Protein 1E5E (pdb70)

Sequence (787 aa):
ERMTPATACIHANPQKDQFGAAIPPIYQTSTFVFDNCQQGGNRFAGQESGYIYTRLGNPTVSNLEGKIAFLEKTEACVATSSGMGAIAATVLTILKAGDHLISDECLYGCTHALFEHALTKFGIQVDFINTAIPGEVKKHMKPNTKIVYFETPANPTLKIIDMERVCKDAHSQEGVLVIADNTFCSPMITNPVDFGVDVVVHSATKYINGHTDVVAGLICGKADLLQQIRMVGIKDITGSVISPHDAWLITRGLSTLNIRMKAESENAMKVAEYLKSHPAVEKVYYPGFEDHEGHDIAKKQMRMYGSMITFILKSGFEGAKKLLDNLKLITLAVSLGGCESLIQHPASMTHAVVPKEEREAAGITDGMIRLSVGIEDADELIADFKQGLDALLRERMTPATACIHANPQKDQFGAAIPPIYQTSTFVFDNCQQGGNRFAGQESGYIYTRLGNPTVSNLEGKIAFLEKTEACVATSSGMGAIAATVLTILKAGDHLISDECLYGCTHALFEHALTKFGIQVDFINTAIPGEVKKHMKPNTKIVYFETPANPTLKIIDMERVCKDAHSQEGVLVIADNTFCSPMITNPVDFGVDVVVHSATKYINGHTDVVAGLICGKADLLQQIRMVGIKDITGSVISPHDAWLITRGLSTLNIRMKAESENAMKVAEYLKSHPAVEKVYYPGFEDHEGHDIAKKQMRMYGSMITFILKSGFEGAKKLLDNLKLITLAVSLGGCESLIQHPASMTHAVVPKEEREAAGITDGMIRLSVGIEDADELIADFKQGLDALL

Secondary structure (DSSP, 8-state):
-PPPHHHHHHHSS----TT--SS------SB---SSHHHHHHHHTTSS-S--BTTT--HHHHHHHHHHHHHHT-SEEEEESSHHHHHHHHHHHH--TT-EEEEES---HHHHHIIIIIIHHTT-EEEEE-TTSTTHHHHH--TTEEEEEEESS-TTT-----HHHHHHHHHTSTT-EEEEE-TTT-TTT--GGGGT-SEEEEETTTTTT-SS----EEEEE-HHHHHHIIIIIIIIII-----HHHHHHHHHHHTTHHHHHHHHHHHHHHHHHHHHT-TTEEEEE-TT-SSSTTHHHHHHH-SS--SEEEEEETTHHHHHHHHHHT-SSSEESS---SSS-EEE-GGGTTTTTS-HHHHHHTT--TTEEEEE--SS-HHHHHHHHHHHHHHHH-/----HHHHHHHSS----TT--SSPPP---SB---SSHHHHHHHHTTSS-S--BTTT--HHHHHHHHHHHHHHT-SEEEEESSHHHHHHHHHHHH--TT-EEEEES---HHHHHIIIIIIHHTT-EEEEE-TTSTTHHHHH--TTEEEEEEESS-TTT-----HHHHHHHHTTSTT-EEEEE-TTT-TTT--GGGGT-SEEEEETTTTTT-SS----EEEEE-HHHHHHIIIIIIIIII-----HHHHHHHHHHHTTHHHHHHHHHHHHHHHHHHHHT-TTEEEEE-TTSTTSTTHHHHHHH-SS--SEEEEEETTHHHHHHHHHHH-SSSEE-S---SSS-EEE-TTTTTTTTS-HHHHHHTT--TTEEEEE--SS-HHHHHHHHHHHHHTT-

InterPro domains:
  IPR000277 Cys/Met metabolism, pyridoxal phosphate-dependent enzyme [PF01053] (10-392)
  IPR000277 Cys/Met metabolism, pyridoxal phosphate-dependent enzyme [PIRSF001434] (3-395)
  IPR000277 Cys/Met metabolism, pyridoxal phosphate-dependent enzyme [PTHR11808] (9-394)
  IPR000277 Cys/Met metabolism, pyridoxal phosphate-dependent enzyme [cd00614] (23-393)
  IPR006237 L-methionine gamma-lyase [TIGR01328] (5-395)
  IPR015421 Pyridoxal phosphate-dependent transferase, major domain [G3DSA:3.40.640.10] (6-260)
  IPR015422 Pyridoxal phosphate-dependent transferase, small domain [G3DSA:3.90.1150.10] (261-396)
  IPR015424 Pyridoxal phosphate-dependent transferase [SSF53383] (22-394)

Solvent-accessible surface area: 27465 Å² total; per-residue (Å²): 234,123,80,76,64,44,56,0,2,88,103,4,50,114,70,109,31,155,176,61,41,99,121,36,61,68,81,37,36,0,11,28,91,4,111,50,3,99,22,0,13,33,44,59,67,72,138,70,100,41,70,18,10,8,14,32,19,2,27,10,12,39,9,0,12,24,14,0,9,57,9,0,97,17,115,20,4,2,6,0,4,0,6,4,0,0,9,0,0,0,0,2,14,36,0,102,36,44,4,0,0,0,0,0,39,1,2,47,0,10,0,6,7,0,0,44,113,5,0,62,54,1,29,4,79,27,51,50,11,36,2,26,85,87,24,45,4,110,155,57,26,67,136,38,3,66,0,0,0,0,7,10,9,0,8,0,13,9,48,17,0,28,3,78,72,2,3,134,33,0,78,70,49,169,63,7,48,0,0,2,16,3,13,14,2,0,2,8,0,3,6,2,39,78,32,34,7,40,0,0,1,2,21,0,2,18,1,2,1,0,82,18,38,1,10,0,0,0,0,0,2,126,49,107,25,1,100,84,0,58,71,52,0,10,13,10,1,0,0,0,9,6,8,6,28,4,0,64,34,0,24,169,3,0,42,49,0,19,112,8,0,94,33,0,9,108,16,0,54,115,0,0,97,50,0,94,91,14,88,4,9,103,88,11,79,12,10,9,17,92,102,30,173,18,29,110,55,0,132,87,11,15,130,37,48,4,0,7,0,0,0,14,1,134,69,21,72,119,6,0,38,40,0,4,62,70,22,173,71,8,32,14,0,6,7,7,0,2,33,68,0,4,2,1,3,0,9,29,1,10,1,42,74,7,68,119,76,50,28,98,73,16,35,6,52,70,2,0,0,4,2,3,2,0,78,39,78,10,106,105,1,36,56,8,0,108,61,1,0,33,60,43,87,219,159,126,78,75,67,44,61,0,2,91,100,5,49,112,72,107,36,160,170,62,44,100,121,37,57,67,88,38,35,0,12,29,95,4,115,52,4,100,22,0,16,32,42,55,65,69,136,73,100,41,70,16,11,7,13,26,16,0,26,10,10,37,9,0,9,26,13,0,6,59,10,0,100,20,118,24,4,2,5,0,4,0,7,4,0,0,9,0,0,0,0,1,13,34,0,100,37,46,4,0,0,0,0,0,39,0,2,37,0,10,0,7,9,0,0,46,111,4,0,62,53,0,29,4,72,30,46,56,12,43,4,35,85,96,11,35,2,99,155,59,33,75,130,38,2,63,0,0,0,0,7,11,7,0,6,0,13,0,42,8,0,40,2,61,94,4,2,124,2,0,79,63,53,175,61,7,48,0,1,2,14,4,12,13,1,0,3,10,1,3,4,1,43,78,30,33,6,39,0,0,0,2,14,0,2,17,2,3,1,0,80,16,37,1,10,0,0,0,0,0,2,124,50,104,23,3,100,95,0,53,63,54,0,9,16,9,0,0,0,0,10,6,9,5,30,4,0,64,32,0,24,169,3,0,40,47,0,16,112,7,0,88,35,0,8,105,15,0,57,118,0,0,98,47,0,90,90,15,92,12,9,106,75,6,57,1,2,12,14,89,96,19,157,21,28,101,48,0,131,97,9,13,127,42,44,4,0,6,0,0,0,20,1,132,59,23,62,120,4,0,40,43,0,4,63,72,21,163,68,8,32,13,0,7,7,5,0,3,34,67,1,3,2,1,2,0,7,31,1,10,0,40,73,6,70,113,77,49,25,82,76,13,35,6,55,54,9,5,0,5,1,3,2,0,78,39,78,12,105,106,2,36,55,9,0,103,62,2,0,65,85,46,104

Nearest PDB structures (foldseek):
  1e5e-assembly1_A  TM=1.003E+00  e=1.572E-86  Trichomonas vaginalis G3
  6lxu-assembly1_A  TM=9.732E-01  e=3.288E-61  Fusobacterium nucleatum subsp. nucleatum ATCC 25586
  5dx5-assembly1_A  TM=9.799E-01  e=1.371E-58  Clostridium sporogenes
  7bqw-assembly1_A  TM=9.740E-01  e=4.629E-55  Fusobacterium nucleatum subsp. nucleatum ATCC 25586
  7bqw-assembly1_D  TM=9.804E-01  e=3.096E-50  Fusobacterium nucleatum subsp. nucleatum ATCC 25586

Organism: Trichomonas vaginalis (strain ATCC PRA-98 / G3) (NCBI:txid412133)

B-factor: mean 25.03, std 10.71, range [8.0, 77.19]

CATH classification: 3.40.640.10 (+1 more: 3.90.1150.10)

Radius of gyration: 26.96 Å; Cα contacts (8 Å, |Δi|>4): 1898; chains: 2; bounding box: 75×68×63 Å

Structure (mmCIF, N/CA/C/O backbone):
data_1E5E
#
_entry.id   1E5E
#
_cell.length_a   88.258
_cell.length_b   88.258
_cell.length_c   217.849
_cell.angle_alpha   90.00
_cell.angle_beta   90.00
_cell.angle_gamma   120.00
#
_symmetry.space_group_name_H-M   'P 31 1 2'
#
loop_
_entity.id
_entity.type
_entity.pdbx_description
1 polymer 'METHIONINE GAMMA-LYASE'
2 non-polymer N-(HYDROXY{3-HYDROXY-2-METHYL-5-[(PHOSPHONOOXY)METHYL]PYRIDIN-4-YL}METHYL)NORVALINE
3 non-polymer 'SULFATE ION'
4 non-polymer GLYCEROL
5 water water
#
loop_
_atom_site.group_PDB
_atom_site.id
_atom_site.type_symbol
_atom_site.label_atom_id
_atom_site.label_alt_id
_atom_site.label_comp_id
_atom_site.label_asym_id
_atom_site.label_entity_id
_atom_site.label_seq_id
_atom_site.pdbx_PDB_ins_code
_atom_site.Cartn_x
_atom_site.Cartn_y
_atom_site.Cartn_z
_atom_site.occupancy
_atom_site.B_iso_or_equiv
_atom_site.auth_seq_id
_atom_site.auth_comp_id
_atom_site.auth_asym_id
_atom_site.auth_atom_id
_atom_site.pdbx_PDB_model_num
ATOM 1 N N . GLU A 1 4 ? 21.539 21.560 16.092 1.00 40.75 4 GLU A N 1
ATOM 2 C CA . GLU A 1 4 ? 21.522 23.010 15.767 1.00 41.03 4 GLU A CA 1
ATOM 3 C C . GLU A 1 4 ? 22.589 23.809 16.521 1.00 37.73 4 GLU A C 1
ATOM 4 O O . GLU A 1 4 ? 22.805 23.651 17.716 1.00 37.95 4 GLU A O 1
ATOM 10 N N . ARG A 1 5 ? 23.155 24.776 15.791 1.00 34.00 5 ARG A N 1
ATOM 11 C CA . ARG A 1 5 ? 24.290 25.547 16.284 1.00 29.78 5 ARG A CA 1
ATOM 12 C C . ARG A 1 5 ? 23.915 26.462 17.447 1.00 26.22 5 ARG A C 1
ATOM 13 O O . ARG A 1 5 ? 22.892 27.152 17.402 1.00 24.09 5 ARG A O 1
ATOM 21 N N . MET A 1 6 ? 24.748 26.513 18.476 1.00 23.25 6 MET A N 1
ATOM 22 C CA . MET A 1 6 ? 24.505 27.389 19.626 1.00 21.66 6 MET A CA 1
ATOM 23 C C . MET A 1 6 ? 24.194 28.783 19.095 1.00 20.19 6 MET A C 1
ATOM 24 O O . MET A 1 6 ? 24.945 29.237 18.209 1.00 19.95 6 MET A O 1
ATOM 29 N N . THR A 1 7 ? 23.135 29.455 19.512 1.00 18.69 7 THR A N 1
ATOM 30 C CA . THR A 1 7 ? 22.912 30.791 18.932 1.00 19.21 7 THR A CA 1
ATOM 31 C C . THR A 1 7 ? 24.028 31.760 19.304 1.00 20.00 7 THR A C 1
ATOM 32 O O . THR A 1 7 ? 24.673 31.675 20.369 1.00 19.02 7 THR A O 1
ATOM 36 N N . PRO A 1 8 ? 24.117 32.857 18.544 1.00 20.54 8 PRO A N 1
ATOM 37 C CA . PRO A 1 8 ? 25.094 33.913 18.810 1.00 19.47 8 PRO A CA 1
ATOM 38 C C . PRO A 1 8 ? 24.830 34.544 20.157 1.00 19.18 8 PRO A C 1
ATOM 39 O O . PRO A 1 8 ? 25.756 34.960 20.883 1.00 19.65 8 PRO A O 1
ATOM 43 N N . ALA A 1 9 ? 23.575 34.681 20.569 1.00 18.24 9 ALA A N 1
ATOM 44 C CA . ALA A 1 9 ? 23.196 35.267 21.848 1.00 19.66 9 ALA A CA 1
ATOM 45 C C . ALA A 1 9 ? 23.696 34.425 23.025 1.00 16.56 9 ALA A C 1
ATOM 46 O O . ALA A 1 9 ? 24.144 35.023 23.989 1.00 17.01 9 ALA A O 1
ATOM 48 N N . THR A 1 10 ? 23.827 33.121 22.851 1.00 15.08 10 THR A N 1
ATOM 49 C CA . THR A 1 10 ? 24.360 32.285 23.933 1.00 15.21 10 THR A CA 1
ATOM 50 C C . THR A 1 10 ? 25.864 32.143 23.809 1.00 15.61 10 THR A C 1
ATOM 51 O O . THR A 1 10 ? 26.618 32.185 24.778 1.00 14.84 10 THR A O 1
ATOM 55 N N . ALA A 1 11 ? 26.318 32.027 22.567 1.00 13.23 11 ALA A N 1
ATOM 56 C CA . ALA A 1 11 ? 27.698 31.799 22.279 1.00 14.07 11 ALA A CA 1
ATOM 57 C C . ALA A 1 11 ? 28.591 32.955 22.691 1.00 14.13 11 ALA A C 1
ATOM 58 O O . ALA A 1 11 ? 29.736 32.680 23.078 1.00 15.51 11 ALA A O 1
ATOM 60 N N . CYS A 1 12 ? 28.138 34.185 22.668 1.00 15.40 12 CYS A N 1
ATOM 61 C CA . CYS A 1 12 ? 29.063 35.247 23.092 1.00 19.05 12 CYS A CA 1
ATOM 62 C C . CYS A 1 12 ? 29.377 35.140 24.582 1.00 19.74 12 CYS A C 1
ATOM 63 O O . CYS A 1 12 ? 30.427 35.654 24.993 1.00 18.56 12 CYS A O 1
ATOM 66 N N . ILE A 1 13 ? 28.584 34.392 25.351 1.00 19.52 13 ILE A N 1
ATOM 67 C CA . ILE A 1 13 ? 28.896 34.051 26.722 1.00 19.32 13 ILE A CA 1
ATOM 68 C C . ILE A 1 13 ? 29.482 32.648 26.807 1.00 19.54 13 ILE A C 1
ATOM 69 O O . ILE A 1 13 ? 30.480 32.516 27.531 1.00 19.47 13 ILE A O 1
ATOM 74 N N . HIS A 1 14 ? 28.892 31.643 26.149 1.00 17.14 14 HIS A N 1
ATOM 75 C CA . HIS A 1 14 ? 29.303 30.261 26.353 1.00 16.30 14 HIS A CA 1
ATOM 76 C C . HIS A 1 14 ? 30.067 29.517 25.259 1.00 16.76 14 HIS A C 1
ATOM 77 O O . HIS A 1 14 ? 30.409 28.350 25.489 1.00 16.94 14 HIS A O 1
ATOM 84 N N . ALA A 1 15 ? 30.356 30.073 24.085 1.00 13.27 15 ALA A N 1
ATOM 85 C CA . ALA A 1 15 ? 31.188 29.283 23.157 1.00 14.82 15 ALA A CA 1
ATOM 86 C C . ALA A 1 15 ? 32.592 29.081 23.727 1.00 14.86 15 ALA A C 1
ATOM 87 O O . ALA A 1 15 ? 33.072 29.802 24.600 1.00 15.06 15 ALA A O 1
ATOM 89 N N . ASN A 1 16 ? 33.328 28.070 23.319 1.00 14.29 16 ASN A N 1
ATOM 90 C CA . ASN A 1 16 ? 34.666 27.717 23.708 1.00 15.61 16 ASN A CA 1
ATOM 91 C C . ASN A 1 16 ? 34.848 27.684 25.203 1.00 17.25 16 ASN A C 1
ATOM 92 O O . ASN A 1 16 ? 35.645 28.421 25.815 1.00 17.95 16 ASN A O 1
ATOM 97 N N . PRO A 1 17 ? 34.033 26.876 25.853 1.00 18.38 17 PRO A N 1
ATOM 98 C CA . PRO A 1 17 ? 34.043 26.826 27.323 1.00 18.80 17 PRO A CA 1
ATOM 99 C C . PRO A 1 17 ? 35.415 26.389 27.791 1.00 19.39 17 PRO A C 1
ATOM 100 O O . PRO A 1 17 ? 36.038 25.529 27.135 1.00 19.42 17 PRO A O 1
ATOM 104 N N . GLN A 1 18 ? 35.888 26.984 28.878 1.00 18.91 18 GLN A N 1
ATOM 105 C CA . GLN A 1 18 ? 37.181 26.656 29.442 1.00 20.25 18 GLN A CA 1
ATOM 106 C C . GLN A 1 18 ? 37.062 25.612 30.541 1.00 21.77 18 GLN A C 1
ATOM 107 O O . GLN A 1 18 ? 35.995 25.487 31.147 1.00 23.95 18 GLN A O 1
ATOM 113 N N . LYS A 1 19 ? 38.142 24.938 30.897 1.00 21.46 19 LYS A N 1
ATOM 114 C CA . LYS A 1 19 ? 38.034 23.999 32.027 1.00 24.77 19 LYS A CA 1
ATOM 115 C C . LYS A 1 19 ? 38.961 24.491 33.134 1.00 23.35 19 LYS A C 1
ATOM 116 O O . LYS A 1 19 ? 40.185 24.275 33.001 1.00 25.61 19 LYS A O 1
ATOM 118 N N . ASP A 1 20 ? 38.527 25.206 34.153 1.00 21.98 20 ASP A N 1
ATOM 119 C CA . ASP A 1 20 ? 39.518 25.689 35.134 1.00 20.18 20 ASP A CA 1
ATOM 120 C C . ASP A 1 20 ? 39.649 24.661 36.249 1.00 20.33 20 ASP A C 1
ATOM 121 O O . ASP A 1 20 ? 38.593 24.175 36.670 1.00 19.37 20 ASP A O 1
ATOM 126 N N . GLN A 1 21 ? 40.821 24.423 36.818 1.00 18.81 21 GLN A N 1
ATOM 127 C CA . GLN A 1 21 ? 41.050 23.403 37.829 1.00 20.50 21 GLN A CA 1
ATOM 128 C C . GLN A 1 21 ? 40.247 23.630 39.108 1.00 18.88 21 GLN A C 1
ATOM 129 O O . GLN A 1 21 ? 39.768 22.668 39.763 1.00 18.39 21 GLN A O 1
ATOM 135 N N . PHE A 1 22 ? 39.962 24.877 39.402 1.00 15.87 22 PHE A N 1
ATOM 136 C CA . PHE A 1 22 ? 39.126 25.159 40.586 1.00 17.72 22 PHE A CA 1
ATOM 137 C C . PHE A 1 22 ? 37.655 25.349 40.219 1.00 17.59 22 PHE A C 1
ATOM 138 O O . PHE A 1 22 ? 36.877 25.681 41.134 1.00 18.53 22 PHE A O 1
ATOM 146 N N . GLY A 1 23 ? 37.288 25.237 38.950 1.00 16.24 23 GLY A N 1
ATOM 147 C CA . GLY A 1 23 ? 35.868 25.474 38.585 1.00 16.98 23 GLY A CA 1
ATOM 148 C C . GLY A 1 23 ? 35.552 26.969 38.549 1.00 17.70 23 GLY A C 1
ATOM 149 O O . GLY A 1 23 ? 34.406 27.384 38.779 1.00 16.93 23 GLY A O 1
ATOM 150 N N . ALA A 1 24 ? 36.573 27.832 38.412 1.00 17.53 24 ALA A N 1
ATOM 151 C CA . ALA A 1 24 ? 36.299 29.275 38.395 1.00 16.50 24 ALA A CA 1
ATOM 152 C C . ALA A 1 24 ? 35.187 29.595 37.392 1.00 17.07 24 ALA A C 1
ATOM 153 O O . ALA A 1 24 ? 35.308 29.185 36.237 1.00 16.56 24 ALA A O 1
ATOM 155 N N . ALA A 1 25 ? 34.144 30.323 37.782 1.00 17.40 25 ALA A N 1
ATOM 156 C CA . ALA A 1 25 ? 33.078 30.672 36.857 1.00 16.31 25 ALA A CA 1
ATOM 157 C C . ALA A 1 25 ? 33.601 31.589 35.741 1.00 16.00 25 ALA A C 1
ATOM 158 O O . ALA A 1 25 ? 33.377 31.265 34.569 1.00 15.20 25 ALA A O 1
ATOM 160 N N . ILE A 1 26 ? 34.478 32.495 36.109 1.00 14.83 26 ILE A N 1
ATOM 161 C CA . ILE A 1 26 ? 35.162 33.363 35.138 1.00 15.35 26 ILE A CA 1
ATOM 162 C C . ILE A 1 26 ? 36.621 32.902 35.126 1.00 16.31 26 ILE A C 1
ATOM 163 O O . ILE A 1 26 ? 37.322 33.055 36.119 1.00 17.34 26 ILE A O 1
ATOM 168 N N . PRO A 1 27 ? 37.083 32.308 34.042 1.00 16.96 27 PRO A N 1
ATOM 169 C CA . PRO A 1 27 ? 38.444 31.800 33.889 1.00 16.41 27 PRO A CA 1
ATOM 170 C C . PRO A 1 27 ? 39.506 32.845 34.229 1.00 14.83 27 PRO A C 1
ATOM 171 O O . PRO A 1 27 ? 39.285 33.996 33.868 1.00 13.08 27 PRO A O 1
ATOM 175 N N . PRO A 1 28 ? 40.541 32.485 34.955 1.00 14.37 28 PRO A N 1
ATOM 176 C CA . PRO A 1 28 ? 41.486 33.463 35.463 1.00 14.28 28 PRO A CA 1
ATOM 177 C C . PRO A 1 28 ? 42.324 34.185 34.428 1.00 15.61 28 PRO A C 1
ATOM 178 O O . PRO A 1 28 ? 42.464 33.683 33.303 1.00 14.29 28 PRO A O 1
ATOM 182 N N . ILE A 1 29 ? 42.944 35.293 34.817 1.00 14.24 29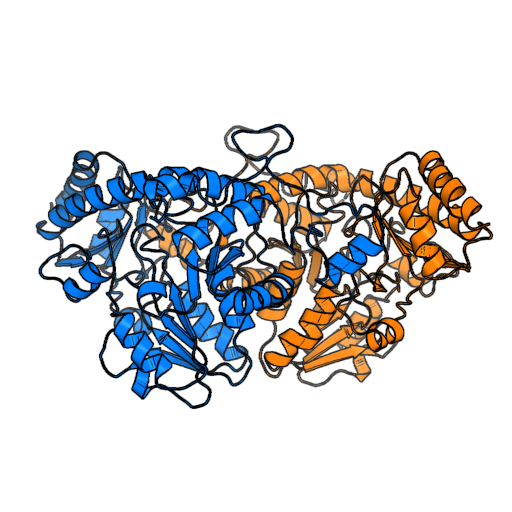 ILE A N 1
ATOM 183 C CA . ILE A 1 29 ? 43.808 36.020 33.902 1.00 14.78 29 ILE A CA 1
ATOM 184 C C . ILE A 1 29 ? 45.223 35.478 33.834 1.00 16.28 29 ILE A C 1
ATOM 185 O O . ILE A 1 29 ? 45.945 35.663 34.827 1.00 17.03 29 ILE A O 1
ATOM 190 N N . TYR A 1 30 ? 45.679 34.888 32.723 1.00 15.68 30 TYR A N 1
ATOM 191 C CA . TYR A 1 30 ? 47.062 34.407 32.670 1.00 13.32 30 TYR A CA 1
ATOM 192 C C . TYR A 1 30 ? 48.021 35.558 32.425 1.00 13.76 30 TYR A C 1
ATOM 193 O O . TYR A 1 30 ? 48.630 35.585 31.355 1.00 12.74 30 TYR A O 1
ATOM 202 N N . GLN A 1 31 ? 48.272 36.438 33.389 1.00 13.25 31 GLN A N 1
ATOM 203 C CA . GLN A 1 31 ? 49.195 37.578 33.270 1.00 15.13 31 GLN A CA 1
ATOM 204 C C . GLN A 1 31 ? 50.567 37.058 33.691 1.00 16.09 31 GLN A C 1
ATOM 205 O O . GLN A 1 31 ? 51.106 37.201 34.778 1.00 17.55 31 GLN A O 1
ATOM 211 N N . THR A 1 32 ? 51.137 36.228 32.816 1.00 15.94 32 THR A N 1
ATOM 212 C CA . THR A 1 32 ? 52.382 35.516 32.933 1.00 14.76 32 THR A CA 1
ATOM 213 C C . THR A 1 32 ? 53.076 35.601 31.584 1.00 14.48 32 THR A C 1
ATOM 214 O O . THR A 1 32 ? 52.407 35.346 30.587 1.00 13.55 32 THR A O 1
ATOM 218 N N . SER A 1 33 ? 54.355 35.899 31.532 1.00 15.93 33 SER A N 1
ATOM 219 C CA . SER A 1 33 ? 55.052 35.929 30.245 1.00 15.25 33 SER A CA 1
ATOM 220 C C . SER A 1 33 ? 55.496 34.546 29.793 1.00 16.36 33 SER A C 1
ATOM 221 O O . SER A 1 33 ? 55.662 34.332 28.585 1.00 15.70 33 SER A O 1
ATOM 224 N N . THR A 1 34 ? 55.715 33.629 30.746 1.00 16.38 34 THR A N 1
ATOM 225 C CA . THR A 1 34 ? 56.307 32.346 30.356 1.00 16.77 34 THR A CA 1
ATOM 226 C C . THR A 1 34 ? 55.697 31.216 31.158 1.00 17.10 34 THR A C 1
ATOM 227 O O . THR A 1 34 ? 54.811 31.360 32.004 1.00 16.17 34 THR A O 1
ATOM 231 N N . PHE A 1 35 ? 55.875 30.000 30.636 1.00 16.10 35 PHE A N 1
ATOM 232 C CA . PHE A 1 35 ? 55.253 28.771 31.105 1.00 16.30 35 PHE A CA 1
ATOM 233 C C . PHE A 1 35 ? 56.311 27.746 31.433 1.00 17.46 35 PHE A C 1
ATOM 234 O O . PHE A 1 35 ? 57.300 27.542 30.714 1.00 18.84 35 PHE A O 1
ATOM 242 N N . VAL A 1 36 ? 56.156 27.042 32.516 1.00 19.35 36 VAL A N 1
ATOM 243 C CA . VAL A 1 36 ? 57.140 26.068 32.992 1.00 20.46 36 VAL A CA 1
ATOM 244 C C . VAL A 1 36 ? 56.981 24.707 32.368 1.00 19.49 36 VAL A C 1
ATOM 245 O O . VAL A 1 36 ? 55.898 24.153 32.468 1.00 19.21 36 VAL A O 1
ATOM 249 N N . PHE A 1 37 ? 58.043 24.142 31.839 1.00 19.34 37 PHE A N 1
ATOM 250 C CA . PHE A 1 37 ? 57.960 22.805 31.264 1.00 19.29 37 PHE A CA 1
ATOM 251 C C . PHE A 1 37 ? 58.156 21.776 32.358 1.00 20.36 37 PHE A C 1
ATOM 252 O O . PHE A 1 37 ? 59.008 21.966 33.219 1.00 18.17 37 PHE A O 1
ATOM 260 N N . ASP A 1 38 ? 57.404 20.685 32.314 1.00 22.73 38 ASP A N 1
ATOM 261 C CA . ASP A 1 38 ? 57.628 19.537 33.203 1.00 23.93 38 ASP A CA 1
ATOM 262 C C . ASP A 1 38 ? 59.010 18.924 32.995 1.00 23.61 38 ASP A C 1
ATOM 263 O O . ASP A 1 38 ? 59.600 18.436 33.965 1.00 23.36 38 ASP A O 1
ATOM 268 N N . ASN A 1 39 ? 59.524 18.940 31.772 1.00 19.94 39 ASN A N 1
ATOM 269 C CA . ASN A 1 39 ? 60.854 18.382 31.511 1.00 21.81 39 ASN A CA 1
ATOM 270 C C . ASN A 1 39 ? 61.358 18.925 30.177 1.00 22.39 39 ASN A C 1
ATOM 271 O O . ASN A 1 39 ? 60.517 19.511 29.457 1.00 20.77 39 ASN A O 1
ATOM 276 N N . CYS A 1 40 ? 62.640 18.799 29.853 1.00 22.92 40 CYS A N 1
ATOM 277 C CA . CYS A 1 40 ? 63.140 19.339 28.599 1.00 24.79 40 CYS A CA 1
ATOM 278 C C . CYS A 1 40 ? 62.500 18.765 27.358 1.00 26.23 40 CYS A C 1
ATOM 279 O O . CYS A 1 40 ? 62.360 19.494 26.361 1.00 27.29 40 CYS A O 1
ATOM 282 N N . GLN A 1 41 ? 62.259 17.464 27.328 1.00 27.40 41 GLN A N 1
ATOM 283 C CA . GLN A 1 41 ? 61.659 16.843 26.147 1.00 28.41 41 GLN A CA 1
ATOM 284 C C . GLN A 1 41 ? 60.350 17.554 25.795 1.00 27.05 41 GLN A C 1
ATOM 285 O O . GLN A 1 41 ? 60.136 17.879 24.628 1.00 25.19 41 GLN A O 1
ATOM 291 N N . GLN A 1 42 ? 59.508 17.775 26.796 1.00 24.97 42 GLN A N 1
ATOM 292 C CA . GLN A 1 42 ? 58.240 18.471 26.601 1.00 24.85 42 GLN A CA 1
ATOM 293 C C . GLN A 1 42 ? 58.464 19.884 26.027 1.00 23.46 42 GLN A C 1
ATOM 294 O O . GLN A 1 42 ? 57.891 20.263 24.995 1.00 20.71 42 GLN A O 1
ATOM 300 N N . GLY A 1 43 ? 59.422 20.625 26.597 1.00 21.21 43 GLY A N 1
ATOM 301 C CA . GLY A 1 43 ? 59.716 21.962 26.066 1.00 22.96 43 GLY A CA 1
ATOM 302 C C . GLY A 1 43 ? 60.153 21.874 24.598 1.00 22.64 43 GLY A C 1
ATOM 303 O O . GLY A 1 43 ? 59.679 22.614 23.753 1.00 20.69 43 GLY A O 1
ATOM 304 N N . GLY A 1 44 ? 61.077 20.971 24.260 1.00 23.14 44 GLY A N 1
ATOM 305 C CA . GLY A 1 44 ? 61.591 20.804 22.896 1.00 22.67 44 GLY A CA 1
ATOM 306 C C . GLY A 1 44 ? 60.450 20.395 21.957 1.00 22.13 44 GLY A C 1
ATOM 307 O O . GLY A 1 44 ? 60.333 20.888 20.840 1.00 22.16 44 GLY A O 1
ATOM 308 N N . ASN A 1 45 ? 59.611 19.497 22.429 1.00 20.10 45 ASN A N 1
ATOM 309 C CA . ASN A 1 45 ? 58.439 19.080 21.697 1.00 23.15 45 ASN A CA 1
ATOM 310 C C . ASN A 1 45 ? 57.452 20.228 21.460 1.00 23.59 45 ASN A C 1
ATOM 311 O O . ASN A 1 45 ? 56.857 20.246 20.384 1.00 24.12 45 ASN A O 1
ATOM 316 N N . ARG A 1 46 ? 57.213 21.095 22.440 1.00 21.72 46 ARG A N 1
ATOM 317 C CA . ARG A 1 46 ? 56.294 22.204 22.191 1.00 22.72 46 ARG A CA 1
ATOM 318 C C . ARG A 1 46 ? 56.934 23.137 21.168 1.00 22.60 46 ARG A C 1
ATOM 319 O O . ARG A 1 46 ? 56.258 23.540 20.216 1.00 20.33 46 ARG A O 1
ATOM 327 N N . PHE A 1 47 ? 58.226 23.471 21.316 1.00 21.32 47 PHE A N 1
ATOM 328 C CA . PHE A 1 47 ? 58.842 24.312 20.294 1.00 22.18 47 PHE A CA 1
ATOM 329 C C . PHE A 1 47 ? 58.836 23.673 18.907 1.00 23.71 47 PHE A C 1
ATOM 330 O O . PHE A 1 47 ? 58.853 24.433 17.927 1.00 23.06 47 PHE A O 1
ATOM 338 N N . ALA A 1 48 ? 58.838 22.350 18.808 1.00 22.42 48 ALA A N 1
ATOM 339 C CA . ALA A 1 48 ? 58.821 21.735 17.483 1.00 25.18 48 ALA A CA 1
ATOM 340 C C . ALA A 1 48 ? 57.415 21.476 16.975 1.00 26.54 48 ALA A C 1
ATOM 341 O O . ALA A 1 48 ? 57.249 20.766 15.983 1.00 27.52 48 ALA A O 1
ATOM 343 N N . GLY A 1 49 ? 56.367 21.975 17.614 1.00 28.49 49 GLY A N 1
ATOM 344 C CA . GLY A 1 49 ? 54.990 21.799 17.164 1.00 28.53 49 GLY A CA 1
ATOM 345 C C . GLY A 1 49 ? 54.548 20.355 17.293 1.00 30.18 49 GLY A C 1
ATOM 346 O O . GLY A 1 49 ? 53.586 19.921 16.691 1.00 30.16 49 GLY A O 1
ATOM 347 N N . GLN A 1 50 ? 55.169 19.590 18.183 1.00 32.36 50 GLN A N 1
ATOM 348 C CA . GLN A 1 50 ? 54.850 18.174 18.293 1.00 35.46 50 GLN A CA 1
ATOM 349 C C . GLN A 1 50 ? 54.040 17.811 19.525 1.00 34.05 50 GLN A C 1
ATOM 350 O O . GLN A 1 50 ? 53.851 16.627 19.799 1.00 34.13 50 GLN A O 1
ATOM 356 N N . GLU A 1 51 ? 53.868 18.816 20.360 1.00 31.93 51 GLU A N 1
ATOM 357 C CA . GLU A 1 51 ? 53.107 18.619 21.596 1.00 31.21 51 GLU A CA 1
ATOM 358 C C . GLU A 1 51 ? 52.354 19.907 21.908 1.00 28.75 51 GLU A C 1
ATOM 359 O O . GLU A 1 51 ? 52.903 20.985 21.719 1.00 27.56 51 GLU A O 1
ATOM 365 N N . SER A 1 52 ? 51.130 19.781 22.365 1.00 27.14 52 SER A N 1
ATOM 366 C CA . SER A 1 52 ? 50.318 20.912 22.750 1.00 26.68 52 SER A CA 1
ATOM 367 C C . SER A 1 52 ? 50.824 21.442 24.099 1.00 25.29 52 SER A C 1
ATOM 368 O O . SER A 1 52 ? 51.755 20.912 24.713 1.00 24.72 52 SER A O 1
ATOM 371 N N . GLY A 1 53 ? 50.245 22.539 24.544 1.00 23.28 53 GLY A N 1
ATOM 372 C CA . GLY A 1 53 ? 50.652 23.209 25.768 1.00 22.86 53 GLY A CA 1
ATOM 373 C C . GLY A 1 53 ? 51.315 24.549 25.416 1.00 21.44 53 GLY A C 1
ATOM 374 O O . GLY A 1 53 ? 51.733 24.749 24.291 1.00 19.31 53 GLY A O 1
ATOM 375 N N . TYR A 1 54 ? 51.574 25.377 26.418 1.00 21.31 54 TYR A N 1
ATOM 376 C CA . TYR A 1 54 ? 52.079 26.730 26.271 1.00 19.22 54 TYR A CA 1
ATOM 377 C C . TYR A 1 54 ? 53.561 26.857 26.564 1.00 18.27 54 TYR A C 1
ATOM 378 O O . TYR A 1 54 ? 54.252 25.978 27.119 1.00 16.26 54 TYR A O 1
ATOM 387 N N . ILE A 1 55 ? 54.104 27.955 26.057 1.00 17.33 55 ILE A N 1
ATOM 388 C CA . ILE A 1 55 ? 55.539 28.244 26.114 1.00 18.45 55 ILE A CA 1
ATOM 389 C C . ILE A 1 55 ? 55.862 29.640 26.585 1.00 17.01 55 ILE A C 1
ATOM 390 O O . ILE A 1 55 ? 56.707 29.861 27.446 1.00 18.62 55 ILE A O 1
ATOM 395 N N . TYR A 1 56 ? 55.270 30.604 25.886 1.00 15.68 56 TYR A N 1
ATOM 396 C CA . TYR A 1 56 ? 55.634 32.015 26.073 1.00 15.58 56 TYR A CA 1
ATOM 397 C C . TYR A 1 56 ? 54.506 32.867 25.498 1.00 16.01 56 TYR A C 1
ATOM 398 O O . TYR A 1 56 ? 54.013 32.539 24.404 1.00 15.57 56 TYR A O 1
ATOM 407 N N . THR A 1 57 ? 54.093 33.912 26.192 1.00 14.42 57 THR A N 1
ATOM 408 C CA . THR A 1 57 ? 52.943 34.721 25.759 1.00 15.24 57 THR A CA 1
ATOM 409 C C . THR A 1 57 ? 52.990 35.391 24.410 1.00 16.13 57 THR A C 1
ATOM 410 O O . THR A 1 57 ? 51.915 35.527 23.785 1.00 15.82 57 THR A O 1
ATOM 414 N N . ARG A 1 58 ? 54.140 35.682 23.822 1.00 16.73 58 ARG A N 1
ATOM 415 C CA . ARG A 1 58 ? 54.226 36.184 22.451 1.00 17.00 58 ARG A CA 1
ATOM 416 C C . ARG A 1 58 ? 53.740 35.049 21.532 1.00 18.67 58 ARG A C 1
ATOM 417 O O . ARG A 1 58 ? 53.176 35.371 20.492 1.00 17.16 58 ARG A O 1
ATOM 425 N N . LEU A 1 59 ? 53.961 33.798 21.889 1.00 18.56 59 LEU A N 1
ATOM 426 C CA . LEU A 1 59 ? 53.557 32.664 21.090 1.00 21.21 59 LEU A CA 1
ATOM 427 C C . LEU A 1 59 ? 52.160 32.141 21.357 1.00 21.11 59 LEU A C 1
ATOM 428 O O . LEU A 1 59 ? 51.594 31.517 20.429 1.00 20.85 59 LEU A O 1
ATOM 433 N N . GLY A 1 60 ? 51.595 32.319 22.536 1.00 19.29 60 GLY A N 1
ATOM 434 C CA . GLY A 1 60 ? 50.228 31.856 22.821 1.00 17.30 60 GLY A CA 1
ATOM 435 C C . GLY A 1 60 ? 50.015 32.000 24.351 1.00 19.37 60 GLY A C 1
ATOM 436 O O . GLY A 1 60 ? 51.039 31.969 25.048 1.00 18.49 60 GLY A O 1
ATOM 437 N N . ASN A 1 61 ? 48.763 32.074 24.775 1.00 16.18 61 ASN A N 1
ATOM 438 C CA . ASN A 1 61 ? 48.474 32.245 26.203 1.00 16.17 61 ASN A CA 1
ATOM 439 C C . ASN A 1 61 ? 47.039 31.780 26.400 1.00 15.54 61 ASN A C 1
ATOM 440 O O . ASN A 1 61 ? 46.173 31.976 25.531 1.00 15.06 61 ASN A O 1
ATOM 445 N N . PRO A 1 62 ? 46.757 31.050 27.472 1.00 15.82 62 PRO A N 1
ATOM 446 C CA . PRO A 1 62 ? 45.431 30.468 27.680 1.00 15.81 62 PRO A CA 1
ATOM 447 C C . PRO A 1 62 ? 44.307 31.478 27.765 1.00 14.17 62 PRO A C 1
ATOM 448 O O . PRO A 1 62 ? 43.212 31.216 27.270 1.00 13.44 62 PRO A O 1
ATOM 452 N N . THR A 1 63 ? 44.512 32.655 28.373 1.00 14.88 63 THR A N 1
ATOM 453 C CA . THR A 1 63 ? 43.420 33.650 28.372 1.00 14.03 63 THR A CA 1
ATOM 454 C C . THR A 1 63 ? 43.189 34.130 26.939 1.00 14.66 63 THR A C 1
ATOM 455 O O . THR A 1 63 ? 42.078 34.424 26.527 1.00 13.65 63 THR A O 1
ATOM 459 N N . VAL A 1 64 ? 44.273 34.295 26.166 1.00 14.73 64 VAL A N 1
ATOM 460 C CA . VAL A 1 64 ? 44.139 34.814 24.797 1.00 15.92 64 VAL A CA 1
ATOM 461 C C . VAL A 1 64 ? 43.449 33.742 23.932 1.00 15.98 64 VAL A C 1
ATOM 462 O O . VAL A 1 64 ? 42.541 34.142 23.219 1.00 14.26 64 VAL A O 1
ATOM 466 N N . SER A 1 65 ? 43.768 32.451 24.097 1.00 14.06 65 SER A N 1
ATOM 467 C CA . SER A 1 65 ? 43.112 31.405 23.391 1.00 17.91 65 SER A CA 1
ATOM 468 C C . SER A 1 65 ? 41.622 31.388 23.738 1.00 17.48 65 SER A C 1
ATOM 469 O O . SER A 1 65 ? 40.857 31.094 22.835 1.00 18.15 65 SER A O 1
ATOM 472 N N . ASN A 1 66 ? 41.271 31.614 24.994 1.00 15.43 66 ASN A N 1
ATOM 473 C CA . ASN A 1 66 ? 39.845 31.632 25.318 1.00 15.01 66 ASN A CA 1
ATOM 474 C C . ASN A 1 66 ? 39.116 32.642 24.434 1.00 14.49 66 ASN A C 1
ATOM 475 O O . ASN A 1 66 ? 38.114 32.337 23.784 1.00 13.40 66 ASN A O 1
ATOM 480 N N . LEU A 1 67 ? 39.522 33.903 24.419 1.00 13.77 67 LEU A N 1
ATOM 481 C CA . LEU A 1 67 ? 38.899 34.900 23.548 1.00 14.58 67 LEU A CA 1
ATOM 482 C C . LEU A 1 67 ? 38.917 34.459 22.071 1.00 14.59 67 LEU A C 1
ATOM 483 O O . LEU A 1 67 ? 37.946 34.604 21.353 1.00 15.94 67 LEU A O 1
ATOM 488 N N . GLU A 1 68 ? 40.044 33.966 21.570 1.00 14.33 68 GLU A N 1
ATOM 489 C CA . GLU A 1 68 ? 40.186 33.528 20.191 1.00 14.67 68 GLU A CA 1
ATOM 490 C C . GLU A 1 68 ? 39.177 32.479 19.751 1.00 14.76 68 GLU A C 1
ATOM 491 O O . GLU A 1 68 ? 38.526 32.622 18.675 1.00 15.39 68 GLU A O 1
ATOM 497 N N . GLY A 1 69 ? 38.929 31.469 20.563 1.00 15.04 69 GLY A N 1
ATOM 498 C CA . GLY A 1 69 ? 37.995 30.371 20.254 1.00 13.65 69 GLY A CA 1
ATOM 499 C C . GLY A 1 69 ? 36.576 30.897 20.278 1.00 14.06 69 GLY A C 1
ATOM 500 O O . GLY A 1 69 ? 35.712 30.546 19.449 1.00 14.68 69 GLY A O 1
ATOM 501 N N . LYS A 1 70 ? 36.323 31.829 21.192 1.00 14.11 70 LYS A N 1
ATOM 502 C CA . LYS A 1 70 ? 34.975 32.433 21.237 1.00 13.73 70 LYS A CA 1
ATOM 503 C C . LYS A 1 70 ? 34.709 33.215 19.958 1.00 14.58 70 LYS A C 1
ATOM 504 O O . LYS A 1 70 ? 33.670 32.982 19.290 1.00 14.98 70 LYS A O 1
ATOM 510 N N . ILE A 1 71 ? 35.662 33.990 19.450 1.00 13.19 71 ILE A N 1
ATOM 511 C CA . ILE A 1 71 ? 35.485 34.803 18.244 1.00 12.57 71 ILE A CA 1
ATOM 512 C C . ILE A 1 71 ? 35.470 33.932 16.985 1.00 14.96 71 ILE A C 1
ATOM 513 O O . ILE A 1 71 ? 34.644 34.179 16.102 1.00 13.37 71 ILE A O 1
ATOM 518 N N . ALA A 1 72 ? 36.344 32.921 16.908 1.00 14.28 72 ALA A N 1
ATOM 519 C CA . ALA A 1 72 ? 36.338 32.010 15.760 1.00 14.42 72 ALA A CA 1
ATOM 520 C C . ALA A 1 72 ? 34.969 31.326 15.670 1.00 16.46 72 ALA A C 1
ATOM 521 O O . ALA A 1 72 ? 34.452 31.150 14.572 1.00 14.35 72 ALA A O 1
ATOM 523 N N . PHE A 1 73 ? 34.379 30.953 16.825 1.00 18.66 73 PHE A N 1
ATOM 524 C CA . PHE A 1 73 ? 33.036 30.364 16.782 1.00 18.00 73 PHE A CA 1
ATOM 525 C C . PHE A 1 73 ? 32.031 31.382 16.238 1.00 18.76 73 PHE A C 1
ATOM 526 O O . PHE A 1 73 ? 31.234 31.033 15.341 1.00 17.50 73 PHE A O 1
ATOM 534 N N . LEU A 1 74 ? 32.051 32.614 16.777 1.00 15.62 74 LEU A N 1
ATOM 535 C CA . LEU A 1 74 ? 31.106 33.630 16.333 1.00 15.33 74 LEU A CA 1
ATOM 536 C C . LEU A 1 74 ? 31.245 34.009 14.858 1.00 15.64 74 LEU A C 1
ATOM 537 O O . LEU A 1 74 ? 30.224 34.333 14.244 1.00 13.32 74 LEU A O 1
ATOM 542 N N . GLU A 1 75 ? 32.438 33.941 14.264 1.00 15.30 75 GLU A N 1
ATOM 543 C CA . GLU A 1 75 ? 32.644 34.249 12.869 1.00 17.19 75 GLU A CA 1
ATOM 544 C C . GLU A 1 75 ? 32.551 33.042 11.938 1.00 18.29 75 GLU A C 1
ATOM 545 O O . GLU A 1 75 ? 32.744 33.106 10.726 1.00 18.17 75 GLU A O 1
ATOM 551 N N . LYS A 1 76 ? 32.381 31.866 12.493 1.00 19.45 76 LYS A N 1
ATOM 552 C CA . LYS A 1 76 ? 32.357 30.576 11.856 1.00 20.76 76 LYS A CA 1
ATOM 553 C C . LYS A 1 76 ? 33.654 30.306 11.113 1.00 20.19 76 LYS A C 1
ATOM 554 O O . LYS A 1 76 ? 33.623 29.820 9.975 1.00 20.24 76 LYS A O 1
ATOM 560 N N . THR A 1 77 ? 34.796 30.617 11.712 1.00 18.12 77 THR A N 1
ATOM 561 C CA . THR A 1 77 ? 36.081 30.392 11.058 1.00 18.07 77 THR A CA 1
ATOM 562 C C . THR A 1 77 ? 36.791 29.251 11.776 1.00 18.79 77 THR A C 1
ATOM 563 O O . THR A 1 77 ? 36.426 29.027 12.941 1.00 18.08 77 THR A O 1
ATOM 567 N N . GLU A 1 78 ? 37.769 28.586 11.187 1.00 17.89 78 GLU A N 1
ATOM 568 C CA . GLU A 1 78 ? 38.426 27.529 11.970 1.00 20.20 78 GLU A CA 1
ATOM 569 C C . GLU A 1 78 ? 39.219 28.119 13.148 1.00 20.56 78 GLU A C 1
ATOM 570 O O . GLU A 1 78 ? 39.446 27.430 14.139 1.00 21.37 78 GLU A O 1
ATOM 576 N N . ALA A 1 79 ? 39.794 29.306 12.995 1.00 17.81 79 ALA A N 1
ATOM 577 C CA . ALA A 1 79 ? 40.733 29.801 13.987 1.00 18.90 79 ALA A CA 1
ATOM 578 C C . ALA A 1 79 ? 40.594 31.316 14.091 1.00 17.90 79 ALA A C 1
ATOM 579 O O . ALA A 1 79 ? 39.956 31.947 13.240 1.00 16.72 79 ALA A O 1
ATOM 581 N N . CYS A 1 80 ? 41.281 31.852 15.072 1.00 15.88 80 CYS A N 1
ATOM 582 C CA . CYS A 1 80 ? 41.338 33.288 15.310 1.00 14.88 80 CYS A CA 1
ATOM 583 C C . CYS A 1 80 ? 42.636 33.578 16.050 1.00 14.77 80 CYS A C 1
ATOM 584 O O . CYS A 1 80 ? 43.120 32.855 16.923 1.00 14.36 80 CYS A O 1
ATOM 587 N N . VAL A 1 81 ? 43.288 34.664 15.714 1.00 15.77 81 VAL A N 1
ATOM 588 C CA . VAL A 1 81 ? 44.517 35.182 16.297 1.00 16.18 81 VAL A CA 1
ATOM 589 C C . VAL A 1 81 ? 44.200 36.586 16.837 1.00 16.17 81 VAL A C 1
ATOM 590 O O . VAL A 1 81 ? 43.659 37.388 16.076 1.00 15.82 81 VAL A O 1
ATOM 594 N N . ALA A 1 82 ? 44.436 36.836 18.109 1.00 13.82 82 ALA A N 1
ATOM 595 C CA . ALA A 1 82 ? 44.200 38.159 18.680 1.00 14.82 82 ALA A CA 1
ATOM 596 C C . ALA A 1 82 ? 45.450 38.997 18.628 1.00 13.58 82 ALA A C 1
ATOM 597 O O . ALA A 1 82 ? 46.523 38.404 18.598 1.00 14.90 82 ALA A O 1
ATOM 599 N N . THR A 1 83 ? 45.355 40.308 18.547 1.00 14.31 83 THR A N 1
ATOM 600 C CA . THR A 1 83 ? 46.517 41.154 18.474 1.00 13.99 83 THR A CA 1
ATOM 601 C C . THR A 1 83 ? 46.279 42.373 19.379 1.00 13.94 83 THR A C 1
ATOM 602 O O . THR A 1 83 ? 45.200 42.524 19.976 1.00 12.87 83 THR A O 1
ATOM 606 N N . SER A 1 84 ? 47.343 43.182 19.486 1.00 13.02 84 SER A N 1
ATOM 607 C CA . SER A 1 84 ? 47.251 44.337 20.356 1.00 14.94 84 SER A CA 1
ATOM 608 C C . SER A 1 84 ? 46.723 45.581 19.653 1.00 14.78 84 SER A C 1
ATOM 609 O O . SER A 1 84 ? 46.735 46.642 20.277 1.00 14.74 84 SER A O 1
ATOM 612 N N . SER A 1 85 ? 46.194 45.506 18.439 1.00 13.79 85 SER A N 1
ATOM 613 C CA . SER A 1 85 ? 45.492 46.603 17.819 1.00 15.49 85 SER A CA 1
ATOM 614 C C . SER A 1 85 ? 44.912 46.102 16.495 1.00 14.83 85 SER A C 1
ATOM 615 O O . SER A 1 85 ? 45.400 45.132 15.914 1.00 15.32 85 SER A O 1
ATOM 618 N N . GLY A 1 86 ? 43.821 46.754 16.142 1.00 14.12 86 GLY A N 1
ATOM 619 C CA . GLY A 1 86 ? 43.194 46.443 14.838 1.00 16.29 86 GLY A CA 1
ATOM 620 C C . GLY A 1 86 ? 44.260 46.633 13.749 1.00 16.73 86 GLY A C 1
ATOM 621 O O . GLY A 1 86 ? 44.372 45.780 12.882 1.00 14.80 86 GLY A O 1
ATOM 622 N N . MET A 1 87 ? 45.097 47.694 13.807 1.00 16.57 87 MET A N 1
ATOM 623 C CA . MET A 1 87 ? 46.143 47.811 12.758 1.00 16.29 87 MET A CA 1
ATOM 624 C C . MET A 1 87 ? 47.082 46.618 12.759 1.00 16.36 87 MET A C 1
ATOM 625 O O . MET A 1 87 ? 47.524 46.087 11.723 1.00 14.69 87 MET A O 1
ATOM 630 N N . GLY A 1 88 ? 47.412 46.133 13.991 1.00 16.58 88 GLY A N 1
ATOM 631 C CA . GLY A 1 88 ? 48.297 44.960 14.079 1.00 16.25 88 GLY A CA 1
ATOM 632 C C . GLY A 1 88 ? 47.680 43.717 13.461 1.00 15.82 88 GLY A C 1
ATOM 633 O O . GLY A 1 88 ? 48.388 42.832 12.982 1.00 16.62 88 GLY A O 1
ATOM 634 N N . ALA A 1 89 ? 46.357 43.562 13.571 1.00 13.09 89 ALA A N 1
ATOM 635 C CA . ALA A 1 89 ? 45.670 42.445 12.981 1.00 14.65 89 ALA A CA 1
ATOM 636 C C . ALA A 1 89 ? 45.767 42.575 11.444 1.00 15.60 89 ALA A C 1
ATOM 637 O O . ALA A 1 89 ? 46.145 41.590 10.802 1.00 15.90 89 ALA A O 1
ATOM 639 N N . ILE A 1 90 ? 45.518 43.781 10.939 1.00 14.66 90 ILE A N 1
ATOM 640 C CA . ILE A 1 90 ? 45.623 43.989 9.504 1.00 16.54 90 ILE A CA 1
ATOM 641 C C . ILE A 1 90 ? 47.059 43.761 8.997 1.00 17.57 90 ILE A C 1
ATOM 642 O O . ILE A 1 90 ? 47.293 43.029 8.020 1.00 18.42 90 ILE A O 1
ATOM 647 N N . ALA A 1 91 ? 48.027 44.345 9.675 1.00 16.27 91 ALA A N 1
ATOM 648 C CA . ALA A 1 91 ? 49.407 44.284 9.275 1.00 17.27 91 ALA A CA 1
ATOM 649 C C . ALA A 1 91 ? 49.938 42.870 9.391 1.00 19.04 91 ALA A C 1
ATOM 650 O O . ALA A 1 91 ? 50.627 42.399 8.477 1.00 19.74 91 ALA A O 1
ATOM 652 N N . ALA A 1 92 ? 49.648 42.154 10.476 1.00 17.22 92 ALA A N 1
ATOM 653 C CA . ALA A 1 92 ? 50.201 40.809 10.646 1.00 17.85 92 ALA A CA 1
ATOM 654 C C . ALA A 1 92 ? 49.673 39.901 9.546 1.00 17.85 92 ALA A C 1
ATOM 655 O O . ALA A 1 92 ? 50.369 39.000 9.085 1.00 16.80 92 ALA A O 1
ATOM 657 N N . THR A 1 93 ? 48.411 40.135 9.166 1.00 16.13 93 THR A N 1
ATOM 658 C CA . THR A 1 93 ? 47.790 39.379 8.096 1.00 16.43 93 THR A CA 1
ATOM 659 C C . THR A 1 93 ? 48.435 39.734 6.760 1.00 17.28 93 THR A C 1
ATOM 660 O O . THR A 1 93 ? 49.008 38.867 6.096 1.00 16.16 93 THR A O 1
ATOM 664 N N . VAL A 1 94 ? 48.389 40.992 6.316 1.00 17.24 94 VAL A N 1
ATOM 665 C CA . VAL A 1 94 ? 48.944 41.275 5.002 1.00 17.82 94 VAL A CA 1
ATOM 666 C C . VAL A 1 94 ? 50.464 41.144 4.988 1.00 19.41 94 VAL A C 1
ATOM 667 O O . VAL A 1 94 ? 50.949 40.794 3.906 1.00 19.00 94 VAL A O 1
ATOM 671 N N . LEU A 1 95 ? 51.238 41.318 6.061 1.00 20.15 95 LEU A N 1
ATOM 672 C CA . LEU A 1 95 ? 52.696 41.164 5.970 1.00 18.63 95 LEU A CA 1
ATOM 673 C C . LEU A 1 95 ? 53.116 39.700 5.970 1.00 21.21 95 LEU A C 1
ATOM 674 O O . LEU A 1 95 ? 54.231 39.374 5.538 1.00 21.42 95 LEU A O 1
ATOM 679 N N . THR A 1 96 ? 52.241 38.787 6.395 1.00 18.89 96 THR A N 1
ATOM 680 C CA . THR A 1 96 ? 52.520 37.373 6.321 1.00 19.22 96 THR A CA 1
ATOM 681 C C . THR A 1 96 ? 52.295 36.873 4.884 1.00 20.60 96 THR A C 1
ATOM 682 O O . THR A 1 96 ? 53.082 36.082 4.364 1.00 18.73 96 THR A O 1
ATOM 686 N N . ILE A 1 97 ? 51.179 37.311 4.309 1.00 19.00 97 ILE A N 1
ATOM 687 C CA . ILE A 1 97 ? 50.817 36.867 2.960 1.00 19.63 97 ILE A CA 1
ATOM 688 C C . ILE A 1 97 ? 51.794 37.403 1.914 1.00 18.95 97 ILE A C 1
ATOM 689 O O . ILE A 1 97 ? 52.324 36.628 1.117 1.00 20.70 97 ILE A O 1
ATOM 694 N N . LEU A 1 98 ? 51.880 38.716 1.808 1.00 20.79 98 LEU A N 1
ATOM 695 C CA . LEU A 1 98 ? 52.680 39.346 0.768 1.00 22.84 98 LEU A CA 1
ATOM 696 C C . LEU A 1 98 ? 54.181 39.366 0.942 1.00 25.19 98 LEU A C 1
ATOM 697 O O . LEU A 1 98 ? 54.803 39.376 2.005 1.00 22.61 98 LEU A O 1
ATOM 702 N N . LYS A 1 99 ? 54.836 39.571 -0.197 1.00 25.78 99 LYS A N 1
ATOM 703 C CA . LYS A 1 99 ? 56.278 39.710 -0.327 1.00 27.86 99 LYS A CA 1
ATOM 704 C C . LYS A 1 99 ? 56.558 40.701 -1.455 1.00 27.92 99 LYS A C 1
ATOM 705 O O . LYS A 1 99 ? 55.656 40.961 -2.256 1.00 27.89 99 LYS A O 1
ATOM 711 N N . ALA A 1 100 ? 57.688 41.370 -1.438 1.00 26.97 100 ALA A N 1
ATOM 712 C CA . ALA A 1 100 ? 58.099 42.300 -2.465 1.00 29.08 100 ALA A CA 1
ATOM 713 C C . ALA A 1 100 ? 57.789 41.713 -3.845 1.00 28.66 100 ALA A C 1
ATOM 714 O O . ALA A 1 100 ? 58.013 40.542 -4.110 1.00 26.40 100 ALA A O 1
ATOM 716 N N . GLY A 1 101 ? 57.067 42.526 -4.637 1.00 30.47 101 GLY A N 1
ATOM 717 C CA . GLY A 1 101 ? 56.667 42.025 -5.947 1.00 32.90 101 GLY A CA 1
ATOM 718 C C . GLY A 1 101 ? 55.217 41.595 -6.028 1.00 33.36 101 GLY A C 1
ATOM 719 O O . GLY A 1 101 ? 54.722 41.486 -7.166 1.00 32.78 101 GLY A O 1
ATOM 720 N N . ASP A 1 102 ? 54.570 41.279 -4.894 1.00 31.20 102 ASP A N 1
ATOM 721 C CA . ASP A 1 102 ? 53.167 40.886 -4.948 1.00 27.85 102 ASP A CA 1
ATOM 722 C C . ASP A 1 102 ? 52.281 42.095 -5.255 1.00 26.39 102 ASP A C 1
ATOM 723 O O . ASP A 1 102 ? 52.717 43.234 -5.267 1.00 25.64 102 ASP A O 1
ATOM 728 N N . HIS A 1 103 ? 51.000 41.834 -5.519 1.00 25.46 103 HIS A N 1
ATOM 729 C CA . HIS A 1 103 ? 50.034 42.884 -5.829 1.00 24.15 103 HIS A CA 1
ATOM 730 C C . HIS A 1 103 ? 48.818 42.756 -4.893 1.00 22.45 103 HIS A C 1
ATOM 731 O O . HIS A 1 103 ? 48.363 41.672 -4.596 1.00 21.71 103 HIS A O 1
ATOM 738 N N . LEU A 1 104 ? 48.365 43.913 -4.474 1.00 22.23 104 LEU A N 1
ATOM 739 C CA . LEU A 1 104 ? 47.229 44.044 -3.625 1.00 22.98 104 LEU A CA 1
ATOM 740 C C . LEU A 1 104 ? 46.154 44.960 -4.201 1.00 21.08 104 LEU A C 1
ATOM 741 O O . LEU A 1 104 ? 46.452 46.110 -4.458 1.00 21.41 104 LEU A O 1
ATOM 746 N N . ILE A 1 105 ? 44.922 44.459 -4.220 1.00 21.20 105 ILE A N 1
ATOM 747 C CA . ILE A 1 105 ? 43.802 45.318 -4.602 1.00 21.17 105 ILE A CA 1
ATOM 748 C C . ILE A 1 105 ? 42.991 45.664 -3.344 1.00 21.18 105 ILE A C 1
ATOM 749 O O . ILE A 1 105 ? 42.555 44.805 -2.574 1.00 20.51 105 ILE A O 1
ATOM 754 N N . SER A 1 106 ? 42.750 46.954 -3.161 1.00 21.11 106 SER A N 1
ATOM 755 C CA . SER A 1 106 ? 41.944 47.421 -2.062 1.00 23.02 106 SER A CA 1
ATOM 756 C C . SER A 1 106 ? 40.850 48.406 -2.460 1.00 23.46 106 SER A C 1
ATOM 757 O O . SER A 1 106 ? 40.983 49.210 -3.386 1.00 22.38 106 SER A O 1
ATOM 760 N N . ASP A 1 107 ? 39.789 48.373 -1.655 1.00 23.50 107 ASP A N 1
ATOM 761 C CA . ASP A 1 107 ? 38.728 49.353 -1.895 1.00 22.94 107 ASP A CA 1
ATOM 762 C C . ASP A 1 107 ? 39.437 50.644 -1.499 1.00 23.84 107 ASP A C 1
ATOM 763 O O . ASP A 1 107 ? 40.275 50.595 -0.582 1.00 23.00 107 ASP A O 1
ATOM 768 N N . GLU A 1 108 ? 39.128 51.713 -2.200 1.00 23.15 108 GLU A N 1
ATOM 769 C CA . GLU A 1 108 ? 39.694 53.009 -1.851 1.00 24.37 108 GLU A CA 1
ATOM 770 C C . GLU A 1 108 ? 39.047 53.613 -0.631 1.00 23.23 108 GLU A C 1
ATOM 771 O O . GLU A 1 108 ? 39.620 54.583 -0.123 1.00 23.96 108 GLU A O 1
ATOM 777 N N . CYS A 1 109 ? 37.838 53.190 -0.229 1.00 22.26 109 CYS A N 1
ATOM 778 C CA . CYS A 1 109 ? 37.302 53.836 0.976 1.00 22.69 109 CYS A CA 1
ATOM 779 C C . CYS A 1 109 ? 37.592 52.958 2.191 1.00 22.19 109 CYS A C 1
ATOM 780 O O . CYS A 1 109 ? 36.791 52.038 2.472 1.00 22.40 109 CYS A O 1
ATOM 783 N N . LEU A 1 110 ? 38.649 53.255 2.905 1.00 21.62 110 LEU A N 1
ATOM 784 C CA . LEU A 1 110 ? 39.067 52.520 4.078 1.00 21.88 110 LEU A CA 1
ATOM 785 C C . LEU A 1 110 ? 39.284 53.501 5.241 1.00 21.10 110 LEU A C 1
ATOM 786 O O . LEU A 1 110 ? 39.436 54.732 5.118 1.00 19.35 110 LEU A O 1
ATOM 791 N N . TYR A 1 111 ? 39.383 52.832 6.379 1.00 20.44 111 TYR A N 1
ATOM 792 C CA . TYR A 1 111 ? 39.874 53.579 7.555 1.00 21.41 111 TYR A CA 1
ATOM 793 C C . TYR A 1 111 ? 41.152 54.311 7.175 1.00 19.65 111 TYR A C 1
ATOM 794 O O . TYR A 1 111 ? 42.049 53.724 6.582 1.00 20.14 111 TYR A O 1
ATOM 803 N N . GLY A 1 112 ? 41.319 55.543 7.617 1.00 20.96 112 GLY A N 1
ATOM 804 C CA . GLY A 1 112 ? 42.525 56.285 7.284 1.00 21.54 112 GLY A CA 1
ATOM 805 C C . GLY A 1 112 ? 43.856 55.574 7.470 1.00 22.48 112 GLY A C 1
ATOM 806 O O . GLY A 1 112 ? 44.667 55.549 6.521 1.00 21.09 112 GLY A O 1
ATOM 807 N N . CYS A 1 113 ? 44.123 54.979 8.636 1.00 21.65 113 CYS A N 1
ATOM 808 C CA . CYS A 1 113 ? 45.408 54.335 8.872 1.00 22.43 113 CYS A CA 1
ATOM 809 C C . CYS A 1 113 ? 45.604 53.120 8.007 1.00 21.11 113 CYS A C 1
ATOM 810 O O . CYS A 1 113 ? 46.744 52.882 7.597 1.00 22.90 113 CYS A O 1
ATOM 814 N N . THR A 1 114 ? 44.590 52.339 7.673 1.00 19.00 114 THR A N 1
ATOM 815 C CA . THR A 1 114 ? 44.812 51.221 6.770 1.00 19.77 114 THR A CA 1
ATOM 816 C C . THR A 1 114 ? 45.245 51.698 5.375 1.00 20.44 114 THR A C 1
ATOM 817 O O . THR A 1 114 ? 46.109 51.149 4.680 1.00 18.68 114 THR A O 1
ATOM 821 N N . HIS A 1 115 ? 44.562 52.771 4.924 1.00 21.04 115 HIS A N 1
ATOM 822 C CA . HIS A 1 115 ? 44.857 53.356 3.610 1.00 22.77 115 HIS A CA 1
ATOM 823 C C . HIS A 1 115 ? 46.320 53.818 3.580 1.00 21.44 115 HIS A C 1
ATOM 824 O O . HIS A 1 115 ? 47.014 53.485 2.627 1.00 22.14 115 HIS A O 1
ATOM 831 N N . ALA A 1 116 ? 46.761 54.434 4.682 1.00 21.36 116 ALA A N 1
ATOM 832 C CA . ALA A 1 116 ? 48.178 54.842 4.749 1.00 22.47 116 ALA A CA 1
ATOM 833 C C . ALA A 1 116 ? 49.132 53.667 4.771 1.00 22.28 116 ALA A C 1
ATOM 834 O O . ALA A 1 116 ? 50.174 53.604 4.095 1.00 22.78 116 ALA A O 1
ATOM 836 N N . LEU A 1 117 ? 48.812 52.632 5.542 1.00 21.64 117 LEU A N 1
ATOM 837 C CA . LEU A 1 117 ? 49.617 51.411 5.610 1.00 21.78 117 LEU A CA 1
ATOM 838 C C . LEU A 1 117 ? 49.849 50.880 4.170 1.00 23.40 117 LEU A C 1
ATOM 839 O O . LEU A 1 117 ? 50.952 50.575 3.710 1.00 23.12 117 LEU A O 1
ATOM 844 N N . PHE A 1 118 ? 48.727 50.760 3.464 1.00 22.34 118 PHE A N 1
ATOM 845 C CA . PHE A 1 118 ? 48.692 50.255 2.095 1.00 23.31 118 PHE A CA 1
ATOM 846 C C . PHE A 1 118 ? 49.420 51.191 1.125 1.00 23.74 118 PHE A C 1
ATOM 847 O O . PHE A 1 118 ? 50.277 50.772 0.332 1.00 22.21 118 PHE A O 1
ATOM 855 N N . GLU A 1 119 ? 49.157 52.495 1.153 1.00 25.65 119 GLU A N 1
ATOM 856 C CA . GLU A 1 119 ? 49.669 53.425 0.169 1.00 28.27 119 GLU A CA 1
ATOM 857 C C . GLU A 1 119 ? 51.152 53.728 0.364 1.00 28.02 119 GLU A C 1
ATOM 858 O O . GLU A 1 119 ? 51.861 53.825 -0.615 1.00 26.05 119 GLU A O 1
ATOM 864 N N . HIS A 1 120 ? 51.587 53.834 1.617 1.00 27.08 120 HIS A N 1
ATOM 865 C CA . HIS A 1 120 ? 52.955 54.176 1.906 1.00 28.44 120 HIS A CA 1
ATOM 866 C C . HIS A 1 120 ? 53.893 53.086 2.379 1.00 28.35 120 HIS A C 1
ATOM 867 O O . HIS A 1 120 ? 54.990 52.949 1.836 1.00 31.19 120 HIS A O 1
ATOM 874 N N . ALA A 1 121 ? 53.513 52.271 3.350 1.00 26.79 121 ALA A N 1
ATOM 875 C CA . ALA A 1 121 ? 54.360 51.206 3.862 1.00 25.07 121 ALA A CA 1
ATOM 876 C C . ALA A 1 121 ? 54.527 50.016 2.947 1.00 23.63 121 ALA A C 1
ATOM 877 O O . ALA A 1 121 ? 55.626 49.556 2.653 1.00 24.07 121 ALA A O 1
ATOM 879 N N . LEU A 1 122 ? 53.402 49.446 2.481 1.00 23.13 122 LEU A N 1
ATOM 880 C CA . LEU A 1 122 ? 53.459 48.280 1.602 1.00 23.00 122 LEU A CA 1
ATOM 881 C C . LEU A 1 122 ? 54.247 48.603 0.320 1.00 23.48 122 LEU A C 1
ATOM 882 O O . LEU A 1 122 ? 55.049 47.768 -0.091 1.00 22.44 122 LEU A O 1
ATOM 887 N N . THR A 1 123 ? 54.049 49.779 -0.251 1.00 23.19 123 THR A N 1
ATOM 888 C CA . THR A 1 123 ? 54.754 50.171 -1.457 1.00 24.85 123 THR A CA 1
ATOM 889 C C . THR A 1 123 ? 56.236 50.428 -1.234 1.00 26.47 123 THR A C 1
ATOM 890 O O . THR A 1 123 ? 56.994 50.099 -2.146 1.00 26.84 123 THR A O 1
ATOM 894 N N . LYS A 1 124 ? 56.753 50.771 -0.058 1.00 26.88 124 LYS A N 1
ATOM 895 C CA . LYS A 1 124 ? 58.215 50.901 0.113 1.00 26.73 124 LYS A CA 1
ATOM 896 C C . LYS A 1 124 ? 58.886 49.541 0.278 1.00 25.65 124 LYS A C 1
ATOM 897 O O . LYS A 1 124 ? 60.123 49.430 0.278 1.00 26.94 124 LYS A O 1
ATOM 903 N N . PHE A 1 125 ? 58.124 48.489 0.421 1.00 25.72 125 PHE A N 1
ATOM 904 C CA . PHE A 1 125 ? 58.550 47.115 0.574 1.00 27.19 125 PHE A CA 1
ATOM 905 C C . PHE A 1 125 ? 58.306 46.317 -0.688 1.00 25.97 125 PHE A C 1
ATOM 906 O O . PHE A 1 125 ? 58.283 45.089 -0.714 1.00 27.32 125 PHE A O 1
ATOM 914 N N . GLY A 1 126 ? 58.058 47.022 -1.795 1.00 27.91 126 GLY A N 1
ATOM 915 C CA . GLY A 1 126 ? 58.012 46.466 -3.130 1.00 27.54 126 GLY A CA 1
ATOM 916 C C . GLY A 1 126 ? 56.659 45.828 -3.454 1.00 28.74 126 GLY A C 1
ATOM 917 O O . GLY A 1 126 ? 56.612 44.916 -4.290 1.00 27.79 126 GLY A O 1
ATOM 918 N N . ILE A 1 127 ? 55.606 46.215 -2.729 1.00 27.89 127 ILE A N 1
ATOM 919 C CA . ILE A 1 127 ? 54.319 45.568 -2.994 1.00 28.44 127 ILE A CA 1
ATOM 920 C C . ILE A 1 127 ? 53.534 46.463 -3.936 1.00 27.77 127 ILE A C 1
ATOM 921 O O . ILE A 1 127 ? 53.592 47.665 -3.687 1.00 26.62 127 ILE A O 1
ATOM 926 N N . GLN A 1 128 ? 52.814 45.887 -4.912 1.00 27.74 128 GLN A N 1
ATOM 927 C CA . GLN A 1 128 ? 51.998 46.817 -5.729 1.00 27.28 128 GLN A CA 1
ATOM 928 C C . GLN A 1 128 ? 50.577 46.919 -5.180 1.00 24.07 128 GLN A C 1
ATOM 929 O O . GLN A 1 128 ? 49.980 45.898 -4.812 1.00 22.16 128 GLN A O 1
ATOM 935 N N . VAL A 1 129 ? 50.055 48.127 -5.136 1.00 23.39 129 VAL A N 1
ATOM 936 C CA . VAL A 1 129 ? 48.724 48.413 -4.591 1.00 25.40 129 VAL A CA 1
ATOM 937 C C . VAL A 1 129 ? 47.869 49.262 -5.528 1.00 26.53 129 VAL A C 1
ATOM 938 O O . VAL A 1 129 ? 48.282 50.372 -5.881 1.00 26.34 129 VAL A O 1
ATOM 942 N N . ASP A 1 130 ? 46.630 48.867 -5.811 1.00 26.92 130 ASP A N 1
ATOM 943 C CA . ASP A 1 130 ? 45.675 49.717 -6.496 1.00 26.57 130 ASP A CA 1
ATOM 944 C C . ASP A 1 130 ? 44.458 49.906 -5.583 1.00 26.89 130 ASP A C 1
ATOM 945 O O . ASP A 1 130 ? 43.943 48.943 -5.020 1.00 26.16 130 ASP A O 1
ATOM 950 N N . PHE A 1 131 ? 43.956 51.123 -5.519 1.00 25.37 131 PHE A N 1
ATOM 951 C CA . PHE A 1 131 ? 42.782 51.468 -4.763 1.00 25.60 131 PHE A CA 1
ATOM 952 C C . PHE A 1 131 ? 41.641 51.626 -5.773 1.00 26.20 131 PHE A C 1
ATOM 953 O O . PHE A 1 131 ? 41.791 52.430 -6.700 1.00 25.38 131 PHE A O 1
ATOM 961 N N . ILE A 1 132 ? 40.636 50.770 -5.710 1.00 24.93 132 ILE A N 1
ATOM 962 C CA . ILE A 1 132 ? 39.513 50.857 -6.642 1.00 25.63 132 ILE A CA 1
ATOM 963 C C . ILE A 1 132 ? 38.189 50.945 -5.910 1.00 24.89 132 ILE A C 1
ATOM 964 O O . ILE A 1 132 ? 38.188 50.901 -4.684 1.00 24.47 132 ILE A O 1
ATOM 969 N N . ASN A 1 133 ? 37.077 51.091 -6.630 1.00 26.06 133 ASN A N 1
ATOM 970 C CA . ASN A 1 133 ? 35.756 51.072 -6.004 1.00 27.19 133 ASN A CA 1
ATOM 971 C C . ASN A 1 133 ? 35.283 49.629 -6.176 1.00 27.73 133 ASN A C 1
ATOM 972 O O . ASN A 1 133 ? 34.764 49.232 -7.243 1.00 27.23 133 ASN A O 1
ATOM 977 N N . THR A 1 134 ? 35.450 48.804 -5.119 1.00 26.61 134 THR A N 1
ATOM 978 C CA . THR A 1 134 ? 35.058 47.395 -5.295 1.00 24.96 134 THR A CA 1
ATOM 979 C C . THR A 1 134 ? 33.541 47.276 -5.296 1.00 26.80 134 THR A C 1
ATOM 980 O O . THR A 1 134 ? 33.031 46.229 -5.663 1.00 27.05 134 THR A O 1
ATOM 984 N N . ALA A 1 135 ? 32.765 48.298 -4.956 1.00 27.40 135 ALA A N 1
ATOM 985 C CA . ALA A 1 135 ? 31.318 48.284 -4.998 1.00 29.47 135 ALA A CA 1
ATOM 986 C C . ALA A 1 135 ? 30.803 48.329 -6.437 1.00 31.10 135 ALA A C 1
ATOM 987 O O . ALA A 1 135 ? 29.662 47.928 -6.688 1.00 32.69 135 ALA A O 1
ATOM 989 N N . ILE A 1 136 ? 31.627 48.715 -7.391 1.00 32.06 136 ILE A N 1
ATOM 990 C CA . ILE A 1 136 ? 31.269 48.772 -8.805 1.00 33.18 136 ILE A CA 1
ATOM 991 C C . ILE A 1 136 ? 31.590 47.526 -9.601 1.00 34.14 136 ILE A C 1
ATOM 992 O O . ILE A 1 136 ? 32.730 47.115 -9.796 1.00 33.70 136 ILE A O 1
ATOM 997 N N . PRO A 1 137 ? 30.552 46.883 -10.141 1.00 35.33 137 PRO A N 1
ATOM 998 C CA . PRO A 1 137 ? 30.698 45.715 -10.990 1.00 34.67 137 PRO A CA 1
ATOM 999 C C . PRO A 1 137 ? 31.838 45.887 -11.974 1.00 35.11 137 PRO A C 1
ATOM 1000 O O . PRO A 1 137 ? 31.991 46.926 -12.620 1.00 32.97 137 PRO A O 1
ATOM 1004 N N . GLY A 1 138 ? 32.688 44.872 -12.090 1.00 36.14 138 GLY A N 1
ATOM 1005 C CA . GLY A 1 138 ? 33.835 44.853 -12.970 1.00 35.31 138 GLY A CA 1
ATOM 1006 C C . GLY A 1 138 ? 35.149 45.404 -12.455 1.00 34.71 138 GLY A C 1
ATOM 1007 O O . GLY A 1 138 ? 36.236 44.942 -12.841 1.00 33.87 138 GLY A O 1
ATOM 1008 N N . GLU A 1 139 ? 35.150 46.378 -11.551 1.00 33.41 139 GLU A N 1
ATOM 1009 C CA . GLU A 1 139 ? 36.434 46.950 -11.140 1.00 32.70 139 GLU A CA 1
ATOM 1010 C C . GLU A 1 139 ? 37.415 45.934 -10.581 1.00 32.12 139 GLU A C 1
ATOM 1011 O O . GLU A 1 139 ? 38.602 46.060 -10.902 1.00 31.61 139 GLU A O 1
ATOM 1017 N N . VAL A 1 140 ? 36.983 44.933 -9.838 1.00 31.00 140 VAL A N 1
ATOM 1018 C CA . VAL A 1 140 ? 37.894 43.964 -9.257 1.00 30.74 140 VAL A CA 1
ATOM 1019 C C . VAL A 1 140 ? 38.575 43.173 -10.354 1.00 30.96 140 VAL A C 1
ATOM 1020 O O . VAL A 1 140 ? 39.799 43.250 -10.502 1.00 29.40 140 VAL A O 1
ATOM 1024 N N . LYS A 1 141 ? 37.775 42.462 -11.137 1.00 31.14 141 LYS A N 1
ATOM 1025 C CA . LYS A 1 141 ? 38.314 41.665 -12.217 1.00 32.81 141 LYS A CA 1
ATOM 1026 C C . LYS A 1 141 ? 39.205 42.471 -13.158 1.00 33.33 141 LYS A C 1
ATOM 1027 O O . LYS A 1 141 ? 40.279 41.992 -13.552 1.00 32.41 141 LYS A O 1
ATOM 1037 N N . LYS A 1 142 ? 38.858 43.723 -13.470 1.00 34.30 142 LYS A N 1
ATOM 1038 C CA . LYS A 1 142 ? 39.699 44.510 -14.370 1.00 36.19 142 LYS A CA 1
ATOM 1039 C C . LYS A 1 142 ? 41.079 44.809 -13.799 1.00 36.03 142 LYS A C 1
ATOM 1040 O O . LYS A 1 142 ? 42.032 45.084 -14.556 1.00 36.10 142 LYS A O 1
ATOM 1046 N N . HIS A 1 143 ? 41.221 44.848 -12.463 1.00 33.72 143 HIS A N 1
ATOM 1047 C CA . HIS A 1 143 ? 42.529 45.194 -11.926 1.00 31.31 143 HIS A CA 1
ATOM 1048 C C . HIS A 1 143 ? 43.366 44.004 -11.538 1.00 30.05 143 HIS A C 1
ATOM 1049 O O . HIS A 1 143 ? 44.482 44.195 -11.059 1.00 31.53 143 HIS A O 1
ATOM 1056 N N . MET A 1 144 ? 42.847 42.825 -11.733 1.00 30.33 144 MET A N 1
ATOM 1057 C CA . MET A 1 144 ? 43.587 41.627 -11.337 1.00 31.33 144 MET A CA 1
ATOM 1058 C C . MET A 1 144 ? 44.797 41.418 -12.205 1.00 32.28 144 MET A C 1
ATOM 1059 O O . MET A 1 144 ? 44.754 41.643 -13.417 1.00 31.23 144 MET A O 1
ATOM 1064 N N . LYS A 1 145 ? 45.921 41.045 -11.594 1.00 31.10 145 LYS A N 1
ATOM 1065 C CA . LYS A 1 145 ? 47.186 40.832 -12.288 1.00 31.26 145 LYS A CA 1
ATOM 1066 C C . LYS A 1 145 ? 47.679 39.466 -11.888 1.00 31.48 145 LYS A C 1
ATOM 1067 O O . LYS A 1 145 ? 47.211 38.846 -10.935 1.00 33.15 145 LYS A O 1
ATOM 1073 N N . PRO A 1 146 ? 48.667 38.942 -12.596 1.00 31.57 146 PRO A N 1
ATOM 1074 C CA . PRO A 1 146 ? 49.163 37.619 -12.325 1.00 31.34 146 PRO A CA 1
ATOM 1075 C C . PRO A 1 146 ? 49.715 37.507 -10.910 1.00 29.90 146 PRO A C 1
ATOM 1076 O O . PRO A 1 146 ? 49.781 36.403 -10.393 1.00 29.30 146 PRO A O 1
ATOM 1080 N N . ASN A 1 147 ? 50.252 38.565 -10.344 1.00 28.97 147 ASN A N 1
ATOM 1081 C CA . ASN A 1 147 ? 50.800 38.562 -9.004 1.00 29.78 147 ASN A CA 1
ATOM 1082 C C . ASN A 1 147 ? 49.803 39.055 -7.937 1.00 29.45 147 ASN A C 1
ATOM 1083 O O . ASN A 1 147 ? 50.226 39.340 -6.807 1.00 29.93 147 ASN A O 1
ATOM 1088 N N . THR A 1 148 ? 48.517 39.192 -8.286 1.00 28.04 148 THR A N 1
ATOM 1089 C CA . THR A 1 148 ? 47.522 39.668 -7.319 1.00 26.10 148 THR A CA 1
ATOM 1090 C C . THR A 1 148 ? 47.355 38.620 -6.226 1.00 23.49 148 THR A C 1
ATOM 1091 O O . THR A 1 148 ? 46.959 37.495 -6.521 1.00 24.87 148 THR A O 1
ATOM 1095 N N . LYS A 1 149 ? 47.638 38.959 -4.986 1.00 23.67 149 LYS A N 1
ATOM 1096 C CA . LYS A 1 149 ? 47.447 38.011 -3.871 1.00 22.93 149 LYS A CA 1
ATOM 1097 C C . LYS A 1 149 ? 46.245 38.266 -2.966 1.00 20.99 149 LYS A C 1
ATOM 1098 O O . LYS A 1 149 ? 45.790 37.397 -2.201 1.00 19.66 149 LYS A O 1
ATOM 1104 N N . ILE A 1 150 ? 45.894 39.532 -2.818 1.00 19.50 150 ILE A N 1
ATOM 1105 C CA . ILE A 1 150 ? 44.859 39.985 -1.925 1.00 19.58 150 ILE A CA 1
ATOM 1106 C C . ILE A 1 150 ? 43.869 40.988 -2.533 1.00 19.13 150 ILE A C 1
ATOM 1107 O O . ILE A 1 150 ? 44.226 41.902 -3.281 1.00 18.99 150 ILE A O 1
ATOM 1112 N N . VAL A 1 151 ? 42.592 40.750 -2.213 1.00 18.02 151 VAL A N 1
ATOM 1113 C CA . VAL A 1 151 ? 41.574 41.757 -2.497 1.00 19.32 151 VAL A CA 1
ATOM 1114 C C . VAL A 1 151 ? 41.024 42.135 -1.099 1.00 20.15 151 VAL A C 1
ATOM 1115 O O . VAL A 1 151 ? 40.547 41.249 -0.386 1.00 19.09 151 VAL A O 1
ATOM 1119 N N . TYR A 1 152 ? 41.016 43.404 -0.742 1.00 19.54 152 TYR A N 1
ATOM 1120 C CA . TYR A 1 152 ? 40.701 43.853 0.606 1.00 20.33 152 TYR A CA 1
ATOM 1121 C C . TYR A 1 152 ? 39.635 44.941 0.588 1.00 21.36 152 TYR A C 1
ATOM 1122 O O . TYR A 1 152 ? 39.724 45.822 -0.275 1.00 21.67 152 TYR A O 1
ATOM 1131 N N . PHE A 1 153 ? 38.662 44.888 1.495 1.00 20.18 153 PHE A N 1
ATOM 1132 C CA . PHE A 1 153 ? 37.630 45.907 1.575 1.00 19.43 153 PHE A CA 1
ATOM 1133 C C . PHE A 1 153 ? 37.023 45.993 2.981 1.00 19.57 153 PHE A C 1
ATOM 1134 O O . PHE A 1 153 ? 37.215 45.090 3.810 1.00 18.53 153 PHE A O 1
ATOM 1142 N N . GLU A 1 154 ? 36.240 47.037 3.204 1.00 17.91 154 GLU A N 1
ATOM 1143 C CA . GLU A 1 154 ? 35.473 47.177 4.442 1.00 17.75 154 GLU A CA 1
ATOM 1144 C C . GLU A 1 154 ? 34.012 47.420 4.047 1.00 18.58 154 GLU A C 1
ATOM 1145 O O . GLU A 1 154 ? 33.804 48.387 3.285 1.00 17.65 154 GLU A O 1
ATOM 1151 N N . THR A 1 155 ? 33.056 46.732 4.637 1.00 17.87 155 THR A N 1
ATOM 1152 C CA . THR A 1 155 ? 31.669 47.111 4.400 1.00 17.74 155 THR A CA 1
ATOM 1153 C C . THR A 1 155 ? 30.857 46.898 5.674 1.00 18.55 155 THR A C 1
ATOM 1154 O O . THR A 1 155 ? 30.886 45.835 6.286 1.00 18.02 155 THR A O 1
ATOM 1158 N N . PRO A 1 156 ? 30.095 47.896 6.111 1.00 18.62 156 PRO A N 1
ATOM 1159 C CA . PRO A 1 156 ? 30.054 49.215 5.475 1.00 18.93 156 PRO A CA 1
ATOM 1160 C C . PRO A 1 156 ? 31.375 49.936 5.642 1.00 21.02 156 PRO A C 1
ATOM 1161 O O . PRO A 1 156 ? 32.064 49.709 6.669 1.00 21.11 156 PRO A O 1
ATOM 1165 N N . ALA A 1 157 ? 31.759 50.785 4.687 1.00 21.11 157 ALA A N 1
ATOM 1166 C CA . ALA A 1 157 ? 33.053 51.442 4.728 1.00 23.48 157 ALA A CA 1
ATOM 1167 C C . ALA A 1 157 ? 33.202 52.596 5.717 1.00 24.26 157 ALA A C 1
ATOM 1168 O O . ALA A 1 157 ? 32.287 53.364 6.018 1.00 25.12 157 ALA A O 1
ATOM 1170 N N . ASN A 1 158 ? 34.422 52.717 6.237 1.00 23.00 158 ASN A N 1
ATOM 1171 C CA . ASN A 1 158 ? 34.743 53.768 7.209 1.00 22.94 158 ASN A CA 1
ATOM 1172 C C . ASN A 1 158 ? 35.322 54.924 6.424 1.00 22.54 158 ASN A C 1
ATOM 1173 O O . ASN A 1 158 ? 36.384 54.714 5.835 1.00 23.32 158 ASN A O 1
ATOM 1178 N N . PRO A 1 159 ? 34.677 56.068 6.372 1.00 23.03 159 PRO A N 1
ATOM 1179 C CA . PRO A 1 159 ? 33.493 56.385 7.132 1.00 23.79 159 PRO A CA 1
ATOM 1180 C C . PRO A 1 159 ? 32.205 56.621 6.361 1.00 24.48 159 PRO A C 1
ATOM 1181 O O . PRO A 1 159 ? 31.192 56.982 6.977 1.00 26.02 159 PRO A O 1
ATOM 1185 N N . THR A 1 160 ? 32.182 56.434 5.055 1.00 22.63 160 THR A N 1
ATOM 1186 C CA . THR A 1 160 ? 30.955 56.713 4.277 1.00 22.85 160 THR A CA 1
ATOM 1187 C C . THR A 1 160 ? 29.815 55.715 4.407 1.00 22.74 160 THR A C 1
ATOM 1188 O O . THR A 1 160 ? 28.649 56.017 4.112 1.00 21.54 160 THR A O 1
ATOM 1192 N N . LEU A 1 161 ? 30.061 54.515 4.935 1.00 20.62 161 LEU A N 1
ATOM 1193 C CA . LEU A 1 161 ? 29.152 53.426 5.110 1.00 20.48 161 LEU A CA 1
ATOM 1194 C C . LEU A 1 161 ? 28.710 52.852 3.759 1.00 22.21 161 LEU A C 1
ATOM 1195 O O . LEU A 1 161 ? 27.691 52.178 3.616 1.00 21.54 161 LEU A O 1
ATOM 1200 N N . LYS A 1 162 ? 29.605 52.963 2.766 1.00 22.83 162 LYS A N 1
ATOM 1201 C CA . LYS A 1 162 ? 29.335 52.414 1.441 1.00 21.82 162 LYS A CA 1
ATOM 1202 C C . LYS A 1 162 ? 29.164 50.896 1.589 1.00 23.30 162 LYS A C 1
ATOM 1203 O O . LYS A 1 162 ? 29.950 50.289 2.321 1.00 26.27 162 LYS A O 1
ATOM 1209 N N . ILE A 1 163 ? 28.161 50.323 0.933 1.00 21.23 163 ILE A N 1
ATOM 1210 C CA . ILE A 1 163 ? 27.985 48.886 1.048 1.00 21.70 163 ILE A CA 1
ATOM 1211 C C . ILE A 1 163 ? 28.677 48.166 -0.088 1.00 22.05 163 ILE A C 1
ATOM 1212 O O . ILE A 1 163 ? 28.605 48.644 -1.206 1.00 23.08 163 ILE A O 1
ATOM 1217 N N . ILE A 1 164 ? 29.326 47.042 0.167 1.00 22.15 164 ILE A N 1
ATOM 1218 C CA . ILE A 1 164 ? 29.993 46.323 -0.909 1.00 21.14 164 ILE A CA 1
ATOM 1219 C C . ILE A 1 164 ? 29.361 44.953 -0.988 1.00 22.21 164 ILE A C 1
ATOM 1220 O O . ILE A 1 164 ? 29.187 44.300 0.038 1.00 22.73 164 ILE A O 1
ATOM 1225 N N . ASP A 1 165 ? 29.001 44.530 -2.187 1.00 23.55 165 ASP A N 1
ATOM 1226 C CA . ASP A 1 165 ? 28.494 43.193 -2.445 1.00 24.08 165 ASP A CA 1
ATOM 1227 C C . ASP A 1 165 ? 29.655 42.202 -2.393 1.00 24.57 165 ASP A C 1
ATOM 1228 O O . ASP A 1 165 ? 30.405 41.994 -3.341 1.00 25.22 165 ASP A O 1
ATOM 1233 N N . MET A 1 166 ? 29.800 41.572 -1.230 1.00 23.15 166 MET A N 1
ATOM 1234 C CA . MET A 1 166 ? 30.883 40.652 -0.922 1.00 22.80 166 MET A CA 1
ATOM 1235 C C . MET A 1 166 ? 30.865 39.385 -1.771 1.00 23.29 166 MET A C 1
ATOM 1236 O O . MET A 1 166 ? 31.936 38.966 -2.225 1.00 22.33 166 MET A O 1
ATOM 1241 N N . GLU A 1 167 ? 29.678 38.817 -1.954 1.00 23.10 167 GLU A N 1
ATOM 1242 C CA . GLU A 1 167 ? 29.643 37.617 -2.793 1.00 26.53 167 GLU A CA 1
ATOM 1243 C C . GLU A 1 167 ? 30.206 37.896 -4.199 1.00 26.42 167 GLU A C 1
ATOM 1244 O O . GLU A 1 167 ? 31.024 37.125 -4.705 1.00 23.17 167 GLU A O 1
ATOM 1250 N N . ARG A 1 168 ? 29.822 39.043 -4.755 1.00 26.72 168 ARG A N 1
ATOM 1251 C CA . ARG A 1 168 ? 30.297 39.450 -6.052 1.00 27.69 168 ARG A CA 1
ATOM 1252 C C . ARG A 1 168 ? 31.803 39.663 -6.099 1.00 26.40 168 ARG A C 1
ATOM 1253 O O . ARG A 1 168 ? 32.437 39.185 -7.046 1.00 24.67 168 ARG A O 1
ATOM 1261 N N . VAL A 1 169 ? 32.321 40.385 -5.101 1.00 23.94 169 VAL A N 1
ATOM 1262 C CA . VAL A 1 169 ? 33.742 40.641 -5.048 1.00 21.25 169 VAL A CA 1
ATOM 1263 C C . VAL A 1 169 ? 34.468 39.299 -4.937 1.00 22.71 169 VAL A C 1
ATOM 1264 O O . VAL A 1 169 ? 35.500 39.110 -5.585 1.00 21.93 169 VAL A O 1
ATOM 1268 N N . CYS A 1 170 ? 33.980 38.390 -4.100 1.00 21.83 170 CYS A N 1
ATOM 1269 C CA . CYS A 1 170 ? 34.665 37.117 -3.948 1.00 22.87 170 CYS A CA 1
ATOM 1270 C C . CYS A 1 170 ? 34.666 36.302 -5.236 1.00 24.09 170 CYS A C 1
ATOM 1271 O O . CYS A 1 170 ? 35.696 35.728 -5.593 1.00 21.61 170 CYS A O 1
ATOM 1274 N N . LYS A 1 171 ? 33.530 36.236 -5.937 1.00 25.51 171 LYS A N 1
ATOM 1275 C CA . LYS A 1 171 ? 33.522 35.459 -7.195 1.00 28.49 171 LYS A CA 1
ATOM 1276 C C . LYS A 1 171 ? 34.489 36.061 -8.203 1.00 27.21 171 LYS A C 1
ATOM 1277 O O . LYS A 1 171 ? 35.295 35.343 -8.769 1.00 25.61 171 LYS A O 1
ATOM 1283 N N . ASP A 1 172 ? 34.551 37.376 -8.333 1.00 26.01 172 ASP A N 1
ATOM 1284 C CA . ASP A 1 172 ? 35.556 37.986 -9.187 1.00 27.56 172 ASP A CA 1
ATOM 1285 C C . ASP A 1 172 ? 37.000 37.732 -8.735 1.00 28.03 172 ASP A C 1
ATOM 1286 O O . ASP A 1 172 ? 37.872 37.414 -9.553 1.00 26.73 172 ASP A O 1
ATOM 1291 N N . ALA A 1 173 ? 37.316 37.895 -7.446 1.00 23.31 173 ALA A N 1
ATOM 1292 C CA . ALA A 1 173 ? 38.668 37.675 -6.974 1.00 23.96 173 ALA A CA 1
ATOM 1293 C C . ALA A 1 173 ? 39.055 36.214 -7.175 1.00 23.62 173 ALA A C 1
ATOM 1294 O O . ALA A 1 173 ? 40.165 35.912 -7.602 1.00 22.09 173 ALA A O 1
ATOM 1296 N N . HIS A 1 174 ? 38.133 35.310 -6.831 1.00 23.29 174 HIS A N 1
ATOM 1297 C CA . HIS A 1 174 ? 38.419 33.893 -6.941 1.00 25.43 174 HIS A CA 1
ATOM 1298 C C . HIS A 1 174 ? 38.220 33.339 -8.368 1.00 28.66 174 HIS A C 1
ATOM 1299 O O . HIS A 1 174 ? 38.557 32.171 -8.593 1.00 27.26 174 HIS A O 1
ATOM 1306 N N . SER A 1 175 ? 38.005 34.221 -9.353 1.00 29.49 175 SER A N 1
ATOM 1307 C CA . SER A 1 175 ? 37.986 33.724 -10.738 1.00 31.09 175 SER A CA 1
ATOM 1308 C C . SER A 1 175 ? 39.424 33.448 -11.153 1.00 31.74 175 SER A C 1
ATOM 1309 O O . SER A 1 175 ? 39.602 32.779 -12.155 1.00 31.80 175 SER A O 1
ATOM 1312 N N . GLN A 1 176 ? 40.414 33.935 -10.405 1.00 31.73 176 GLN A N 1
ATOM 1313 C CA . GLN A 1 176 ? 41.812 33.588 -10.694 1.00 31.76 176 GLN A CA 1
ATOM 1314 C C . GLN A 1 176 ? 42.304 32.772 -9.494 1.00 32.59 176 GLN A C 1
ATOM 1315 O O . GLN A 1 176 ? 41.807 33.045 -8.395 1.00 29.45 176 GLN A O 1
ATOM 1321 N N . GLU A 1 177 ? 43.210 31.804 -9.635 1.00 32.06 177 GLU A N 1
ATOM 1322 C CA . GLU A 1 177 ? 43.671 31.010 -8.498 1.00 32.34 177 GLU A CA 1
ATOM 1323 C C . GLU A 1 177 ? 44.590 31.765 -7.538 1.00 29.45 177 GLU A C 1
ATOM 1324 O O . GLU A 1 177 ? 45.345 32.679 -7.906 1.00 29.74 177 GLU A O 1
ATOM 1330 N N . GLY A 1 178 ? 44.574 31.417 -6.249 1.00 28.16 178 GLY A N 1
ATOM 1331 C CA . GLY A 1 178 ? 45.608 31.998 -5.350 1.00 26.72 178 GLY A CA 1
ATOM 1332 C C . GLY A 1 178 ? 45.356 33.414 -4.876 1.00 24.67 178 GLY A C 1
ATOM 1333 O O . GLY A 1 178 ? 46.322 34.125 -4.589 1.00 24.05 178 GLY A O 1
ATOM 1334 N N . VAL A 1 179 ? 44.110 33.880 -4.835 1.00 24.00 179 VAL A N 1
ATOM 1335 C CA . VAL A 1 179 ? 43.829 35.257 -4.355 1.00 22.11 179 VAL A CA 1
ATOM 1336 C C . VAL A 1 179 ? 43.103 35.101 -3.016 1.00 23.18 179 VAL A C 1
ATOM 1337 O O . VAL A 1 179 ? 42.147 34.321 -2.854 1.00 20.22 179 VAL A O 1
ATOM 1341 N N . LEU A 1 180 ? 43.482 35.967 -2.090 1.00 23.33 180 LEU A N 1
ATOM 1342 C CA . LEU A 1 180 ? 42.788 35.947 -0.781 1.00 22.69 180 LEU A CA 1
ATOM 1343 C C . LEU A 1 180 ? 41.888 37.167 -0.641 1.00 20.66 180 LEU A C 1
ATOM 1344 O O . LEU A 1 180 ? 42.337 38.291 -0.907 1.00 20.44 180 LEU A O 1
ATOM 1349 N N . VAL A 1 181 ? 40.637 36.927 -0.271 1.00 18.16 181 VAL A N 1
ATOM 1350 C CA . VAL A 1 181 ? 39.746 38.063 -0.039 1.00 18.55 181 VAL A CA 1
ATOM 1351 C C . VAL A 1 181 ? 39.723 38.295 1.467 1.00 18.35 181 VAL A C 1
ATOM 1352 O O . VAL A 1 181 ? 39.366 37.392 2.232 1.00 17.90 181 VAL A O 1
ATOM 1356 N N . ILE A 1 182 ? 39.964 39.514 1.886 1.00 18.22 182 ILE A N 1
ATOM 1357 C CA . ILE A 1 182 ? 40.057 39.874 3.296 1.00 19.61 182 ILE A CA 1
ATOM 1358 C C . ILE A 1 182 ? 38.993 40.922 3.586 1.00 19.41 182 ILE A C 1
ATOM 1359 O O . ILE A 1 182 ? 39.005 41.949 2.888 1.00 19.96 182 ILE A O 1
ATOM 1364 N N . ALA A 1 183 ? 38.104 40.690 4.532 1.00 19.17 183 ALA A N 1
ATOM 1365 C CA . ALA A 1 183 ? 37.087 41.728 4.827 1.00 17.29 183 ALA A CA 1
ATOM 1366 C C . ALA A 1 183 ? 37.312 42.306 6.219 1.00 17.60 183 ALA A C 1
ATOM 1367 O O . ALA A 1 183 ? 37.582 41.478 7.101 1.00 16.86 183 ALA A O 1
ATOM 1369 N N . ASP A 1 184 ? 37.299 43.623 6.396 1.00 15.84 184 ASP A N 1
ATOM 1370 C CA . ASP A 1 184 ? 37.414 44.196 7.756 1.00 15.05 184 ASP A CA 1
ATOM 1371 C C . ASP A 1 184 ? 35.985 44.379 8.255 1.00 15.85 184 ASP A C 1
ATOM 1372 O O . ASP A 1 184 ? 35.212 45.217 7.778 1.00 16.20 184 ASP A O 1
ATOM 1377 N N . ASN A 1 185 ? 35.576 43.523 9.186 1.00 15.67 185 ASN A N 1
ATOM 1378 C CA . ASN A 1 185 ? 34.222 43.387 9.696 1.00 14.85 185 ASN A CA 1
ATOM 1379 C C . ASN A 1 185 ? 33.974 44.120 10.992 1.00 14.64 185 ASN A C 1
ATOM 1380 O O . ASN A 1 185 ? 32.993 43.822 11.680 1.00 15.18 185 ASN A O 1
ATOM 1385 N N . THR A 1 186 ? 34.815 45.099 11.301 1.00 15.18 186 THR A N 1
ATOM 1386 C CA . THR A 1 186 ? 34.726 45.882 12.519 1.00 15.73 186 THR A CA 1
ATOM 1387 C C . THR A 1 186 ? 33.387 46.583 12.707 1.00 16.68 186 THR A C 1
ATOM 1388 O O . THR A 1 186 ? 32.810 46.475 13.764 1.00 14.63 186 THR A O 1
ATOM 1392 N N . PHE A 1 187 ? 32.926 47.314 11.704 1.00 17.49 187 PHE A N 1
ATOM 1393 C CA . PHE A 1 187 ? 31.659 48.054 11.788 1.00 18.17 187 PHE A CA 1
ATOM 1394 C C . PHE A 1 187 ? 30.495 47.131 11.995 1.00 18.86 187 PHE A C 1
ATOM 1395 O O . PHE A 1 187 ? 29.575 47.553 12.698 1.00 21.68 187 PHE A O 1
ATOM 1403 N N . CYS A 1 188 ? 30.540 45.889 11.511 1.00 17.98 188 CYS A N 1
ATOM 1404 C CA . CYS A 1 188 ? 29.391 45.027 11.769 1.00 16.10 188 CYS A CA 1
ATOM 1405 C C . CYS A 1 188 ? 29.457 44.219 13.054 1.00 16.29 188 CYS A C 1
ATOM 1406 O O . CYS A 1 188 ? 28.433 44.066 13.762 1.00 17.18 188 CYS A O 1
ATOM 1409 N N . SER A 1 189 ? 30.597 43.607 13.318 1.00 14.73 189 SER A N 1
ATOM 1410 C CA . SER A 1 189 ? 30.844 42.694 14.433 1.00 14.82 189 SER A CA 1
ATOM 1411 C C . SER A 1 189 ? 30.293 41.354 13.946 1.00 15.66 189 SER A C 1
ATOM 1412 O O . SER A 1 189 ? 29.429 41.349 13.082 1.00 12.61 189 SER A O 1
ATOM 1415 N N . PRO A 1 190 ? 30.647 40.247 14.592 1.00 16.62 190 PRO A N 1
ATOM 1416 C CA . PRO A 1 190 ? 30.191 38.930 14.245 1.00 16.83 190 PRO A CA 1
ATOM 1417 C C . PRO A 1 190 ? 28.706 38.774 14.527 1.00 18.06 190 PRO A C 1
ATOM 1418 O O . PRO A 1 190 ? 28.102 37.805 14.044 1.00 16.92 190 PRO A O 1
ATOM 1422 N N . MET A 1 191 ? 28.076 39.728 15.224 1.00 18.21 191 MET A N 1
ATOM 1423 C CA . MET A 1 191 ? 26.661 39.595 15.489 1.00 17.83 191 MET A CA 1
ATOM 1424 C C . MET A 1 191 ? 25.883 40.026 14.254 1.00 18.17 191 MET A C 1
ATOM 1425 O O . MET A 1 191 ? 24.723 39.666 14.200 1.00 19.20 191 MET A O 1
ATOM 1430 N N . ILE A 1 192 ? 26.478 40.813 13.373 1.00 16.27 192 ILE A N 1
ATOM 1431 C CA . ILE A 1 192 ? 25.665 41.372 12.289 1.00 18.37 192 ILE A CA 1
ATOM 1432 C C . ILE A 1 192 ? 26.021 40.633 11.000 1.00 18.44 192 ILE A C 1
ATOM 1433 O O . ILE A 1 192 ? 25.160 40.327 10.195 1.00 17.99 192 ILE A O 1
ATOM 1438 N N . THR A 1 193 ? 27.302 40.392 10.818 1.00 18.76 193 THR A N 1
ATOM 1439 C CA . THR A 1 193 ? 27.769 39.717 9.620 1.00 18.73 193 THR A CA 1
ATOM 1440 C C . THR A 1 193 ? 28.847 38.687 9.872 1.00 17.72 193 THR A C 1
ATOM 1441 O O . THR A 1 193 ? 29.776 38.928 10.637 1.00 15.72 193 THR A O 1
ATOM 1445 N N . ASN A 1 194 ? 28.796 37.593 9.156 1.00 16.40 194 ASN A N 1
ATOM 1446 C CA . ASN A 1 194 ? 29.873 36.595 9.117 1.00 17.22 194 ASN A CA 1
ATOM 1447 C C . ASN A 1 194 ? 30.333 36.581 7.661 1.00 18.71 194 ASN A C 1
ATOM 1448 O O . ASN A 1 194 ? 29.817 35.851 6.799 1.00 19.08 194 ASN A O 1
ATOM 1453 N N . PRO A 1 195 ? 31.311 37.398 7.287 1.00 18.94 195 PRO A N 1
ATOM 1454 C CA . PRO A 1 195 ? 31.728 37.522 5.910 1.00 17.84 195 PRO A CA 1
ATOM 1455 C C . PRO A 1 195 ? 32.128 36.223 5.242 1.00 20.26 195 PRO A C 1
ATOM 1456 O O . PRO A 1 195 ? 31.884 36.142 4.013 1.00 17.90 195 PRO A O 1
ATOM 1460 N N . VAL A 1 196 ? 32.595 35.186 5.920 1.00 19.16 196 VAL A N 1
ATOM 1461 C CA . VAL A 1 196 ? 32.931 33.917 5.306 1.00 20.63 196 VAL A CA 1
ATOM 1462 C C . VAL A 1 196 ? 31.703 33.284 4.647 1.00 21.97 196 VAL A C 1
ATOM 1463 O O . VAL A 1 196 ? 31.910 32.503 3.729 1.00 20.05 196 VAL A O 1
ATOM 1467 N N . ASP A 1 197 ? 30.473 33.601 5.067 1.00 21.56 197 ASP A N 1
ATOM 1468 C CA . ASP A 1 197 ? 29.268 33.112 4.466 1.00 22.83 197 ASP A CA 1
ATOM 1469 C C . ASP A 1 197 ? 29.224 33.476 2.967 1.00 22.74 197 ASP A C 1
ATOM 1470 O O . ASP A 1 197 ? 28.481 32.871 2.195 1.00 20.37 197 ASP A O 1
ATOM 1475 N N . PHE A 1 198 ? 29.856 34.578 2.578 1.00 21.12 198 PHE A N 1
ATOM 1476 C CA . PHE A 1 198 ? 29.879 35.112 1.238 1.00 22.85 198 PHE A CA 1
ATOM 1477 C C . PHE A 1 198 ? 31.100 34.735 0.413 1.00 23.23 198 PHE A C 1
ATOM 1478 O O . PHE A 1 198 ? 31.185 35.176 -0.755 1.00 24.20 198 PHE A O 1
ATOM 1486 N N . GLY A 1 199 ? 32.010 33.936 0.962 1.00 21.85 199 GLY A N 1
ATOM 1487 C CA . GLY A 1 199 ? 33.189 33.454 0.276 1.00 19.65 199 GLY A CA 1
ATOM 1488 C C . GLY A 1 199 ? 34.465 34.147 0.765 1.00 21.30 199 GLY A C 1
ATOM 1489 O O . GLY A 1 199 ? 35.547 33.926 0.209 1.00 19.41 199 GLY A O 1
ATOM 1490 N N . VAL A 1 200 ? 34.376 35.071 1.723 1.00 20.44 200 VAL A N 1
ATOM 1491 C CA . VAL A 1 200 ? 35.569 35.803 2.198 1.00 18.78 200 VAL A CA 1
ATOM 1492 C C . VAL A 1 200 ? 36.570 34.842 2.812 1.00 18.14 200 VAL A C 1
ATOM 1493 O O . VAL A 1 200 ? 36.125 33.890 3.450 1.00 18.04 200 VAL A O 1
ATOM 1497 N N . ASP A 1 201 ? 37.893 35.019 2.682 1.00 16.55 201 ASP A N 1
ATOM 1498 C CA . ASP A 1 201 ? 38.800 34.008 3.248 1.00 17.03 201 ASP A CA 1
ATOM 1499 C C . ASP A 1 201 ? 39.231 34.362 4.679 1.00 18.03 201 ASP A C 1
ATOM 1500 O O . ASP A 1 201 ? 39.484 33.476 5.490 1.00 17.15 201 ASP A O 1
ATOM 1505 N N . VAL A 1 202 ? 39.538 35.637 4.901 1.00 16.50 202 VAL A N 1
ATOM 1506 C CA . VAL A 1 202 ? 40.063 36.161 6.139 1.00 17.90 202 VAL A CA 1
ATOM 1507 C C . VAL A 1 202 ? 39.208 37.351 6.590 1.00 18.43 202 VAL A C 1
ATOM 1508 O O . VAL A 1 202 ? 38.837 38.210 5.791 1.00 18.39 202 VAL A O 1
ATOM 1512 N N . VAL A 1 203 ? 38.867 37.385 7.875 1.00 18.59 203 VAL A N 1
ATOM 1513 C CA . VAL A 1 203 ? 38.067 38.459 8.452 1.00 17.34 203 VAL A CA 1
ATOM 1514 C C . VAL A 1 203 ? 38.884 39.107 9.555 1.00 16.61 203 VAL A C 1
ATOM 1515 O O . VAL A 1 203 ? 39.432 38.415 10.433 1.00 15.00 203 VAL A O 1
ATOM 1519 N N . VAL A 1 204 ? 39.062 40.432 9.498 1.00 16.78 204 VAL A N 1
ATOM 1520 C CA . VAL A 1 204 ? 39.804 41.105 10.570 1.00 15.04 204 VAL A CA 1
ATOM 1521 C C . VAL A 1 204 ? 38.858 42.052 11.308 1.00 17.20 204 VAL A C 1
ATOM 1522 O O . VAL A 1 204 ? 37.791 42.414 10.776 1.00 15.78 204 VAL A O 1
ATOM 1526 N N . HIS A 1 205 ? 39.237 42.435 12.532 1.00 14.12 205 HIS A N 1
ATOM 1527 C CA . HIS A 1 205 ? 38.528 43.374 13.350 1.00 14.57 205 HIS A CA 1
ATOM 1528 C C . HIS A 1 205 ? 39.487 44.219 14.214 1.00 14.90 205 HIS A C 1
ATOM 1529 O O . HIS A 1 205 ? 40.478 43.720 14.731 1.00 14.22 205 HIS A O 1
ATOM 1536 N N . SER A 1 206 ? 39.043 45.433 14.449 1.00 14.93 206 SER A N 1
ATOM 1537 C CA . SER A 1 206 ? 39.581 46.285 15.481 1.00 13.75 206 SER A CA 1
ATOM 1538 C C . SER A 1 206 ? 38.629 45.899 16.636 1.00 15.29 206 SER A C 1
ATOM 1539 O O . SER A 1 206 ? 37.480 46.341 16.705 1.00 14.96 206 SER A O 1
ATOM 1542 N N . ALA A 1 207 ? 39.118 45.049 17.551 1.00 15.34 207 ALA A N 1
ATOM 1543 C CA . ALA A 1 207 ? 38.307 44.611 18.685 1.00 14.19 207 ALA A CA 1
ATOM 1544 C C . ALA A 1 207 ? 38.174 45.761 19.685 1.00 15.81 207 ALA A C 1
ATOM 1545 O O . ALA A 1 207 ? 37.227 45.834 20.484 1.00 13.60 207 ALA A O 1
ATOM 1547 N N . THR A 1 208 ? 38.902 46.861 19.451 1.00 14.54 208 THR A N 1
ATOM 1548 C CA . THR A 1 208 ? 38.797 48.098 20.161 1.00 14.58 208 THR A CA 1
ATOM 1549 C C . THR A 1 208 ? 37.389 48.694 20.079 1.00 16.93 208 THR A C 1
ATOM 1550 O O . THR A 1 208 ? 37.003 49.540 20.913 1.00 17.11 208 THR A O 1
ATOM 1554 N N . LYS A 1 209 ? 36.632 48.318 19.057 1.00 15.65 209 LYS A N 1
ATOM 1555 C CA . LYS A 1 209 ? 35.315 48.891 18.850 1.00 16.69 209 LYS A CA 1
ATOM 1556 C C . LYS A 1 209 ? 34.230 48.055 19.475 1.00 17.50 209 LYS A C 1
ATOM 1557 O O . LYS A 1 209 ? 34.277 47.917 20.709 1.00 17.58 209 LYS A O 1
ATOM 1567 N N . TYR A 1 210 ? 33.230 47.588 18.726 1.00 15.86 210 TYR A N 1
ATOM 1568 C CA . TYR A 1 210 ? 32.076 46.922 19.291 1.00 16.76 210 TYR A CA 1
ATOM 1569 C C . TYR A 1 210 ? 32.354 45.672 20.124 1.00 15.54 210 TYR A C 1
ATOM 1570 O O . TYR A 1 210 ? 31.708 45.457 21.134 1.00 15.06 210 TYR A O 1
ATOM 1579 N N . ILE A 1 211 ? 33.246 44.791 19.695 1.00 15.23 211 ILE A N 1
ATOM 1580 C CA . ILE A 1 211 ? 33.508 43.517 20.338 1.00 13.55 211 ILE A CA 1
ATOM 1581 C C . ILE A 1 211 ? 33.866 43.726 21.829 1.00 15.53 211 ILE A C 1
ATOM 1582 O O . ILE A 1 211 ? 33.131 43.231 22.691 1.00 15.22 211 ILE A O 1
ATOM 1587 N N . ASN A 1 212 ? 34.849 44.528 22.155 1.00 12.73 212 ASN A N 1
ATOM 1588 C CA . ASN A 1 212 ? 35.147 44.902 23.525 1.00 14.93 212 ASN A CA 1
ATOM 1589 C C . ASN A 1 212 ? 33.999 45.779 24.010 1.00 16.04 212 ASN A C 1
ATOM 1590 O O . ASN A 1 212 ? 33.473 45.508 25.083 1.00 16.10 212 ASN A O 1
ATOM 1595 N N . GLY A 1 213 ? 33.624 46.766 23.211 1.00 15.76 213 GLY A N 1
ATOM 1596 C CA . GLY A 1 213 ? 32.500 47.637 23.434 1.00 16.24 213 GLY A CA 1
ATOM 1597 C C . GLY A 1 213 ? 32.491 48.613 24.586 1.00 17.34 213 GLY A C 1
ATOM 1598 O O . GLY A 1 213 ? 31.458 49.236 24.867 1.00 15.05 213 GLY A O 1
ATOM 1599 N N . HIS A 1 214 ? 33.613 48.749 25.307 1.00 15.58 214 HIS A N 1
ATOM 1600 C CA . HIS A 1 214 ? 33.627 49.609 26.487 1.00 16.79 214 HIS A CA 1
ATOM 1601 C C . HIS A 1 214 ? 34.717 50.650 26.432 1.00 16.83 214 HIS A C 1
ATOM 1602 O O . HIS A 1 214 ? 35.038 51.227 27.471 1.00 16.33 214 HIS A O 1
ATOM 1609 N N . THR A 1 215 ? 35.313 50.899 25.274 1.00 15.98 215 THR A N 1
ATOM 1610 C CA . THR A 1 215 ? 36.193 52.039 25.054 1.00 15.89 215 THR A CA 1
ATOM 1611 C C . THR A 1 215 ? 37.417 52.065 25.919 1.00 15.31 215 THR A C 1
ATOM 1612 O O . THR A 1 215 ? 37.975 53.122 26.240 1.00 14.13 215 THR A O 1
ATOM 1616 N N . ASP A 1 216 ? 37.884 50.904 26.365 1.00 15.96 216 ASP A N 1
ATOM 1617 C CA . ASP A 1 216 ? 39.007 50.897 27.295 1.00 16.97 216 ASP A CA 1
ATOM 1618 C C . ASP A 1 216 ? 40.100 49.942 26.882 1.00 18.27 216 ASP A C 1
ATOM 1619 O O . ASP A 1 216 ? 41.083 49.762 27.649 1.00 20.01 216 ASP A O 1
ATOM 1624 N N . VAL A 1 217 ? 39.968 49.298 25.722 1.00 16.55 217 VAL A N 1
ATOM 1625 C CA . VAL A 1 217 ? 40.975 48.359 25.267 1.00 13.56 217 VAL A CA 1
ATOM 1626 C C . VAL A 1 217 ? 41.316 48.598 23.801 1.00 14.55 217 VAL A C 1
ATOM 1627 O O . VAL A 1 217 ? 40.389 48.734 23.004 1.00 14.33 217 VAL A O 1
ATOM 1631 N N . VAL A 1 218 ? 42.588 48.531 23.446 1.00 13.93 218 VAL A N 1
ATOM 1632 C CA . VAL A 1 218 ? 42.981 48.602 22.036 1.00 15.32 218 VAL A CA 1
ATOM 1633 C C . VAL A 1 218 ? 43.420 47.183 21.676 1.00 15.43 218 VAL A C 1
ATOM 1634 O O . VAL A 1 218 ? 44.290 46.677 22.368 1.00 14.71 218 VAL A O 1
ATOM 1638 N N . ALA A 1 219 ? 42.804 46.573 20.675 1.00 14.37 219 ALA A N 1
ATOM 1639 C CA . ALA A 1 219 ? 43.117 45.215 20.314 1.00 15.35 219 ALA A CA 1
ATOM 1640 C C . ALA A 1 219 ? 42.523 44.891 18.952 1.00 16.11 219 ALA A C 1
ATOM 1641 O O . ALA A 1 219 ? 41.660 45.608 18.439 1.00 16.37 219 ALA A O 1
ATOM 1643 N N . GLY A 1 220 ? 43.077 43.851 18.344 1.00 15.94 220 GLY A N 1
ATOM 1644 C CA . GLY A 1 220 ? 42.648 43.401 17.016 1.00 14.88 220 GLY A CA 1
ATOM 1645 C C . GLY A 1 220 ? 42.391 41.887 17.009 1.00 15.98 220 GLY A C 1
ATOM 1646 O O . GLY A 1 220 ? 42.808 41.140 17.900 1.00 13.38 220 GLY A O 1
ATOM 1647 N N . LEU A 1 221 ? 41.647 41.430 15.997 1.00 15.91 221 LEU A N 1
ATOM 1648 C CA . LEU A 1 221 ? 41.410 40.016 15.748 1.00 15.39 221 LEU A CA 1
ATOM 1649 C C . LEU A 1 221 ? 41.501 39.650 14.283 1.00 15.77 221 LEU A C 1
ATOM 1650 O O . LEU A 1 221 ? 41.168 40.403 13.380 1.00 14.15 221 LEU A O 1
ATOM 1655 N N . ILE A 1 222 ? 41.979 38.434 14.015 1.00 15.78 222 ILE A N 1
ATOM 1656 C CA . ILE A 1 222 ? 42.151 37.878 12.718 1.00 14.53 222 ILE A CA 1
ATOM 1657 C C . ILE A 1 222 ? 41.431 36.543 12.685 1.00 17.41 222 ILE A C 1
ATOM 1658 O O . ILE A 1 222 ? 41.643 35.830 13.681 1.00 17.90 222 ILE A O 1
ATOM 1663 N N . CYS A 1 223 ? 40.503 36.327 11.745 1.00 14.79 223 CYS A N 1
ATOM 1664 C CA . CYS A 1 223 ? 39.733 35.080 11.803 1.00 15.63 223 CYS A CA 1
ATOM 1665 C C . CYS A 1 223 ? 39.804 34.371 10.435 1.00 16.58 223 CYS A C 1
ATOM 1666 O O . CYS A 1 223 ? 39.644 35.078 9.415 1.00 13.41 223 CYS A O 1
ATOM 1669 N N . GLY A 1 224 ? 40.007 33.073 10.429 1.00 15.33 224 GLY A N 1
ATOM 1670 C CA . GLY A 1 224 ? 40.118 32.404 9.120 1.00 18.11 224 GLY A CA 1
ATOM 1671 C C . GLY A 1 224 ? 40.546 30.948 9.339 1.00 17.84 224 GLY A C 1
ATOM 1672 O O . GLY A 1 224 ? 40.342 30.375 10.402 1.00 18.14 224 GLY A O 1
ATOM 1673 N N . LYS A 1 225 ? 41.084 30.355 8.295 1.00 18.94 225 LYS A N 1
ATOM 1674 C CA . LYS A 1 225 ? 41.521 28.971 8.288 1.00 19.68 225 LYS A CA 1
ATOM 1675 C C . LYS A 1 225 ? 42.699 28.777 9.235 1.00 17.27 225 LYS A C 1
ATOM 1676 O O . LYS A 1 225 ? 43.602 29.593 9.248 1.00 17.67 225 LYS A O 1
ATOM 1682 N N . ALA A 1 226 ? 42.823 27.572 9.746 1.00 18.18 226 ALA A N 1
ATOM 1683 C CA . ALA A 1 226 ? 43.907 27.225 10.667 1.00 20.30 226 ALA A CA 1
ATOM 1684 C C . ALA A 1 226 ? 45.263 27.298 9.994 1.00 21.77 226 ALA A C 1
ATOM 1685 O O . ALA A 1 226 ? 46.231 27.758 10.598 1.00 21.12 226 ALA A O 1
ATOM 1687 N N . ASP A 1 227 ? 45.379 26.846 8.743 1.00 22.08 227 ASP A N 1
ATOM 1688 C CA . ASP A 1 227 ? 46.667 26.841 8.057 1.00 25.27 227 ASP A CA 1
ATOM 1689 C C . ASP A 1 227 ? 47.227 28.252 7.935 1.00 23.17 227 ASP A C 1
ATOM 1690 O O . ASP A 1 227 ? 48.354 28.529 8.366 1.00 22.37 227 ASP A O 1
ATOM 1695 N N . LEU A 1 228 ? 46.445 29.137 7.302 1.00 19.60 228 LEU A N 1
ATOM 1696 C CA . LEU A 1 228 ? 46.899 30.508 7.141 1.00 18.45 228 LEU A CA 1
ATOM 1697 C C . LEU A 1 228 ? 47.116 31.197 8.484 1.00 16.68 228 LEU A C 1
ATOM 1698 O O . LEU A 1 228 ? 48.117 31.876 8.644 1.00 16.77 228 LEU A O 1
ATOM 1703 N N . LEU A 1 229 ? 46.225 31.036 9.458 1.00 15.91 229 LEU A N 1
ATOM 1704 C CA . LEU A 1 229 ? 46.409 31.724 10.731 1.00 18.02 229 LEU A CA 1
ATOM 1705 C C . LEU A 1 229 ? 47.577 31.192 11.523 1.00 20.18 229 LEU A C 1
ATOM 1706 O O . LEU A 1 229 ? 48.234 31.963 12.249 1.00 18.97 229 LEU A O 1
ATOM 1711 N N . GLN A 1 230 ? 47.916 29.913 11.290 1.00 20.58 230 GLN A N 1
ATOM 1712 C CA . GLN A 1 230 ? 49.125 29.394 11.941 1.00 22.31 230 GLN A CA 1
ATOM 1713 C C . GLN A 1 230 ? 50.329 30.087 11.327 1.00 21.25 230 GLN A C 1
ATOM 1714 O O . GLN A 1 230 ? 51.277 30.487 12.018 1.00 19.54 230 GLN A O 1
ATOM 1720 N N . GLN A 1 231 ? 50.306 30.383 10.024 1.00 20.57 231 GLN A N 1
ATOM 1721 C CA . GLN A 1 231 ? 51.424 31.119 9.441 1.00 22.65 231 GLN A CA 1
ATOM 1722 C C . GLN A 1 231 ? 51.463 32.549 9.982 1.00 21.69 231 GLN A C 1
ATOM 1723 O O . GLN A 1 231 ? 52.533 33.121 10.261 1.00 19.66 231 GLN A O 1
ATOM 1733 N N . ILE A 1 232 ? 50.299 33.197 10.081 1.00 18.58 232 ILE A N 1
ATOM 1734 C CA . ILE A 1 232 ? 50.235 34.569 10.601 1.00 19.80 232 ILE A CA 1
ATOM 1735 C C . ILE A 1 232 ? 50.750 34.653 12.039 1.00 19.82 232 ILE A C 1
ATOM 1736 O O . ILE A 1 232 ? 51.484 35.570 12.405 1.00 17.99 232 ILE A O 1
ATOM 1741 N N . ARG A 1 233 ? 50.460 33.645 12.841 1.00 19.65 233 ARG A N 1
ATOM 1742 C CA . ARG A 1 233 ? 50.899 33.622 14.241 1.00 24.80 233 ARG A CA 1
ATOM 1743 C C . ARG A 1 233 ? 52.407 33.428 14.319 1.00 25.96 233 ARG A C 1
ATOM 1744 O O . ARG A 1 233 ? 53.104 34.207 14.965 1.00 22.95 233 ARG A O 1
ATOM 1752 N N . MET A 1 234 ? 52.973 32.540 13.494 1.00 26.62 234 MET A N 1
ATOM 1753 C CA . MET A 1 234 ? 54.387 32.247 13.559 1.00 28.58 234 MET A CA 1
ATOM 1754 C C . MET A 1 234 ? 55.242 33.274 12.851 1.00 26.38 234 MET A C 1
ATOM 1755 O O . MET A 1 234 ? 56.402 33.366 13.191 1.00 25.72 234 MET A O 1
ATOM 1763 N N . VAL A 1 235 ? 54.757 33.994 11.861 1.00 26.24 235 VAL A N 1
ATOM 1764 C CA . VAL A 1 235 ? 55.475 35.042 11.164 1.00 24.54 235 VAL A CA 1
ATOM 1765 C C . VAL A 1 235 ? 54.947 36.433 11.486 1.00 21.20 235 VAL A C 1
ATOM 1766 O O . VAL A 1 235 ? 55.699 37.271 11.970 1.00 20.70 235 VAL A O 1
ATOM 1770 N N . GLY A 1 236 ? 53.679 36.714 11.161 1.00 18.13 236 GLY A N 1
ATOM 1771 C CA . GLY A 1 236 ? 53.124 38.044 11.403 1.00 17.47 236 GLY A CA 1
ATOM 1772 C C . GLY A 1 236 ? 53.219 38.508 12.855 1.00 16.93 236 GLY A C 1
ATOM 1773 O O . GLY A 1 236 ? 53.455 39.700 13.106 1.00 17.16 236 GLY A O 1
ATOM 1774 N N . ILE A 1 237 ? 52.819 37.654 13.792 1.00 17.63 237 ILE A N 1
ATOM 1775 C CA . ILE A 1 237 ? 52.804 38.048 15.196 1.00 20.64 237 ILE A CA 1
ATOM 1776 C C . ILE A 1 237 ? 54.180 37.913 15.841 1.00 20.56 237 ILE A C 1
ATOM 1777 O O . ILE A 1 237 ? 54.710 38.844 16.422 1.00 20.68 237 ILE A O 1
ATOM 1782 N N . LYS A 1 238 ? 54.715 36.721 15.758 1.00 21.81 238 LYS A N 1
ATOM 1783 C CA . LYS A 1 238 ? 55.954 36.333 16.394 1.00 24.91 238 LYS A CA 1
ATOM 1784 C C . LYS A 1 238 ? 57.155 37.139 15.926 1.00 24.15 238 LYS A C 1
ATOM 1785 O O . LYS A 1 238 ? 57.975 37.427 16.794 1.00 23.64 238 LYS A O 1
ATOM 1791 N N . ASP A 1 239 ? 57.326 37.469 14.668 1.00 24.96 239 ASP A N 1
ATOM 1792 C CA . ASP A 1 239 ? 58.507 38.171 14.204 1.00 26.82 239 ASP A CA 1
ATOM 1793 C C . ASP A 1 239 ? 58.197 39.577 13.682 1.00 25.60 239 ASP A C 1
ATOM 1794 O O . ASP A 1 239 ? 58.962 40.469 14.014 1.00 25.55 239 ASP A O 1
ATOM 1799 N N . ILE A 1 240 ? 57.222 39.662 12.782 1.00 22.82 240 ILE A N 1
ATOM 1800 C CA . ILE A 1 240 ? 57.071 40.917 12.051 1.00 21.81 240 ILE A CA 1
ATOM 1801 C C . ILE A 1 240 ? 56.377 42.010 12.839 1.00 19.80 240 ILE A C 1
ATOM 1802 O O . ILE A 1 240 ? 56.847 43.137 12.698 1.00 20.80 240 ILE A O 1
ATOM 1807 N N . THR A 1 241 ? 55.220 41.770 13.443 1.00 16.39 241 THR A N 1
ATOM 1808 C CA . THR A 1 241 ? 54.619 42.925 14.124 1.00 16.12 241 THR A CA 1
ATOM 1809 C C . THR A 1 241 ? 55.015 42.943 15.594 1.00 14.69 241 THR A C 1
ATOM 1810 O O . THR A 1 241 ? 54.870 43.964 16.252 1.00 15.29 241 THR A O 1
ATOM 1814 N N . GLY A 1 242 ? 55.027 41.755 16.209 1.00 15.22 242 GLY A N 1
ATOM 1815 C CA . GLY A 1 242 ? 55.215 41.706 17.673 1.00 14.59 242 GLY A CA 1
ATOM 1816 C C . GLY A 1 242 ? 54.013 42.376 18.316 1.00 16.53 242 GLY A C 1
ATOM 1817 O O . GLY A 1 242 ? 54.109 42.877 19.453 1.00 16.73 242 GLY A O 1
ATOM 1818 N N . SER A 1 243 ? 52.853 42.281 17.639 1.00 15.93 243 SER A N 1
ATOM 1819 C CA . SER A 1 243 ? 51.617 42.860 18.156 1.00 16.27 243 SER A CA 1
ATOM 1820 C C . SER A 1 243 ? 50.976 41.845 19.107 1.00 16.45 243 SER A C 1
ATOM 1821 O O . SER A 1 243 ? 50.026 41.128 18.797 1.00 15.63 243 SER A O 1
ATOM 1824 N N . VAL A 1 244 ? 51.559 41.790 20.304 1.00 15.29 244 VAL A N 1
ATOM 1825 C CA . VAL A 1 244 ? 51.195 40.792 21.281 1.00 16.24 244 VAL A CA 1
ATOM 1826 C C . VAL A 1 244 ? 50.159 41.345 22.257 1.00 16.49 244 VAL A C 1
ATOM 1827 O O . VAL A 1 244 ? 50.529 42.187 23.090 1.00 16.72 244 VAL A O 1
ATOM 1831 N N . ILE A 1 245 ? 48.971 40.755 22.221 1.00 14.43 245 ILE A N 1
ATOM 1832 C CA . ILE A 1 245 ? 47.944 41.283 23.124 1.00 14.83 245 ILE A CA 1
ATOM 1833 C C . ILE A 1 245 ? 48.274 40.948 24.576 1.00 14.40 245 ILE A C 1
ATOM 1834 O O . ILE A 1 245 ? 48.691 39.833 24.902 1.00 15.64 245 ILE A O 1
ATOM 1839 N N . SER A 1 246 ? 47.961 41.854 25.471 1.00 14.79 246 SER A N 1
ATOM 1840 C CA . SER A 1 246 ? 48.063 41.652 26.913 1.00 16.24 246 SER A CA 1
ATOM 1841 C C . SER A 1 246 ? 46.951 40.692 27.339 1.00 16.70 246 SER A C 1
ATOM 1842 O O . SER A 1 246 ? 45.770 40.991 27.093 1.00 18.32 246 SER A O 1
ATOM 1845 N N . PRO A 1 247 ? 47.270 39.689 28.137 1.00 15.45 247 PRO A N 1
ATOM 1846 C CA . PRO A 1 247 ? 46.293 38.768 28.671 1.00 14.12 247 PRO A CA 1
ATOM 1847 C C . PRO A 1 247 ? 45.233 39.475 29.497 1.00 14.65 247 PRO A C 1
ATOM 1848 O O . PRO A 1 247 ? 44.049 39.125 29.464 1.00 13.20 247 PRO A O 1
ATOM 1852 N N . HIS A 1 248 ? 45.599 40.551 30.180 1.00 15.64 248 HIS A N 1
ATOM 1853 C CA . HIS A 1 248 ? 44.649 41.335 30.957 1.00 16.63 248 HIS A CA 1
ATOM 1854 C C . HIS A 1 248 ? 43.652 41.990 30.009 1.00 15.62 248 HIS A C 1
ATOM 1855 O O . HIS A 1 248 ? 42.471 41.968 30.273 1.00 15.51 248 HIS A O 1
ATOM 1862 N N . ASP A 1 249 ? 44.055 42.494 28.870 1.00 14.43 249 ASP A N 1
ATOM 1863 C CA . ASP A 1 249 ? 43.185 43.124 27.892 1.00 14.37 249 ASP A CA 1
ATOM 1864 C C . ASP A 1 249 ? 42.343 42.072 27.188 1.00 13.60 249 ASP A C 1
ATOM 1865 O O . ASP A 1 249 ? 41.140 42.280 27.012 1.00 13.59 249 ASP A O 1
ATOM 1870 N N . ALA A 1 250 ? 42.937 40.918 26.863 1.00 12.96 250 ALA A N 1
ATOM 1871 C CA . ALA A 1 250 ? 42.123 39.865 26.262 1.00 12.69 250 ALA A CA 1
ATOM 1872 C C . ALA A 1 250 ? 40.987 39.487 27.213 1.00 14.10 250 ALA A C 1
ATOM 1873 O O . ALA A 1 250 ? 39.848 39.255 26.774 1.00 13.29 250 ALA A O 1
ATOM 1875 N N . TRP A 1 251 ? 41.324 39.337 28.511 1.00 13.30 251 TRP A N 1
ATOM 1876 C CA . TRP A 1 251 ? 40.278 39.008 29.482 1.00 12.74 251 TRP A CA 1
ATOM 1877 C C . TRP A 1 251 ? 39.188 40.068 29.523 1.00 11.26 251 TRP A C 1
ATOM 1878 O O . TRP A 1 251 ? 38.013 39.705 29.643 1.00 10.89 251 TRP A O 1
ATOM 1889 N N . LEU A 1 252 ? 39.527 41.359 29.437 1.00 10.03 252 LEU A N 1
ATOM 1890 C CA . LEU A 1 252 ? 38.565 42.442 29.400 1.00 12.60 252 LEU A CA 1
ATOM 1891 C C . LEU A 1 252 ? 37.683 42.394 28.150 1.00 12.53 252 LEU A C 1
ATOM 1892 O O . LEU A 1 252 ? 36.466 42.693 28.184 1.00 14.71 252 LEU A O 1
ATOM 1897 N N . ILE A 1 253 ? 38.215 41.963 27.032 1.00 14.24 253 ILE A N 1
ATOM 1898 C CA . ILE A 1 253 ? 37.513 41.831 25.750 1.00 13.31 253 ILE A CA 1
ATOM 1899 C C . ILE A 1 253 ? 36.506 40.692 25.898 1.00 14.23 253 ILE A C 1
ATOM 1900 O O . ILE A 1 253 ? 35.335 40.887 25.588 1.00 13.12 253 ILE A O 1
ATOM 1905 N N . THR A 1 254 ? 36.961 39.578 26.481 1.00 14.48 254 THR A N 1
ATOM 1906 C CA . THR A 1 254 ? 36.042 38.476 26.749 1.00 13.76 254 THR A CA 1
ATOM 1907 C C . THR A 1 254 ? 34.880 38.942 27.616 1.00 12.77 254 THR A C 1
ATOM 1908 O O . THR A 1 254 ? 33.711 38.576 27.378 1.00 13.53 254 THR A O 1
ATOM 1912 N N . ARG A 1 255 ? 35.165 39.728 28.650 1.00 13.24 255 ARG A N 1
ATOM 1913 C CA . ARG A 1 255 ? 34.118 40.285 29.504 1.00 13.77 255 ARG A CA 1
ATOM 1914 C C . ARG A 1 255 ? 33.129 41.120 28.683 1.00 13.84 255 ARG A C 1
ATOM 1915 O O . ARG A 1 255 ? 31.904 40.987 28.840 1.00 12.48 255 ARG A O 1
ATOM 1923 N N . GLY A 1 256 ? 33.686 42.034 27.893 1.00 13.43 256 GLY A N 1
ATOM 1924 C CA . GLY A 1 256 ? 32.937 42.930 27.028 1.00 13.83 256 GLY A CA 1
ATOM 1925 C C . GLY A 1 256 ? 32.106 42.147 25.991 1.00 16.49 256 GLY A C 1
ATOM 1926 O O . GLY A 1 256 ? 30.947 42.486 25.718 1.00 16.57 256 GLY A O 1
ATOM 1927 N N . LEU A 1 257 ? 32.653 41.065 25.450 1.00 15.22 257 LEU A N 1
ATOM 1928 C CA . LEU A 1 257 ? 32.011 40.208 24.486 1.00 15.47 257 LEU A CA 1
ATOM 1929 C C . LEU A 1 257 ? 30.739 39.566 25.000 1.00 15.87 257 LEU A C 1
ATOM 1930 O O . LEU A 1 257 ? 29.788 39.255 24.255 1.00 13.98 257 LEU A O 1
ATOM 1935 N N . SER A 1 258 ? 30.674 39.300 26.318 1.00 14.22 258 SER A N 1
ATOM 1936 C CA . SER A 1 258 ? 29.502 38.659 26.864 1.00 13.23 258 SER A CA 1
ATOM 1937 C C . SER A 1 258 ? 28.267 39.528 26.701 1.00 14.39 258 SER A C 1
ATOM 1938 O O . SER A 1 258 ? 27.164 38.944 26.619 1.00 13.26 258 SER A O 1
ATOM 1941 N N . THR A 1 259 ? 28.368 40.859 26.547 1.00 13.74 259 THR A N 1
ATOM 1942 C CA . THR A 1 259 ? 27.146 41.638 26.296 1.00 14.00 259 THR A CA 1
ATOM 1943 C C . THR A 1 259 ? 27.053 42.081 24.831 1.00 14.37 259 THR A C 1
ATOM 1944 O O . THR A 1 259 ? 26.240 42.960 24.512 1.00 14.74 259 THR A O 1
ATOM 1948 N N . LEU A 1 260 ? 27.901 41.555 23.953 1.00 12.51 260 LEU A N 1
ATOM 1949 C CA . LEU A 1 260 ? 27.925 41.988 22.558 1.00 14.01 260 LEU A CA 1
ATOM 1950 C C . LEU A 1 260 ? 26.542 41.889 21.898 1.00 15.58 260 LEU A C 1
ATOM 1951 O O . LEU A 1 260 ? 26.080 42.749 21.151 1.00 12.82 260 LEU A O 1
ATOM 1956 N N . ASN A 1 261 ? 25.870 40.743 22.109 1.00 16.53 261 ASN A N 1
ATOM 1957 C CA . ASN A 1 261 ? 24.563 40.605 21.470 1.00 18.69 261 ASN A CA 1
ATOM 1958 C C . ASN A 1 261 ? 23.552 41.654 21.927 1.00 17.97 261 ASN A C 1
ATOM 1959 O O . ASN A 1 261 ? 22.869 42.222 21.070 1.00 15.20 261 ASN A O 1
ATOM 1964 N N . ILE A 1 262 ? 23.439 41.891 23.254 1.00 16.13 262 ILE A N 1
ATOM 1965 C CA . ILE A 1 262 ? 22.441 42.860 23.711 1.00 16.11 262 ILE A CA 1
ATOM 1966 C C . ILE A 1 262 ? 22.846 44.292 23.425 1.00 14.45 262 ILE A C 1
ATOM 1967 O O . ILE A 1 262 ? 21.953 45.117 23.286 1.00 16.38 262 ILE A O 1
ATOM 1972 N N . ARG A 1 263 ? 24.105 44.600 23.330 1.00 13.92 263 ARG A N 1
ATOM 1973 C CA . ARG A 1 263 ? 24.602 45.926 22.980 1.00 15.21 263 ARG A CA 1
ATOM 1974 C C . ARG A 1 263 ? 24.375 46.226 21.487 1.00 14.94 263 ARG A C 1
ATOM 1975 O O . ARG A 1 263 ? 23.812 47.271 21.107 1.00 15.04 263 ARG A O 1
ATOM 1983 N N . MET A 1 264 ? 24.698 45.281 20.622 1.00 14.71 264 MET A N 1
ATOM 1984 C CA . MET A 1 264 ? 24.500 45.490 19.182 1.00 17.34 264 MET A CA 1
ATOM 1985 C C . MET A 1 264 ? 23.008 45.725 18.868 1.00 17.37 264 MET A C 1
ATOM 1986 O O . MET A 1 264 ? 22.698 46.574 18.035 1.00 15.62 264 MET A O 1
ATOM 1991 N N . LYS A 1 265 ? 22.131 44.962 19.482 1.00 17.18 265 LYS A N 1
ATOM 1992 C CA . LYS A 1 265 ? 20.708 45.116 19.289 1.00 19.96 265 LYS A CA 1
ATOM 1993 C C . LYS A 1 265 ? 20.259 46.485 19.778 1.00 18.78 265 LYS A C 1
ATOM 1994 O O . LYS A 1 265 ? 19.601 47.183 19.032 1.00 18.45 265 LYS A O 1
ATOM 2000 N N . ALA A 1 266 ? 20.606 46.791 21.024 1.00 17.59 266 ALA A N 1
ATOM 2001 C CA . ALA A 1 266 ? 20.227 48.094 21.573 1.00 15.42 266 ALA A CA 1
ATOM 2002 C C . ALA A 1 266 ? 20.836 49.227 20.760 1.00 15.45 266 ALA A C 1
ATOM 2003 O O . ALA A 1 266 ? 20.111 50.201 20.511 1.00 13.95 266 ALA A O 1
ATOM 2005 N N . GLU A 1 267 ? 22.100 49.097 20.320 1.00 13.62 267 GLU A N 1
ATOM 2006 C CA . GLU A 1 267 ? 22.682 50.186 19.536 1.00 15.47 267 GLU A CA 1
ATOM 2007 C C . GLU A 1 267 ? 22.075 50.345 18.151 1.00 15.89 267 GLU A C 1
ATOM 2008 O O . GLU A 1 267 ? 21.973 51.489 17.655 1.00 16.64 267 GLU A O 1
ATOM 2014 N N . SER A 1 268 ? 21.732 49.282 17.456 1.00 16.41 268 SER A N 1
ATOM 2015 C CA . SER A 1 268 ? 21.101 49.280 16.140 1.00 16.58 268 SER A CA 1
ATOM 2016 C C . SER A 1 268 ? 19.708 49.924 16.195 1.00 17.22 268 SER A C 1
ATOM 2017 O O . SER A 1 268 ? 19.327 50.780 15.380 1.00 15.13 268 SER A O 1
ATOM 2020 N N . GLU A 1 269 ? 18.933 49.561 17.221 1.00 17.52 269 GLU A N 1
ATOM 2021 C CA . GLU A 1 269 ? 17.607 50.078 17.443 1.00 19.82 269 GLU A CA 1
ATOM 2022 C C . GLU A 1 269 ? 17.673 51.591 17.693 1.00 19.80 269 GLU A C 1
ATOM 2023 O O . GLU A 1 269 ? 16.935 52.315 17.020 1.00 18.32 269 GLU A O 1
ATOM 2029 N N . ASN A 1 270 ? 18.634 52.016 18.512 1.00 18.31 270 ASN A N 1
ATOM 2030 C CA . ASN A 1 270 ? 18.812 53.429 18.740 1.00 18.87 270 ASN A CA 1
ATOM 2031 C C . ASN A 1 270 ? 19.204 54.160 17.454 1.00 17.57 270 ASN A C 1
ATOM 2032 O O . ASN A 1 270 ? 18.735 55.268 17.180 1.00 16.86 270 ASN A O 1
ATOM 2037 N N . ALA A 1 271 ? 20.123 53.562 16.717 1.00 16.42 271 ALA A N 1
ATOM 2038 C CA . ALA A 1 271 ? 20.648 54.153 15.506 1.00 17.93 271 ALA A CA 1
ATOM 2039 C C . ALA A 1 271 ? 19.537 54.348 14.459 1.00 18.61 271 ALA A C 1
ATOM 2040 O O . ALA A 1 271 ? 19.448 55.419 13.878 1.00 17.67 271 ALA A O 1
ATOM 2042 N N . MET A 1 272 ? 18.652 53.360 14.319 1.00 20.59 272 MET A N 1
ATOM 2043 C CA . MET A 1 272 ? 17.543 53.566 13.373 1.00 21.98 272 MET A CA 1
ATOM 2044 C C . MET A 1 272 ? 16.774 54.817 13.807 1.00 22.80 272 MET A C 1
ATOM 2045 O O . MET A 1 272 ? 16.475 55.649 12.932 1.00 21.96 272 MET A O 1
ATOM 2050 N N . LYS A 1 273 ? 16.469 55.008 15.101 1.00 20.45 273 LYS A N 1
ATOM 2051 C CA . LYS A 1 273 ? 15.699 56.184 15.488 1.00 20.09 273 LYS A CA 1
ATOM 2052 C C . LYS A 1 273 ? 16.472 57.478 15.244 1.00 19.74 273 LYS A C 1
ATOM 2053 O O . LYS A 1 273 ? 15.903 58.442 14.718 1.00 18.57 273 LYS A O 1
ATOM 2059 N N . VAL A 1 274 ? 17.758 57.455 15.580 1.00 18.26 274 VAL A N 1
ATOM 2060 C CA . VAL A 1 274 ? 18.567 58.645 15.416 1.00 18.32 274 VAL A CA 1
ATOM 2061 C C . VAL A 1 274 ? 18.766 58.981 13.940 1.00 19.27 274 VAL A C 1
ATOM 2062 O O . VAL A 1 274 ? 18.676 60.174 13.581 1.00 20.72 274 VAL A O 1
ATOM 2066 N N . ALA A 1 275 ? 18.954 57.960 13.123 1.00 17.67 275 ALA A N 1
ATOM 2067 C CA . ALA A 1 275 ? 19.186 58.242 11.706 1.00 20.21 275 ALA A CA 1
ATOM 2068 C C . ALA A 1 275 ? 17.926 58.856 11.102 1.00 21.41 275 ALA A C 1
ATOM 2069 O O . ALA A 1 275 ? 18.062 59.802 10.344 1.00 21.40 275 ALA A O 1
ATOM 2071 N N . GLU A 1 276 ? 16.761 58.319 11.400 1.00 22.61 276 GLU A N 1
ATOM 2072 C CA . GLU A 1 276 ? 15.497 58.833 10.914 1.00 24.77 276 GLU A CA 1
ATOM 2073 C C . GLU A 1 276 ? 15.295 60.289 11.327 1.00 24.04 276 GLU A C 1
ATOM 2074 O O . GLU A 1 276 ? 14.898 61.095 10.496 1.00 21.38 276 GLU A O 1
ATOM 2084 N N . TYR A 1 277 ? 15.674 60.646 12.564 1.00 22.35 277 TYR A N 1
ATOM 2085 C CA . TYR A 1 277 ? 15.545 62.026 12.992 1.00 22.34 277 TYR A CA 1
ATOM 2086 C C . TYR A 1 277 ? 16.475 62.930 12.202 1.00 22.44 277 TYR A C 1
ATOM 2087 O O . TYR A 1 277 ? 16.090 64.025 11.800 1.00 24.08 277 TYR A O 1
ATOM 2096 N N . LEU A 1 278 ? 17.722 62.524 11.954 1.00 21.69 278 LEU A N 1
ATOM 2097 C CA . LEU A 1 278 ? 18.682 63.355 11.260 1.00 23.76 278 LEU A CA 1
ATOM 2098 C C . LEU A 1 278 ? 18.261 63.611 9.810 1.00 24.55 278 LEU A C 1
ATOM 2099 O O . LEU A 1 278 ? 18.327 64.720 9.308 1.00 22.27 278 LEU A O 1
ATOM 2104 N N . LYS A 1 279 ? 17.692 62.562 9.218 1.00 25.89 279 LYS A N 1
ATOM 2105 C CA . LYS A 1 279 ? 17.301 62.634 7.828 1.00 30.31 279 LYS A CA 1
ATOM 2106 C C . LYS A 1 279 ? 16.214 63.692 7.606 1.00 31.32 279 LYS A C 1
ATOM 2107 O O . LYS A 1 279 ? 16.150 64.327 6.549 1.00 31.61 279 LYS A O 1
ATOM 2113 N N . SER A 1 280 ? 15.354 63.910 8.587 1.00 30.88 280 SER A N 1
ATOM 2114 C CA . SER A 1 280 ? 14.303 64.888 8.296 1.00 32.30 280 SER A CA 1
ATOM 2115 C C . SER A 1 280 ? 14.575 66.262 8.872 1.00 30.36 280 SER A C 1
ATOM 2116 O O . SER A 1 280 ? 13.680 67.093 8.862 1.00 31.17 280 SER A O 1
ATOM 2119 N N . HIS A 1 281 ? 15.777 66.500 9.360 1.00 28.11 281 HIS A N 1
ATOM 2120 C CA . HIS A 1 281 ? 16.157 67.780 9.904 1.00 28.07 281 HIS A CA 1
ATOM 2121 C C . HIS A 1 281 ? 16.596 68.709 8.767 1.00 26.96 281 HIS A C 1
ATOM 2122 O O . HIS A 1 281 ? 17.443 68.360 7.963 1.00 25.34 281 HIS A O 1
ATOM 2129 N N . PRO A 1 282 ? 16.066 69.917 8.734 1.00 27.61 282 PRO A N 1
ATOM 2130 C CA . PRO A 1 282 ? 16.385 70.863 7.669 1.00 27.53 282 PRO A CA 1
ATOM 2131 C C . PRO A 1 282 ? 17.848 71.261 7.580 1.00 27.20 282 PRO A C 1
ATOM 2132 O O . PRO A 1 282 ? 18.278 71.601 6.467 1.00 26.34 282 PRO A O 1
ATOM 2136 N N . ALA A 1 283 ? 18.685 71.152 8.621 1.00 24.68 283 ALA A N 1
ATOM 2137 C CA . ALA A 1 283 ? 20.105 71.474 8.460 1.00 24.10 283 ALA A CA 1
ATOM 2138 C C . ALA A 1 283 ? 20.919 70.372 7.795 1.00 23.48 283 ALA A C 1
ATOM 2139 O O . ALA A 1 283 ? 22.096 70.577 7.477 1.00 22.20 283 ALA A O 1
ATOM 2141 N N . VAL A 1 284 ? 20.315 69.211 7.571 1.00 21.66 284 VAL A N 1
ATOM 2142 C CA . VAL A 1 284 ? 21.047 68.038 7.114 1.00 20.58 284 VAL A CA 1
ATOM 2143 C C . VAL A 1 284 ? 20.829 67.821 5.629 1.00 21.52 284 VAL A C 1
ATOM 2144 O O . VAL A 1 284 ? 19.713 67.725 5.156 1.00 21.41 284 VAL A O 1
ATOM 2148 N N . GLU A 1 285 ? 21.935 67.698 4.935 1.00 22.58 285 GLU A N 1
ATOM 2149 C CA . GLU A 1 285 ? 21.890 67.456 3.503 1.00 26.45 285 GLU A CA 1
ATOM 2150 C C . GLU A 1 285 ? 21.572 66.006 3.194 1.00 25.52 285 GLU A C 1
ATOM 2151 O O . GLU A 1 285 ? 20.764 65.705 2.318 1.00 26.62 285 GLU A O 1
ATOM 2157 N N . LYS A 1 286 ? 22.294 65.125 3.871 1.00 24.08 286 LYS A N 1
ATOM 2158 C CA . LYS A 1 286 ? 22.263 63.718 3.519 1.00 23.35 286 LYS A CA 1
ATOM 2159 C C . LYS A 1 286 ? 22.531 62.827 4.732 1.00 22.83 286 LYS A C 1
ATOM 2160 O O . LYS A 1 286 ? 23.419 63.185 5.515 1.00 19.89 286 LYS A O 1
ATOM 2166 N N . VAL A 1 287 ? 21.861 61.688 4.830 1.00 21.57 287 VAL A N 1
ATOM 2167 C CA . VAL A 1 287 ? 22.158 60.760 5.922 1.00 21.53 287 VAL A CA 1
ATOM 2168 C C . VAL A 1 287 ? 22.431 59.388 5.289 1.00 22.61 287 VAL A C 1
ATOM 2169 O O . VAL A 1 287 ? 21.654 58.844 4.516 1.00 20.91 287 VAL A O 1
ATOM 2173 N N . TYR A 1 288 ? 23.586 58.837 5.588 1.00 22.72 288 TYR A N 1
ATOM 2174 C CA . TYR A 1 288 ? 23.996 57.490 5.182 1.00 22.64 288 TYR A CA 1
ATOM 2175 C C . TYR A 1 288 ? 23.764 56.561 6.371 1.00 22.35 288 TYR A C 1
ATOM 2176 O O . TYR A 1 288 ? 24.270 56.856 7.477 1.00 22.25 288 TYR A O 1
ATOM 2185 N N . TYR A 1 289 ? 22.909 55.580 6.255 1.00 23.22 289 TYR A N 1
ATOM 2186 C CA . TYR A 1 289 ? 22.579 54.579 7.263 1.00 23.63 289 TYR A CA 1
ATOM 2187 C C . TYR A 1 289 ? 22.215 53.339 6.467 1.00 22.53 289 TYR A C 1
ATOM 2188 O O . TYR A 1 289 ? 21.298 53.459 5.672 1.00 22.29 289 TYR A O 1
ATOM 2197 N N . PRO A 1 290 ? 22.728 52.158 6.786 1.00 24.41 290 PRO A N 1
ATOM 2198 C CA . PRO A 1 290 ? 22.414 50.974 5.975 1.00 23.10 290 PRO A CA 1
ATOM 2199 C C . PRO A 1 290 ? 20.962 50.593 6.029 1.00 24.67 290 PRO A C 1
ATOM 2200 O O . PRO A 1 290 ? 20.426 49.964 5.094 1.00 24.28 290 PRO A O 1
ATOM 2204 N N . GLY A 1 291 ? 20.247 50.933 7.103 1.00 25.71 291 GLY A N 1
ATOM 2205 C CA . GLY A 1 291 ? 18.844 50.560 7.231 1.00 27.78 291 GLY A CA 1
ATOM 2206 C C . GLY A 1 291 ? 17.902 51.332 6.313 1.00 30.71 291 GLY A C 1
ATOM 2207 O O . GLY A 1 291 ? 16.774 50.845 6.077 1.00 31.25 291 GLY A O 1
ATOM 2208 N N . PHE A 1 292 ? 18.312 52.467 5.780 1.00 30.75 292 PHE A N 1
ATOM 2209 C CA . PHE A 1 292 ? 17.411 53.218 4.912 1.00 32.81 292 PHE A CA 1
ATOM 2210 C C . PHE A 1 292 ? 17.018 52.442 3.670 1.00 36.19 292 PHE A C 1
ATOM 2211 O O . PHE A 1 292 ? 17.858 51.993 2.879 1.00 37.08 292 PHE A O 1
ATOM 2219 N N . GLU A 1 293 ? 15.707 52.372 3.436 1.00 39.52 293 GLU A N 1
ATOM 2220 C CA . GLU A 1 293 ? 15.080 51.705 2.302 1.00 42.04 293 GLU A CA 1
ATOM 2221 C C . GLU A 1 293 ? 15.466 52.267 0.938 1.00 44.33 293 GLU A C 1
ATOM 2222 O O . GLU A 1 293 ? 15.654 51.508 -0.024 1.00 46.04 293 GLU A O 1
ATOM 2224 N N . ASP A 1 294 ? 15.613 53.588 0.825 1.00 46.89 294 ASP A N 1
ATOM 2225 C CA . ASP A 1 294 ? 16.076 54.242 -0.390 1.00 50.00 294 ASP A CA 1
ATOM 2226 C C . ASP A 1 294 ? 17.549 53.977 -0.707 1.00 50.88 294 ASP A C 1
ATOM 2227 O O . ASP A 1 294 ? 17.879 53.571 -1.843 1.00 52.80 294 ASP A O 1
ATOM 2232 N N . HIS A 1 295 ? 18.465 54.276 0.214 1.00 50.77 295 HIS A N 1
ATOM 2233 C CA . HIS A 1 295 ? 19.890 54.125 0.036 1.00 49.10 295 HIS A CA 1
ATOM 2234 C C . HIS A 1 295 ? 20.351 52.970 -0.847 1.00 48.56 295 HIS A C 1
ATOM 2235 O O . HIS A 1 295 ? 19.791 51.871 -0.910 1.00 48.30 295 HIS A O 1
ATOM 2236 N N . GLU A 1 296 ? 21.485 53.229 -1.502 1.00 47.48 296 GLU A N 1
ATOM 2237 C CA . GLU A 1 296 ? 22.169 52.314 -2.396 1.00 47.20 296 GLU A CA 1
ATOM 2238 C C . GLU A 1 296 ? 22.822 51.164 -1.628 1.00 44.32 296 GLU A C 1
ATOM 2239 O O . GLU A 1 296 ? 23.560 51.387 -0.654 1.00 44.20 296 GLU A O 1
ATOM 2245 N N . GLY A 1 297 ? 22.559 49.941 -2.099 1.00 40.79 297 GLY A N 1
ATOM 2246 C CA . GLY A 1 297 ? 23.157 48.779 -1.450 1.00 38.34 297 GLY A CA 1
ATOM 2247 C C . GLY A 1 297 ? 22.315 48.273 -0.287 1.00 35.83 297 GLY A C 1
ATOM 2248 O O . GLY A 1 297 ? 22.730 47.404 0.477 1.00 35.95 297 GLY A O 1
ATOM 2249 N N . HIS A 1 298 ? 21.093 48.793 -0.184 1.00 33.19 298 HIS A N 1
ATOM 2250 C CA . HIS A 1 298 ? 20.184 48.394 0.876 1.00 32.23 298 HIS A CA 1
ATOM 2251 C C . HIS A 1 298 ? 19.778 46.921 0.833 1.00 29.86 298 HIS A C 1
ATOM 2252 O O . HIS A 1 298 ? 19.801 46.252 1.872 1.00 27.75 298 HIS A O 1
ATOM 2259 N N . ASP A 1 299 ? 19.423 46.387 -0.319 1.00 30.17 299 ASP A N 1
ATOM 2260 C CA . ASP A 1 299 ? 19.113 44.982 -0.512 1.00 29.69 299 ASP A CA 1
ATOM 2261 C C . ASP A 1 299 ? 20.363 44.130 -0.292 1.00 27.40 299 ASP A C 1
ATOM 2262 O O . ASP A 1 299 ? 20.239 43.021 0.235 1.00 27.43 299 ASP A O 1
ATOM 2267 N N . ILE A 1 300 ? 21.529 44.629 -0.671 1.00 25.00 300 ILE A N 1
ATOM 2268 C CA . ILE A 1 300 ? 22.806 43.985 -0.420 1.00 26.18 300 ILE A CA 1
ATOM 2269 C C . ILE A 1 300 ? 23.124 44.029 1.085 1.00 24.52 300 ILE A C 1
ATOM 2270 O O . ILE A 1 300 ? 23.428 43.000 1.683 1.00 22.26 300 ILE A O 1
ATOM 2275 N N . ALA A 1 301 ? 22.866 45.166 1.714 1.00 24.24 301 ALA A N 1
ATOM 2276 C CA . ALA A 1 301 ? 23.121 45.360 3.141 1.00 24.90 301 ALA A CA 1
ATOM 2277 C C . ALA A 1 301 ? 22.196 44.434 3.923 1.00 24.89 301 ALA A C 1
ATOM 2278 O O . ALA A 1 301 ? 22.594 43.750 4.851 1.00 24.14 301 ALA A O 1
ATOM 2280 N N . LYS A 1 302 ? 20.953 44.361 3.439 1.00 24.24 302 LYS A N 1
ATOM 2281 C CA . LYS A 1 302 ? 19.956 43.496 4.039 1.00 26.40 302 LYS A CA 1
ATOM 2282 C C . LYS A 1 302 ? 20.345 42.024 3.935 1.00 25.47 302 LYS A C 1
ATOM 2283 O O . LYS A 1 302 ? 20.155 41.283 4.884 1.00 24.47 302 LYS A O 1
ATOM 2289 N N . LYS A 1 303 ? 20.876 41.579 2.807 1.00 24.65 303 LYS A N 1
ATOM 2290 C CA . LYS A 1 303 ? 21.333 40.202 2.673 1.00 25.35 303 LYS A CA 1
ATOM 2291 C C . LYS A 1 303 ? 22.579 39.938 3.525 1.00 24.61 303 LYS A C 1
ATOM 2292 O O . LYS A 1 303 ? 22.667 38.842 4.114 1.00 24.03 303 LYS A O 1
ATOM 2295 N N . GLN A 1 304 ? 23.447 40.915 3.713 1.00 20.53 304 GLN A N 1
ATOM 2296 C CA . GLN A 1 304 ? 24.669 40.701 4.467 1.00 21.82 304 GLN A CA 1
ATOM 2297 C C . GLN A 1 304 ? 24.641 41.019 5.966 1.00 20.90 304 GLN A C 1
ATOM 2298 O O . GLN A 1 304 ? 25.470 40.539 6.724 1.00 20.89 304 GLN A O 1
ATOM 2304 N N . MET A 1 305 ? 23.699 41.854 6.409 1.00 20.29 305 MET A N 1
ATOM 2305 C CA . MET A 1 305 ? 23.618 42.308 7.788 1.00 20.28 305 MET A CA 1
ATOM 2306 C C . MET A 1 305 ? 22.366 41.876 8.517 1.00 20.71 305 MET A C 1
ATOM 2307 O O . MET A 1 305 ? 21.258 42.192 8.070 1.00 20.68 305 MET A O 1
ATOM 2312 N N . ARG A 1 306 ? 22.475 41.204 9.652 1.00 21.91 306 ARG A N 1
ATOM 2313 C CA . ARG A 1 306 ? 21.297 40.804 10.400 1.00 23.47 306 ARG A CA 1
ATOM 2314 C C . ARG A 1 306 ? 20.651 42.027 11.049 1.00 24.11 306 ARG A C 1
ATOM 2315 O O . ARG A 1 306 ? 19.495 41.916 11.487 1.00 22.85 306 ARG A O 1
ATOM 2323 N N . MET A 1 307 ? 21.462 43.055 11.371 1.00 21.25 307 MET A N 1
ATOM 2324 C CA . MET A 1 307 ? 20.963 44.292 11.948 1.00 20.98 307 MET A CA 1
ATOM 2325 C C . MET A 1 307 ? 21.635 45.400 11.136 1.00 20.54 307 MET A C 1
ATOM 2326 O O . MET A 1 307 ? 22.664 45.073 10.536 1.00 18.32 307 MET A O 1
ATOM 2334 N N . TYR A 1 308 ? 21.147 46.626 11.188 1.00 19.06 308 TYR A N 1
ATOM 2335 C CA . TYR A 1 308 ? 21.777 47.640 10.361 1.00 20.28 308 TYR A CA 1
ATOM 2336 C C . TYR A 1 308 ? 22.881 48.409 11.058 1.00 19.25 308 TYR A C 1
ATOM 2337 O O . TYR A 1 308 ? 23.422 49.341 10.449 1.00 18.75 308 TYR A O 1
ATOM 2346 N N . GLY A 1 309 ? 23.255 48.015 12.279 1.00 17.49 309 GLY A N 1
ATOM 2347 C CA . GLY A 1 309 ? 24.450 48.621 12.876 1.00 17.59 309 GLY A CA 1
ATOM 2348 C C . GLY A 1 309 ? 24.158 49.940 13.587 1.00 16.92 309 GLY A C 1
ATOM 2349 O O . GLY A 1 309 ? 23.029 50.418 13.562 1.00 15.48 309 GLY A O 1
ATOM 2350 N N . SER A 1 310 ? 25.184 50.511 14.214 1.00 16.20 310 SER A N 1
ATOM 2351 C CA . SER A 1 310 ? 24.924 51.736 14.969 1.00 17.57 310 SER A CA 1
ATOM 2352 C C . SER A 1 310 ? 25.764 52.878 14.435 1.00 17.81 310 SER A C 1
ATOM 2353 O O . SER A 1 310 ? 25.691 53.923 15.070 1.00 17.58 310 SER A O 1
ATOM 2356 N N . MET A 1 311 ? 26.382 52.680 13.276 1.00 18.43 311 MET A N 1
ATOM 2357 C CA . MET A 1 311 ? 27.132 53.739 12.609 1.00 18.78 311 MET A CA 1
ATOM 2358 C C . MET A 1 311 ? 26.124 54.524 11.735 1.00 18.97 311 MET A C 1
ATOM 2359 O O . MET A 1 311 ? 25.284 53.956 11.037 1.00 17.68 311 MET A O 1
ATOM 2364 N N . ILE A 1 312 ? 26.263 55.845 11.745 1.00 17.31 312 ILE A N 1
ATOM 2365 C CA . ILE A 1 312 ? 25.437 56.732 10.960 1.00 18.25 312 ILE A CA 1
ATOM 2366 C C . ILE A 1 312 ? 26.374 57.795 10.412 1.00 19.43 312 ILE A C 1
ATOM 2367 O O . ILE A 1 312 ? 27.023 58.394 11.263 1.00 20.45 312 ILE A O 1
ATOM 2372 N N . THR A 1 313 ? 26.418 58.068 9.112 1.00 18.53 313 THR A N 1
ATOM 2373 C CA . THR A 1 313 ? 27.294 59.175 8.681 1.00 19.11 313 THR A CA 1
ATOM 2374 C C . THR A 1 313 ? 26.445 60.257 8.019 1.00 19.13 313 THR A C 1
ATOM 2375 O O . THR A 1 313 ? 25.486 59.873 7.331 1.00 20.48 313 THR A O 1
ATOM 2379 N N . PHE A 1 314 ? 26.665 61.533 8.278 1.00 18.23 314 PHE A N 1
ATOM 2380 C CA . PHE A 1 314 ? 25.765 62.530 7.724 1.00 19.58 314 PHE A CA 1
ATOM 2381 C C . PHE A 1 314 ? 26.572 63.774 7.374 1.00 20.95 314 PHE A C 1
ATOM 2382 O O . PHE A 1 314 ? 27.713 64.028 7.763 1.00 19.94 314 PHE A O 1
ATOM 2390 N N . ILE A 1 315 ? 25.941 64.498 6.435 1.00 21.80 315 ILE A N 1
ATOM 2391 C CA . ILE A 1 315 ? 26.537 65.732 5.918 1.00 21.88 315 ILE A CA 1
ATOM 2392 C C . ILE A 1 315 ? 25.563 66.879 6.140 1.00 21.58 315 ILE A C 1
ATOM 2393 O O . ILE A 1 315 ? 24.344 66.790 5.918 1.00 18.96 315 ILE A O 1
ATOM 2398 N N . LEU A 1 316 ? 26.109 67.952 6.732 1.00 21.39 316 LEU A N 1
ATOM 2399 C CA . LEU A 1 316 ? 25.308 69.134 6.974 1.00 22.84 316 LEU A CA 1
ATOM 2400 C C . LEU A 1 316 ? 25.365 70.046 5.729 1.00 23.82 316 LEU A C 1
ATOM 2401 O O . LEU A 1 316 ? 26.407 70.204 5.098 1.00 22.69 316 LEU A O 1
ATOM 2406 N N . LYS A 1 317 ? 24.244 70.712 5.450 1.00 25.20 317 LYS A N 1
ATOM 2407 C CA . LYS A 1 317 ? 24.175 71.628 4.300 1.00 26.35 317 LYS A CA 1
ATOM 2408 C C . LYS A 1 317 ? 25.096 72.827 4.513 1.00 25.74 317 LYS A C 1
ATOM 2409 O O . LYS A 1 317 ? 25.697 73.268 3.551 1.00 23.14 317 LYS A O 1
ATOM 2415 N N . SER A 1 318 ? 25.472 73.157 5.757 1.00 25.02 318 SER A N 1
ATOM 2416 C CA . SER A 1 318 ? 26.364 74.284 5.967 1.00 25.73 318 SER A CA 1
ATOM 2417 C C . SER A 1 318 ? 27.816 73.844 5.956 1.00 25.68 318 SER A C 1
ATOM 2418 O O . SER A 1 318 ? 28.647 74.653 6.389 1.00 26.15 318 SER A O 1
ATOM 2421 N N . GLY A 1 319 ? 28.134 72.626 5.517 1.00 23.79 319 GLY A N 1
ATOM 2422 C CA . GLY A 1 319 ? 29.515 72.243 5.363 1.00 25.31 319 GLY A CA 1
ATOM 2423 C C . GLY A 1 319 ? 30.376 72.163 6.616 1.00 27.40 319 GLY A C 1
ATOM 2424 O O . GLY A 1 319 ? 29.948 71.793 7.706 1.00 24.24 319 GLY A O 1
ATOM 2425 N N . PHE A 1 320 ? 31.655 72.457 6.421 1.00 28.17 320 PHE A N 1
ATOM 2426 C CA . PHE A 1 320 ? 32.700 72.328 7.412 1.00 29.56 320 PHE A CA 1
ATOM 2427 C C . PHE A 1 320 ? 32.462 73.141 8.671 1.00 28.94 320 PHE A C 1
ATOM 2428 O O . PHE A 1 320 ? 32.453 72.623 9.791 1.00 26.43 320 PHE A O 1
ATOM 2436 N N . GLU A 1 321 ? 32.129 74.421 8.467 1.00 28.47 321 GLU A N 1
ATOM 2437 C CA . GLU A 1 321 ? 31.901 75.337 9.577 1.00 28.69 321 GLU A CA 1
ATOM 2438 C C . GLU A 1 321 ? 30.666 74.892 10.344 1.00 28.17 321 GLU A C 1
ATOM 2439 O O . GLU A 1 321 ? 30.636 74.996 11.569 1.00 26.80 321 GLU A O 1
ATOM 2445 N N . GLY A 1 322 ? 29.633 74.444 9.621 1.00 26.48 322 GLY A N 1
ATOM 2446 C CA . GLY A 1 322 ? 28.452 73.931 10.309 1.00 24.91 322 GLY A CA 1
ATOM 2447 C C . GLY A 1 322 ? 28.817 72.674 11.111 1.00 26.38 322 GLY A C 1
ATOM 2448 O O . GLY A 1 322 ? 28.275 72.500 12.211 1.00 25.88 322 GLY A O 1
ATOM 2449 N N . ALA A 1 323 ? 29.633 71.761 10.589 1.00 24.25 323 ALA A N 1
ATOM 2450 C CA . ALA A 1 323 ? 29.994 70.563 11.332 1.00 25.85 323 ALA A CA 1
ATOM 2451 C C . ALA A 1 323 ? 30.679 70.922 12.657 1.00 26.65 323 ALA A C 1
ATOM 2452 O O . ALA A 1 323 ? 30.421 70.306 13.708 1.00 26.77 323 ALA A O 1
ATOM 2454 N N . LYS A 1 324 ? 31.625 71.852 12.644 1.00 26.19 324 LYS A N 1
ATOM 2455 C CA . LYS A 1 324 ? 32.311 72.253 13.863 1.00 27.56 324 LYS A CA 1
ATOM 2456 C C . LYS A 1 324 ? 31.361 72.838 14.896 1.00 27.18 324 LYS A C 1
ATOM 2457 O O . LYS A 1 324 ? 31.421 72.481 16.081 1.00 27.26 324 LYS A O 1
ATOM 2463 N N . LYS A 1 325 ? 30.457 73.707 14.458 1.00 25.04 325 LYS A N 1
ATOM 2464 C CA . LYS A 1 325 ? 29.521 74.295 15.406 1.00 24.69 325 LYS A CA 1
ATOM 2465 C C . LYS A 1 325 ? 28.657 73.212 16.047 1.00 24.24 325 LYS A C 1
ATOM 2466 O O . LYS A 1 325 ? 28.267 73.350 17.206 1.00 23.35 325 LYS A O 1
ATOM 2468 N N . LEU A 1 326 ? 28.159 72.279 15.241 1.00 23.36 326 LEU A N 1
ATOM 2469 C CA . LEU A 1 326 ? 27.303 71.244 15.826 1.00 23.78 326 LEU A CA 1
ATOM 2470 C C . LEU A 1 326 ? 28.098 70.379 16.805 1.00 24.29 326 LEU A C 1
ATOM 2471 O O . LEU A 1 326 ? 27.628 70.144 17.896 1.00 24.75 326 LEU A O 1
ATOM 2476 N N . LEU A 1 327 ? 29.300 69.931 16.414 1.00 24.74 327 LEU A N 1
ATOM 2477 C CA . LEU A 1 327 ? 30.105 69.047 17.239 1.00 24.29 327 LEU A CA 1
ATOM 2478 C C . LEU A 1 327 ? 30.594 69.737 18.512 1.00 25.07 327 LEU A C 1
ATOM 2479 O O . LEU A 1 327 ? 30.418 69.097 19.542 1.00 22.25 327 LEU A O 1
ATOM 2484 N N . ASP A 1 328 ? 30.826 71.052 18.416 1.00 25.07 328 ASP A N 1
ATOM 2485 C CA . ASP A 1 328 ? 31.197 71.758 19.626 1.00 26.00 328 ASP A CA 1
ATOM 2486 C C . ASP A 1 328 ? 30.002 72.011 20.521 1.00 26.33 328 ASP A C 1
ATOM 2487 O O . ASP A 1 328 ? 30.300 72.378 21.652 1.00 27.30 328 ASP A O 1
ATOM 2492 N N . ASN A 1 329 ? 28.746 71.880 20.130 1.00 27.61 329 ASN A N 1
ATOM 2493 C CA . ASN A 1 329 ? 27.664 72.220 21.064 1.00 28.76 329 ASN A CA 1
ATOM 2494 C C . ASN A 1 329 ? 26.851 71.034 21.570 1.00 26.94 329 ASN A C 1
ATOM 2495 O O . ASN A 1 329 ? 25.764 71.124 22.153 1.00 24.99 329 ASN A O 1
ATOM 2500 N N . LEU A 1 330 ? 27.318 69.843 21.204 1.00 25.32 330 LEU A N 1
ATOM 2501 C CA . LEU A 1 330 ? 26.675 68.607 21.644 1.00 25.06 330 LEU A CA 1
ATOM 2502 C C . LEU A 1 330 ? 27.003 68.403 23.130 1.00 24.47 330 LEU A C 1
ATOM 2503 O O . LEU A 1 330 ? 28.144 68.637 23.516 1.00 23.67 330 LEU A O 1
ATOM 2508 N N . LYS A 1 331 ? 25.992 68.057 23.909 1.00 23.46 331 LYS A N 1
ATOM 2509 C CA . LYS A 1 331 ? 26.198 67.855 25.328 1.00 25.57 331 LYS A CA 1
ATOM 2510 C C . LYS A 1 331 ? 26.175 66.394 25.777 1.00 23.27 331 LYS A C 1
ATOM 2511 O O . LYS A 1 331 ? 26.631 66.103 26.879 1.00 23.53 331 LYS A O 1
ATOM 2517 N N . LEU A 1 332 ? 25.591 65.468 25.048 1.00 21.57 332 LEU A N 1
ATOM 2518 C CA . LEU A 1 332 ? 25.481 64.093 25.526 1.00 20.25 332 LEU A CA 1
ATOM 2519 C C . LEU A 1 332 ? 26.402 63.210 24.699 1.00 20.36 332 LEU A C 1
ATOM 2520 O O . LEU A 1 332 ? 27.163 62.390 25.233 1.00 19.28 332 LEU A O 1
ATOM 2525 N N . ILE A 1 333 ? 26.369 63.421 23.386 1.00 17.65 333 ILE A N 1
ATOM 2526 C CA . ILE A 1 333 ? 27.226 62.693 22.453 1.00 18.45 333 ILE A CA 1
ATOM 2527 C C . ILE A 1 333 ? 28.665 63.184 22.671 1.00 19.43 333 ILE A C 1
ATOM 2528 O O . ILE A 1 333 ? 28.838 64.378 22.953 1.00 19.88 333 ILE A O 1
ATOM 2533 N N . THR A 1 334 ? 29.622 62.279 22.674 1.00 17.36 334 THR A N 1
ATOM 2534 C CA . THR A 1 334 ? 30.995 62.591 23.010 1.00 17.92 334 THR A CA 1
ATOM 2535 C C . THR A 1 334 ? 31.874 62.778 21.786 1.00 19.24 334 THR A C 1
ATOM 2536 O O . THR A 1 334 ? 31.800 61.983 20.848 1.00 18.29 334 THR A O 1
ATOM 2540 N N . LEU A 1 335 ? 32.612 63.879 21.767 1.00 18.74 335 LEU A N 1
ATOM 2541 C CA . LEU A 1 335 ? 33.497 64.229 20.659 1.00 18.81 335 LEU A CA 1
ATOM 2542 C C . LEU A 1 335 ? 34.861 63.583 20.863 1.00 17.75 335 LEU A C 1
ATOM 2543 O O . LEU A 1 335 ? 35.659 64.035 21.669 1.00 18.21 335 LEU A O 1
ATOM 2548 N N . ALA A 1 336 ? 35.160 62.557 20.121 1.00 17.57 336 ALA A N 1
ATOM 2549 C CA . ALA A 1 336 ? 36.401 61.821 20.213 1.00 17.72 336 ALA A CA 1
ATOM 2550 C C . ALA A 1 336 ? 36.423 60.836 19.064 1.00 18.16 336 ALA A C 1
ATOM 2551 O O . ALA A 1 336 ? 35.321 60.535 18.569 1.00 19.89 336 ALA A O 1
ATOM 2553 N N . VAL A 1 337 ? 37.555 60.286 18.667 1.00 16.92 337 VAL A N 1
ATOM 2554 C CA . VAL A 1 337 ? 37.538 59.283 17.604 1.00 17.20 337 VAL A CA 1
ATOM 2555 C C . VAL A 1 337 ? 37.256 57.928 18.273 1.00 19.04 337 VAL A C 1
ATOM 2556 O O . VAL A 1 337 ? 37.018 57.873 19.479 1.00 19.01 337 VAL A O 1
ATOM 2560 N N . SER A 1 338 ? 37.304 56.844 17.514 1.00 18.26 338 SER A N 1
ATOM 2561 C CA . SER A 1 338 ? 36.908 55.537 17.952 1.00 18.73 338 SER A CA 1
ATOM 2562 C C . SER A 1 338 ? 35.393 55.382 17.769 1.00 17.68 338 SER A C 1
ATOM 2563 O O . SER A 1 338 ? 34.726 56.334 17.358 1.00 18.19 338 SER A O 1
ATOM 2566 N N . LEU A 1 339 ? 34.849 54.234 18.169 1.00 16.43 339 LEU A N 1
ATOM 2567 C CA . LEU A 1 339 ? 33.434 53.957 17.951 1.00 16.75 339 LEU A CA 1
ATOM 2568 C C . LEU A 1 339 ? 33.097 52.646 18.624 1.00 17.14 339 LEU A C 1
ATOM 2569 O O . LEU A 1 339 ? 34.003 51.969 19.124 1.00 18.11 339 LEU A O 1
ATOM 2574 N N . GLY A 1 340 ? 31.834 52.220 18.568 1.00 17.32 340 GLY A N 1
ATOM 2575 C CA . GLY A 1 340 ? 31.445 50.930 19.095 1.00 16.73 340 GLY A CA 1
ATOM 2576 C C . GLY A 1 340 ? 31.339 50.893 20.620 1.00 18.89 340 GLY A C 1
ATOM 2577 O O . GLY A 1 340 ? 31.195 49.757 21.104 1.00 18.81 340 GLY A O 1
ATOM 2578 N N . GLY A 1 341 ? 31.407 52.034 21.331 1.00 15.19 341 GLY A N 1
ATOM 2579 C CA . GLY A 1 341 ? 31.286 51.897 22.777 1.00 17.19 341 GLY A CA 1
ATOM 2580 C C . GLY A 1 341 ? 29.836 52.026 23.226 1.00 18.32 341 GLY A C 1
ATOM 2581 O O . GLY A 1 341 ? 28.923 52.235 22.417 1.00 19.01 341 GLY A O 1
ATOM 2582 N N . CYS A 1 342 ? 29.619 51.857 24.530 1.00 16.59 342 CYS A N 1
ATOM 2583 C CA . CYS A 1 342 ? 28.310 52.012 25.136 1.00 15.63 342 CYS A CA 1
ATOM 2584 C C . CYS A 1 342 ? 27.867 53.473 25.061 1.00 16.01 342 CYS A C 1
ATOM 2585 O O . CYS A 1 342 ? 26.668 53.796 25.034 1.00 16.42 342 CYS A O 1
ATOM 2588 N N . GLU A 1 343 ? 28.835 54.380 25.115 1.00 14.52 343 GLU A N 1
ATOM 2589 C CA . GLU A 1 343 ? 28.503 55.790 24.973 1.00 17.56 343 GLU A CA 1
ATOM 2590 C C . GLU A 1 343 ? 28.619 56.183 23.487 1.00 18.55 343 GLU A C 1
ATOM 2591 O O . GLU A 1 343 ? 29.470 55.675 22.758 1.00 15.57 343 GLU A O 1
ATOM 2597 N N . SER A 1 344 ? 27.761 57.100 23.066 1.00 18.75 344 SER A N 1
ATOM 2598 C CA . SER A 1 344 ? 27.735 57.542 21.682 1.00 18.64 344 SER A CA 1
ATOM 2599 C C . SER A 1 344 ? 28.915 58.477 21.388 1.00 18.67 344 SER A C 1
ATOM 2600 O O . SER A 1 344 ? 29.213 59.352 22.194 1.00 16.36 344 SER A O 1
ATOM 2603 N N . LEU A 1 345 ? 29.580 58.226 20.269 1.00 16.84 345 LEU A N 1
ATOM 2604 C CA . LEU A 1 345 ? 30.792 58.980 19.931 1.00 17.71 345 LEU A CA 1
ATOM 2605 C C . LEU A 1 345 ? 30.588 59.673 18.581 1.00 17.90 345 LEU A C 1
ATOM 2606 O O . LEU A 1 345 ? 29.997 59.048 17.690 1.00 17.38 345 LEU A O 1
ATOM 2611 N N . ILE A 1 346 ? 31.225 60.809 18.336 1.00 16.74 346 ILE A N 1
ATOM 2612 C CA . ILE A 1 346 ? 31.065 61.502 17.074 1.00 18.66 346 ILE A CA 1
ATOM 2613 C C . ILE A 1 346 ? 32.353 62.185 16.652 1.00 20.09 346 ILE A C 1
ATOM 2614 O O . ILE A 1 346 ? 33.002 62.730 17.545 1.00 21.22 346 ILE A O 1
ATOM 2619 N N . GLN A 1 347 ? 32.633 62.352 15.365 1.00 20.54 347 GLN A N 1
ATOM 2620 C CA . GLN A 1 347 ? 33.874 62.994 14.930 1.00 21.02 347 GLN A CA 1
ATOM 2621 C C . GLN A 1 347 ? 33.760 63.462 13.475 1.00 23.59 347 GLN A C 1
ATOM 2622 O O . GLN A 1 347 ? 32.778 63.154 12.788 1.00 22.71 347 GLN A O 1
ATOM 2628 N N . HIS A 1 348 ? 34.819 64.136 13.031 1.00 24.06 348 HIS A N 1
ATOM 2629 C CA . HIS A 1 348 ? 34.800 64.767 11.709 1.00 24.85 348 HIS A CA 1
ATOM 2630 C C . HIS A 1 348 ? 35.917 64.150 10.892 1.00 23.87 348 HIS A C 1
ATOM 2631 O O . HIS A 1 348 ? 37.079 64.513 11.099 1.00 25.04 348 HIS A O 1
ATOM 2638 N N . PRO A 1 349 ? 35.637 63.178 10.049 1.00 23.14 349 PRO A N 1
ATOM 2639 C CA . PRO A 1 349 ? 36.673 62.413 9.385 1.00 24.09 349 PRO A CA 1
ATOM 2640 C C . PRO A 1 349 ? 37.728 63.173 8.612 1.00 26.00 349 PRO A C 1
ATOM 2641 O O . PRO A 1 349 ? 38.930 62.863 8.756 1.00 26.69 349 PRO A O 1
ATOM 2645 N N . ALA A 1 350 ? 37.376 64.178 7.806 1.00 25.45 350 ALA A N 1
ATOM 2646 C CA . ALA A 1 350 ? 38.366 64.897 7.007 1.00 26.06 350 ALA A CA 1
ATOM 2647 C C . ALA A 1 350 ? 39.411 65.581 7.874 1.00 25.70 350 ALA A C 1
ATOM 2648 O O . ALA A 1 350 ? 40.546 65.579 7.384 1.00 24.73 350 ALA A O 1
ATOM 2650 N N . SER A 1 351 ? 39.074 66.054 9.081 1.00 24.58 351 SER A N 1
ATOM 2651 C CA . SER A 1 351 ? 40.132 66.654 9.894 1.00 25.38 351 SER A CA 1
ATOM 2652 C C . SER A 1 351 ? 40.662 65.741 10.999 1.00 26.78 351 SER A C 1
ATOM 2653 O O . SER A 1 351 ? 41.532 66.194 11.793 1.00 25.99 351 SER A O 1
ATOM 2656 N N . MET A 1 352 ? 40.055 64.565 11.174 1.00 25.40 352 MET A N 1
ATOM 2657 C CA . MET A 1 352 ? 40.404 63.681 12.284 1.00 24.42 352 MET A CA 1
ATOM 2658 C C . MET A 1 352 ? 40.817 62.300 11.834 1.00 24.33 352 MET A C 1
ATOM 2659 O O . MET A 1 352 ? 41.970 62.132 11.377 1.00 24.25 352 MET A O 1
ATOM 2664 N N . THR A 1 353 ? 39.941 61.285 11.779 1.00 23.79 353 THR A N 1
ATOM 2665 C CA . THR A 1 353 ? 40.364 59.946 11.396 1.00 23.79 353 THR A CA 1
ATOM 2666 C C . THR A 1 353 ? 40.950 59.833 9.995 1.00 24.93 353 THR A C 1
ATOM 2667 O O . THR A 1 353 ? 41.729 58.930 9.691 1.00 23.35 353 THR A O 1
ATOM 2671 N N . HIS A 1 354 ? 40.549 60.709 9.068 1.00 25.13 354 HIS A N 1
ATOM 2672 C CA . HIS A 1 354 ? 41.027 60.567 7.687 1.00 25.56 354 HIS A CA 1
ATOM 2673 C C . HIS A 1 354 ? 41.852 61.737 7.230 1.00 26.72 354 HIS A C 1
ATOM 2674 O O . HIS A 1 354 ? 42.182 61.836 6.038 1.00 26.29 354 HIS A O 1
ATOM 2681 N N . ALA A 1 355 ? 42.302 62.559 8.186 1.00 26.59 355 ALA A N 1
ATOM 2682 C CA . ALA A 1 355 ? 43.162 63.687 7.861 1.00 27.76 355 ALA A CA 1
ATOM 2683 C C . ALA A 1 355 ? 44.492 63.204 7.281 1.00 29.23 355 ALA A C 1
ATOM 2684 O O . ALA A 1 355 ? 45.093 63.948 6.492 1.00 29.86 355 ALA A O 1
ATOM 2686 N N . VAL A 1 356 ? 44.898 61.976 7.605 1.00 28.62 356 VAL A N 1
ATOM 2687 C CA . VAL A 1 356 ? 46.152 61.435 7.092 1.00 30.37 356 VAL A CA 1
ATOM 2688 C C . VAL A 1 356 ? 46.060 61.098 5.613 1.00 29.95 356 VAL A C 1
ATOM 2689 O O . VAL A 1 356 ? 47.093 60.989 4.935 1.00 31.07 356 VAL A O 1
ATOM 2693 N N . VAL A 1 357 ? 44.857 60.958 5.056 1.00 28.58 357 VAL A N 1
ATOM 2694 C CA . VAL A 1 357 ? 44.702 60.633 3.637 1.00 26.90 357 VAL A CA 1
ATOM 2695 C C . VAL A 1 357 ? 44.672 61.913 2.812 1.00 27.02 357 VAL A C 1
ATOM 2696 O O . VAL A 1 357 ? 43.928 62.827 3.157 1.00 25.31 357 VAL A O 1
ATOM 2700 N N . PRO A 1 358 ? 45.496 62.026 1.776 1.00 27.78 358 PRO A N 1
ATOM 2701 C CA . PRO A 1 358 ? 45.484 63.188 0.895 1.00 29.16 358 PRO A CA 1
ATOM 2702 C C . PRO A 1 358 ? 44.026 63.479 0.550 1.00 30.56 358 PRO A C 1
ATOM 2703 O O . PRO A 1 358 ? 43.140 62.627 0.309 1.00 29.13 358 PRO A O 1
ATOM 2707 N N . LYS A 1 359 ? 43.705 64.766 0.587 1.00 32.33 359 LYS A N 1
ATOM 2708 C CA . LYS A 1 359 ? 42.400 65.337 0.314 1.00 34.87 359 LYS A CA 1
ATOM 2709 C C . LYS A 1 359 ? 41.750 64.792 -0.947 1.00 34.25 359 LYS A C 1
ATOM 2710 O O . LYS A 1 359 ? 40.596 64.344 -0.912 1.00 33.98 359 LYS A O 1
ATOM 2716 N N . GLU A 1 360 ? 42.485 64.728 -2.058 1.00 32.38 360 GLU A N 1
ATOM 2717 C CA . GLU A 1 360 ? 41.937 64.200 -3.305 1.00 32.63 360 GLU A CA 1
ATOM 2718 C C . GLU A 1 360 ? 41.536 62.730 -3.184 1.00 31.54 360 GLU A C 1
ATOM 2719 O O . GLU A 1 360 ? 40.590 62.305 -3.851 1.00 30.31 360 GLU A O 1
ATOM 2721 N N . GLU A 1 361 ? 42.276 61.944 -2.402 1.00 29.99 361 GLU A N 1
ATOM 2722 C CA . GLU A 1 361 ? 41.853 60.559 -2.186 1.00 31.29 361 GLU A CA 1
ATOM 2723 C C . GLU A 1 361 ? 40.620 60.543 -1.290 1.00 30.72 361 GLU A C 1
ATOM 2724 O O . GLU A 1 361 ? 39.685 59.811 -1.611 1.00 31.96 361 GLU A O 1
ATOM 2730 N N . ARG A 1 362 ? 40.540 61.457 -0.324 1.00 28.97 362 ARG A N 1
ATOM 2731 C CA . ARG A 1 362 ? 39.368 61.518 0.523 1.00 30.23 362 ARG A CA 1
ATOM 2732 C C . ARG A 1 362 ? 38.113 61.826 -0.314 1.00 31.40 362 ARG A C 1
ATOM 2733 O O . ARG A 1 362 ? 37.039 61.194 -0.242 1.00 28.66 362 ARG A O 1
ATOM 2741 N N . GLU A 1 363 ? 38.293 62.890 -1.126 1.00 32.70 363 GLU A N 1
ATOM 2742 C CA . GLU A 1 363 ? 37.187 63.365 -1.963 1.00 32.67 363 GLU A CA 1
ATOM 2743 C C . GLU A 1 363 ? 36.758 62.344 -2.992 1.00 29.63 363 GLU A C 1
ATOM 2744 O O . GLU A 1 363 ? 35.553 62.102 -3.106 1.00 27.96 363 GLU A O 1
ATOM 2750 N N . ALA A 1 364 ? 37.697 61.639 -3.597 1.00 28.59 364 ALA A N 1
ATOM 2751 C CA . ALA A 1 364 ? 37.337 60.581 -4.546 1.00 29.25 364 ALA A CA 1
ATOM 2752 C C . ALA A 1 364 ? 36.532 59.458 -3.907 1.00 29.75 364 ALA A C 1
ATOM 2753 O O . ALA A 1 364 ? 35.639 58.874 -4.523 1.00 29.71 364 ALA A O 1
ATOM 2755 N N . ALA A 1 365 ? 36.741 59.198 -2.618 1.00 29.23 365 ALA A N 1
ATOM 2756 C CA . ALA A 1 365 ? 36.085 58.126 -1.901 1.00 30.53 365 ALA A CA 1
ATOM 2757 C C . ALA A 1 365 ? 34.811 58.620 -1.236 1.00 31.42 365 ALA A C 1
ATOM 2758 O O . ALA A 1 365 ? 34.162 57.889 -0.493 1.00 32.15 365 ALA A O 1
ATOM 2760 N N . GLY A 1 366 ? 34.449 59.877 -1.507 1.00 31.62 366 GLY A N 1
ATOM 2761 C CA . GLY A 1 366 ? 33.228 60.461 -1.026 1.00 29.31 366 GLY A CA 1
ATOM 2762 C C . GLY A 1 366 ? 33.361 61.047 0.365 1.00 29.43 366 GLY A C 1
ATOM 2763 O O . GLY A 1 366 ? 32.327 61.353 0.969 1.00 28.49 366 GLY A O 1
ATOM 2764 N N . ILE A 1 367 ? 34.576 61.138 0.877 1.00 28.59 367 ILE A N 1
ATOM 2765 C CA . ILE A 1 367 ? 34.730 61.751 2.209 1.00 28.86 367 ILE A CA 1
ATOM 2766 C C . ILE A 1 367 ? 34.773 63.249 1.977 1.00 28.86 367 ILE A C 1
ATOM 2767 O O . ILE A 1 367 ? 35.779 63.724 1.441 1.00 29.54 367 ILE A O 1
ATOM 2772 N N . THR A 1 368 ? 33.727 63.995 2.267 1.00 28.63 368 THR A N 1
ATOM 2773 C CA . THR A 1 368 ? 33.701 65.441 2.051 1.00 26.96 368 THR A CA 1
ATOM 2774 C C . THR A 1 368 ? 34.105 66.097 3.362 1.00 28.93 368 THR A C 1
ATOM 2775 O O . THR A 1 368 ? 33.903 65.459 4.400 1.00 27.90 368 THR A O 1
ATOM 2779 N N . ASP A 1 369 ? 34.218 67.426 3.387 1.00 29.78 369 ASP A N 1
ATOM 2780 C CA . ASP A 1 369 ? 34.547 68.120 4.629 1.00 31.08 369 ASP A CA 1
ATOM 2781 C C . ASP A 1 369 ? 33.302 68.558 5.376 1.00 29.46 369 ASP A C 1
ATOM 2782 O O . ASP A 1 369 ? 33.404 69.132 6.462 1.00 28.21 369 ASP A O 1
ATOM 2787 N N . GLY A 1 370 ? 32.117 68.235 4.855 1.00 27.54 370 GLY A N 1
ATOM 2788 C CA . GLY A 1 370 ? 30.883 68.499 5.610 1.00 26.02 370 GLY A CA 1
ATOM 2789 C C . GLY A 1 370 ? 30.409 67.198 6.317 1.00 25.19 370 GLY A C 1
ATOM 2790 O O . GLY A 1 370 ? 29.392 67.135 7.019 1.00 24.35 370 GLY A O 1
ATOM 2791 N N . MET A 1 371 ? 31.173 66.130 6.126 1.00 22.72 371 MET A N 1
ATOM 2792 C CA . MET A 1 371 ? 30.806 64.825 6.638 1.00 21.86 371 MET A CA 1
ATOM 2793 C C . MET A 1 371 ? 31.121 64.650 8.131 1.00 21.29 371 MET A C 1
ATOM 2794 O O . MET A 1 371 ? 32.158 65.071 8.616 1.00 19.82 371 MET A O 1
ATOM 2799 N N . ILE A 1 372 ? 30.146 64.119 8.848 1.00 18.95 372 ILE A N 1
ATOM 2800 C CA . ILE A 1 372 ? 30.244 63.797 10.262 1.00 20.30 372 ILE A CA 1
ATOM 2801 C C . ILE A 1 372 ? 30.011 62.297 10.465 1.00 21.28 372 ILE A C 1
ATOM 2802 O O . ILE A 1 372 ? 29.069 61.767 9.846 1.00 21.55 372 ILE A O 1
ATOM 2807 N N . ARG A 1 373 ? 30.804 61.619 11.291 1.00 20.15 373 ARG A N 1
ATOM 2808 C CA . ARG A 1 373 ? 30.565 60.187 11.546 1.00 19.21 373 ARG A CA 1
ATOM 2809 C C . ARG A 1 373 ? 30.106 59.981 12.992 1.00 18.16 373 ARG A C 1
ATOM 2810 O O . ARG A 1 373 ? 30.721 60.445 13.950 1.00 18.05 373 ARG A O 1
ATOM 2818 N N . LEU A 1 374 ? 29.083 59.164 13.217 1.00 16.48 374 LEU A N 1
ATOM 2819 C CA . LEU A 1 374 ? 28.483 58.980 14.523 1.00 16.95 374 LEU A CA 1
ATOM 2820 C C . LEU A 1 374 ? 28.446 57.484 14.824 1.00 17.20 374 LEU A C 1
ATOM 2821 O O . LEU A 1 374 ? 28.035 56.779 13.906 1.00 14.90 374 LEU A O 1
ATOM 2826 N N . SER A 1 375 ? 28.720 57.113 16.070 1.00 13.83 375 SER A N 1
ATOM 2827 C CA . SER A 1 375 ? 28.648 55.744 16.494 1.00 16.13 375 SER A CA 1
ATOM 2828 C C . SER A 1 375 ? 27.678 55.776 17.679 1.00 16.41 375 SER A C 1
ATOM 2829 O O . SER A 1 375 ? 27.973 56.539 18.581 1.00 15.47 375 SER A O 1
ATOM 2832 N N . VAL A 1 376 ? 26.503 55.213 17.527 1.00 16.56 376 VAL A N 1
ATOM 2833 C CA . VAL A 1 376 ? 25.467 55.405 18.542 1.00 15.71 376 VAL A CA 1
ATOM 2834 C C . VAL A 1 376 ? 25.662 54.349 19.635 1.00 15.85 376 VAL A C 1
ATOM 2835 O O . VAL A 1 376 ? 25.821 53.175 19.282 1.00 15.40 376 VAL A O 1
ATOM 2839 N N . GLY A 1 377 ? 25.505 54.731 20.878 1.00 16.20 377 GLY A N 1
ATOM 2840 C CA . GLY A 1 377 ? 25.611 53.838 22.021 1.00 14.91 377 GLY A CA 1
ATOM 2841 C C . GLY A 1 377 ? 24.230 53.458 22.586 1.00 16.38 377 GLY A C 1
ATOM 2842 O O . GLY A 1 377 ? 23.247 53.483 21.850 1.00 14.85 377 GLY A O 1
ATOM 2843 N N . ILE A 1 378 ? 24.163 53.130 23.882 1.00 14.54 378 ILE A N 1
ATOM 2844 C CA . ILE A 1 378 ? 22.955 52.626 24.491 1.00 15.31 378 ILE A CA 1
ATOM 2845 C C . ILE A 1 378 ? 22.254 53.588 25.448 1.00 15.84 378 ILE A C 1
ATOM 2846 O O . ILE A 1 378 ? 21.393 53.180 26.237 1.00 16.98 378 ILE A O 1
ATOM 2851 N N . GLU A 1 379 ? 22.489 54.866 25.289 1.00 14.51 379 GLU A N 1
ATOM 2852 C CA . GLU A 1 379 ? 21.733 55.883 26.006 1.00 16.74 379 GLU A CA 1
ATOM 2853 C C . GLU A 1 379 ? 20.263 55.869 25.549 1.00 17.26 379 GLU A C 1
ATOM 2854 O O . GLU A 1 379 ? 19.909 55.244 24.552 1.00 16.84 379 GLU A O 1
ATOM 2860 N N . ASP A 1 380 ? 19.435 56.638 26.246 1.00 18.64 380 ASP A N 1
ATOM 2861 C CA . ASP A 1 380 ? 18.020 56.752 25.851 1.00 19.34 380 ASP A CA 1
ATOM 2862 C C . ASP A 1 380 ? 17.912 57.454 24.496 1.00 18.43 380 ASP A C 1
ATOM 2863 O O . ASP A 1 380 ? 18.589 58.447 24.230 1.00 18.25 380 ASP A O 1
ATOM 2868 N N . ALA A 1 381 ? 17.235 56.862 23.510 1.00 19.35 381 ALA A N 1
ATOM 2869 C CA . ALA A 1 381 ? 17.128 57.392 22.160 1.00 20.37 381 ALA A CA 1
ATOM 2870 C C . ALA A 1 381 ? 16.546 58.798 22.128 1.00 20.78 381 ALA A C 1
ATOM 2871 O O . ALA A 1 381 ? 17.088 59.625 21.388 1.00 20.87 381 ALA A O 1
ATOM 2873 N N . ASP A 1 382 ? 15.534 59.106 22.941 1.00 20.53 382 ASP A N 1
ATOM 2874 C CA . ASP A 1 382 ? 14.974 60.454 23.015 1.00 21.26 382 ASP A CA 1
ATOM 2875 C C . ASP A 1 382 ? 15.978 61.475 23.542 1.00 22.04 382 ASP A C 1
ATOM 2876 O O . ASP A 1 382 ? 16.104 62.558 22.976 1.00 21.28 382 ASP A O 1
ATOM 2881 N N . GLU A 1 383 ? 16.761 61.104 24.582 1.00 21.67 383 GLU A N 1
ATOM 2882 C CA . GLU A 1 383 ? 17.830 62.025 24.979 1.00 20.73 383 GLU A CA 1
ATOM 2883 C C . GLU A 1 383 ? 18.846 62.217 23.860 1.00 20.08 383 GLU A C 1
ATOM 2884 O O . GLU A 1 383 ? 19.307 63.360 23.694 1.00 21.94 383 GLU A O 1
ATOM 2890 N N . LEU A 1 384 ? 19.226 61.196 23.105 1.00 18.66 384 LEU A N 1
ATOM 2891 C CA . LEU A 1 384 ? 20.163 61.396 22.008 1.00 18.27 384 LEU A CA 1
ATOM 2892 C C . LEU A 1 384 ? 19.566 62.364 20.967 1.00 18.51 384 LEU A C 1
ATOM 2893 O O . LEU A 1 384 ? 20.214 63.255 20.449 1.00 18.59 384 LEU A O 1
ATOM 2898 N N . ILE A 1 385 ? 18.337 62.136 20.541 1.00 18.69 385 ILE A N 1
ATOM 2899 C CA . ILE A 1 385 ? 17.692 62.979 19.533 1.00 20.25 385 ILE A CA 1
ATOM 2900 C C . ILE A 1 385 ? 17.567 64.394 20.081 1.00 20.24 385 ILE A C 1
ATOM 2901 O O . ILE A 1 385 ? 17.929 65.300 19.331 1.00 19.97 385 ILE A O 1
ATOM 2906 N N . ALA A 1 386 ? 17.206 64.554 21.359 1.00 19.08 386 ALA A N 1
ATOM 2907 C CA . ALA A 1 386 ? 17.187 65.911 21.921 1.00 21.73 386 ALA A CA 1
ATOM 2908 C C . ALA A 1 386 ? 18.554 66.576 21.911 1.00 22.79 386 ALA A C 1
ATOM 2909 O O . ALA A 1 386 ? 18.604 67.813 21.793 1.00 21.88 386 ALA A O 1
ATOM 2911 N N . ASP A 1 387 ? 19.672 65.827 22.026 1.00 22.41 387 ASP A N 1
ATOM 2912 C CA . ASP A 1 387 ? 20.971 66.501 21.972 1.00 21.69 387 ASP A CA 1
ATOM 2913 C C . ASP A 1 387 ? 21.199 67.001 20.545 1.00 22.91 387 ASP A C 1
ATOM 2914 O O . ASP A 1 387 ? 21.789 68.079 20.317 1.00 21.85 387 ASP A O 1
ATOM 2919 N N . PHE A 1 388 ? 20.810 66.170 19.550 1.00 21.91 388 PHE A N 1
ATOM 2920 C CA . PHE A 1 388 ? 20.975 66.691 18.179 1.00 24.43 388 PHE A CA 1
ATOM 2921 C C . PHE A 1 388 ? 20.015 67.851 17.904 1.00 24.75 388 PHE A C 1
ATOM 2922 O O . PHE A 1 388 ? 20.413 68.828 17.256 1.00 25.58 388 PHE A O 1
ATOM 2930 N N . LYS A 1 389 ? 18.785 67.776 18.391 1.00 25.59 389 LYS A N 1
ATOM 2931 C CA . LYS A 1 389 ? 17.847 68.879 18.182 1.00 27.76 389 LYS A CA 1
ATOM 2932 C C . LYS A 1 389 ? 18.403 70.218 18.686 1.00 27.60 389 LYS A C 1
ATOM 2933 O O . LYS A 1 389 ? 18.328 71.187 17.926 1.00 24.65 389 LYS A O 1
ATOM 2939 N N . GLN A 1 390 ? 18.902 70.294 19.909 1.00 26.54 390 GLN A N 1
ATOM 2940 C CA . GLN A 1 390 ? 19.383 71.567 20.403 1.00 29.43 390 GLN A CA 1
ATOM 2941 C C . GLN A 1 390 ? 20.600 71.983 19.575 1.00 30.87 390 GLN A C 1
ATOM 2942 O O . GLN A 1 390 ? 20.718 73.161 19.227 1.00 31.61 390 GLN A O 1
ATOM 2948 N N . GLY A 1 391 ? 21.500 71.060 19.302 1.00 30.71 391 GLY A N 1
ATOM 2949 C CA . GLY A 1 391 ? 22.717 71.371 18.559 1.00 31.26 391 GLY A CA 1
ATOM 2950 C C . GLY A 1 391 ? 22.345 71.889 17.158 1.00 32.93 391 GLY A C 1
ATOM 2951 O O . GLY A 1 391 ? 22.942 72.862 16.698 1.00 31.36 391 GLY A O 1
ATOM 2952 N N . LEU A 1 392 ? 21.514 71.143 16.444 1.00 33.25 392 LEU A N 1
ATOM 2953 C CA . LEU A 1 392 ? 21.099 71.496 15.092 1.00 35.36 392 LEU A CA 1
ATOM 2954 C C . LEU A 1 392 ? 20.255 72.768 15.020 1.00 38.92 392 LEU A C 1
ATOM 2955 O O . LEU A 1 392 ? 20.511 73.656 14.186 1.00 40.06 392 LEU A O 1
ATOM 2960 N N . ASP A 1 393 ? 19.265 72.931 15.895 1.00 40.51 393 ASP A N 1
ATOM 2961 C CA . ASP A 1 393 ? 18.439 74.131 15.895 1.00 42.13 393 ASP A CA 1
ATOM 2962 C C . ASP A 1 393 ? 19.320 75.363 16.033 1.00 44.25 393 ASP A C 1
ATOM 2963 O O . ASP A 1 393 ? 19.105 76.293 15.258 1.00 44.90 393 ASP A O 1
ATOM 2968 N N . ALA A 1 394 ? 20.284 75.374 16.934 1.00 45.11 394 ALA A N 1
ATOM 2969 C CA . ALA A 1 394 ? 21.207 76.468 17.134 1.00 46.69 394 ALA A CA 1
ATOM 2970 C C . ALA A 1 394 ? 22.016 76.826 15.895 1.00 49.83 394 ALA A C 1
ATOM 2971 O O . ALA A 1 394 ? 22.310 77.967 15.549 1.00 50.44 394 ALA A O 1
ATOM 2973 N N . LEU A 1 395 ? 22.457 75.795 15.177 1.00 51.80 395 LEU A N 1
ATOM 2974 C CA . LEU A 1 395 ? 23.115 75.950 13.897 1.00 53.01 395 LEU A CA 1
ATOM 2975 C C . LEU A 1 395 ? 22.243 76.825 13.003 1.00 54.45 395 LEU A C 1
ATOM 2976 O O . LEU A 1 395 ? 22.724 77.769 12.401 1.00 56.24 395 LEU A O 1
ATOM 2981 N N . LEU A 1 396 ? 20.965 76.468 12.895 1.00 55.21 396 LEU A N 1
ATOM 2982 C CA . LEU A 1 396 ? 20.015 77.159 12.061 1.00 56.00 396 LEU A CA 1
ATOM 2983 C C . LEU A 1 396 ? 19.516 78.480 12.621 1.00 57.72 396 LEU A C 1
ATOM 2984 O O . LEU A 1 396 ? 19.098 79.331 11.836 1.00 58.05 396 LEU A O 1
ATOM 2989 N N . ARG A 1 397 ? 19.385 78.572 13.935 1.00 59.87 397 ARG A N 1
ATOM 2990 C CA . ARG A 1 397 ? 18.840 79.744 14.602 1.00 62.51 397 ARG A CA 1
ATOM 2991 C C . ARG A 1 397 ? 19.878 80.429 15.497 1.00 63.21 397 ARG A C 1
ATOM 2992 O O . ARG A 1 397 ? 20.924 80.868 14.957 1.00 64.47 397 ARG A O 1
ATOM 3000 N N . GLU B 1 4 ? 74.467 67.801 39.383 1.00 39.93 4 GLU B N 1
ATOM 3001 C CA . GLU B 1 4 ? 74.701 66.326 39.235 1.00 39.73 4 GLU B CA 1
ATOM 3002 C C . GLU B 1 4 ? 73.381 65.621 38.898 1.00 37.27 4 GLU B C 1
ATOM 3003 O O . GLU B 1 4 ? 72.329 65.981 39.420 1.00 37.57 4 GLU B O 1
ATOM 3005 N N . ARG B 1 5 ? 73.437 64.756 37.896 1.00 34.22 5 ARG B N 1
ATOM 3006 C CA . ARG B 1 5 ? 72.263 64.027 37.401 1.00 30.46 5 ARG B CA 1
ATOM 3007 C C . ARG B 1 5 ? 71.713 63.085 38.479 1.00 26.94 5 ARG B C 1
ATOM 3008 O O . ARG B 1 5 ? 72.451 62.421 39.218 1.00 24.88 5 ARG B O 1
ATOM 3016 N N . MET B 1 6 ? 70.398 63.101 38.586 1.00 23.74 6 MET B N 1
ATOM 3017 C CA . MET B 1 6 ? 69.692 62.203 39.493 1.00 20.85 6 MET B CA 1
ATOM 3018 C C . MET B 1 6 ? 70.292 60.820 39.335 1.00 20.41 6 MET B C 1
ATOM 3019 O O . MET B 1 6 ? 70.487 60.396 38.196 1.00 18.99 6 MET B O 1
ATOM 3024 N N . THR B 1 7 ? 70.680 60.110 40.397 1.00 19.19 7 THR B N 1
ATOM 3025 C CA . THR B 1 7 ? 71.254 58.786 40.236 1.00 20.31 7 THR B CA 1
ATOM 3026 C C . THR B 1 7 ? 70.245 57.771 39.698 1.00 20.46 7 THR B C 1
ATOM 3027 O O . THR B 1 7 ? 69.035 57.852 39.856 1.00 19.69 7 THR B O 1
ATOM 3031 N N . PRO B 1 8 ? 70.759 56.725 39.088 1.00 20.92 8 PRO B N 1
ATOM 3032 C CA . PRO B 1 8 ? 69.949 55.647 38.510 1.00 20.36 8 PRO B CA 1
ATOM 3033 C C . PRO B 1 8 ? 69.087 54.994 39.568 1.00 20.14 8 PRO B C 1
ATOM 3034 O O . PRO B 1 8 ? 67.908 54.647 39.418 1.00 17.89 8 PRO B O 1
ATOM 3038 N N . ALA B 1 9 ? 69.632 54.877 40.785 1.00 19.63 9 ALA B N 1
ATOM 3039 C CA . ALA B 1 9 ? 68.920 54.309 41.927 1.00 18.42 9 ALA B CA 1
ATOM 3040 C C . ALA B 1 9 ? 67.661 55.114 42.248 1.00 19.97 9 ALA B C 1
ATOM 3041 O O . ALA B 1 9 ? 66.587 54.563 42.505 1.00 18.03 9 ALA B O 1
ATOM 3043 N N . THR B 1 10 ? 67.839 56.442 42.324 1.00 17.11 10 THR B N 1
ATOM 3044 C CA . THR B 1 10 ? 66.704 57.300 42.622 1.00 17.47 10 THR B CA 1
ATOM 3045 C C . THR B 1 10 ? 65.762 57.445 41.432 1.00 17.65 10 THR B C 1
ATOM 3046 O O . THR B 1 10 ? 64.511 57.534 41.539 1.00 17.87 10 THR B O 1
ATOM 3050 N N . ALA B 1 11 ? 66.361 57.452 40.240 1.00 15.61 11 ALA B N 1
ATOM 3051 C CA . ALA B 1 11 ? 65.582 57.731 39.042 1.00 16.27 11 ALA B CA 1
ATOM 3052 C C . ALA B 1 11 ? 64.651 56.594 38.615 1.00 17.13 11 ALA B C 1
ATOM 3053 O O . ALA B 1 11 ? 63.575 56.890 38.049 1.00 16.50 11 ALA B O 1
ATOM 3055 N N . CYS B 1 12 ? 64.931 55.340 38.980 1.00 15.31 12 CYS B N 1
ATOM 3056 C CA . CYS B 1 12 ? 63.954 54.349 38.546 1.00 16.25 12 CYS B CA 1
ATOM 3057 C C . CYS B 1 12 ? 62.636 54.596 39.304 1.00 17.72 12 CYS B C 1
ATOM 3058 O O . CYS B 1 12 ? 61.669 53.942 38.918 1.00 18.73 12 CYS B O 1
ATOM 3062 N N . ILE B 1 13 ? 62.615 55.341 40.383 1.00 16.83 13 ILE B N 1
ATOM 3063 C CA . ILE B 1 13 ? 61.391 55.679 41.050 1.00 17.65 13 ILE B CA 1
ATOM 3064 C C . ILE B 1 13 ? 60.915 57.080 40.673 1.00 17.45 13 ILE B C 1
ATOM 3065 O O . ILE B 1 13 ? 59.723 57.298 40.495 1.00 17.17 13 ILE B O 1
ATOM 3070 N N . HIS B 1 14 ? 61.840 58.029 40.639 1.00 16.05 14 HIS B N 1
ATOM 3071 C CA . HIS B 1 14 ? 61.463 59.426 40.537 1.00 15.68 14 HIS B CA 1
ATOM 3072 C C . HIS B 1 14 ? 61.790 60.121 39.226 1.00 15.94 14 HIS B C 1
ATOM 3073 O O . HIS B 1 14 ? 61.367 61.294 39.171 1.00 18.34 14 HIS B O 1
ATOM 3080 N N . ALA B 1 15 ? 62.366 59.509 38.205 1.00 12.72 15 ALA B N 1
ATOM 3081 C CA . ALA B 1 15 ? 62.517 60.352 36.978 1.00 16.20 15 ALA B CA 1
ATOM 3082 C C . ALA B 1 15 ? 61.141 60.615 36.378 1.00 17.26 15 ALA B C 1
ATOM 3083 O O . ALA B 1 15 ? 60.180 59.826 36.602 1.00 16.16 15 ALA B O 1
ATOM 3085 N N . ASN B 1 16 ? 61.017 61.542 35.464 1.00 17.15 16 ASN B N 1
ATOM 3086 C CA . ASN B 1 16 ? 59.747 61.838 34.813 1.00 17.90 16 ASN B CA 1
ATOM 3087 C C . ASN B 1 16 ? 58.570 61.859 35.772 1.00 19.20 16 ASN B C 1
ATOM 3088 O O . ASN B 1 16 ? 57.580 61.143 35.598 1.00 18.38 16 ASN B O 1
ATOM 3093 N N . PRO B 1 17 ? 58.618 62.674 36.822 1.00 19.57 17 PRO B N 1
ATOM 3094 C CA . PRO B 1 17 ? 57.549 62.801 37.785 1.00 19.12 17 PRO B CA 1
ATOM 3095 C C . PRO B 1 17 ? 56.288 63.288 37.064 1.00 20.08 17 PRO B C 1
ATOM 3096 O O . PRO B 1 17 ? 56.336 64.037 36.104 1.00 17.91 17 PRO B O 1
ATOM 3100 N N . GLN B 1 18 ? 55.150 62.743 37.442 1.00 19.87 18 GLN B N 1
ATOM 3101 C CA . GLN B 1 18 ? 53.853 63.001 36.865 1.00 21.99 18 GLN B CA 1
ATOM 3102 C C . GLN B 1 18 ? 53.082 64.007 37.724 1.00 24.43 18 GLN B C 1
ATOM 3103 O O . GLN B 1 18 ? 53.332 64.105 38.935 1.00 28.26 18 GLN B O 1
ATOM 3109 N N . LYS B 1 19 ? 52.113 64.732 37.207 1.00 24.12 19 LYS B N 1
ATOM 3110 C CA . LYS B 1 19 ? 51.381 65.643 38.086 1.00 25.62 19 LYS B CA 1
ATOM 3111 C C . LYS B 1 19 ? 49.936 65.210 38.054 1.00 24.29 19 LYS B C 1
ATOM 3112 O O . LYS B 1 19 ? 49.243 65.646 37.135 1.00 27.72 19 LYS B O 1
ATOM 3114 N N . ASP B 1 20 ? 49.453 64.397 38.938 1.00 22.85 20 ASP B N 1
ATOM 3115 C CA . ASP B 1 20 ? 48.048 63.982 38.801 1.00 21.41 20 ASP B CA 1
ATOM 3116 C C . ASP B 1 20 ? 47.177 65.030 39.452 1.00 22.35 20 ASP B C 1
ATOM 3117 O O . ASP B 1 20 ? 47.588 65.588 40.491 1.00 20.59 20 ASP B O 1
ATOM 3122 N N . GLN B 1 21 ? 45.988 65.299 38.947 1.00 21.96 21 GLN B N 1
ATOM 3123 C CA . GLN B 1 21 ? 45.117 66.300 39.579 1.00 23.08 21 GLN B CA 1
ATOM 3124 C C . GLN B 1 21 ? 44.773 66.012 41.032 1.00 21.64 21 GLN B C 1
ATOM 3125 O O . GLN B 1 21 ? 44.419 66.961 41.770 1.00 20.03 21 GLN B O 1
ATOM 3131 N N . PHE B 1 22 ? 44.727 64.748 41.499 1.00 18.73 22 PHE B N 1
ATOM 3132 C CA . PHE B 1 22 ? 44.382 64.480 42.881 1.00 17.89 22 PHE B CA 1
ATOM 3133 C C . PHE B 1 22 ? 45.615 64.296 43.758 1.00 18.06 22 PHE B C 1
ATOM 3134 O O . PHE B 1 22 ? 45.475 64.016 44.940 1.00 19.29 22 PHE B O 1
ATOM 3142 N N . GLY B 1 23 ? 46.820 64.377 43.215 1.00 18.81 23 GLY B N 1
ATOM 3143 C CA . GLY B 1 23 ? 48.050 64.138 43.958 1.00 18.93 23 GLY B CA 1
ATOM 3144 C C . GLY B 1 23 ? 48.274 62.633 44.208 1.00 19.20 23 GLY B C 1
ATOM 3145 O O . GLY B 1 23 ? 48.873 62.259 45.193 1.00 17.85 23 GLY B O 1
ATOM 3146 N N . ALA B 1 24 ? 47.752 61.768 43.338 1.00 17.80 24 ALA B N 1
ATOM 3147 C CA . ALA B 1 24 ? 47.927 60.325 43.527 1.00 17.23 24 ALA B CA 1
ATOM 3148 C C . ALA B 1 24 ? 49.398 59.989 43.731 1.00 16.65 24 ALA B C 1
ATOM 3149 O O . ALA B 1 24 ? 50.216 60.383 42.889 1.00 14.94 24 ALA B O 1
ATOM 3151 N N . ALA B 1 25 ? 49.790 59.276 44.774 1.00 16.12 25 ALA B N 1
ATOM 3152 C CA . ALA B 1 25 ? 51.238 58.953 44.886 1.00 16.58 25 ALA B CA 1
ATOM 3153 C C . ALA B 1 25 ? 51.652 58.102 43.691 1.00 16.74 25 ALA B C 1
ATOM 3154 O O . ALA B 1 25 ? 52.740 58.271 43.145 1.00 15.96 25 ALA B O 1
ATOM 3156 N N . ILE B 1 26 ? 50.869 57.126 43.251 1.00 15.95 26 ILE B N 1
ATOM 3157 C CA . ILE B 1 26 ? 51.158 56.277 42.100 1.00 15.67 26 ILE B CA 1
ATOM 3158 C C . ILE B 1 26 ? 50.197 56.719 40.985 1.00 17.99 26 ILE B C 1
ATOM 3159 O O . ILE B 1 26 ? 48.982 56.656 41.160 1.00 18.41 26 ILE B O 1
ATOM 3164 N N . PRO B 1 27 ? 50.691 57.310 39.912 1.00 16.99 27 PRO B N 1
ATOM 3165 C CA . PRO B 1 27 ? 49.841 57.829 38.824 1.00 14.82 27 PRO B CA 1
ATOM 3166 C C . PRO B 1 27 ? 48.883 56.754 38.356 1.00 15.30 27 PRO B C 1
ATOM 3167 O O . PRO B 1 27 ? 49.238 55.595 38.247 1.00 15.93 27 PRO B O 1
ATOM 3171 N N . PRO B 1 28 ? 47.639 57.091 38.050 1.00 15.82 28 PRO B N 1
ATOM 3172 C CA . PRO B 1 28 ? 46.578 56.153 37.740 1.00 14.52 28 PRO B CA 1
ATOM 3173 C C . PRO B 1 28 ? 46.712 55.440 36.404 1.00 15.00 28 PRO B C 1
ATOM 3174 O O . PRO B 1 28 ? 47.394 55.922 35.496 1.00 15.09 28 PRO B O 1
ATOM 3178 N N . ILE B 1 29 ? 45.897 54.395 36.257 1.00 15.23 29 ILE B N 1
ATOM 3179 C CA . ILE B 1 29 ? 46.046 53.640 35.012 1.00 14.61 29 ILE B CA 1
ATOM 3180 C C . ILE B 1 29 ? 45.139 54.170 33.918 1.00 14.81 29 ILE B C 1
ATOM 3181 O O . ILE B 1 29 ? 43.922 54.012 34.063 1.00 16.44 29 ILE B O 1
ATOM 3186 N N . TYR B 1 30 ? 45.718 54.655 32.815 1.00 14.76 30 TYR B N 1
ATOM 3187 C CA . TYR B 1 30 ? 44.816 55.176 31.751 1.00 15.72 30 TYR B CA 1
ATOM 3188 C C . TYR B 1 30 ? 44.310 54.103 30.820 1.00 15.52 30 TYR B C 1
ATOM 3189 O O . TYR B 1 30 ? 44.662 54.092 29.621 1.00 17.08 30 TYR B O 1
ATOM 3198 N N . GLN B 1 31 ? 43.468 53.219 31.308 1.00 14.97 31 GLN B N 1
ATOM 3199 C CA . GLN B 1 31 ? 42.915 52.108 30.515 1.00 16.42 31 GLN B CA 1
ATOM 3200 C C . GLN B 1 31 ? 41.726 52.660 29.734 1.00 16.74 31 GLN B C 1
ATOM 3201 O O . GLN B 1 31 ? 40.583 52.529 30.137 1.00 14.41 31 GLN B O 1
ATOM 3207 N N . THR B 1 32 ? 42.012 53.437 28.691 1.00 17.23 32 THR B N 1
ATOM 3208 C CA . THR B 1 32 ? 40.937 54.075 27.892 1.00 15.77 32 THR B CA 1
ATOM 3209 C C . THR B 1 32 ? 41.467 54.012 26.460 1.00 15.77 32 THR B C 1
ATOM 3210 O O . THR B 1 32 ? 42.695 54.167 26.248 1.00 16.78 32 THR B O 1
ATOM 3214 N N . SER B 1 33 ? 40.648 53.675 25.495 1.00 14.82 33 SER B N 1
ATOM 3215 C CA . SER B 1 33 ? 41.142 53.619 24.137 1.00 15.98 33 SER B CA 1
ATOM 3216 C C . SER B 1 33 ? 41.220 55.034 23.539 1.00 16.08 33 SER B C 1
ATOM 3217 O O . SER B 1 33 ? 42.035 55.223 22.657 1.00 18.57 33 SER B O 1
ATOM 3220 N N . THR B 1 34 ? 40.378 55.935 24.020 1.00 16.49 34 THR B N 1
ATOM 3221 C CA . THR B 1 34 ? 40.226 57.247 23.417 1.00 17.05 34 THR B CA 1
ATOM 3222 C C . THR B 1 34 ? 40.033 58.398 24.381 1.00 17.56 34 THR B C 1
ATOM 3223 O O . THR B 1 34 ? 40.064 58.237 25.611 1.00 16.51 34 THR B O 1
ATOM 3227 N N . PHE B 1 35 ? 40.293 59.600 23.848 1.00 16.06 35 PHE B N 1
ATOM 3228 C CA . PHE B 1 35 ? 40.372 60.840 24.604 1.00 15.82 35 PHE B CA 1
ATOM 3229 C C . PHE B 1 35 ? 39.389 61.872 24.069 1.00 16.73 35 PHE B C 1
ATOM 3230 O O . PHE B 1 35 ? 39.243 61.971 22.836 1.00 17.01 35 PHE B O 1
ATOM 3238 N N . VAL B 1 36 ? 38.707 62.606 24.923 1.00 16.14 36 VAL B N 1
ATOM 3239 C CA . VAL B 1 36 ? 37.706 63.569 24.447 1.00 18.62 36 VAL B CA 1
ATOM 3240 C C . VAL B 1 36 ? 38.302 64.891 24.021 1.00 19.15 36 VAL B C 1
ATOM 3241 O O . VAL B 1 36 ? 39.044 65.508 24.795 1.00 18.46 36 VAL B O 1
ATOM 3245 N N . PHE B 1 37 ? 37.931 65.416 22.852 1.00 20.57 37 PHE B N 1
ATOM 3246 C CA . PHE B 1 37 ? 38.462 66.745 22.493 1.00 21.22 37 PHE B CA 1
ATOM 3247 C C . PHE B 1 37 ? 37.567 67.814 23.107 1.00 22.14 37 PHE B C 1
ATOM 3248 O O . PHE B 1 37 ? 36.356 67.591 23.120 1.00 20.89 37 PHE B O 1
ATOM 3256 N N . ASP B 1 38 ? 38.129 68.961 23.493 1.00 23.99 38 ASP B N 1
ATOM 3257 C CA . ASP B 1 38 ? 37.261 70.030 24.007 1.00 26.04 38 ASP B CA 1
ATOM 3258 C C . ASP B 1 38 ? 36.446 70.646 22.862 1.00 25.17 38 ASP B C 1
ATOM 3259 O O . ASP B 1 38 ? 35.355 71.125 23.129 1.00 23.69 38 ASP B O 1
ATOM 3264 N N . ASN B 1 39 ? 37.006 70.642 21.659 1.00 23.74 39 ASN B N 1
ATOM 3265 C CA . ASN B 1 39 ? 36.316 71.202 20.508 1.00 23.78 39 ASN B CA 1
ATOM 3266 C C . ASN B 1 39 ? 36.928 70.629 19.252 1.00 23.45 39 ASN B C 1
ATOM 3267 O O . ASN B 1 39 ? 38.000 69.996 19.357 1.00 22.30 39 ASN B O 1
ATOM 3272 N N . CYS B 1 40 ? 36.276 70.823 18.108 1.00 24.76 40 CYS B N 1
ATOM 3273 C CA . CYS B 1 40 ? 36.819 70.258 16.863 1.00 26.69 40 CYS B CA 1
ATOM 3274 C C . CYS B 1 40 ? 38.171 70.792 16.457 1.00 26.35 40 CYS B C 1
ATOM 3275 O O . CYS B 1 40 ? 38.984 70.059 15.888 1.00 26.91 40 CYS B O 1
ATOM 3278 N N . GLN B 1 41 ? 38.354 72.079 16.699 1.00 28.31 41 GLN B N 1
ATOM 3279 C CA . GLN B 1 41 ? 39.635 72.697 16.325 1.00 31.36 41 GLN B CA 1
ATOM 3280 C C . GLN B 1 41 ? 40.792 72.023 17.064 1.00 29.79 41 GLN B C 1
ATOM 3281 O O . GLN B 1 41 ? 41.846 71.732 16.495 1.00 30.10 41 GLN B O 1
ATOM 3291 N N . GLN B 1 42 ? 40.618 71.780 18.352 1.00 27.98 42 GLN B N 1
ATOM 3292 C CA . GLN B 1 42 ? 41.650 71.105 19.163 1.00 26.97 42 GLN B CA 1
ATOM 3293 C C . GLN B 1 42 ? 41.939 69.723 18.606 1.00 24.95 42 GLN B C 1
ATOM 3294 O O . GLN B 1 42 ? 43.080 69.292 18.404 1.00 24.27 42 GLN B O 1
ATOM 3300 N N . GLY B 1 43 ? 40.896 68.968 18.283 1.00 25.20 43 GLY B N 1
ATOM 3301 C CA . GLY B 1 43 ? 41.030 67.633 17.689 1.00 25.08 43 GLY B CA 1
ATOM 3302 C 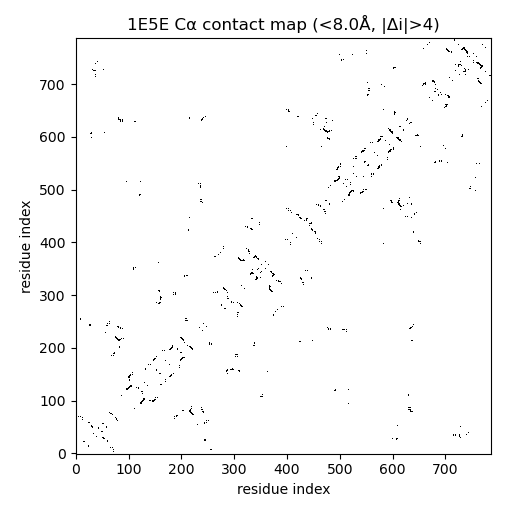C . GLY B 1 43 ? 41.826 67.687 16.391 1.00 25.67 43 GLY B C 1
ATOM 3303 O O . GLY B 1 43 ? 42.784 66.940 16.172 1.00 24.00 43 GLY B O 1
ATOM 3304 N N . GLY B 1 44 ? 41.443 68.595 15.465 1.00 25.06 44 GLY B N 1
ATOM 3305 C CA . GLY B 1 44 ? 42.178 68.719 14.206 1.00 22.97 44 GLY B CA 1
ATOM 3306 C C . GLY B 1 44 ? 43.616 69.194 14.452 1.00 24.97 44 GLY B C 1
ATOM 3307 O O . GLY B 1 44 ? 44.519 68.679 13.763 1.00 24.44 44 GLY B O 1
ATOM 3308 N N . ASN B 1 45 ? 43.857 70.040 15.457 1.00 24.73 45 ASN B N 1
ATOM 3309 C CA . ASN B 1 45 ? 45.230 70.478 15.719 1.00 26.24 45 ASN B CA 1
ATOM 3310 C C . ASN B 1 45 ? 46.103 69.323 16.212 1.00 27.04 45 ASN B C 1
ATOM 3311 O O . ASN B 1 45 ? 47.231 69.172 15.765 1.00 26.38 45 ASN B O 1
ATOM 3316 N N . ARG B 1 46 ? 45.526 68.466 17.070 1.00 26.49 46 ARG B N 1
ATOM 3317 C CA . ARG B 1 46 ? 46.333 67.339 17.553 1.00 25.76 46 ARG B CA 1
ATOM 3318 C C . ARG B 1 46 ? 46.605 66.419 16.376 1.00 25.39 46 ARG B C 1
ATOM 3319 O O . ARG B 1 46 ? 47.730 65.941 16.168 1.00 24.99 46 ARG B O 1
ATOM 3327 N N . PHE B 1 47 ? 45.579 66.119 15.574 1.00 25.24 47 PHE B N 1
ATOM 3328 C CA . PHE B 1 47 ? 45.819 65.207 14.458 1.00 26.16 47 PHE B CA 1
ATOM 3329 C C . PHE B 1 47 ? 46.875 65.756 13.523 1.00 26.89 47 PHE B C 1
ATOM 3330 O O . PHE B 1 47 ? 47.560 64.950 12.890 1.00 29.49 47 PHE B O 1
ATOM 3338 N N . ALA B 1 48 ? 47.026 67.052 13.385 1.00 27.18 48 ALA B N 1
ATOM 3339 C CA . ALA B 1 48 ? 48.007 67.624 12.468 1.00 28.93 48 ALA B CA 1
ATOM 3340 C C . ALA B 1 48 ? 49.384 67.749 13.108 1.00 29.79 48 ALA B C 1
ATOM 3341 O O . ALA B 1 48 ? 50.310 68.279 12.482 1.00 30.07 48 ALA B O 1
ATOM 3343 N N . GLY B 1 49 ? 49.526 67.437 14.384 1.00 30.92 49 GLY B N 1
ATOM 3344 C CA . GLY B 1 49 ? 50.788 67.584 15.093 1.00 33.07 49 GLY B CA 1
ATOM 3345 C C . GLY B 1 49 ? 51.040 69.049 15.461 1.00 35.71 49 GLY B C 1
ATOM 3346 O O . GLY B 1 49 ? 52.190 69.447 15.683 1.00 36.36 49 GLY B O 1
ATOM 3347 N N . GLN B 1 50 ? 49.999 69.866 15.540 1.00 35.77 50 GLN B N 1
ATOM 3348 C CA . GLN B 1 50 ? 50.134 71.262 15.866 1.00 36.65 50 GLN B CA 1
ATOM 3349 C C . GLN B 1 50 ? 49.772 71.559 17.314 1.00 35.44 50 GLN B C 1
ATOM 3350 O O . GLN B 1 50 ? 49.814 72.716 17.743 1.00 35.69 50 GLN B O 1
ATOM 3359 N N . GLU B 1 51 ? 49.271 70.575 18.048 1.00 33.89 51 GLU B N 1
ATOM 3360 C CA . GLU B 1 51 ? 48.901 70.855 19.440 1.00 32.25 51 GLU B CA 1
ATOM 3361 C C . GLU B 1 51 ? 49.153 69.612 20.279 1.00 31.57 51 GLU B C 1
ATOM 3362 O O . GLU B 1 51 ? 49.082 68.501 19.756 1.00 31.92 51 GLU B O 1
ATOM 3368 N N . SER B 1 52 ? 49.621 69.836 21.490 1.00 30.19 52 SER B N 1
ATOM 3369 C CA . SER B 1 52 ? 49.892 68.710 22.386 1.00 30.76 52 SER B CA 1
ATOM 3370 C C . SER B 1 52 ? 48.553 68.159 22.900 1.00 27.98 52 SER B C 1
ATOM 3371 O O . SER B 1 52 ? 47.466 68.686 22.645 1.00 26.22 52 SER B O 1
ATOM 3374 N N . GLY B 1 53 ? 48.651 67.053 23.622 1.00 26.76 53 GLY B N 1
ATOM 3375 C CA . GLY B 1 53 ? 47.491 66.375 24.195 1.00 25.19 53 GLY B CA 1
ATOM 3376 C C . GLY B 1 53 ? 47.249 65.041 23.517 1.00 23.52 53 GLY B C 1
ATOM 3377 O O . GLY B 1 53 ? 47.878 64.699 22.517 1.00 25.54 53 GLY B O 1
ATOM 3378 N N . TYR B 1 54 ? 46.293 64.265 24.018 1.00 22.84 54 TYR B N 1
ATOM 3379 C CA . TYR B 1 54 ? 46.095 62.883 23.585 1.00 20.93 54 TYR B CA 1
ATOM 3380 C C . TYR B 1 54 ? 44.920 62.800 22.635 1.00 21.47 54 TYR B C 1
ATOM 3381 O O . TYR B 1 54 ? 44.034 63.666 22.539 1.00 20.14 54 TYR B O 1
ATOM 3390 N N . ILE B 1 55 ? 44.938 61.713 21.864 1.00 21.49 55 ILE B N 1
ATOM 3391 C CA . ILE B 1 55 ? 43.960 61.405 20.857 1.00 19.24 55 ILE B CA 1
ATOM 3392 C C . ILE B 1 55 ? 43.379 60.015 21.019 1.00 18.76 55 ILE B C 1
ATOM 3393 O O . ILE B 1 55 ? 42.175 59.859 21.201 1.00 18.28 55 ILE B O 1
ATOM 3398 N N . TYR B 1 56 ? 44.277 59.031 20.983 1.00 17.60 56 TYR B N 1
ATOM 3399 C CA . TYR B 1 56 ? 43.857 57.625 20.923 1.00 17.79 56 TYR B CA 1
ATOM 3400 C C . TYR B 1 56 ? 45.030 56.741 21.339 1.00 18.03 56 TYR B C 1
ATOM 3401 O O . TYR B 1 56 ? 46.172 57.013 20.968 1.00 17.61 56 TYR B O 1
ATOM 3410 N N . THR B 1 57 ? 44.716 55.671 22.052 1.00 17.85 57 THR B N 1
ATOM 3411 C CA . THR B 1 57 ? 45.787 54.851 22.630 1.00 16.95 57 THR B CA 1
ATOM 3412 C C . THR B 1 57 ? 46.752 54.237 21.669 1.00 16.10 57 THR B C 1
ATOM 3413 O O . THR B 1 57 ? 47.921 54.160 22.085 1.00 14.39 57 THR B O 1
ATOM 3417 N N . ARG B 1 58 ? 46.494 53.894 20.426 1.00 17.90 58 ARG B N 1
ATOM 3418 C CA . ARG B 1 58 ? 47.543 53.429 19.509 1.00 17.12 58 ARG B CA 1
ATOM 3419 C C . ARG B 1 58 ? 48.480 54.615 19.260 1.00 19.28 58 ARG B C 1
ATOM 3420 O O . ARG B 1 58 ? 49.633 54.404 18.901 1.00 19.25 58 ARG B O 1
ATOM 3428 N N . LEU B 1 59 ? 48.043 55.881 19.316 1.00 19.87 59 LEU B N 1
ATOM 3429 C CA . LEU B 1 59 ? 48.942 56.995 19.053 1.00 22.36 59 LEU B CA 1
ATOM 3430 C C . LEU B 1 59 ? 49.755 57.439 20.270 1.00 21.75 59 LEU B C 1
ATOM 3431 O O . LEU B 1 59 ? 50.735 58.157 20.065 1.00 21.97 59 LEU B O 1
ATOM 3436 N N . GLY B 1 60 ? 49.212 57.295 21.479 1.00 20.38 60 GLY B N 1
ATOM 3437 C CA . GLY B 1 60 ? 49.894 57.752 22.682 1.00 18.35 60 GLY B CA 1
ATOM 3438 C C . GLY B 1 60 ? 48.935 57.633 23.872 1.00 19.24 60 GLY B C 1
ATOM 3439 O O . GLY B 1 60 ? 47.706 57.720 23.687 1.00 18.41 60 GLY B O 1
ATOM 3440 N N . ASN B 1 61 ? 49.500 57.512 25.056 1.00 16.21 61 ASN B N 1
ATOM 3441 C CA . ASN B 1 61 ? 48.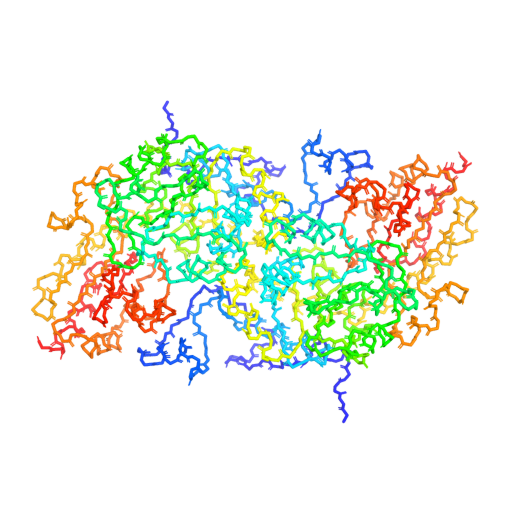673 57.374 26.277 1.00 16.01 61 ASN B CA 1
ATOM 3442 C C . ASN B 1 61 ? 49.506 57.860 27.458 1.00 15.92 61 ASN B C 1
ATOM 3443 O O . ASN B 1 61 ? 50.716 57.596 27.543 1.00 17.08 61 ASN B O 1
ATOM 3448 N N . PRO B 1 62 ? 48.938 58.617 28.371 1.00 16.04 62 PRO B N 1
ATOM 3449 C CA . PRO B 1 62 ? 49.661 59.192 29.483 1.00 17.12 62 PRO B CA 1
ATOM 3450 C C . PRO B 1 62 ? 50.331 58.177 30.372 1.00 16.90 62 PRO B C 1
ATOM 3451 O O . PRO B 1 62 ? 51.423 58.481 30.832 1.00 18.69 62 PRO B O 1
ATOM 3455 N N . THR B 1 63 ? 49.729 57.024 30.683 1.00 16.60 63 THR B N 1
ATOM 3456 C CA . THR B 1 63 ? 50.401 56.011 31.485 1.00 15.86 63 THR B CA 1
ATOM 3457 C C . THR B 1 63 ? 51.621 55.499 30.697 1.00 15.89 63 THR B C 1
ATOM 3458 O O . THR B 1 63 ? 52.687 55.275 31.269 1.00 15.25 63 THR B O 1
ATOM 3462 N N . VAL B 1 64 ? 51.443 55.294 29.387 1.00 14.81 64 VAL B N 1
ATOM 3463 C CA . VAL B 1 64 ? 52.567 54.799 28.571 1.00 16.13 64 VAL B CA 1
ATOM 3464 C C . VAL B 1 64 ? 53.676 55.848 28.493 1.00 15.75 64 VAL B C 1
ATOM 3465 O O . VAL B 1 64 ? 54.863 55.511 28.636 1.00 14.31 64 VAL B O 1
ATOM 3469 N N . SER B 1 65 ? 53.350 57.134 28.304 1.00 16.09 65 SER B N 1
ATOM 3470 C CA . SER B 1 65 ? 54.343 58.190 28.319 1.00 17.46 65 SER B CA 1
ATOM 3471 C C . SER B 1 65 ? 55.100 58.225 29.658 1.00 16.64 65 SER B C 1
ATOM 3472 O O . SER B 1 65 ? 56.242 58.673 29.671 1.00 15.21 65 SER B O 1
ATOM 3475 N N . ASN B 1 66 ? 54.426 58.010 30.784 1.00 14.81 66 ASN B N 1
ATOM 3476 C CA . ASN B 1 66 ? 55.106 57.989 32.075 1.00 16.05 66 ASN B CA 1
ATOM 3477 C C . ASN B 1 66 ? 56.267 57.016 32.050 1.00 15.93 66 ASN B C 1
ATOM 3478 O O . ASN B 1 66 ? 57.435 57.352 32.287 1.00 16.49 66 ASN B O 1
ATOM 3483 N N . LEU B 1 67 ? 56.001 55.781 31.619 1.00 15.33 67 LEU B N 1
ATOM 3484 C CA . LEU B 1 67 ? 57.020 54.757 31.494 1.00 14.26 67 LEU B CA 1
ATOM 3485 C C . LEU B 1 67 ? 58.132 55.158 30.506 1.00 14.76 67 LEU B C 1
ATOM 3486 O O . LEU B 1 67 ? 59.333 55.023 30.777 1.00 13.25 67 LEU B O 1
ATOM 3491 N N . GLU B 1 68 ? 57.723 55.636 29.336 1.00 12.77 68 GLU B N 1
ATOM 3492 C CA . GLU B 1 68 ? 58.659 56.089 28.328 1.00 14.22 68 GLU B CA 1
ATOM 3493 C C . GLU B 1 68 ? 59.611 57.171 28.812 1.00 15.23 68 GLU B C 1
ATOM 3494 O O . GLU B 1 68 ? 60.827 57.049 28.546 1.00 17.58 68 GLU B O 1
ATOM 3500 N N . GLY B 1 69 ? 59.167 58.216 29.481 1.00 13.44 69 GLY B N 1
ATOM 3501 C CA . GLY B 1 69 ? 60.089 59.249 29.965 1.00 15.00 69 GLY B CA 1
ATOM 3502 C C . GLY B 1 69 ? 61.052 58.735 31.040 1.00 16.10 69 GLY B C 1
ATOM 3503 O O . GLY B 1 69 ? 62.196 59.185 31.143 1.00 15.26 69 GLY B O 1
ATOM 3504 N N . LYS B 1 70 ? 60.671 57.742 31.823 1.00 16.79 70 LYS B N 1
ATOM 3505 C CA . LYS B 1 70 ? 61.491 57.176 32.898 1.00 15.29 70 LYS B CA 1
ATOM 3506 C C . LYS B 1 70 ? 62.640 56.420 32.230 1.00 16.09 70 LYS B C 1
ATOM 3507 O O . LYS B 1 70 ? 63.817 56.570 32.563 1.00 15.65 70 LYS B O 1
ATOM 3513 N N . ILE B 1 71 ? 62.328 55.581 31.255 1.00 15.27 71 ILE B N 1
ATOM 3514 C CA . ILE B 1 71 ? 63.259 54.801 30.467 1.00 15.29 71 ILE B CA 1
ATOM 3515 C C . ILE B 1 71 ? 64.200 55.677 29.646 1.00 17.32 71 ILE B C 1
ATOM 3516 O O . ILE B 1 71 ? 65.418 55.490 29.794 1.00 17.79 71 ILE B O 1
ATOM 3521 N N . ALA B 1 72 ? 63.700 56.659 28.903 1.00 16.29 72 ALA B N 1
ATOM 3522 C CA . ALA B 1 72 ? 64.537 57.606 28.176 1.00 16.26 72 ALA B CA 1
ATOM 3523 C C . ALA B 1 72 ? 65.561 58.268 29.116 1.00 16.89 72 ALA B C 1
ATOM 3524 O O . ALA B 1 72 ? 66.763 58.323 28.829 1.00 17.26 72 ALA B O 1
ATOM 3526 N N . PHE B 1 73 ? 65.123 58.683 30.291 1.00 17.91 73 PHE B N 1
ATOM 3527 C CA . PHE B 1 73 ? 66.035 59.252 31.274 1.00 18.01 73 PHE B CA 1
ATOM 3528 C C . PHE B 1 73 ? 67.140 58.274 31.674 1.00 18.60 73 PHE B C 1
ATOM 3529 O O . PHE B 1 73 ? 68.329 58.612 31.703 1.00 16.91 73 PHE B O 1
ATOM 3537 N N . LEU B 1 74 ? 66.730 57.033 32.019 1.00 17.47 74 LEU B N 1
ATOM 3538 C CA . LEU B 1 74 ? 67.660 56.012 32.440 1.00 17.32 74 LEU B CA 1
ATOM 3539 C C . LEU B 1 74 ? 68.623 55.600 31.342 1.00 15.31 74 LEU B C 1
ATOM 3540 O O . LEU B 1 74 ? 69.739 55.190 31.648 1.00 15.11 74 LEU B O 1
ATOM 3545 N N . GLU B 1 75 ? 68.202 55.708 30.087 1.00 15.41 75 GLU B N 1
ATOM 3546 C CA . GLU B 1 75 ? 69.081 55.358 28.986 1.00 15.01 75 GLU B CA 1
ATOM 3547 C C . GLU B 1 75 ? 69.810 56.596 28.494 1.00 17.04 75 GLU B C 1
ATOM 3548 O O . GLU B 1 75 ? 70.561 56.484 27.505 1.00 17.92 75 GLU B O 1
ATOM 3554 N N . LYS B 1 76 ? 69.495 57.774 29.014 1.00 17.11 76 LYS B N 1
ATOM 3555 C CA . LYS B 1 76 ? 70.103 59.001 28.549 1.00 21.24 76 LYS B CA 1
ATOM 3556 C C . LYS B 1 76 ? 69.789 59.249 27.075 1.00 20.57 76 LYS B C 1
ATOM 3557 O O . LYS B 1 76 ? 70.639 59.744 26.334 1.00 19.90 76 LYS B O 1
ATOM 3563 N N . THR B 1 77 ? 68.579 58.987 26.613 1.00 20.21 77 THR B N 1
ATOM 3564 C CA . THR B 1 77 ? 68.197 59.285 25.241 1.00 19.71 77 THR B CA 1
ATOM 3565 C C . THR B 1 77 ? 67.120 60.383 25.330 1.00 21.12 77 THR B C 1
ATOM 3566 O O . THR B 1 77 ? 66.553 60.622 26.393 1.00 21.34 77 THR B O 1
ATOM 3570 N N . GLU B 1 78 ? 66.835 61.033 24.204 1.00 21.05 78 GLU B N 1
ATOM 3571 C CA . GLU B 1 78 ? 65.842 62.100 24.193 1.00 21.49 78 GLU B CA 1
ATOM 3572 C C . GLU B 1 78 ? 64.419 61.552 24.364 1.00 20.13 78 GLU B C 1
ATOM 3573 O O . GLU B 1 78 ? 63.608 62.257 24.936 1.00 19.40 78 GLU B O 1
ATOM 3579 N N . ALA B 1 79 ? 64.141 60.341 23.897 1.00 17.79 79 ALA B N 1
ATOM 3580 C CA . ALA B 1 79 ? 62.771 59.839 23.908 1.00 18.30 79 ALA B CA 1
ATOM 3581 C C . ALA B 1 79 ? 62.760 58.316 24.019 1.00 16.88 79 ALA B C 1
ATOM 3582 O O . ALA B 1 79 ? 63.808 57.661 23.854 1.00 16.96 79 ALA B O 1
ATOM 3584 N N . CYS B 1 80 ? 61.569 57.775 24.182 1.00 13.93 80 CYS B N 1
ATOM 3585 C CA . CYS B 1 80 ? 61.394 56.339 24.223 1.00 15.84 80 CYS B CA 1
ATOM 3586 C C . CYS B 1 80 ? 59.991 56.013 23.728 1.00 17.02 80 CYS B C 1
ATOM 3587 O O . CYS B 1 80 ? 59.025 56.746 23.994 1.00 16.75 80 CYS B O 1
ATOM 3590 N N . VAL B 1 81 ? 59.886 54.940 22.956 1.00 16.08 81 VAL B N 1
ATOM 3591 C CA . VAL B 1 81 ? 58.594 54.473 22.488 1.00 17.05 81 VAL B CA 1
ATOM 3592 C C . VAL B 1 81 ? 58.367 53.059 23.063 1.00 15.87 81 VAL B C 1
ATOM 3593 O O . VAL B 1 81 ? 59.260 52.224 22.874 1.00 13.83 81 VAL B O 1
ATOM 3597 N N . ALA B 1 82 ? 57.262 52.882 23.764 1.00 14.34 82 ALA B N 1
ATOM 3598 C CA . ALA B 1 82 ? 56.973 51.572 24.346 1.00 15.53 82 ALA B CA 1
ATOM 3599 C C . ALA B 1 82 ? 56.155 50.710 23.399 1.00 15.76 82 ALA B C 1
ATOM 3600 O O . ALA B 1 82 ? 55.372 51.276 22.632 1.00 16.40 82 ALA B O 1
ATOM 3602 N N . THR B 1 83 ? 56.362 49.392 23.371 1.00 16.43 83 THR B N 1
ATOM 3603 C CA . THR B 1 83 ? 55.606 48.539 22.475 1.00 16.16 83 THR B CA 1
ATOM 3604 C C . THR B 1 83 ? 55.060 47.314 23.202 1.00 17.72 83 THR B C 1
ATOM 3605 O O . THR B 1 83 ? 55.462 47.112 24.354 1.00 18.25 83 THR B O 1
ATOM 3609 N N . SER B 1 84 ? 54.293 46.465 22.517 1.00 15.01 84 SER B N 1
ATOM 3610 C CA . SER B 1 84 ? 53.698 45.313 23.166 1.00 15.42 84 SER B CA 1
ATOM 3611 C C . SER B 1 84 ? 54.577 44.083 23.081 1.00 14.67 84 SER B C 1
ATOM 3612 O O . SER B 1 84 ? 54.171 43.060 23.617 1.00 14.63 84 SER B O 1
ATOM 3615 N N . SER B 1 85 ? 55.816 44.197 22.630 1.00 14.43 85 SER B N 1
ATOM 3616 C CA . SER B 1 85 ? 56.795 43.105 22.765 1.00 15.75 85 SER B CA 1
ATOM 3617 C C . SER B 1 85 ? 58.159 43.595 22.271 1.00 16.16 85 SER B C 1
ATOM 3618 O O . SER B 1 85 ? 58.268 44.559 21.513 1.00 15.84 85 SER B O 1
ATOM 3621 N N . GLY B 1 86 ? 59.192 42.962 22.826 1.00 17.27 86 GLY B N 1
ATOM 3622 C CA . GLY B 1 86 ? 60.565 43.247 22.394 1.00 16.02 86 GLY B CA 1
ATOM 3623 C C . GLY B 1 86 ? 60.661 43.108 20.865 1.00 16.40 86 GLY B C 1
ATOM 3624 O O . GLY B 1 86 ? 61.213 43.965 20.156 1.00 15.31 86 GLY B O 1
ATOM 3625 N N . MET B 1 87 ? 60.068 42.094 20.257 1.00 16.18 87 MET B N 1
ATOM 3626 C CA . MET B 1 87 ? 60.096 41.893 18.806 1.00 15.46 87 MET B CA 1
ATOM 3627 C C . MET B 1 87 ? 59.395 43.062 18.133 1.00 16.49 87 MET B C 1
ATOM 3628 O O . MET B 1 87 ? 59.776 43.583 17.069 1.00 15.23 87 MET B O 1
ATOM 3633 N N . GLY B 1 88 ? 58.319 43.541 18.783 1.00 17.24 88 GLY B N 1
ATOM 3634 C CA . GLY B 1 88 ? 57.618 44.712 18.201 1.00 15.41 88 GLY B CA 1
ATOM 3635 C C . GLY B 1 88 ? 58.539 45.929 18.253 1.00 15.34 88 GLY B C 1
ATOM 3636 O O . GLY B 1 88 ? 58.474 46.773 17.337 1.00 16.98 88 GLY B O 1
ATOM 3637 N N . ALA B 1 89 ? 59.307 46.095 19.320 1.00 13.22 89 ALA B N 1
ATOM 3638 C CA . ALA B 1 89 ? 60.224 47.235 19.396 1.00 15.48 89 ALA B CA 1
ATOM 3639 C C . ALA B 1 89 ? 61.243 47.138 18.251 1.00 16.21 89 ALA B C 1
ATOM 3640 O O . ALA B 1 89 ? 61.485 48.109 17.527 1.00 16.31 89 ALA B O 1
ATOM 3642 N N . ILE B 1 90 ? 61.824 45.941 18.116 1.00 15.67 90 ILE B N 1
ATOM 3643 C CA . ILE B 1 90 ? 62.779 45.696 17.035 1.00 17.55 90 ILE B CA 1
ATOM 3644 C C . ILE B 1 90 ? 62.184 45.972 15.658 1.00 18.00 90 ILE B C 1
ATOM 3645 O O . ILE B 1 90 ? 62.700 46.738 14.834 1.00 18.14 90 ILE B O 1
ATOM 3650 N N . ALA B 1 91 ? 61.063 45.316 15.352 1.00 17.55 91 ALA B N 1
ATOM 3651 C CA . ALA B 1 91 ? 60.373 45.458 14.064 1.00 17.78 91 ALA B CA 1
ATOM 3652 C C . ALA B 1 91 ? 59.861 46.854 13.784 1.00 18.21 91 ALA B C 1
ATOM 3653 O O . ALA B 1 91 ? 60.085 47.371 12.692 1.00 18.86 91 ALA B O 1
ATOM 3655 N N . ALA B 1 92 ? 59.260 47.579 14.741 1.00 18.78 92 ALA B N 1
ATOM 3656 C CA . ALA B 1 92 ? 58.792 48.931 14.512 1.00 19.03 92 ALA B CA 1
ATOM 3657 C C . ALA B 1 92 ? 59.973 49.849 14.130 1.00 19.44 92 ALA B C 1
ATOM 3658 O O . ALA B 1 92 ? 59.837 50.717 13.250 1.00 19.29 92 ALA B O 1
ATOM 3660 N N . THR B 1 93 ? 61.121 49.635 14.738 1.00 17.65 93 THR B N 1
ATOM 3661 C CA . THR B 1 93 ? 62.334 50.403 14.454 1.00 18.74 93 THR B CA 1
ATOM 3662 C C . THR B 1 93 ? 62.875 50.140 13.045 1.00 18.96 93 THR B C 1
ATOM 3663 O O . THR B 1 93 ? 62.945 51.053 12.218 1.00 20.05 93 THR B O 1
ATOM 3667 N N . VAL B 1 94 ? 63.230 48.879 12.767 1.00 18.06 94 VAL B N 1
ATOM 3668 C CA . VAL B 1 94 ? 63.825 48.548 11.488 1.00 18.51 94 VAL B CA 1
ATOM 3669 C C . VAL B 1 94 ? 62.794 48.697 10.366 1.00 20.56 94 VAL B C 1
ATOM 3670 O O . VAL B 1 94 ? 63.258 49.182 9.324 1.00 20.04 94 VAL B O 1
ATOM 3674 N N . LEU B 1 95 ? 61.492 48.496 10.568 1.00 19.86 95 LEU B N 1
ATOM 3675 C CA . LEU B 1 95 ? 60.561 48.647 9.458 1.00 20.13 95 LEU B CA 1
ATOM 3676 C C . LEU B 1 95 ? 60.220 50.123 9.226 1.00 21.12 95 LEU B C 1
ATOM 3677 O O . LEU B 1 95 ? 59.829 50.485 8.112 1.00 19.62 95 LEU B O 1
ATOM 3682 N N . THR B 1 96 ? 60.434 50.977 10.219 1.00 18.84 96 THR B N 1
ATOM 3683 C CA . THR B 1 96 ? 60.295 52.404 9.940 1.00 19.52 96 THR B CA 1
ATOM 3684 C C . THR B 1 96 ? 61.477 52.923 9.115 1.00 21.60 96 THR B C 1
ATOM 3685 O O . THR B 1 96 ? 61.302 53.681 8.138 1.00 20.85 96 THR B O 1
ATOM 3689 N N . ILE B 1 97 ? 62.684 52.538 9.522 1.00 20.18 97 ILE B N 1
ATOM 3690 C CA . ILE B 1 97 ? 63.882 53.020 8.845 1.00 20.63 97 ILE B CA 1
ATOM 3691 C C . ILE B 1 97 ? 64.047 52.496 7.425 1.00 22.20 97 ILE B C 1
ATOM 3692 O O . ILE B 1 97 ? 64.612 53.226 6.602 1.00 22.86 97 ILE B O 1
ATOM 3697 N N . LEU B 1 98 ? 63.882 51.209 7.207 1.00 22.31 98 LEU B N 1
ATOM 3698 C CA . LEU B 1 98 ? 64.204 50.560 5.963 1.00 24.07 98 LEU B CA 1
ATOM 3699 C C . LEU B 1 98 ? 63.078 50.503 4.931 1.00 25.43 98 LEU B C 1
ATOM 3700 O O . LEU B 1 98 ? 61.891 50.619 5.215 1.00 26.08 98 LEU B O 1
ATOM 3705 N N . LYS B 1 99 ? 63.491 50.312 3.683 1.00 24.93 99 LYS B N 1
ATOM 3706 C CA . LYS B 1 99 ? 62.628 50.147 2.539 1.00 26.94 99 LYS B CA 1
ATOM 3707 C C . LYS B 1 99 ? 63.356 49.167 1.617 1.00 24.66 99 LYS B C 1
ATOM 3708 O O . LYS B 1 99 ? 64.550 48.904 1.798 1.00 24.61 99 LYS B O 1
ATOM 3714 N N . ALA B 1 100 ? 62.691 48.667 0.622 1.00 22.90 100 ALA B N 1
ATOM 3715 C CA . ALA B 1 100 ? 63.166 47.712 -0.361 1.00 24.83 100 ALA B CA 1
ATOM 3716 C C . ALA B 1 100 ? 64.413 48.307 -1.001 1.00 24.06 100 ALA B C 1
ATOM 3717 O O . ALA B 1 100 ? 64.309 49.489 -1.309 1.00 23.70 100 ALA B O 1
ATOM 3719 N N . GLY B 1 101 ? 65.527 47.609 -1.048 1.00 24.36 101 GLY B N 1
ATOM 3720 C CA . GLY B 1 101 ? 66.715 48.218 -1.658 1.00 25.81 101 GLY B CA 1
ATOM 3721 C C . GLY B 1 101 ? 67.789 48.550 -0.646 1.00 26.79 101 GLY B C 1
ATOM 3722 O O . GLY B 1 101 ? 68.973 48.699 -0.968 1.00 29.16 101 GLY B O 1
ATOM 3723 N N . ASP B 1 102 ? 67.426 48.773 0.604 1.00 25.13 102 ASP B N 1
ATOM 3724 C CA . ASP B 1 102 ? 68.342 49.089 1.686 1.00 23.83 102 ASP B CA 1
ATOM 3725 C C . ASP B 1 102 ? 69.120 47.851 2.116 1.00 24.21 102 ASP B C 1
ATOM 3726 O O . ASP B 1 102 ? 68.694 46.722 1.839 1.00 23.07 102 ASP B O 1
ATOM 3731 N N . HIS B 1 103 ? 70.154 48.061 2.900 1.00 23.16 103 HIS B N 1
ATOM 3732 C CA . HIS B 1 103 ? 71.007 47.004 3.408 1.00 22.47 103 HIS B CA 1
ATOM 3733 C C . HIS B 1 103 ? 71.148 47.121 4.929 1.00 22.64 103 HIS B C 1
ATOM 3734 O O . HIS B 1 103 ? 71.326 48.227 5.435 1.00 20.82 103 HIS B O 1
ATOM 3741 N N . LEU B 1 104 ? 71.118 45.980 5.599 1.00 23.76 104 LEU B N 1
ATOM 3742 C CA . LEU B 1 104 ? 71.307 45.926 7.052 1.00 22.94 104 LEU B CA 1
ATOM 3743 C C . LEU B 1 104 ? 72.452 44.983 7.402 1.00 22.77 104 LEU B C 1
ATOM 3744 O O . LEU B 1 104 ? 72.509 43.871 6.896 1.00 22.23 104 LEU B O 1
ATOM 3749 N N . ILE B 1 105 ? 73.334 45.376 8.324 1.00 22.74 105 ILE B N 1
ATOM 3750 C CA . ILE B 1 105 ? 74.369 44.471 8.795 1.00 21.33 105 ILE B CA 1
ATOM 3751 C C . ILE B 1 105 ? 74.008 44.067 10.237 1.00 21.28 105 ILE B C 1
ATOM 3752 O O . ILE B 1 105 ? 73.712 44.908 11.071 1.00 18.63 105 ILE B O 1
ATOM 3757 N N . SER B 1 106 ? 74.026 42.765 10.516 1.00 20.67 106 SER B N 1
ATOM 3758 C CA . SER B 1 106 ? 73.758 42.322 11.863 1.00 20.98 106 SER B CA 1
ATOM 3759 C C . SER B 1 106 ? 74.815 41.343 12.371 1.00 21.63 106 SER B C 1
ATOM 3760 O O . SER B 1 106 ? 75.428 40.576 11.632 1.00 20.94 106 SER B O 1
ATOM 3763 N N . ASP B 1 107 ? 74.949 41.352 13.699 1.00 22.64 107 ASP B N 1
ATOM 3764 C CA . ASP B 1 107 ? 75.808 40.367 14.325 1.00 21.80 107 ASP B CA 1
ATOM 3765 C C . ASP B 1 107 ? 75.068 39.055 14.024 1.00 21.69 107 ASP B C 1
ATOM 3766 O O . ASP B 1 107 ? 73.835 39.099 13.978 1.00 18.06 107 ASP B O 1
ATOM 3771 N N . GLU B 1 108 ? 75.768 37.950 13.872 1.00 22.58 108 GLU B N 1
ATOM 3772 C CA . GLU B 1 108 ? 75.133 36.678 13.586 1.00 23.95 108 GLU B CA 1
ATOM 3773 C C . GLU B 1 108 ? 74.601 36.003 14.850 1.00 22.34 108 GLU B C 1
ATOM 3774 O O . GLU B 1 108 ? 73.856 35.032 14.671 1.00 22.01 108 GLU B O 1
ATOM 3780 N N . CYS B 1 109 ? 75.135 36.323 16.021 1.00 21.43 109 CYS B N 1
ATOM 3781 C CA . CYS B 1 109 ? 74.655 35.720 17.252 1.00 21.93 109 CYS B CA 1
ATOM 3782 C C . CYS B 1 109 ? 73.563 36.611 17.862 1.00 22.79 109 CYS B C 1
ATOM 3783 O O . CYS B 1 109 ? 73.859 37.666 18.408 1.00 21.16 109 CYS B O 1
ATOM 3786 N N . LEU B 1 110 ? 72.301 36.239 17.607 1.00 22.51 110 LEU B N 1
ATOM 3787 C CA . LEU B 1 110 ? 71.158 36.974 18.049 1.00 21.54 110 LEU B CA 1
ATOM 3788 C C . LEU B 1 110 ? 70.135 36.044 18.700 1.00 21.51 110 LEU B C 1
ATOM 3789 O O . LEU B 1 110 ? 70.111 34.833 18.514 1.00 20.33 110 LEU B O 1
ATOM 3794 N N . TYR B 1 111 ? 69.231 36.727 19.409 1.00 21.40 111 TYR B N 1
ATOM 3795 C CA . TYR B 1 111 ? 68.043 36.041 19.875 1.00 21.33 111 TYR B CA 1
ATOM 3796 C C . TYR B 1 111 ? 67.480 35.343 18.618 1.00 21.16 111 TYR B C 1
ATOM 3797 O O . TYR B 1 111 ? 67.325 35.987 17.580 1.00 19.80 111 TYR B O 1
ATOM 3806 N N . GLY B 1 112 ? 66.933 34.146 18.770 1.00 21.56 112 GLY B N 1
ATOM 3807 C CA . GLY B 1 112 ? 66.482 33.353 17.632 1.00 20.53 112 GLY B CA 1
ATOM 3808 C C . GLY B 1 112 ? 65.420 34.056 16.806 1.00 21.69 112 GLY B C 1
ATOM 3809 O O . GLY B 1 112 ? 65.537 34.020 15.555 1.00 21.32 112 GLY B O 1
ATOM 3810 N N . CYS B 1 113 ? 64.407 34.660 17.440 1.00 19.84 113 CYS B N 1
ATOM 3811 C CA . CYS B 1 113 ? 63.358 35.336 16.711 1.00 19.08 113 CYS B CA 1
ATOM 3812 C C . CYS B 1 113 ? 63.835 36.589 15.978 1.00 19.17 113 CYS B C 1
ATOM 3813 O O . CYS B 1 113 ? 63.323 36.916 14.875 1.00 17.99 113 CYS B O 1
ATOM 3817 N N . THR B 1 114 ? 64.846 37.312 16.467 1.00 18.86 114 THR B N 1
ATOM 3818 C CA . THR B 1 114 ? 65.351 38.479 15.760 1.00 19.24 114 THR B CA 1
ATOM 3819 C C . THR B 1 114 ? 66.070 38.009 14.494 1.00 19.75 114 THR B C 1
ATOM 3820 O O . THR B 1 114 ? 65.939 38.564 13.406 1.00 20.11 114 THR B O 1
ATOM 3824 N N . HIS B 1 115 ? 66.836 36.935 14.624 1.00 20.56 115 HIS B N 1
ATOM 3825 C CA . HIS B 1 115 ? 67.560 36.318 13.531 1.00 21.49 115 HIS B CA 1
ATOM 3826 C C . HIS B 1 115 ? 66.563 35.936 12.417 1.00 22.22 115 HIS B C 1
ATOM 3827 O O . HIS B 1 115 ? 66.809 36.318 11.264 1.00 21.32 115 HIS B O 1
ATOM 3834 N N . ALA B 1 116 ? 65.439 35.316 12.790 1.00 19.68 116 ALA B N 1
ATOM 3835 C CA . ALA B 1 116 ? 64.431 34.957 11.796 1.00 21.30 116 ALA B CA 1
ATOM 3836 C C . ALA B 1 116 ? 63.777 36.156 11.144 1.00 21.99 116 ALA B C 1
ATOM 3837 O O . ALA B 1 116 ? 63.532 36.144 9.925 1.00 22.26 116 ALA B O 1
ATOM 3839 N N . LEU B 1 117 ? 63.463 37.203 11.915 1.00 21.14 117 LEU B N 1
ATOM 3840 C CA . LEU B 1 117 ? 62.926 38.435 11.351 1.00 19.61 117 LEU B CA 1
ATOM 3841 C C . LEU B 1 117 ? 63.866 38.983 10.256 1.00 20.86 117 LEU B C 1
ATOM 3842 O O . LEU B 1 117 ? 63.445 39.447 9.189 1.00 20.07 117 LEU B O 1
ATOM 3847 N N . PHE B 1 118 ? 65.175 39.042 10.582 1.00 20.97 118 PHE B N 1
ATOM 3848 C CA . PHE B 1 118 ? 66.154 39.605 9.649 1.00 21.37 118 PHE B CA 1
ATOM 3849 C C . PHE B 1 118 ? 66.399 38.677 8.449 1.00 21.33 118 PHE B C 1
ATOM 3850 O O . PHE B 1 118 ? 66.332 39.140 7.333 1.00 19.33 118 PHE B O 1
ATOM 3858 N N . GLU B 1 119 ? 66.552 37.377 8.665 1.00 21.66 119 GLU B N 1
ATOM 3859 C CA . GLU B 1 119 ? 66.851 36.444 7.621 1.00 25.17 119 GLU B CA 1
ATOM 3860 C C . GLU B 1 119 ? 65.704 36.187 6.645 1.00 25.60 119 GLU B C 1
ATOM 3861 O O . GLU B 1 119 ? 65.956 35.999 5.442 1.00 25.85 119 GLU B O 1
ATOM 3867 N N . HIS B 1 120 ? 64.494 36.071 7.164 1.00 24.59 120 HIS B N 1
ATOM 3868 C CA . HIS B 1 120 ? 63.316 35.767 6.378 1.00 26.68 120 HIS B CA 1
ATOM 3869 C C . HIS B 1 120 ? 62.325 36.889 6.176 1.00 26.95 120 HIS B C 1
ATOM 3870 O O . HIS B 1 120 ? 61.839 37.006 5.041 1.00 29.66 120 HIS B O 1
ATOM 3877 N N . ALA B 1 121 ? 61.992 37.725 7.146 1.00 25.07 121 ALA B N 1
ATOM 3878 C CA . ALA B 1 121 ? 61.013 38.768 6.845 1.00 22.91 121 ALA B CA 1
ATOM 3879 C C . ALA B 1 121 ? 61.636 39.919 6.092 1.00 21.71 121 ALA B C 1
ATOM 3880 O O . ALA B 1 121 ? 61.087 40.291 5.047 1.00 21.24 121 ALA B O 1
ATOM 3882 N N . LEU B 1 122 ? 62.732 40.503 6.552 1.00 21.25 122 LEU B N 1
ATOM 3883 C CA . LEU B 1 122 ? 63.268 41.669 5.856 1.00 21.63 122 LEU B CA 1
ATOM 3884 C C . LEU B 1 122 ? 63.675 41.298 4.427 1.00 23.49 122 LEU B C 1
ATOM 3885 O O . LEU B 1 122 ? 63.421 42.083 3.505 1.00 24.50 122 LEU B O 1
ATOM 3890 N N . THR B 1 123 ? 64.276 40.142 4.208 1.00 22.17 123 THR B N 1
ATOM 3891 C CA . THR B 1 123 ? 64.710 39.718 2.900 1.00 24.29 123 THR B CA 1
ATOM 3892 C C . THR B 1 123 ? 63.521 39.532 1.985 1.00 26.39 123 THR B C 1
ATOM 3893 O O . THR B 1 123 ? 63.736 39.749 0.799 1.00 25.73 123 THR B O 1
ATOM 3897 N N . LYS B 1 124 ? 62.304 39.168 2.444 1.00 26.31 124 LYS B N 1
ATOM 3898 C CA . LYS B 1 124 ? 61.208 39.140 1.500 1.00 25.28 124 LYS B CA 1
ATOM 3899 C C . LYS B 1 124 ? 60.651 40.531 1.209 1.00 25.14 124 LYS B C 1
ATOM 3900 O O . LYS B 1 124 ? 59.805 40.671 0.303 1.00 24.71 124 LYS B O 1
ATOM 3906 N N . PHE B 1 125 ? 61.039 41.553 1.955 1.00 24.69 125 PHE B N 1
ATOM 3907 C CA . PHE B 1 125 ? 60.591 42.909 1.660 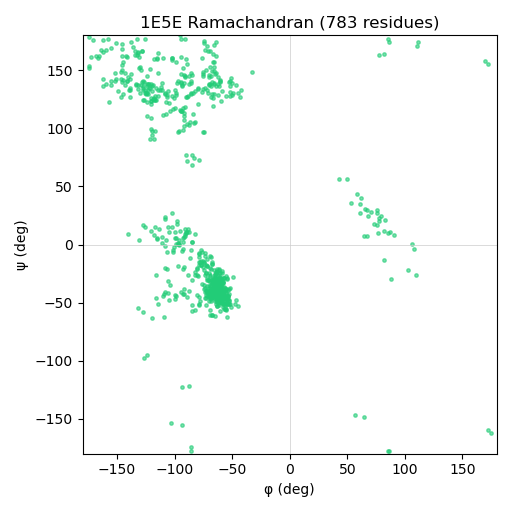1.00 25.86 125 PHE B CA 1
ATOM 3908 C C . PHE B 1 125 ? 61.624 43.670 0.865 1.00 25.36 125 PHE B C 1
ATOM 3909 O O . PHE B 1 125 ? 61.578 44.898 0.779 1.00 24.68 125 PHE B O 1
ATOM 3917 N N . GLY B 1 126 ? 62.564 42.944 0.246 1.00 25.06 126 GLY B N 1
ATOM 3918 C CA . GLY B 1 126 ? 63.577 43.541 -0.604 1.00 23.48 126 GLY B CA 1
ATOM 3919 C C . GLY B 1 126 ? 64.740 44.114 0.164 1.00 24.09 126 GLY B C 1
ATOM 3920 O O . GLY B 1 126 ? 65.543 44.859 -0.420 1.00 22.93 126 GLY B O 1
ATOM 3921 N N . ILE B 1 127 ? 64.881 43.850 1.460 1.00 23.45 127 ILE B N 1
ATOM 3922 C CA . ILE B 1 127 ? 66.013 44.399 2.232 1.00 24.33 127 ILE B CA 1
ATOM 3923 C C . ILE B 1 127 ? 67.160 43.406 2.209 1.00 24.20 127 ILE B C 1
ATOM 3924 O O . ILE B 1 127 ? 66.940 42.198 2.311 1.00 25.38 127 ILE B O 1
ATOM 3929 N N . GLN B 1 128 ? 68.387 43.899 2.051 1.00 23.55 128 GLN B N 1
ATOM 3930 C CA . GLN B 1 128 ? 69.522 42.985 2.027 1.00 25.60 128 GLN B CA 1
ATOM 3931 C C . GLN B 1 128 ? 70.106 42.888 3.437 1.00 24.12 128 GLN B C 1
ATOM 3932 O O . GLN B 1 128 ? 70.241 43.917 4.100 1.00 22.05 128 GLN B O 1
ATOM 3938 N N . VAL B 1 129 ? 70.485 41.681 3.843 1.00 21.33 129 VAL B N 1
ATOM 3939 C CA . VAL B 1 129 ? 71.053 41.525 5.169 1.00 23.35 129 VAL B CA 1
ATOM 3940 C C . VAL B 1 129 ? 72.343 40.713 5.184 1.00 23.39 129 VAL B C 1
ATOM 3941 O O . VAL B 1 129 ? 72.396 39.644 4.555 1.00 22.96 129 VAL B O 1
ATOM 3945 N N . ASP B 1 130 ? 73.310 41.167 5.952 1.00 23.00 130 ASP B N 1
ATOM 3946 C CA . ASP B 1 130 ? 74.523 40.403 6.179 1.00 25.20 130 ASP B CA 1
ATOM 3947 C C . ASP B 1 130 ? 74.555 40.004 7.672 1.00 24.82 130 ASP B C 1
ATOM 3948 O O . ASP B 1 130 ? 74.494 40.884 8.535 1.00 25.44 130 ASP B O 1
ATOM 3953 N N . PHE B 1 131 ? 74.837 38.753 7.961 1.00 23.19 131 PHE B N 1
ATOM 3954 C CA . PHE B 1 131 ? 75.096 38.249 9.289 1.00 25.32 131 PHE B CA 1
ATOM 3955 C C . PHE B 1 131 ? 76.612 38.091 9.430 1.00 25.90 131 PHE B C 1
ATOM 3956 O O . PHE B 1 131 ? 77.191 37.306 8.688 1.00 24.80 131 PHE B O 1
ATOM 3964 N N . ILE B 1 132 ? 77.285 38.814 10.323 1.00 25.71 132 ILE B N 1
ATOM 3965 C CA . ILE B 1 132 ? 78.727 38.708 10.491 1.00 25.23 132 ILE B CA 1
ATOM 3966 C C . ILE B 1 132 ? 79.107 38.670 11.970 1.00 24.76 132 ILE B C 1
ATOM 3967 O O . ILE B 1 132 ? 78.250 38.949 12.796 1.00 24.07 132 ILE B O 1
ATOM 3972 N N . ASN B 1 133 ? 80.365 38.380 12.299 1.00 24.84 133 ASN B N 1
ATOM 3973 C CA . ASN B 1 133 ? 80.732 38.448 13.730 1.00 25.01 133 ASN B CA 1
ATOM 3974 C C . ASN B 1 133 ? 81.182 39.891 13.925 1.00 25.86 133 ASN B C 1
ATOM 3975 O O . ASN B 1 133 ? 82.296 40.247 13.493 1.00 25.75 133 ASN B O 1
ATOM 3980 N N . THR B 1 134 ? 80.352 40.732 14.533 1.00 25.24 134 THR B N 1
ATOM 3981 C CA . THR B 1 134 ? 80.670 42.129 14.711 1.00 25.94 134 THR B CA 1
ATOM 3982 C C . THR B 1 134 ? 81.666 42.312 15.848 1.00 28.15 134 THR B C 1
ATOM 3983 O O . THR B 1 134 ? 82.109 43.452 16.006 1.00 29.12 134 THR B O 1
ATOM 3987 N N . ALA B 1 135 ? 82.051 41.286 16.592 1.00 29.17 135 ALA B N 1
ATOM 3988 C CA . ALA B 1 135 ? 83.102 41.419 17.593 1.00 31.17 135 ALA B CA 1
ATOM 3989 C C . ALA B 1 135 ? 84.506 41.413 16.953 1.00 33.14 135 ALA B C 1
ATOM 3990 O O . ALA B 1 135 ? 85.470 41.751 17.677 1.00 34.28 135 ALA B O 1
ATOM 3992 N N . ILE B 1 136 ? 84.651 41.005 15.703 1.00 32.14 136 ILE B N 1
ATOM 3993 C CA . ILE B 1 136 ? 85.954 41.065 15.034 1.00 33.24 136 ILE B CA 1
ATOM 3994 C C . ILE B 1 136 ? 86.258 42.479 14.541 1.00 34.08 136 ILE B C 1
ATOM 3995 O O . ILE B 1 136 ? 85.512 43.090 13.783 1.00 32.43 136 ILE B O 1
ATOM 4000 N N . PRO B 1 137 ? 87.356 43.058 15.022 1.00 35.05 137 PRO B N 1
ATOM 4001 C CA . PRO B 1 137 ? 87.758 44.407 14.635 1.00 35.76 137 PRO B CA 1
ATOM 4002 C C . PRO B 1 137 ? 87.802 44.538 13.117 1.00 34.79 137 PRO B C 1
ATOM 4003 O O . PRO B 1 137 ? 88.269 43.657 12.410 1.00 33.10 137 PRO B O 1
ATOM 4007 N N . GLY B 1 138 ? 87.182 45.602 12.609 1.00 35.88 138 GLY B N 1
ATOM 4008 C CA . GLY B 1 138 ? 87.074 45.870 11.186 1.00 36.18 138 GLY B CA 1
ATOM 4009 C C . GLY B 1 138 ? 85.990 45.157 10.401 1.00 35.51 138 GLY B C 1
ATOM 4010 O O . GLY B 1 138 ? 85.672 45.548 9.271 1.00 35.15 138 GLY B O 1
ATOM 4011 N N . GLU B 1 139 ? 85.341 44.124 10.940 1.00 34.90 139 GLU B N 1
ATOM 4012 C CA . GLU B 1 139 ? 84.402 43.335 10.142 1.00 34.59 139 GLU B CA 1
ATOM 4013 C C . GLU B 1 139 ? 83.231 44.142 9.586 1.00 33.06 139 GLU B C 1
ATOM 4014 O O . GLU B 1 139 ? 82.843 43.978 8.426 1.00 31.20 139 GLU B O 1
ATOM 4020 N N . VAL B 1 140 ? 82.663 45.011 10.427 1.00 32.31 140 VAL B N 1
ATOM 4021 C CA . VAL B 1 140 ? 81.546 45.845 9.980 1.00 31.46 140 VAL B CA 1
ATOM 4022 C C . VAL B 1 140 ? 81.896 46.651 8.735 1.00 32.26 140 VAL B C 1
ATOM 4023 O O . VAL B 1 140 ? 81.235 46.573 7.696 1.00 31.18 140 VAL B O 1
ATOM 4027 N N . LYS B 1 141 ? 83.010 47.373 8.763 1.00 33.66 141 LYS B N 1
ATOM 4028 C CA . LYS B 1 141 ? 83.406 48.210 7.619 1.00 34.76 141 LYS B CA 1
ATOM 4029 C C . LYS B 1 141 ? 83.569 47.364 6.371 1.00 33.71 141 LYS B C 1
ATOM 4030 O O . LYS B 1 141 ? 83.061 47.694 5.293 1.00 32.18 141 LYS B O 1
ATOM 4040 N N . LYS B 1 142 ? 84.172 46.180 6.479 1.00 33.91 142 LYS B N 1
ATOM 4041 C CA . LYS B 1 142 ? 84.309 45.327 5.308 1.00 34.64 142 LYS B CA 1
ATOM 4042 C C . LYS B 1 142 ? 82.998 44.993 4.642 1.00 34.21 142 LYS B C 1
ATOM 4043 O O . LYS B 1 142 ? 83.052 44.761 3.437 1.00 32.07 142 LYS B O 1
ATOM 4049 N N . HIS B 1 143 ? 81.868 44.937 5.365 1.00 32.52 143 HIS B N 1
ATOM 4050 C CA . HIS B 1 143 ? 80.625 44.560 4.708 1.00 31.02 143 HIS B CA 1
ATOM 4051 C C . HIS B 1 143 ? 79.736 45.727 4.352 1.00 31.11 143 HIS B C 1
ATOM 4052 O O . HIS B 1 143 ? 78.610 45.507 3.905 1.00 30.98 143 HIS B O 1
ATOM 4059 N N . MET B 1 144 ? 80.187 46.949 4.550 1.00 30.50 144 MET B N 1
ATOM 4060 C CA . MET B 1 144 ? 79.346 48.082 4.157 1.00 30.94 144 MET B CA 1
ATOM 4061 C C . MET B 1 144 ? 79.315 48.318 2.666 1.00 31.35 144 MET B C 1
ATOM 4062 O O . MET B 1 144 ? 80.258 48.093 1.917 1.00 32.74 144 MET B O 1
ATOM 4067 N N . LYS B 1 145 ? 78.190 48.811 2.204 1.00 30.71 145 LYS B N 1
ATOM 4068 C CA . LYS B 1 145 ? 77.866 49.149 0.839 1.00 31.65 145 LYS B CA 1
ATOM 4069 C C . LYS B 1 145 ? 77.208 50.530 0.951 1.00 32.08 145 LYS B C 1
ATOM 4070 O O . LYS B 1 145 ? 76.935 51.022 2.046 1.00 32.16 145 LYS B O 1
ATOM 4078 N N . PRO B 1 146 ? 77.059 51.200 -0.175 1.00 31.80 146 PRO B N 1
ATOM 4079 C CA . PRO B 1 146 ? 76.524 52.547 -0.241 1.00 30.78 146 PRO B CA 1
ATOM 4080 C C . PRO B 1 146 ? 75.121 52.682 0.342 1.00 29.20 146 PRO B C 1
ATOM 4081 O O . PRO B 1 146 ? 74.687 53.742 0.778 1.00 28.14 146 PRO B O 1
ATOM 4085 N N . ASN B 1 147 ? 74.353 51.601 0.193 1.00 27.01 147 ASN B N 1
ATOM 4086 C CA . ASN B 1 147 ? 72.990 51.537 0.650 1.00 27.11 147 ASN B CA 1
ATOM 4087 C C . ASN B 1 147 ? 72.827 51.006 2.070 1.00 25.93 147 ASN B C 1
ATOM 4088 O O . ASN B 1 147 ? 71.707 50.748 2.517 1.00 27.33 147 ASN B O 1
ATOM 4093 N N . THR B 1 148 ? 73.897 50.794 2.806 1.00 25.10 148 THR B N 1
ATOM 4094 C CA . THR B 1 148 ? 73.908 50.360 4.183 1.00 24.13 148 THR B CA 1
ATOM 4095 C C . THR B 1 148 ? 73.163 51.355 5.069 1.00 24.64 148 THR B C 1
ATOM 4096 O O . THR B 1 148 ? 73.606 52.510 5.172 1.00 24.95 148 THR B O 1
ATOM 4100 N N . LYS B 1 149 ? 72.141 50.919 5.807 1.00 22.93 149 LYS B N 1
ATOM 4101 C CA . LYS B 1 149 ? 71.416 51.860 6.669 1.00 22.48 149 LYS B CA 1
ATOM 4102 C C . LYS B 1 149 ? 71.476 51.603 8.163 1.00 20.31 149 LYS B C 1
ATOM 4103 O O . LYS B 1 149 ? 71.161 52.440 9.020 1.00 18.93 149 LYS B O 1
ATOM 4109 N N . ILE B 1 150 ? 71.67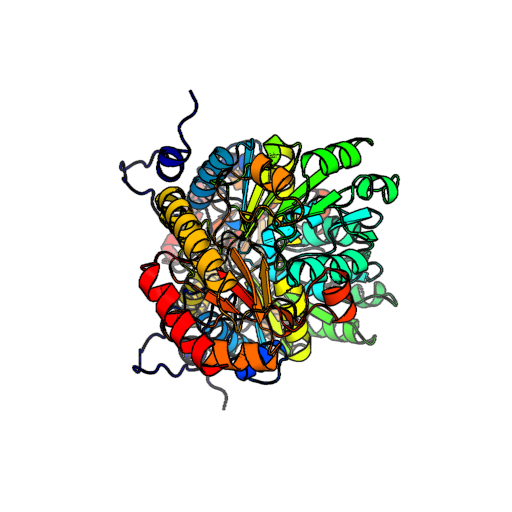9 50.340 8.513 1.00 20.12 150 ILE B N 1
ATOM 4110 C CA . ILE B 1 150 ? 71.645 49.881 9.896 1.00 19.70 150 ILE B CA 1
ATOM 4111 C C . ILE B 1 150 ? 72.716 48.840 10.178 1.00 20.05 150 ILE B C 1
ATOM 4112 O O . ILE B 1 150 ? 72.954 47.914 9.406 1.00 20.35 150 ILE B O 1
ATOM 4117 N N . VAL B 1 151 ? 73.287 48.971 11.369 1.00 20.83 151 VAL B N 1
ATOM 4118 C CA . VAL B 1 151 ? 74.233 47.995 11.902 1.00 20.04 151 VAL B CA 1
ATOM 4119 C C . VAL B 1 151 ? 73.548 47.640 13.237 1.00 20.30 151 VAL B C 1
ATOM 4120 O O . VAL B 1 151 ? 73.255 48.532 14.034 1.00 18.79 151 VAL B O 1
ATOM 4124 N N . TYR B 1 152 ? 73.238 46.385 13.468 1.00 18.98 152 TYR B N 1
ATOM 4125 C CA . TYR B 1 152 ? 72.514 45.923 14.640 1.00 18.89 152 TYR B CA 1
ATOM 4126 C C . TYR B 1 152 ? 73.281 44.842 15.403 1.00 19.26 152 TYR B C 1
ATOM 4127 O O . TYR B 1 152 ? 73.864 43.989 14.721 1.00 20.88 152 TYR B O 1
ATOM 4136 N N . PHE B 1 153 ? 73.198 44.791 16.736 1.00 18.61 153 PHE B N 1
ATOM 4137 C CA . PHE B 1 153 ? 73.874 43.743 17.496 1.00 19.12 153 PHE B CA 1
ATOM 4138 C C . PHE B 1 153 ? 73.315 43.660 18.932 1.00 19.62 153 PHE B C 1
ATOM 4139 O O . PHE B 1 153 ? 72.632 44.548 19.426 1.00 17.56 153 PHE B O 1
ATOM 4147 N N . GLU B 1 154 ? 73.657 42.601 19.629 1.00 18.88 154 GLU B N 1
ATOM 4148 C CA . GLU B 1 154 ? 73.322 42.377 21.014 1.00 18.74 154 GLU B CA 1
ATOM 4149 C C . GLU B 1 154 ? 74.616 42.103 21.801 1.00 17.51 154 GLU B C 1
ATOM 4150 O O . GLU B 1 154 ? 75.366 41.219 21.366 1.00 15.42 154 GLU B O 1
ATOM 4156 N N . THR B 1 155 ? 74.797 42.798 22.909 1.00 16.04 155 THR B N 1
ATOM 4157 C CA . THR B 1 155 ? 75.972 42.447 23.721 1.00 17.14 155 THR B CA 1
ATOM 4158 C C . THR B 1 155 ? 75.638 42.653 25.200 1.00 17.79 155 THR B C 1
ATOM 4159 O O . THR B 1 155 ? 75.175 43.750 25.533 1.00 17.74 155 THR B O 1
ATOM 4163 N N . PRO B 1 156 ? 75.847 41.662 26.047 1.00 18.61 156 PRO B N 1
ATOM 4164 C CA . PRO B 1 156 ? 76.255 40.325 25.641 1.00 19.16 156 PRO B CA 1
ATOM 4165 C C . PRO B 1 156 ? 75.167 39.626 24.800 1.00 21.34 156 PRO B C 1
ATOM 4166 O O . PRO B 1 156 ? 73.951 39.802 25.001 1.00 17.73 156 PRO B O 1
ATOM 4170 N N . ALA B 1 157 ? 75.623 38.787 23.850 1.00 20.87 157 ALA B N 1
ATOM 4171 C CA . ALA B 1 157 ? 74.713 38.134 22.926 1.00 21.66 157 ALA B CA 1
ATOM 4172 C C . ALA B 1 157 ? 73.917 36.980 23.519 1.00 21.85 157 ALA B C 1
ATOM 4173 O O . ALA B 1 157 ? 74.442 36.293 24.372 1.00 22.40 157 ALA B O 1
ATOM 4175 N N . ASN B 1 158 ? 72.683 36.817 23.082 1.00 20.44 158 ASN B N 1
ATOM 4176 C CA . ASN B 1 158 ? 71.784 35.750 23.511 1.00 21.51 158 ASN B CA 1
ATOM 4177 C C . ASN B 1 158 ? 71.903 34.600 22.535 1.00 21.38 158 ASN B C 1
ATOM 4178 O O . ASN B 1 158 ? 71.510 34.768 21.373 1.00 21.02 158 ASN B O 1
ATOM 4183 N N . PRO B 1 159 ? 72.398 33.452 22.957 1.00 22.42 159 PRO B N 1
ATOM 4184 C CA . PRO B 1 159 ? 72.690 33.135 24.342 1.00 21.54 159 PRO B CA 1
ATOM 4185 C C . PRO B 1 159 ? 74.120 32.891 24.777 1.00 23.38 159 PRO B C 1
ATOM 4186 O O . PRO B 1 159 ? 74.404 32.376 25.894 1.00 22.11 159 PRO B O 1
ATOM 4190 N N . THR B 1 160 ? 75.085 33.100 23.866 1.00 22.53 160 THR B N 1
ATOM 4191 C CA . THR B 1 160 ? 76.472 32.737 24.176 1.00 22.05 160 THR B CA 1
ATOM 4192 C C . THR B 1 160 ? 77.171 33.728 25.088 1.00 22.13 160 THR B C 1
ATOM 4193 O O . THR B 1 160 ? 78.237 33.449 25.626 1.00 20.76 160 THR B O 1
ATOM 4197 N N . LEU B 1 161 ? 76.650 34.946 25.222 1.00 20.84 161 LEU B N 1
ATOM 4198 C CA . LEU B 1 161 ? 77.224 35.997 26.045 1.00 21.41 161 LEU B CA 1
ATOM 4199 C C . LEU B 1 161 ? 78.526 36.532 25.435 1.00 20.52 161 LEU B C 1
ATOM 4200 O O . LEU B 1 161 ? 79.280 37.279 26.072 1.00 19.21 161 LEU B O 1
ATOM 4205 N N . LYS B 1 162 ? 78.616 36.441 24.120 1.00 20.28 162 LYS B N 1
ATOM 4206 C CA . LYS B 1 162 ? 79.678 37.080 23.371 1.00 20.91 162 LYS B CA 1
ATOM 4207 C C . LYS B 1 162 ? 79.563 38.588 23.569 1.00 21.13 162 LYS B C 1
ATOM 4208 O O . LYS B 1 162 ? 78.482 39.165 23.498 1.00 22.12 162 LYS B O 1
ATOM 4214 N N . ILE B 1 163 ? 80.710 39.202 23.746 1.00 19.70 163 ILE B N 1
ATOM 4215 C CA . ILE B 1 163 ? 80.856 40.623 23.950 1.00 18.66 163 ILE B CA 1
ATOM 4216 C C . ILE B 1 163 ? 81.221 41.328 22.654 1.00 19.51 163 ILE B C 1
ATOM 4217 O O . ILE B 1 163 ? 82.041 40.810 21.898 1.00 18.75 163 ILE B O 1
ATOM 4222 N N . ILE B 1 164 ? 80.632 42.491 22.399 1.00 19.17 164 ILE B N 1
ATOM 4223 C CA . ILE B 1 164 ? 80.942 43.236 21.188 1.00 21.30 164 ILE B CA 1
ATOM 4224 C C . ILE B 1 164 ? 81.428 44.607 21.601 1.00 21.75 164 ILE B C 1
ATOM 4225 O O . ILE B 1 164 ? 80.849 45.228 22.486 1.00 22.03 164 ILE B O 1
ATOM 4230 N N . ASP B 1 165 ? 82.515 45.074 21.028 1.00 23.71 165 ASP B N 1
ATOM 4231 C CA . ASP B 1 165 ? 83.070 46.408 21.329 1.00 23.51 165 ASP B CA 1
ATOM 4232 C C . ASP B 1 165 ? 82.171 47.400 20.625 1.00 23.37 165 ASP B C 1
ATOM 4233 O O . ASP B 1 165 ? 82.348 47.572 19.418 1.00 22.18 165 ASP B O 1
ATOM 4238 N N . MET B 1 166 ? 81.197 47.991 21.322 1.00 22.15 166 MET B N 1
ATOM 4239 C CA . MET B 1 166 ? 80.254 48.895 20.665 1.00 21.72 166 MET B CA 1
ATOM 4240 C C . MET B 1 166 ? 80.926 50.093 20.027 1.00 22.59 166 MET B C 1
ATOM 4241 O O . MET B 1 166 ? 80.492 50.578 18.973 1.00 23.16 166 MET B O 1
ATOM 4246 N N . GLU B 1 167 ? 81.826 50.742 20.739 1.00 22.45 167 GLU B N 1
ATOM 4247 C CA . GLU B 1 167 ? 82.465 51.941 20.172 1.00 25.52 167 GLU B CA 1
ATOM 4248 C C . GLU B 1 167 ? 83.176 51.646 18.856 1.00 24.84 167 GLU B C 1
ATOM 4249 O O . GLU B 1 167 ? 83.065 52.407 17.908 1.00 25.10 167 GLU B O 1
ATOM 4255 N N . ARG B 1 168 ? 83.867 50.534 18.726 1.00 26.02 168 ARG B N 1
ATOM 4256 C CA . ARG B 1 168 ? 84.546 50.159 17.490 1.00 28.22 168 ARG B CA 1
ATOM 4257 C C . ARG B 1 168 ? 83.522 49.930 16.380 1.00 27.40 168 ARG B C 1
ATOM 4258 O O . ARG B 1 168 ? 83.702 50.426 15.249 1.00 26.01 168 ARG B O 1
ATOM 4266 N N . VAL B 1 169 ? 82.405 49.292 16.735 1.00 24.23 169 VAL B N 1
ATOM 4267 C CA . VAL B 1 169 ? 81.353 49.096 15.714 1.00 23.28 169 VAL B CA 1
ATOM 4268 C C . VAL B 1 169 ? 80.803 50.436 15.244 1.00 22.51 169 VAL B C 1
ATOM 4269 O O . VAL B 1 169 ? 80.600 50.664 14.046 1.00 21.84 169 VAL B O 1
ATOM 4273 N N . CYS B 1 170 ? 80.589 51.377 16.162 1.00 21.22 170 CYS B N 1
ATOM 4274 C CA . CYS B 1 170 ? 80.007 52.659 15.775 1.00 22.31 170 CYS B CA 1
ATOM 4275 C C . CYS B 1 170 ? 80.961 53.443 14.886 1.00 24.16 170 CYS B C 1
ATOM 4276 O O . CYS B 1 170 ? 80.568 54.093 13.920 1.00 23.99 170 CYS B O 1
ATOM 4279 N N . LYS B 1 171 ? 82.254 53.379 15.186 1.00 26.60 171 LYS B N 1
ATOM 4280 C CA . LYS B 1 171 ? 83.263 54.055 14.361 1.00 29.54 171 LYS B CA 1
ATOM 4281 C C . LYS B 1 171 ? 83.136 53.567 12.914 1.00 28.09 171 LYS B C 1
ATOM 4282 O O . LYS B 1 171 ? 83.069 54.340 11.968 1.00 25.88 171 LYS B O 1
ATOM 4288 N N . ASP B 1 172 ? 83.225 52.250 12.755 1.00 27.76 172 ASP B N 1
ATOM 4289 C CA . ASP B 1 172 ? 83.038 51.690 11.425 1.00 28.90 172 ASP B CA 1
ATOM 4290 C C . ASP B 1 172 ? 81.717 52.110 10.787 1.00 28.09 172 ASP B C 1
ATOM 4291 O O . ASP B 1 172 ? 81.718 52.587 9.657 1.00 27.48 172 ASP B O 1
ATOM 4296 N N . ALA B 1 173 ? 80.593 51.950 11.473 1.00 25.80 173 ALA B N 1
ATOM 4297 C CA . ALA B 1 173 ? 79.296 52.256 10.881 1.00 25.41 173 ALA B CA 1
ATOM 4298 C C . ALA B 1 173 ? 79.142 53.718 10.522 1.00 24.24 173 ALA B C 1
ATOM 4299 O O . ALA B 1 173 ? 78.655 54.088 9.446 1.00 21.38 173 ALA B O 1
ATOM 4301 N N . HIS B 1 174 ? 79.681 54.578 11.393 1.00 24.93 174 HIS B N 1
ATOM 4302 C CA . HIS B 1 174 ? 79.531 56.005 11.120 1.00 27.30 174 HIS B CA 1
ATOM 4303 C C . HIS B 1 174 ? 80.651 56.534 10.231 1.00 28.81 174 HIS B C 1
ATOM 4304 O O . HIS B 1 174 ? 80.779 57.750 10.047 1.00 28.21 174 HIS B O 1
ATOM 4311 N N . SER B 1 175 ? 81.458 55.660 9.649 1.00 29.36 175 SER B N 1
ATOM 4312 C CA . SER B 1 175 ? 82.496 56.100 8.714 1.00 30.33 175 SER B CA 1
ATOM 4313 C C . SER B 1 175 ? 81.848 56.447 7.370 1.00 31.04 175 SER B C 1
ATOM 4314 O O . SER B 1 175 ? 82.570 56.914 6.500 1.00 31.41 175 SER B O 1
ATOM 4317 N N . GLN B 1 176 ? 80.570 56.204 7.152 1.00 31.36 176 GLN B N 1
ATOM 4318 C CA . GLN B 1 176 ? 79.902 56.687 5.934 1.00 31.41 176 GLN B CA 1
ATOM 4319 C C . GLN B 1 176 ? 78.655 57.385 6.435 1.00 30.69 176 GLN B C 1
ATOM 4320 O O . GLN B 1 176 ? 78.195 57.003 7.520 1.00 30.03 176 GLN B O 1
ATOM 4326 N N . GLU B 1 177 ? 78.154 58.387 5.752 1.00 30.63 177 GLU B N 1
ATOM 4327 C CA . GLU B 1 177 ? 76.978 59.089 6.246 1.00 32.06 177 GLU B CA 1
ATOM 4328 C C . GLU B 1 177 ? 75.705 58.252 6.196 1.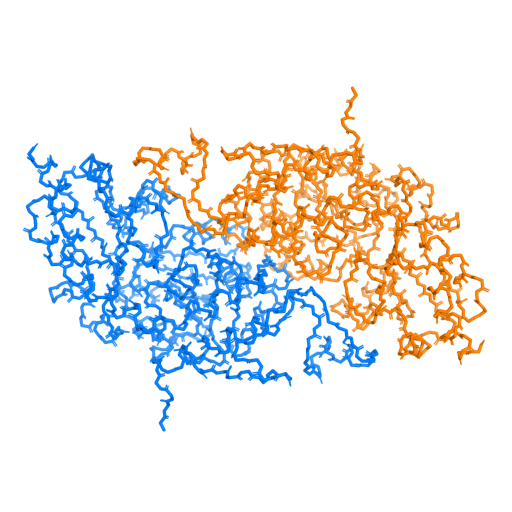00 29.59 177 GLU B C 1
ATOM 4329 O O . GLU B 1 177 ? 75.556 57.335 5.406 1.00 26.97 177 GLU B O 1
ATOM 4335 N N . GLY B 1 178 ? 74.776 58.569 7.085 1.00 28.83 178 GLY B N 1
ATOM 433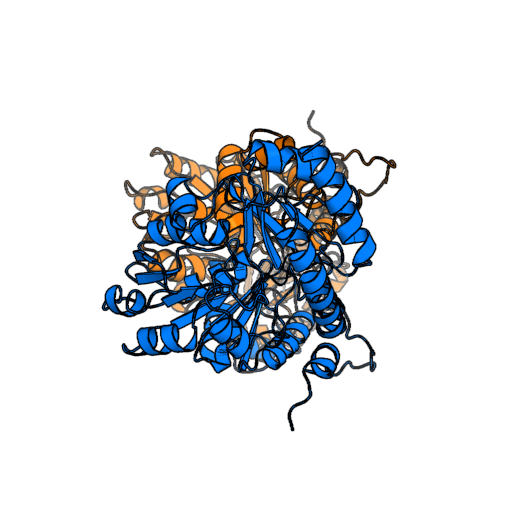6 C CA . GLY B 1 178 ? 73.451 58.004 7.099 1.00 28.00 178 GLY B CA 1
ATOM 4337 C C . GLY B 1 178 ? 73.320 56.590 7.623 1.00 26.77 178 GLY B C 1
ATOM 4338 O O . GLY B 1 178 ? 72.427 55.895 7.159 1.00 27.01 178 GLY B O 1
ATOM 4339 N N . VAL B 1 179 ? 74.165 56.143 8.543 1.00 26.19 179 VAL B N 1
ATOM 4340 C CA . VAL B 1 179 ? 74.013 54.779 9.062 1.00 24.93 179 VAL B CA 1
ATOM 4341 C C . VAL B 1 179 ? 73.546 54.778 10.520 1.00 24.65 179 VAL B C 1
ATOM 4342 O O . VAL B 1 179 ? 74.139 55.474 11.357 1.00 22.81 179 VAL B O 1
ATOM 4346 N N . LEU B 1 180 ? 72.546 53.979 10.886 1.00 22.82 180 LEU B N 1
ATOM 4347 C CA . LEU B 1 180 ? 72.110 53.964 12.278 1.00 21.68 180 LEU B CA 1
ATOM 4348 C C . LEU B 1 180 ? 72.582 52.698 12.992 1.00 20.41 180 LEU B C 1
ATOM 4349 O O . LEU B 1 180 ? 72.498 51.640 12.380 1.00 19.95 180 LEU B O 1
ATOM 4354 N N . VAL B 1 181 ? 73.160 52.875 14.173 1.00 18.58 181 VAL B N 1
ATOM 4355 C CA . VAL B 1 181 ? 73.571 51.728 14.974 1.00 19.17 181 VAL B CA 1
ATOM 4356 C C . VAL B 1 181 ? 72.519 51.471 16.060 1.00 18.72 181 VAL B C 1
ATOM 4357 O O . VAL B 1 181 ? 71.992 52.387 16.670 1.00 20.11 181 VAL B O 1
ATOM 4361 N N . ILE B 1 182 ? 72.033 50.244 16.092 1.00 19.02 182 ILE B N 1
ATOM 4362 C CA . ILE B 1 182 ? 70.983 49.814 16.992 1.00 17.89 182 ILE B CA 1
ATOM 4363 C C . ILE B 1 182 ? 71.540 48.708 17.864 1.00 18.38 182 ILE B C 1
ATOM 4364 O O . ILE B 1 182 ? 72.013 47.702 17.331 1.00 18.87 182 ILE B O 1
ATOM 4369 N N . ALA B 1 183 ? 71.431 48.903 19.172 1.00 17.99 183 ALA B N 1
ATOM 4370 C CA . ALA B 1 183 ? 71.885 47.884 20.108 1.00 17.12 183 ALA B CA 1
ATOM 4371 C C . ALA B 1 183 ? 70.681 47.358 20.901 1.00 16.95 183 ALA B C 1
ATOM 4372 O O . ALA B 1 183 ? 69.924 48.157 21.462 1.00 15.56 183 ALA B O 1
ATOM 4374 N N . ASP B 1 184 ? 70.617 46.032 21.016 1.00 14.68 184 ASP B N 1
ATOM 4375 C CA . ASP B 1 184 ? 69.536 45.459 21.820 1.00 14.89 184 ASP B CA 1
ATOM 4376 C C . ASP B 1 184 ? 70.187 45.353 23.208 1.00 17.24 184 ASP B C 1
ATOM 4377 O O . ASP B 1 184 ? 71.111 44.529 23.365 1.00 15.40 184 ASP B O 1
ATOM 4382 N N . ASN B 1 185 ? 69.733 46.162 24.158 1.00 14.98 185 ASN B N 1
ATOM 4383 C CA . ASN B 1 185 ? 70.366 46.184 25.479 1.00 16.06 185 ASN B CA 1
ATOM 4384 C C . ASN B 1 185 ? 69.585 45.424 26.530 1.00 17.10 185 ASN B C 1
ATOM 4385 O O . ASN B 1 185 ? 69.754 45.680 27.723 1.00 16.18 185 ASN B O 1
ATOM 4390 N N . THR B 1 186 ? 68.809 44.408 26.127 1.00 16.58 186 THR B N 1
ATOM 4391 C CA . THR B 1 186 ? 67.971 43.637 26.998 1.00 16.02 186 THR B CA 1
ATOM 4392 C C . THR B 1 186 ? 68.767 42.955 28.109 1.00 18.49 186 THR B C 1
ATOM 4393 O O . THR B 1 186 ? 68.376 43.075 29.272 1.00 17.03 186 THR B O 1
ATOM 4397 N N . PHE B 1 187 ? 69.845 42.256 27.756 1.00 18.52 187 PHE B N 1
ATOM 4398 C CA . PHE B 1 187 ? 70.657 41.542 28.731 1.00 18.12 187 PHE B CA 1
ATOM 4399 C C . PHE B 1 187 ? 71.372 42.423 29.737 1.00 17.49 187 PHE B C 1
ATOM 4400 O O . PHE B 1 187 ? 71.374 41.957 30.877 1.00 20.00 187 PHE B O 1
ATOM 4408 N N . CYS B 1 188 ? 71.676 43.671 29.493 1.00 16.07 188 CYS B N 1
ATOM 4409 C CA . CYS B 1 188 ? 72.250 44.520 30.501 1.00 15.29 188 CYS B CA 1
ATOM 4410 C C . CYS B 1 188 ? 71.272 45.331 31.337 1.00 16.94 188 CYS B C 1
ATOM 4411 O O . CYS B 1 188 ? 71.375 45.540 32.569 1.00 15.25 188 CYS B O 1
ATOM 4414 N N . SER B 1 189 ? 70.280 45.880 30.635 1.00 17.66 189 SER B N 1
ATOM 4415 C CA . SER B 1 189 ? 69.302 46.805 31.239 1.00 18.41 189 SER B CA 1
ATOM 4416 C C . SER B 1 189 ? 70.079 48.125 31.340 1.00 17.23 189 SER B C 1
ATOM 4417 O O . SER B 1 189 ? 71.316 48.119 31.354 1.00 16.99 189 SER B O 1
ATOM 4420 N N . PRO B 1 190 ? 69.382 49.229 31.517 1.00 17.99 190 PRO B N 1
ATOM 4421 C CA . PRO B 1 190 ? 69.985 50.539 31.661 1.00 18.40 190 PRO B CA 1
ATOM 4422 C C . PRO B 1 190 ? 70.776 50.691 32.947 1.00 19.62 190 PRO B C 1
ATOM 4423 O O . PRO B 1 190 ? 71.522 51.662 33.036 1.00 16.60 190 PRO B O 1
ATOM 4427 N N . MET B 1 191 ? 70.649 49.815 33.963 1.00 18.30 191 MET B N 1
ATOM 4428 C CA . MET B 1 191 ? 71.493 49.938 35.142 1.00 17.87 191 MET B CA 1
ATOM 4429 C C . MET B 1 191 ? 72.926 49.478 34.861 1.00 19.68 191 MET B C 1
ATOM 4430 O O . MET B 1 191 ? 73.847 49.836 35.600 1.00 19.98 191 MET B O 1
ATOM 4435 N N . ILE B 1 192 ? 73.151 48.647 33.844 1.00 17.84 192 ILE B N 1
ATOM 4436 C CA . ILE B 1 192 ? 74.469 48.104 33.548 1.00 19.54 192 ILE B CA 1
ATOM 4437 C C . ILE B 1 192 ? 75.166 48.886 32.433 1.00 19.31 192 ILE B C 1
ATOM 4438 O O . ILE B 1 192 ? 76.372 49.104 32.541 1.00 18.83 192 ILE B O 1
ATOM 4443 N N . THR B 1 193 ? 74.421 49.192 31.387 1.00 18.59 193 THR B N 1
ATOM 4444 C CA . THR B 1 193 ? 74.975 49.860 30.232 1.00 19.34 193 THR B CA 1
ATOM 4445 C C . THR B 1 193 ? 74.038 50.906 29.643 1.00 18.82 193 THR B C 1
ATOM 4446 O O . THR B 1 193 ? 72.837 50.584 29.458 1.00 18.71 193 THR B O 1
ATOM 4450 N N . ASN B 1 194 ? 74.636 51.980 29.158 1.00 15.56 194 ASN B N 1
ATOM 4451 C CA . ASN B 1 194 ? 73.902 52.953 28.358 1.00 18.14 194 ASN B CA 1
ATOM 4452 C C . ASN B 1 194 ? 74.634 53.020 26.996 1.00 19.70 194 ASN B C 1
ATOM 4453 O O . ASN B 1 194 ? 75.594 53.776 26.825 1.00 20.99 194 ASN B O 1
ATOM 4458 N N . PRO B 1 195 ? 74.224 52.212 26.047 1.00 19.19 195 PRO B N 1
ATOM 4459 C CA . PRO B 1 195 ? 74.838 52.123 24.738 1.00 19.06 195 PRO B CA 1
ATOM 4460 C C . PRO B 1 195 ? 75.079 53.413 23.984 1.00 20.12 195 PRO B C 1
ATOM 4461 O O . PRO B 1 195 ? 76.104 53.503 23.283 1.00 19.03 195 PRO B O 1
ATOM 4465 N N . VAL B 1 196 ? 74.322 54.487 24.158 1.00 20.17 196 VAL B N 1
ATOM 4466 C CA . VAL B 1 196 ? 74.547 55.764 23.546 1.00 22.20 196 VAL B CA 1
ATOM 4467 C C . VAL B 1 196 ? 75.875 56.356 24.022 1.00 23.14 196 VAL B C 1
ATOM 4468 O O . VAL B 1 196 ? 76.437 57.140 23.252 1.00 22.12 196 VAL B O 1
ATOM 4472 N N . ASP B 1 197 ? 76.426 55.941 25.158 1.00 22.11 197 ASP B N 1
ATOM 4473 C CA . ASP B 1 197 ? 77.718 56.377 25.609 1.00 23.99 197 ASP B CA 1
ATOM 4474 C C . ASP B 1 197 ? 78.803 56.044 24.581 1.00 23.56 197 ASP B C 1
ATOM 4475 O O . ASP B 1 197 ? 79.822 56.718 24.574 1.00 23.44 197 ASP B O 1
ATOM 4480 N N . PHE B 1 198 ? 78.657 54.957 23.855 1.00 22.03 198 PHE B N 1
ATOM 4481 C CA . PHE B 1 198 ? 79.626 54.418 22.929 1.00 20.73 198 PHE B CA 1
ATOM 4482 C C . PHE B 1 198 ? 79.381 54.770 21.479 1.00 20.40 198 PHE B C 1
ATOM 4483 O O . PHE B 1 198 ? 80.100 54.291 20.589 1.00 21.25 198 PHE B O 1
ATOM 4491 N N . GLY B 1 199 ? 78.411 55.612 21.171 1.00 20.04 199 GLY B N 1
ATOM 4492 C CA . GLY B 1 199 ? 78.076 56.049 19.820 1.00 19.07 199 GLY B CA 1
ATOM 4493 C C . GLY B 1 199 ? 76.768 55.459 19.283 1.00 20.45 199 GLY B C 1
ATOM 4494 O O . GLY B 1 199 ? 76.387 55.739 18.150 1.00 20.42 199 GLY B O 1
ATOM 4495 N N . VAL B 1 200 ? 76.107 54.569 20.022 1.00 19.20 200 VAL B N 1
ATOM 4496 C CA . VAL B 1 200 ? 74.929 53.894 19.496 1.00 19.01 200 VAL B CA 1
ATOM 4497 C C . VAL B 1 200 ? 73.816 54.893 19.274 1.00 18.48 200 VAL B C 1
ATOM 4498 O O . VAL B 1 200 ? 73.634 55.767 20.119 1.00 19.46 200 VAL B O 1
ATOM 4502 N N . ASP B 1 201 ? 73.079 54.785 18.172 1.00 18.60 201 ASP B N 1
ATOM 4503 C CA . ASP B 1 201 ? 71.993 55.729 17.902 1.00 17.46 201 ASP B CA 1
ATOM 4504 C C . ASP B 1 201 ? 70.652 55.343 18.509 1.00 17.56 201 ASP B C 1
ATOM 4505 O O . ASP B 1 201 ? 69.839 56.253 18.755 1.00 18.06 201 ASP B O 1
ATOM 4510 N N . VAL B 1 202 ? 70.336 54.065 18.465 1.00 15.01 202 VAL B N 1
ATOM 4511 C CA . VAL B 1 202 ? 69.041 53.590 18.924 1.00 18.44 202 VAL B CA 1
ATOM 4512 C C . VAL B 1 202 ? 69.239 52.395 19.857 1.00 17.41 202 VAL B C 1
ATOM 4513 O O . VAL B 1 202 ? 70.006 51.480 19.514 1.00 18.21 202 VAL B O 1
ATOM 4517 N N . VAL B 1 203 ? 68.536 52.405 20.983 1.00 15.91 203 VAL B N 1
ATOM 4518 C CA . VAL B 1 203 ? 68.698 51.285 21.917 1.00 16.96 203 VAL B CA 1
ATOM 4519 C C . VAL B 1 203 ? 67.374 50.543 22.061 1.00 16.06 203 VAL B C 1
ATOM 4520 O O . VAL B 1 203 ? 66.396 51.216 22.362 1.00 15.67 203 VAL B O 1
ATOM 4524 N N . VAL B 1 204 ? 67.313 49.214 21.881 1.00 15.75 204 VAL B N 1
ATOM 4525 C CA . VAL B 1 204 ? 66.020 48.567 22.066 1.00 14.82 204 VAL B CA 1
ATOM 4526 C C . VAL B 1 204 ? 66.078 47.606 23.248 1.00 14.49 204 VAL B C 1
ATOM 4527 O O . VAL B 1 204 ? 67.130 47.145 23.651 1.00 13.42 204 VAL B O 1
ATOM 4531 N N . HIS B 1 205 ? 64.921 47.248 23.813 1.00 14.08 205 HIS B N 1
ATOM 4532 C CA . HIS B 1 205 ? 64.822 46.296 24.870 1.00 14.69 205 HIS B CA 1
ATOM 4533 C C . HIS B 1 205 ? 63.544 45.443 24.701 1.00 14.95 205 HIS B C 1
ATOM 4534 O O . HIS B 1 205 ? 62.502 45.991 24.356 1.00 14.43 205 HIS B O 1
ATOM 4541 N N . SER B 1 206 ? 63.715 44.217 25.150 1.00 12.64 206 SER B N 1
ATOM 4542 C CA . SER B 1 206 ? 62.540 43.424 25.479 1.00 15.54 206 SER B CA 1
ATOM 4543 C C . SER B 1 206 ? 62.278 43.829 26.948 1.00 15.98 206 SER B C 1
ATOM 4544 O O . SER B 1 206 ? 63.000 43.350 27.841 1.00 15.06 206 SER B O 1
ATOM 4547 N N . ALA B 1 207 ? 61.296 44.677 27.248 1.00 14.73 207 ALA B N 1
ATOM 4548 C CA . ALA B 1 207 ? 60.997 45.052 28.616 1.00 15.07 207 ALA B CA 1
ATOM 4549 C C . ALA B 1 207 ? 60.394 43.878 29.393 1.00 14.81 207 ALA B C 1
ATOM 4550 O O . ALA B 1 207 ? 60.408 43.873 30.642 1.00 13.35 207 ALA B O 1
ATOM 4552 N N . THR B 1 208 ? 60.044 42.800 28.707 1.00 12.56 208 THR B N 1
ATOM 4553 C CA . THR B 1 208 ? 59.621 41.544 29.303 1.00 13.89 208 THR B CA 1
ATOM 4554 C C . THR B 1 208 ? 60.604 40.977 30.305 1.00 15.51 208 THR B C 1
ATOM 4555 O O . THR B 1 208 ? 60.234 40.192 31.200 1.00 15.53 208 THR B O 1
ATOM 4559 N N . LYS B 1 209 ? 61.899 41.263 30.108 1.00 14.98 209 LYS B N 1
ATOM 4560 C CA . LYS B 1 209 ? 62.961 40.716 30.939 1.00 15.40 209 LYS B CA 1
ATOM 4561 C C . LYS B 1 209 ? 63.239 41.551 32.162 1.00 16.44 209 LYS B C 1
ATOM 4562 O O . LYS B 1 209 ? 62.304 41.751 32.931 1.00 15.70 209 LYS B O 1
ATOM 4568 N N . TYR B 1 210 ? 64.472 42.050 32.356 1.00 16.62 210 TYR B N 1
ATOM 4569 C CA . TYR B 1 210 ? 64.761 42.758 33.603 1.00 17.18 210 TYR B CA 1
ATOM 4570 C C . TYR B 1 210 ? 63.961 43.992 33.950 1.00 14.80 210 TYR B C 1
ATOM 4571 O O . TYR B 1 210 ? 63.671 44.258 35.123 1.00 14.63 210 TYR B O 1
ATOM 4580 N N . ILE B 1 211 ? 63.657 44.831 32.955 1.00 17.13 211 ILE B N 1
ATOM 4581 C CA . ILE B 1 211 ? 63.009 46.120 33.240 1.00 15.86 211 ILE B CA 1
ATOM 4582 C C . ILE B 1 211 ? 61.703 45.892 33.977 1.00 17.52 211 ILE B C 1
ATOM 4583 O O . ILE B 1 211 ? 61.540 46.505 35.043 1.00 16.79 211 ILE B O 1
ATOM 4588 N N . ASN B 1 212 ? 60.794 45.070 33.471 1.00 15.53 212 ASN B N 1
ATOM 4589 C CA . ASN B 1 212 ? 59.598 44.709 34.234 1.00 14.89 212 ASN B CA 1
ATOM 4590 C C . ASN B 1 212 ? 60.031 43.844 35.425 1.00 14.08 212 ASN B C 1
ATOM 4591 O O . ASN B 1 212 ? 59.575 44.026 36.551 1.00 14.27 212 ASN B O 1
ATOM 4596 N N . GLY B 1 213 ? 60.912 42.873 35.195 1.00 14.72 213 GLY B N 1
ATOM 4597 C CA . GLY B 1 213 ? 61.487 41.987 36.175 1.00 15.10 213 GLY B CA 1
ATOM 4598 C C . GLY B 1 213 ? 60.576 41.019 36.919 1.00 15.60 213 GLY B C 1
ATOM 4599 O O . GLY B 1 213 ? 61.055 40.376 37.867 1.00 14.96 213 GLY B O 1
ATOM 4600 N N . HIS B 1 214 ? 59.303 40.877 36.578 1.00 13.51 214 HIS B N 1
ATOM 4601 C CA . HIS B 1 214 ? 58.369 40.084 37.353 1.00 16.45 214 HIS B CA 1
ATOM 4602 C C . HIS B 1 214 ? 57.627 39.044 36.525 1.00 16.49 214 HIS B C 1
ATOM 4603 O O . HIS B 1 214 ? 56.693 38.396 36.977 1.00 16.20 214 HIS B O 1
ATOM 4610 N N . THR B 1 215 ? 58.155 38.755 35.331 1.00 16.97 215 THR B N 1
ATOM 4611 C CA . THR B 1 215 ? 57.710 37.629 34.523 1.00 13.43 215 THR B CA 1
ATOM 4612 C C . THR B 1 215 ? 56.211 37.602 34.271 1.00 14.73 215 THR B C 1
ATOM 4613 O O . THR B 1 215 ? 55.635 36.499 34.176 1.00 12.80 215 THR B O 1
ATOM 4617 N N . ASP B 1 216 ? 55.576 38.772 34.098 1.00 13.80 216 ASP B N 1
ATOM 4618 C CA . ASP B 1 216 ? 54.115 38.745 33.932 1.00 16.06 216 ASP B CA 1
ATOM 4619 C C . ASP B 1 216 ? 53.657 39.741 32.877 1.00 17.34 216 ASP B C 1
ATOM 4620 O O . ASP B 1 216 ? 52.457 40.041 32.712 1.00 18.44 216 ASP B O 1
ATOM 4625 N N . VAL B 1 217 ? 54.638 40.325 32.153 1.00 14.96 217 VAL B N 1
ATOM 4626 C CA . VAL B 1 217 ? 54.318 41.306 31.142 1.00 14.45 217 VAL B CA 1
ATOM 4627 C C . VAL B 1 217 ? 55.206 41.100 29.905 1.00 14.98 217 VAL B C 1
ATOM 4628 O O . VAL B 1 217 ? 56.411 40.995 30.102 1.00 14.62 217 VAL B O 1
ATOM 4632 N N . VAL B 1 218 ? 54.623 41.102 28.714 1.00 13.95 218 VAL B N 1
ATOM 4633 C CA . VAL B 1 218 ? 55.425 40.994 27.488 1.00 12.55 218 VAL B CA 1
ATOM 4634 C C . VAL B 1 218 ? 55.456 42.385 26.893 1.00 12.32 218 VAL B C 1
ATOM 4635 O O . VAL B 1 218 ? 54.393 43.015 26.781 1.00 13.09 218 VAL B O 1
ATOM 4639 N N . ALA B 1 219 ? 56.603 42.988 26.686 1.00 11.95 219 ALA B N 1
ATOM 4640 C CA . ALA B 1 219 ? 56.557 44.361 26.150 1.00 13.64 219 ALA B CA 1
ATOM 4641 C C . ALA B 1 219 ? 57.943 44.766 25.656 1.00 13.28 219 ALA B C 1
ATOM 4642 O O . ALA B 1 219 ? 58.910 44.100 25.967 1.00 13.64 219 ALA B O 1
ATOM 4644 N N . GLY B 1 220 ? 58.017 45.795 24.826 1.00 13.45 220 GLY B N 1
ATOM 4645 C CA . GLY B 1 220 ? 59.310 46.233 24.314 1.00 13.18 220 GLY B CA 1
ATOM 4646 C C . GLY B 1 220 ? 59.479 47.730 24.437 1.00 15.00 220 GLY B C 1
ATOM 4647 O O . GLY B 1 220 ? 58.492 48.423 24.750 1.00 13.87 220 GLY B O 1
ATOM 4648 N N . LEU B 1 221 ? 60.727 48.181 24.267 1.00 15.31 221 LEU B N 1
ATOM 4649 C CA . LEU B 1 221 ? 61.064 49.593 24.370 1.00 16.97 221 LEU B CA 1
ATOM 4650 C C . LEU B 1 221 ? 62.101 50.028 23.327 1.00 16.68 221 LEU B C 1
ATOM 4651 O O . LEU B 1 221 ? 63.015 49.296 22.978 1.00 17.38 221 LEU B O 1
ATOM 4656 N N . ILE B 1 222 ? 61.925 51.228 22.761 1.00 16.18 222 ILE B N 1
ATOM 4657 C CA . ILE B 1 222 ? 62.781 51.838 21.761 1.00 13.84 222 ILE B CA 1
ATOM 4658 C C . ILE B 1 222 ? 63.313 53.142 22.315 1.00 15.17 222 ILE B C 1
ATOM 4659 O O . ILE B 1 222 ? 62.472 53.924 22.724 1.00 16.47 222 ILE B O 1
ATOM 4664 N N . CYS B 1 223 ? 64.624 53.327 22.423 1.00 15.89 223 CYS B N 1
ATOM 4665 C CA . CYS B 1 223 ? 65.112 54.578 23.029 1.00 16.24 223 CYS B CA 1
ATOM 4666 C C . CYS B 1 223 ? 66.001 55.323 22.052 1.00 16.92 223 CYS B C 1
ATOM 4667 O O . CYS B 1 223 ? 66.835 54.644 21.419 1.00 17.06 223 CYS B O 1
ATOM 4670 N N . GLY B 1 224 ? 65.834 56.627 21.883 1.00 17.14 224 GLY B N 1
ATOM 4671 C CA . GLY B 1 224 ? 66.729 57.271 20.900 1.00 17.29 224 GLY B CA 1
ATOM 4672 C C . GLY B 1 224 ? 66.333 58.713 20.717 1.00 18.99 224 GLY B C 1
ATOM 4673 O O . GLY B 1 224 ? 65.657 59.261 21.576 1.00 19.04 224 GLY B O 1
ATOM 4674 N N . LYS B 1 225 ? 66.768 59.347 19.626 1.00 20.90 225 LYS B N 1
ATOM 4675 C CA . LYS B 1 225 ? 66.433 60.745 19.360 1.00 20.95 225 LYS B CA 1
ATOM 4676 C C . LYS B 1 225 ? 64.943 60.936 19.149 1.00 20.01 225 LYS B C 1
ATOM 4677 O O . LYS B 1 225 ? 64.251 60.122 18.529 1.00 20.39 225 LYS B O 1
ATOM 4683 N N . ALA B 1 226 ? 64.422 62.076 19.541 1.00 19.06 226 ALA B N 1
ATOM 4684 C CA . ALA B 1 226 ? 63.016 62.417 19.370 1.00 20.90 226 ALA B CA 1
ATOM 4685 C C . ALA B 1 226 ? 62.510 62.422 17.939 1.00 23.24 226 ALA B C 1
ATOM 4686 O O . ALA B 1 226 ? 61.394 61.950 17.628 1.00 23.71 226 ALA B O 1
ATOM 4688 N N . ASP B 1 227 ? 63.281 62.943 16.969 1.00 24.70 227 ASP B N 1
ATOM 4689 C CA . ASP B 1 227 ? 62.682 63.018 15.619 1.00 27.75 227 ASP B CA 1
ATOM 4690 C C . ASP B 1 227 ? 62.581 61.634 15.001 1.00 25.59 227 ASP B C 1
ATOM 4691 O O . ASP B 1 227 ? 61.540 61.326 14.429 1.00 26.47 227 ASP B O 1
ATOM 4696 N N . LEU B 1 228 ? 63.599 60.796 15.176 1.00 23.17 228 LEU B N 1
ATOM 4697 C CA . LEU B 1 228 ? 63.502 59.443 14.639 1.00 20.82 228 LEU B CA 1
ATOM 4698 C C . LEU B 1 228 ? 62.403 58.682 15.362 1.00 19.65 228 LEU B C 1
ATOM 4699 O O . LEU B 1 228 ? 61.558 58.063 14.694 1.00 21.27 228 LEU B O 1
ATOM 4704 N N . LEU B 1 229 ? 62.303 58.814 16.685 1.00 18.00 229 LEU B N 1
ATOM 4705 C CA . LEU B 1 229 ? 61.264 58.085 17.415 1.00 18.85 229 LEU B CA 1
ATOM 4706 C C . LEU B 1 229 ? 59.870 58.559 17.085 1.00 19.49 229 LEU B C 1
ATOM 4707 O O . LEU B 1 229 ? 58.910 57.761 17.131 1.00 19.95 229 LEU B O 1
ATOM 4712 N N . GLN B 1 230 ? 59.688 59.836 16.778 1.00 20.88 230 GLN B N 1
ATOM 4713 C CA . GLN B 1 230 ? 58.402 60.321 16.283 1.00 22.47 230 GLN B CA 1
ATOM 4714 C C . GLN B 1 230 ? 58.025 59.600 14.984 1.00 22.11 230 GLN B C 1
ATOM 4715 O O . GLN B 1 230 ? 56.862 59.258 14.743 1.00 20.64 230 GLN B O 1
ATOM 4721 N N . GLN B 1 231 ? 58.966 59.306 14.092 1.00 22.92 231 GLN B N 1
ATOM 4722 C CA . GLN B 1 231 ? 58.735 58.590 12.854 1.00 24.04 231 GLN B CA 1
ATOM 4723 C C . GLN B 1 231 ? 58.374 57.126 13.180 1.00 22.95 231 GLN B C 1
ATOM 4724 O O . GLN B 1 231 ? 57.442 56.562 12.633 1.00 21.57 231 GLN B O 1
ATOM 4734 N N . ILE B 1 232 ? 59.059 56.553 14.161 1.00 20.09 232 ILE B N 1
ATOM 4735 C CA . ILE B 1 232 ? 58.803 55.177 14.550 1.00 21.06 232 ILE B CA 1
ATOM 4736 C C . ILE B 1 232 ? 57.394 55.088 15.132 1.00 21.43 232 ILE B C 1
ATOM 4737 O O . ILE B 1 232 ? 56.662 54.149 14.905 1.00 20.41 232 ILE B O 1
ATOM 4742 N N . ARG B 1 233 ? 57.010 56.079 15.912 1.00 22.02 233 ARG B N 1
ATOM 4743 C CA . ARG B 1 233 ? 55.674 56.103 16.488 1.00 26.81 233 ARG B CA 1
ATOM 4744 C C . ARG B 1 233 ? 54.592 56.264 15.433 1.00 26.85 233 ARG B C 1
ATOM 4745 O O . ARG B 1 233 ? 53.625 55.489 15.352 1.00 23.92 233 ARG B O 1
ATOM 4753 N N . MET B 1 234 ? 54.799 57.166 14.476 1.00 28.59 234 MET B N 1
ATOM 4754 C CA . MET B 1 234 ? 53.730 57.459 13.509 1.00 30.25 234 MET B CA 1
ATOM 4755 C C . MET B 1 234 ? 53.759 56.519 12.331 1.00 28.19 234 MET B C 1
ATOM 4756 O O . MET B 1 234 ? 52.783 56.488 11.583 1.00 28.82 234 MET B O 1
ATOM 4761 N N . VAL B 1 235 ? 54.809 55.732 12.142 1.00 24.97 235 VAL B N 1
ATOM 4762 C CA . VAL B 1 235 ? 54.827 54.781 11.048 1.00 25.79 235 VAL B CA 1
ATOM 4763 C C . VAL B 1 235 ? 54.978 53.352 11.588 1.00 22.99 235 VAL B C 1
ATOM 4764 O O . VAL B 1 235 ? 54.078 52.549 11.375 1.00 24.39 235 VAL B O 1
ATOM 4768 N N . GLY B 1 236 ? 56.070 53.009 12.234 1.00 20.55 236 GLY B N 1
ATOM 4769 C CA . GLY B 1 236 ? 56.282 51.706 12.816 1.00 21.04 236 GLY B CA 1
ATOM 4770 C C . GLY B 1 236 ? 55.164 51.224 13.755 1.00 20.79 236 GLY B C 1
ATOM 4771 O O . GLY B 1 236 ? 54.682 50.098 13.611 1.00 19.44 236 GLY B O 1
ATOM 4772 N N . ILE B 1 237 ? 54.732 52.063 14.691 1.00 20.27 237 ILE B N 1
ATOM 4773 C CA . ILE B 1 237 ? 53.688 51.667 15.629 1.00 21.24 237 ILE B CA 1
ATOM 4774 C C . ILE B 1 237 ? 52.293 51.892 15.042 1.00 21.63 237 ILE B C 1
ATOM 4775 O O . ILE B 1 237 ? 51.510 50.949 14.991 1.00 22.15 237 ILE B O 1
ATOM 4780 N N . LYS B 1 238 ? 51.930 53.073 14.634 1.00 22.35 238 LYS B N 1
ATOM 4781 C CA . LYS B 1 238 ? 50.611 53.436 14.135 1.00 25.16 238 LYS B CA 1
ATOM 4782 C C . LYS B 1 238 ? 50.140 52.550 12.994 1.00 24.26 238 LYS B C 1
ATOM 4783 O O . LYS B 1 238 ? 48.984 52.146 12.989 1.00 22.47 238 LYS B O 1
ATOM 4789 N N . ASP B 1 239 ? 50.982 52.246 12.004 1.00 24.49 239 ASP B N 1
ATOM 4790 C CA . ASP B 1 239 ? 50.533 51.489 10.860 1.00 25.40 239 ASP B CA 1
ATOM 4791 C C . ASP B 1 239 ? 51.163 50.129 10.643 1.00 23.43 239 ASP B C 1
ATOM 4792 O O . ASP B 1 239 ? 50.412 49.199 10.337 1.00 24.16 239 ASP B O 1
ATOM 4797 N N . ILE B 1 240 ? 52.487 50.013 10.738 1.00 21.75 240 ILE B N 1
ATOM 4798 C CA . ILE B 1 240 ? 53.151 48.792 10.307 1.00 21.40 240 ILE B CA 1
ATOM 4799 C C . ILE B 1 240 ? 53.103 47.662 11.308 1.00 21.94 240 ILE B C 1
ATOM 4800 O O . ILE B 1 240 ? 52.832 46.526 10.858 1.00 22.79 240 ILE B O 1
ATOM 4805 N N . THR B 1 241 ? 53.329 47.927 12.609 1.00 18.72 241 THR B N 1
ATOM 4806 C CA . THR B 1 241 ? 53.293 46.742 13.491 1.00 17.46 241 THR B CA 1
ATOM 4807 C C . THR B 1 241 ? 51.980 46.739 14.246 1.00 16.17 241 THR B C 1
ATOM 4808 O O . THR B 1 241 ? 51.522 45.699 14.711 1.00 16.03 241 THR B O 1
ATOM 4812 N N . GLY B 1 242 ? 51.515 47.957 14.570 1.00 15.21 242 GLY B N 1
ATOM 4813 C CA . GLY B 1 242 ? 50.331 48.028 15.453 1.00 16.02 242 GLY B CA 1
ATOM 4814 C C . GLY B 1 242 ? 50.686 47.353 16.802 1.00 17.61 242 GLY B C 1
ATOM 4815 O O . GLY B 1 242 ? 49.823 46.774 17.473 1.00 16.13 242 GLY B O 1
ATOM 4816 N N . SER B 1 243 ? 51.944 47.495 17.245 1.00 16.10 243 SER B N 1
ATOM 4817 C CA . SER B 1 243 ? 52.351 46.850 18.488 1.00 17.80 243 SER B CA 1
ATOM 4818 C C . SER B 1 243 ? 52.092 47.823 19.632 1.00 17.30 243 SER B C 1
ATOM 4819 O O . SER B 1 243 ? 53.013 48.450 20.161 1.00 19.01 243 SER B O 1
ATOM 4822 N N . VAL B 1 244 ? 50.837 47.954 20.022 1.00 17.52 244 VAL B N 1
ATOM 4823 C CA . VAL B 1 244 ? 50.423 48.943 21.001 1.00 15.73 244 VAL B CA 1
ATOM 4824 C C . VAL B 1 244 ? 50.376 48.398 22.408 1.00 15.61 244 VAL B C 1
ATOM 4825 O O . VAL B 1 244 ? 49.591 47.480 22.688 1.00 14.15 244 VAL B O 1
ATOM 4829 N N . ILE B 1 245 ? 51.243 48.909 23.286 1.00 15.36 245 ILE B N 1
ATOM 4830 C CA . ILE B 1 245 ? 51.181 48.260 24.626 1.00 15.61 245 ILE B CA 1
ATOM 4831 C C . ILE B 1 245 ? 49.887 48.620 25.346 1.00 14.53 245 ILE B C 1
ATOM 4832 O O . ILE B 1 245 ? 49.345 49.736 25.307 1.00 15.77 245 ILE B O 1
ATOM 4837 N N . SER B 1 246 ? 49.350 47.704 26.113 1.00 12.58 246 SER B N 1
ATOM 4838 C CA . SER B 1 246 ? 48.279 47.954 27.041 1.00 14.17 246 SER B CA 1
ATOM 4839 C C . SER B 1 246 ? 48.802 48.890 28.159 1.00 14.98 246 SER B C 1
ATOM 4840 O O . SER B 1 246 ? 49.840 48.688 28.816 1.00 15.54 246 SER B O 1
ATOM 4843 N N . PRO B 1 247 ? 48.057 49.949 28.418 1.00 15.48 247 PRO B N 1
ATOM 4844 C CA . PRO B 1 247 ? 48.351 50.885 29.495 1.00 13.74 247 PRO B CA 1
ATOM 4845 C C . PRO B 1 247 ? 48.441 50.138 30.828 1.00 14.96 247 PRO B C 1
ATOM 4846 O O . PRO B 1 247 ? 49.237 50.485 31.693 1.00 12.47 247 PRO B O 1
ATOM 4850 N N . HIS B 1 248 ? 47.598 49.160 31.114 1.00 16.31 248 HIS B N 1
ATOM 4851 C CA . HIS B 1 248 ? 47.701 48.280 32.262 1.00 17.80 248 HIS B CA 1
ATOM 4852 C C . HIS B 1 248 ? 49.093 47.603 32.341 1.00 16.15 248 HIS B C 1
ATOM 4853 O O . HIS B 1 248 ? 49.688 47.568 33.413 1.00 13.20 248 HIS B O 1
ATOM 4860 N N . ASP B 1 249 ? 49.597 47.064 31.237 1.00 13.71 249 ASP B N 1
ATOM 4861 C CA . ASP B 1 249 ? 50.917 46.466 31.219 1.00 15.14 249 ASP B CA 1
ATOM 4862 C C . ASP B 1 249 ? 52.017 47.527 31.391 1.00 13.57 249 ASP B C 1
ATOM 4863 O O . ASP B 1 249 ? 52.972 47.296 32.137 1.00 14.77 249 ASP B O 1
ATOM 4868 N N . ALA B 1 250 ? 51.872 48.706 30.796 1.00 13.19 250 ALA B N 1
ATOM 4869 C CA . ALA B 1 250 ? 52.857 49.775 30.987 1.00 13.42 250 ALA B CA 1
ATOM 4870 C C . ALA B 1 250 ? 52.936 50.144 32.461 1.00 13.14 250 ALA B C 1
ATOM 4871 O O . ALA B 1 250 ? 54.049 50.313 32.953 1.00 14.51 250 ALA B O 1
ATOM 4873 N N . TRP B 1 251 ? 51.789 50.271 33.140 1.00 10.76 251 TRP B N 1
ATOM 4874 C CA . TRP B 1 251 ? 51.726 50.590 34.559 1.00 13.29 251 TRP B CA 1
ATOM 4875 C C . TRP B 1 251 ? 52.369 49.423 35.346 1.00 12.71 251 TRP B C 1
ATOM 4876 O O . TRP B 1 251 ? 53.124 49.800 36.252 1.00 12.00 251 TRP B O 1
ATOM 4887 N N . LEU B 1 252 ? 52.198 48.177 34.981 1.00 12.10 252 LEU B N 1
ATOM 4888 C CA . LEU B 1 252 ? 52.918 47.117 35.702 1.00 12.70 252 LEU B CA 1
ATOM 4889 C C . LEU B 1 252 ? 54.415 47.307 35.470 1.00 13.75 252 LEU B C 1
ATOM 4890 O O . LEU B 1 252 ? 55.183 46.918 36.359 1.00 14.69 252 LEU B O 1
ATOM 4895 N N . ILE B 1 253 ? 54.871 47.673 34.280 1.00 13.90 253 ILE B N 1
ATOM 4896 C CA . ILE B 1 253 ? 56.304 47.816 34.038 1.00 15.51 253 ILE B CA 1
ATOM 4897 C C . ILE B 1 253 ? 56.863 48.983 34.853 1.00 15.31 253 ILE B C 1
ATOM 4898 O O . ILE B 1 253 ? 57.962 48.805 35.393 1.00 14.02 253 ILE B O 1
ATOM 4903 N N . THR B 1 254 ? 56.185 50.130 34.995 1.00 14.86 254 THR B N 1
ATOM 4904 C CA . THR B 1 254 ? 56.669 51.192 35.849 1.00 14.45 254 THR B CA 1
ATOM 4905 C C . THR B 1 254 ? 56.791 50.721 37.307 1.00 14.97 254 THR B C 1
ATOM 4906 O O . THR B 1 254 ? 57.792 51.066 37.948 1.00 13.16 254 THR B O 1
ATOM 4910 N N . ARG B 1 255 ? 55.831 49.911 37.740 1.00 13.97 255 ARG B N 1
ATOM 4911 C CA . ARG B 1 255 ? 55.888 49.321 39.069 1.00 14.39 255 ARG B CA 1
ATOM 4912 C C . ARG B 1 255 ? 57.135 48.437 39.207 1.00 13.98 255 ARG B C 1
ATOM 4913 O O . ARG B 1 255 ? 57.862 48.569 40.188 1.00 12.62 255 ARG B O 1
ATOM 4921 N N . GLY B 1 256 ? 57.392 47.566 38.231 1.00 13.31 256 GLY B N 1
ATOM 4922 C CA . GLY B 1 256 ? 58.561 46.672 38.259 1.00 15.15 256 GLY B CA 1
ATOM 4923 C C . GLY B 1 256 ? 59.866 47.453 38.160 1.00 15.88 256 GLY B C 1
ATOM 4924 O O . GLY B 1 256 ? 60.868 47.176 38.831 1.00 15.89 256 GLY B O 1
ATOM 4925 N N . LEU B 1 257 ? 59.857 48.535 37.376 1.00 14.24 257 LEU B N 1
ATOM 4926 C CA . LEU B 1 257 ? 61.017 49.384 37.226 1.00 15.71 257 LEU B CA 1
ATOM 4927 C C . LEU B 1 257 ? 61.507 49.965 38.540 1.00 15.45 257 LEU B C 1
ATOM 4928 O O . LEU B 1 257 ? 62.692 50.280 38.724 1.00 14.83 257 LEU B O 1
ATOM 4933 N N . SER B 1 258 ? 60.589 50.235 39.463 1.00 15.15 258 SER B N 1
ATOM 4934 C CA . SER B 1 258 ? 61.026 50.891 40.706 1.00 16.53 258 SER B CA 1
ATOM 4935 C C . SER B 1 258 ? 61.992 50.025 41.483 1.00 17.09 258 SER B C 1
ATOM 4936 O O . SER B 1 258 ? 62.835 50.637 42.183 1.00 17.24 258 SER B O 1
ATOM 4939 N N . THR B 1 259 ? 61.997 48.681 41.356 1.00 14.66 259 THR B N 1
ATOM 4940 C CA . THR B 1 259 ? 63.031 47.900 42.028 1.00 12.23 259 THR B CA 1
ATOM 4941 C C . THR B 1 259 ? 64.144 47.445 41.082 1.00 14.89 259 THR B C 1
ATOM 4942 O O . THR B 1 259 ? 64.957 46.586 41.433 1.00 14.80 259 THR B O 1
ATOM 4946 N N . LEU B 1 260 ? 64.246 48.015 39.882 1.00 12.50 260 LEU B N 1
ATOM 4947 C CA . LEU B 1 260 ? 65.270 47.604 38.941 1.00 14.85 260 LEU B CA 1
ATOM 4948 C C . LEU B 1 260 ? 66.686 47.739 39.476 1.00 15.78 260 LEU B C 1
ATOM 4949 O O . LEU B 1 260 ? 67.492 46.867 39.197 1.00 14.67 260 LEU B O 1
ATOM 4954 N N . ASN B 1 261 ? 67.010 48.848 40.154 1.00 16.72 261 ASN B N 1
ATOM 4955 C CA . ASN B 1 261 ? 68.398 49.005 40.632 1.00 16.63 261 ASN B CA 1
ATOM 4956 C C . ASN B 1 261 ? 68.742 47.979 41.709 1.00 15.86 261 ASN B C 1
ATOM 4957 O O . ASN B 1 261 ? 69.810 47.343 41.630 1.00 14.17 261 ASN B O 1
ATOM 4962 N N . ILE B 1 262 ? 67.843 47.772 42.675 1.00 14.21 262 ILE B N 1
ATOM 4963 C CA . ILE B 1 262 ? 68.132 46.746 43.664 1.00 15.10 262 ILE B CA 1
ATOM 4964 C C . ILE B 1 262 ? 68.068 45.344 43.094 1.00 14.46 262 ILE B C 1
ATOM 4965 O O . ILE B 1 262 ? 68.812 44.457 43.557 1.00 14.39 262 ILE B O 1
ATOM 4970 N N . ARG B 1 263 ? 67.214 45.140 42.091 1.00 15.48 263 ARG B N 1
ATOM 4971 C CA . ARG B 1 263 ? 67.129 43.794 41.505 1.00 16.09 263 ARG B CA 1
ATOM 4972 C C . ARG B 1 263 ? 68.401 43.488 40.722 1.00 16.64 263 ARG B C 1
ATOM 4973 O O . ARG B 1 263 ? 68.893 42.370 40.834 1.00 16.59 263 ARG B O 1
ATOM 4981 N N . MET B 1 264 ? 68.898 44.417 39.900 1.00 16.98 264 MET B N 1
ATOM 4982 C CA . MET B 1 264 ? 70.046 44.145 39.038 1.00 19.12 264 MET B CA 1
ATOM 4983 C C . MET B 1 264 ? 71.296 43.845 39.878 1.00 20.07 264 MET B C 1
ATOM 4984 O O . MET B 1 264 ? 72.056 42.935 39.528 1.00 19.42 264 MET B O 1
ATOM 4989 N N . LYS B 1 265 ? 71.509 44.599 40.945 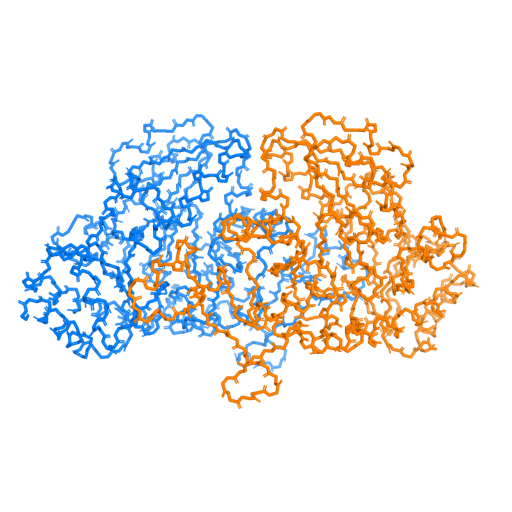1.00 19.45 265 LYS B N 1
ATOM 4990 C CA . LYS B 1 265 ? 72.638 44.369 41.837 1.00 20.74 265 LYS B CA 1
ATOM 4991 C C . LYS B 1 265 ? 72.533 42.997 42.492 1.00 19.78 265 LYS B C 1
ATOM 4992 O O . LYS B 1 265 ? 73.496 42.241 42.495 1.00 19.72 265 LYS B O 1
ATOM 4998 N N . ALA B 1 266 ? 71.405 42.674 43.118 1.00 18.76 266 ALA B N 1
ATOM 4999 C CA . ALA B 1 266 ? 71.224 41.370 43.752 1.00 17.72 266 ALA B CA 1
ATOM 5000 C C . ALA B 1 266 ? 71.356 40.217 42.754 1.00 16.42 266 ALA B C 1
ATOM 5001 O O . ALA B 1 266 ? 71.983 39.197 43.080 1.00 17.15 266 ALA B O 1
ATOM 5003 N N . GLU B 1 267 ? 70.844 40.343 41.537 1.00 14.77 267 GLU B N 1
ATOM 5004 C CA . GLU B 1 267 ? 70.929 39.278 40.547 1.00 15.12 267 GLU B CA 1
ATOM 5005 C C . GLU B 1 267 ? 72.340 39.129 40.031 1.00 16.32 267 GLU B C 1
ATOM 5006 O O . GLU B 1 267 ? 72.796 37.986 39.835 1.00 17.74 267 GLU B O 1
ATOM 5012 N N . SER B 1 268 ? 73.056 40.212 39.801 1.00 16.57 268 SER B N 1
ATOM 5013 C CA . SER B 1 268 ? 74.453 40.146 39.350 1.00 18.24 268 SER B CA 1
ATOM 5014 C C . SER B 1 268 ? 75.322 39.583 40.479 1.00 18.96 268 SER B C 1
ATOM 5015 O O . SER B 1 268 ? 76.195 38.760 40.180 1.00 20.24 268 SER B O 1
ATOM 5018 N N . GLU B 1 269 ? 75.085 39.981 41.726 1.00 18.09 269 GLU B N 1
ATOM 5019 C CA . GLU B 1 269 ? 75.872 39.423 42.818 1.00 20.58 269 GLU B CA 1
ATOM 5020 C C . GLU B 1 269 ? 75.654 37.915 42.928 1.00 20.60 269 GLU B C 1
ATOM 5021 O O . GLU B 1 269 ? 76.600 37.108 43.045 1.00 18.40 269 GLU B O 1
ATOM 5027 N N . ASN B 1 270 ? 74.399 37.482 42.852 1.00 19.08 270 ASN B N 1
ATOM 5028 C CA . ASN B 1 270 ? 74.122 36.048 42.943 1.00 19.04 270 ASN B CA 1
ATOM 5029 C C . ASN B 1 270 ? 74.765 35.306 41.763 1.00 18.38 270 ASN B C 1
ATOM 5030 O O . ASN B 1 270 ? 75.304 34.197 41.878 1.00 17.31 270 ASN B O 1
ATOM 5035 N N . ALA B 1 271 ? 74.678 35.883 40.572 1.00 15.98 271 ALA B N 1
ATOM 5036 C CA . ALA B 1 271 ? 75.185 35.251 39.359 1.00 17.58 271 ALA B CA 1
ATOM 5037 C C . ALA B 1 271 ? 76.693 34.997 39.424 1.00 18.27 271 ALA B C 1
ATOM 5038 O O . ALA B 1 271 ? 77.185 33.934 39.043 1.00 17.80 271 ALA B O 1
ATOM 5040 N N . MET B 1 272 ? 77.451 35.944 39.924 1.00 21.39 272 MET B N 1
ATOM 5041 C CA . MET B 1 272 ? 78.904 35.757 40.116 1.00 24.85 272 MET B CA 1
ATOM 5042 C C . MET B 1 272 ? 79.131 34.564 41.028 1.00 24.46 272 MET B C 1
ATOM 5043 O O . MET B 1 272 ? 79.850 33.618 40.658 1.00 24.20 272 MET B O 1
ATOM 5048 N N . LYS B 1 273 ? 78.389 34.475 42.152 1.00 22.69 273 LYS B N 1
ATOM 5049 C CA . LYS B 1 273 ? 78.563 33.311 43.037 1.00 22.85 273 LYS B CA 1
ATOM 5050 C C . LYS B 1 273 ? 78.193 32.008 42.339 1.00 22.73 273 LYS B C 1
ATOM 5051 O O . LYS B 1 273 ? 78.910 31.004 42.451 1.00 23.18 273 LYS B O 1
ATOM 5057 N N . VAL B 1 274 ? 77.070 32.012 41.627 1.00 19.86 274 VAL B N 1
ATOM 5058 C CA . VAL B 1 274 ? 76.667 30.810 40.927 1.00 20.62 274 VAL B CA 1
ATOM 5059 C C . VAL B 1 274 ? 77.639 30.469 39.813 1.00 20.81 274 VAL B C 1
ATOM 5060 O O . VAL B 1 274 ? 77.961 29.282 39.658 1.00 22.13 274 VAL B O 1
ATOM 5064 N N . ALA B 1 275 ? 78.084 31.442 39.029 1.00 20.61 275 ALA B N 1
ATOM 5065 C CA . ALA B 1 275 ? 78.991 31.102 37.931 1.00 23.38 275 ALA B CA 1
ATOM 5066 C C . ALA B 1 275 ? 80.288 30.466 38.479 1.00 24.83 275 ALA B C 1
ATOM 5067 O O . ALA B 1 275 ? 80.779 29.497 37.893 1.00 23.64 275 ALA B O 1
ATOM 5069 N N . GLU B 1 276 ? 80.814 31.051 39.565 1.00 26.57 276 GLU B N 1
ATOM 5070 C CA . GLU B 1 276 ? 82.050 30.557 40.180 1.00 28.34 276 GLU B CA 1
ATOM 5071 C C . GLU B 1 276 ? 81.816 29.143 40.704 1.00 26.70 276 GLU B C 1
ATOM 5072 O O . GLU B 1 276 ? 82.609 28.234 40.441 1.00 27.29 276 GLU B O 1
ATOM 5082 N N . TYR B 1 277 ? 80.665 28.879 41.304 1.00 24.72 277 TYR B N 1
ATOM 5083 C CA . TYR B 1 277 ? 80.382 27.530 41.752 1.00 24.87 277 TYR B CA 1
ATOM 5084 C C . TYR B 1 277 ? 80.349 26.544 40.587 1.00 25.05 277 TYR B C 1
ATOM 5085 O O . TYR B 1 277 ? 80.806 25.393 40.716 1.00 24.45 277 TYR B O 1
ATOM 5094 N N . LEU B 1 278 ? 79.674 26.922 39.494 1.00 24.10 278 LEU B N 1
ATOM 5095 C CA . LEU B 1 278 ? 79.500 26.013 38.367 1.00 25.03 278 LEU B CA 1
ATOM 5096 C C . LEU B 1 278 ? 80.838 25.634 37.748 1.00 27.01 278 LEU B C 1
ATOM 5097 O O . LEU B 1 278 ? 81.087 24.521 37.346 1.00 25.67 278 LEU B O 1
ATOM 5102 N N . LYS B 1 279 ? 81.683 26.633 37.576 1.00 29.98 279 LYS B N 1
ATOM 5103 C CA . LYS B 1 279 ? 83.006 26.526 37.031 1.00 33.83 279 LYS B CA 1
ATOM 5104 C C . LYS B 1 279 ? 83.853 25.457 37.719 1.00 35.90 279 LYS B C 1
ATOM 5105 O O . LYS B 1 279 ? 84.638 24.797 37.032 1.00 36.76 279 LYS B O 1
ATOM 5111 N N . SER B 1 280 ? 83.732 25.289 39.030 1.00 34.71 280 SER B N 1
ATOM 5112 C CA . SER B 1 280 ? 84.578 24.272 39.656 1.00 35.81 280 SER B CA 1
ATOM 5113 C C . SER B 1 280 ? 83.938 22.915 39.853 1.00 35.01 280 SER B C 1
ATOM 5114 O O . SER B 1 280 ? 84.509 22.076 40.556 1.00 35.30 280 SER B O 1
ATOM 5117 N N . HIS B 1 281 ? 82.710 22.737 39.375 1.00 32.02 281 HIS B N 1
ATOM 5118 C CA . HIS B 1 281 ? 82.091 21.425 39.555 1.00 30.20 281 HIS B CA 1
ATOM 5119 C C . HIS B 1 281 ? 82.660 20.518 38.475 1.00 30.83 281 HIS B C 1
ATOM 5120 O O . HIS B 1 281 ? 82.786 20.911 37.298 1.00 29.52 281 HIS B O 1
ATOM 5127 N N . PRO B 1 282 ? 83.046 19.303 38.865 1.00 30.62 282 PRO B N 1
ATOM 5128 C CA . PRO B 1 282 ? 83.690 18.360 37.961 1.00 30.15 282 PRO B CA 1
ATOM 5129 C C . PRO B 1 282 ? 82.835 17.887 36.800 1.00 29.37 282 PRO B C 1
ATOM 5130 O O . PRO B 1 282 ? 83.383 17.598 35.735 1.00 30.50 282 PRO B O 1
ATOM 5134 N N . ALA B 1 283 ? 81.499 17.939 36.916 1.00 28.71 283 ALA B N 1
ATOM 5135 C CA . ALA B 1 283 ? 80.617 17.587 35.822 1.00 26.01 283 ALA B CA 1
ATOM 5136 C C . ALA B 1 283 ? 80.509 18.678 34.759 1.00 24.84 283 ALA B C 1
ATOM 5137 O O . ALA B 1 283 ? 79.922 18.425 33.709 1.00 25.86 283 ALA B O 1
ATOM 5139 N N . VAL B 1 284 ? 80.894 19.897 35.094 1.00 23.81 284 VAL B N 1
ATOM 5140 C CA . VAL B 1 284 ? 80.804 21.043 34.203 1.00 23.24 284 VAL B CA 1
ATOM 5141 C C . VAL B 1 284 ? 82.055 21.205 33.355 1.00 25.22 284 VAL B C 1
ATOM 5142 O O . VAL B 1 284 ? 83.172 21.321 33.859 1.00 25.64 284 VAL B O 1
ATOM 5146 N N . GLU B 1 285 ? 81.901 21.295 32.042 1.00 25.25 285 GLU B N 1
ATOM 5147 C CA . GLU B 1 285 ? 83.023 21.477 31.144 1.00 26.18 285 GLU B CA 1
ATOM 5148 C C . GLU B 1 285 ? 83.408 22.940 31.001 1.00 26.71 285 GLU B C 1
ATOM 5149 O O . GLU B 1 285 ? 84.588 23.294 30.992 1.00 25.49 285 GLU B O 1
ATOM 5155 N N . LYS B 1 286 ? 82.397 23.780 30.683 1.00 25.57 286 LYS B N 1
ATOM 5156 C CA . LYS B 1 286 ? 82.784 25.176 30.382 1.00 24.52 286 LYS B CA 1
ATOM 5157 C C . LYS B 1 286 ? 81.702 26.112 30.890 1.00 24.46 286 LYS B C 1
ATOM 5158 O O . LYS B 1 286 ? 80.529 25.743 30.768 1.00 19.12 286 LYS B O 1
ATOM 5164 N N . VAL B 1 287 ? 82.117 27.263 31.434 1.00 23.70 287 VAL B N 1
ATOM 5165 C CA . VAL B 1 287 ? 81.160 28.252 31.909 1.00 22.59 287 VAL B CA 1
ATOM 5166 C C . VAL B 1 287 ? 81.436 29.591 31.245 1.00 24.17 287 VAL B C 1
ATOM 5167 O O . VAL B 1 287 ? 82.574 30.069 31.254 1.00 25.25 287 VAL B O 1
ATOM 5171 N N . TYR B 1 288 ? 80.412 30.235 30.688 1.00 23.31 288 TYR B N 1
ATOM 5172 C CA . TYR B 1 288 ? 80.536 31.557 30.113 1.00 23.80 288 TYR B CA 1
ATOM 5173 C C . TYR B 1 288 ? 79.870 32.580 31.046 1.00 23.36 288 TYR B C 1
ATOM 5174 O O . TYR B 1 288 ? 78.675 32.477 31.266 1.00 22.16 288 TYR B O 1
ATOM 5183 N N . TYR B 1 289 ? 80.564 33.628 31.434 1.00 22.93 289 TYR B N 1
ATOM 5184 C CA . TYR B 1 289 ? 80.119 34.694 32.299 1.00 22.92 289 TYR B CA 1
ATOM 5185 C C . TYR B 1 289 ? 81.003 35.874 31.991 1.00 23.13 289 TYR B C 1
ATOM 5186 O O . TYR B 1 289 ? 82.226 35.784 32.052 1.00 26.12 289 TYR B O 1
ATOM 5195 N N . PRO B 1 290 ? 80.466 37.020 31.602 1.00 23.71 290 PRO B N 1
ATOM 5196 C CA . PRO B 1 290 ? 81.222 38.197 31.220 1.00 23.21 290 PRO B CA 1
ATOM 5197 C C . PRO B 1 290 ? 82.224 38.660 32.273 1.00 23.30 290 PRO B C 1
ATOM 5198 O O . PRO B 1 290 ? 83.262 39.253 31.946 1.00 20.97 290 PRO B O 1
ATOM 5202 N N . GLY B 1 291 ? 81.917 38.387 33.543 1.00 23.69 291 GLY B N 1
ATOM 5203 C CA . GLY B 1 291 ? 82.828 38.793 34.617 1.00 26.24 291 GLY B CA 1
ATOM 5204 C C . GLY B 1 291 ? 84.071 37.914 34.696 1.00 27.69 291 GLY B C 1
ATOM 5205 O O . GLY B 1 291 ? 85.033 38.343 35.353 1.00 24.77 291 GLY B O 1
ATOM 5206 N N . PHE B 1 292 ? 84.118 36.727 34.087 1.00 27.70 292 PHE B N 1
ATOM 5207 C CA . PHE B 1 292 ? 85.345 35.939 34.139 1.00 29.33 292 PHE B CA 1
ATOM 5208 C C . PHE B 1 292 ? 86.442 36.681 33.369 1.00 29.86 292 PHE B C 1
ATOM 5209 O O . PHE B 1 292 ? 86.228 37.144 32.246 1.00 27.46 292 PHE B O 1
ATOM 5217 N N . GLU B 1 293 ? 87.654 36.679 33.933 1.00 31.18 293 GLU B N 1
ATOM 5218 C CA . GLU B 1 293 ? 88.802 37.253 33.265 1.00 32.08 293 GLU B CA 1
ATOM 5219 C C . GLU B 1 293 ? 89.154 36.470 31.999 1.00 31.29 293 GLU B C 1
ATOM 5220 O O . GLU B 1 293 ? 89.627 37.163 31.098 1.00 30.47 293 GLU B O 1
ATOM 5222 N N . ASP B 1 294 ? 88.919 35.180 31.911 1.00 33.17 294 ASP B N 1
ATOM 5223 C CA . ASP B 1 294 ? 89.224 34.484 30.658 1.00 38.17 294 ASP B CA 1
ATOM 5224 C C . ASP B 1 294 ? 88.078 34.592 29.646 1.00 38.24 294 ASP B C 1
ATOM 5225 O O . ASP B 1 294 ? 88.182 34.007 28.562 1.00 38.07 294 ASP B O 1
ATOM 5230 N N . HIS B 1 295 ? 86.992 35.293 29.932 1.00 36.87 295 HIS B N 1
ATOM 5231 C CA . HIS B 1 295 ? 85.902 35.448 28.981 1.00 36.47 295 HIS B CA 1
ATOM 5232 C C . HIS B 1 295 ? 86.433 36.297 27.823 1.00 35.94 295 HIS B C 1
ATOM 5233 O O . HIS B 1 295 ? 87.048 37.330 28.086 1.00 34.95 295 HIS B O 1
ATOM 5240 N N . GLU B 1 296 ? 86.270 35.884 26.583 1.00 36.27 296 GLU B N 1
ATOM 5241 C CA . GLU B 1 296 ? 86.726 36.717 25.457 1.00 37.12 296 GLU B CA 1
ATOM 5242 C C . GLU B 1 296 ? 86.051 38.076 25.478 1.00 33.07 296 GLU B C 1
ATOM 5243 O O . GLU B 1 296 ? 84.860 38.211 25.728 1.00 29.70 296 GLU B O 1
ATOM 5249 N N . GLY B 1 297 ? 86.817 39.161 25.324 1.00 30.66 297 GLY B N 1
ATOM 5250 C CA . GLY B 1 297 ? 86.237 40.493 25.400 1.00 29.00 297 GLY B CA 1
ATOM 5251 C C . GLY B 1 297 ? 85.924 40.927 26.836 1.00 27.85 297 GLY B C 1
ATOM 5252 O O . GLY B 1 297 ? 85.266 41.952 27.056 1.00 24.54 297 GLY B O 1
ATOM 5253 N N . HIS B 1 298 ? 86.507 40.228 27.823 1.00 25.52 298 HIS B N 1
ATOM 5254 C CA . HIS B 1 298 ? 86.305 40.636 29.221 1.00 26.22 298 HIS B CA 1
ATOM 5255 C C . HIS B 1 298 ? 86.634 42.105 29.413 1.00 25.60 298 HIS B C 1
ATOM 5256 O O . HIS B 1 298 ? 85.886 42.872 30.028 1.00 24.75 298 HIS B O 1
ATOM 5263 N N . ASP B 1 299 ? 87.767 42.570 28.904 1.00 24.91 299 ASP B N 1
ATOM 5264 C CA . ASP B 1 299 ? 88.148 43.974 29.029 1.00 27.91 299 ASP B CA 1
ATOM 5265 C C . ASP B 1 299 ? 87.149 44.895 28.375 1.00 26.38 299 ASP B C 1
ATOM 5266 O O . ASP B 1 299 ? 86.833 45.947 28.923 1.00 26.13 299 ASP B O 1
ATOM 5274 N N . ILE B 1 300 ? 86.543 44.505 27.257 1.00 26.04 300 ILE B N 1
ATOM 5275 C CA . ILE B 1 300 ? 85.524 45.336 26.634 1.00 25.08 300 ILE B CA 1
ATOM 5276 C C . ILE B 1 300 ? 84.288 45.336 27.548 1.00 23.47 300 ILE B C 1
ATOM 5277 O O . ILE B 1 300 ? 83.719 46.397 27.823 1.00 22.63 300 ILE B O 1
ATOM 5282 N N . ALA B 1 301 ? 83.929 44.151 28.046 1.00 21.37 301 ALA B N 1
ATOM 5283 C CA . ALA B 1 301 ? 82.786 44.020 28.933 1.00 22.46 301 ALA B CA 1
ATOM 5284 C C . ALA B 1 301 ? 82.938 44.945 30.129 1.00 23.57 301 ALA B C 1
ATOM 5285 O O . ALA B 1 301 ? 82.010 45.639 30.484 1.00 22.79 301 ALA B O 1
ATOM 5287 N N . LYS B 1 302 ? 84.105 44.977 30.767 1.00 25.46 302 LYS B N 1
ATOM 5288 C CA . LYS B 1 302 ? 84.343 45.830 31.925 1.00 27.61 302 LYS B CA 1
ATOM 5289 C C . LYS B 1 302 ? 84.174 47.299 31.579 1.00 26.44 302 LYS B C 1
ATOM 5290 O O . LYS B 1 302 ? 83.657 48.098 32.347 1.00 25.08 302 LYS B O 1
ATOM 5296 N N . LYS B 1 303 ? 84.652 47.649 30.392 1.00 25.61 303 LYS B N 1
ATOM 5297 C CA . LYS B 1 303 ? 84.475 48.999 29.885 1.00 26.02 303 LYS B CA 1
ATOM 5298 C C . LYS B 1 303 ? 82.993 49.340 29.694 1.00 25.04 303 LYS B C 1
ATOM 5299 O O . LYS B 1 303 ? 82.564 50.467 29.923 1.00 23.05 303 LYS B O 1
ATOM 5305 N N . GLN B 1 304 ? 82.169 48.399 29.216 1.00 21.51 304 GLN B N 1
ATOM 5306 C CA . GLN B 1 304 ? 80.797 48.760 28.863 1.00 20.99 304 GLN B CA 1
ATOM 5307 C C . GLN B 1 304 ? 79.752 48.465 29.913 1.00 21.91 304 GLN B C 1
ATOM 5308 O O . GLN B 1 304 ? 78.652 49.010 29.845 1.00 21.84 304 GLN B O 1
ATOM 5314 N N . MET B 1 305 ? 80.088 47.591 30.870 1.00 18.47 305 MET B N 1
ATOM 5315 C CA . MET B 1 305 ? 79.131 47.144 31.856 1.00 18.99 305 MET B CA 1
ATOM 5316 C C . MET B 1 305 ? 79.470 47.515 33.308 1.00 19.73 305 MET B C 1
ATOM 5317 O O . MET B 1 305 ? 80.522 47.107 33.801 1.00 17.59 305 MET B O 1
ATOM 5322 N N . ARG B 1 306 ? 78.573 48.201 34.007 1.00 19.17 306 ARG B N 1
ATOM 5323 C CA . ARG B 1 306 ? 78.817 48.556 35.405 1.00 22.64 306 ARG B CA 1
ATOM 5324 C C . ARG B 1 306 ? 78.838 47.322 36.292 1.00 21.69 306 ARG B C 1
ATOM 5325 O O . ARG B 1 306 ? 79.380 47.335 37.395 1.00 21.42 306 ARG B O 1
ATOM 5333 N N . MET B 1 307 ? 78.048 46.297 35.987 1.00 19.57 307 MET B N 1
ATOM 5334 C CA . MET B 1 307 ? 77.996 45.018 36.708 1.00 18.39 307 MET B CA 1
ATOM 5335 C C . MET B 1 307 ? 78.007 43.931 35.634 1.00 18.16 307 MET B C 1
ATOM 5336 O O . MET B 1 307 ? 77.702 44.286 34.484 1.00 16.26 307 MET B O 1
ATOM 5341 N N . TYR B 1 308 ? 78.303 42.684 35.971 1.00 17.35 308 TYR B N 1
ATOM 5342 C CA . TYR B 1 308 ? 78.417 41.704 34.904 1.00 17.18 308 TYR B CA 1
ATOM 5343 C C . TYR B 1 308 ? 77.164 40.949 34.513 1.00 17.79 308 TYR B C 1
ATOM 5344 O O . TYR B 1 308 ? 77.280 40.073 33.654 1.00 18.19 308 TYR B O 1
ATOM 5353 N N . GLY B 1 309 ? 75.995 41.356 35.001 1.00 16.33 309 GLY B N 1
ATOM 5354 C CA . GLY B 1 309 ? 74.774 40.673 34.591 1.00 16.41 309 GLY B CA 1
ATOM 5355 C C . GLY B 1 309 ? 74.441 39.447 35.418 1.00 17.39 309 GLY B C 1
ATOM 5356 O O . GLY B 1 309 ? 75.225 38.948 36.221 1.00 15.87 309 GLY B O 1
ATOM 5357 N N . SER B 1 310 ? 73.268 38.891 35.120 1.00 15.54 310 SER B N 1
ATOM 5358 C CA . SER B 1 310 ? 72.779 37.721 35.847 1.00 17.17 310 SER B CA 1
ATOM 5359 C C . SER B 1 310 ? 72.619 36.524 34.912 1.00 15.53 310 SER B C 1
ATOM 5360 O O . SER B 1 310 ? 72.113 35.474 35.294 1.00 15.80 310 SER B O 1
ATOM 5363 N N . MET B 1 311 ? 73.107 36.693 33.675 1.00 15.36 311 MET B N 1
ATOM 5364 C CA . MET B 1 311 ? 73.012 35.627 32.675 1.00 17.21 311 MET B CA 1
ATOM 5365 C C . MET B 1 311 ? 74.316 34.808 32.729 1.00 17.22 311 MET B C 1
ATOM 5366 O O . MET B 1 311 ? 75.406 35.387 32.860 1.00 15.76 311 MET B O 1
ATOM 5371 N N . ILE B 1 312 ? 74.163 33.513 32.690 1.00 16.42 312 ILE B N 1
ATOM 5372 C CA . ILE B 1 312 ? 75.299 32.599 32.719 1.00 17.43 312 ILE B CA 1
ATOM 5373 C C . ILE B 1 312 ? 74.986 31.491 31.709 1.00 17.90 312 ILE B C 1
ATOM 5374 O O . ILE B 1 312 ? 73.882 30.935 31.698 1.00 18.69 312 ILE B O 1
ATOM 5379 N N . THR B 1 313 ? 75.911 31.129 30.847 1.00 18.32 313 THR B N 1
ATOM 5380 C CA . THR B 1 313 ? 75.695 30.021 29.903 1.00 18.62 313 THR B CA 1
ATOM 5381 C C . THR B 1 313 ? 76.797 28.993 30.145 1.00 19.08 313 THR B C 1
ATOM 5382 O O . THR B 1 313 ? 77.970 29.338 30.330 1.00 18.55 313 THR B O 1
ATOM 5386 N N . PHE B 1 314 ? 76.402 27.730 30.202 1.00 19.39 314 PHE B N 1
ATOM 5387 C CA . PHE B 1 314 ? 77.426 26.728 30.513 1.00 20.50 314 PHE B CA 1
ATOM 5388 C C . PHE B 1 314 ? 77.172 25.435 29.789 1.00 20.33 314 PHE B C 1
ATOM 5389 O O . PHE B 1 314 ? 76.073 25.219 29.275 1.00 19.31 314 PHE B O 1
ATOM 5397 N N . ILE B 1 315 ? 78.224 24.638 29.734 1.00 22.55 315 ILE B N 1
ATOM 5398 C CA . ILE B 1 315 ? 78.200 23.364 28.992 1.00 22.82 315 ILE B CA 1
ATOM 5399 C C . ILE B 1 315 ? 78.622 22.241 29.914 1.00 22.95 315 ILE B C 1
ATOM 5400 O O . ILE B 1 315 ? 79.645 22.395 30.604 1.00 22.23 315 ILE B O 1
ATOM 5405 N N . LEU B 1 316 ? 77.892 21.140 29.937 1.00 22.86 316 LEU B N 1
ATOM 5406 C CA . LEU B 1 316 ? 78.317 20.007 30.758 1.00 24.81 316 LEU B CA 1
ATOM 5407 C C . LEU B 1 316 ? 79.241 19.079 29.956 1.00 26.62 316 LEU B C 1
ATOM 5408 O O . LEU B 1 316 ? 79.118 18.967 28.745 1.00 25.90 316 LEU B O 1
ATOM 5413 N N . LYS B 1 317 ? 80.101 18.321 30.645 1.00 28.10 317 LYS B N 1
ATOM 5414 C CA . LYS B 1 317 ? 80.936 17.340 29.952 1.00 29.13 317 LYS B CA 1
ATOM 5415 C C . LYS B 1 317 ? 80.054 16.211 29.416 1.00 28.68 317 LYS B C 1
ATOM 5416 O O . LYS B 1 317 ? 80.376 15.645 28.357 1.00 28.87 317 LYS B O 1
ATOM 5422 N N . SER B 1 318 ? 78.852 15.983 29.944 1.00 28.17 318 SER B N 1
ATOM 5423 C CA . SER B 1 318 ? 77.917 15.023 29.384 1.00 27.73 318 SER B CA 1
ATOM 5424 C C . SER B 1 318 ? 77.002 15.617 28.310 1.00 28.40 318 SER B C 1
ATOM 5425 O O . SER B 1 318 ? 76.039 14.963 27.916 1.00 28.01 318 SER B O 1
ATOM 5428 N N . GLY B 1 319 ? 77.302 16.809 27.806 1.00 28.02 319 GLY B N 1
ATOM 5429 C CA . GLY B 1 319 ? 76.588 17.373 26.677 1.00 29.36 319 GLY B CA 1
ATOM 5430 C C . GLY B 1 319 ? 75.079 17.524 26.815 1.00 28.41 319 GLY B C 1
ATOM 5431 O O . GLY B 1 319 ? 74.547 17.756 27.903 1.00 26.06 319 GLY B O 1
ATOM 5432 N N . PHE B 1 320 ? 74.411 17.354 25.686 1.00 27.49 320 PHE B N 1
ATOM 5433 C CA . PHE B 1 320 ? 72.975 17.504 25.595 1.00 29.24 320 PHE B CA 1
ATOM 5434 C C . PHE B 1 320 ? 72.184 16.571 26.491 1.00 30.13 320 PHE B C 1
ATOM 5435 O O . PHE B 1 320 ? 71.270 16.956 27.235 1.00 28.30 320 PHE B O 1
ATOM 5443 N N . GLU B 1 321 ? 72.548 15.286 26.493 1.00 29.77 321 GLU B N 1
ATOM 5444 C CA . GLU B 1 321 ? 71.864 14.333 27.366 1.00 30.70 321 GLU B CA 1
ATOM 5445 C C . GLU B 1 321 ? 72.138 14.677 28.831 1.00 29.83 321 GLU B C 1
ATOM 5446 O O . GLU B 1 321 ? 71.290 14.471 29.684 1.00 26.37 321 GLU B O 1
ATOM 5452 N N . GLY B 1 322 ? 73.361 15.148 29.120 1.00 29.82 322 GLY B N 1
ATOM 5453 C CA . GLY B 1 322 ? 73.634 15.609 30.475 1.00 28.78 322 GLY B CA 1
ATOM 5454 C C . GLY B 1 322 ? 72.727 16.808 30.788 1.00 27.51 322 GLY B C 1
ATOM 5455 O O . GLY B 1 322 ? 72.136 16.914 31.860 1.00 26.83 322 GLY B O 1
ATOM 5456 N N . ALA B 1 323 ? 72.621 17.765 29.876 1.00 25.66 323 ALA B N 1
ATOM 5457 C CA . ALA B 1 323 ? 71.800 18.942 30.079 1.00 25.29 323 ALA B CA 1
ATOM 5458 C C . ALA B 1 323 ? 70.359 18.571 30.400 1.00 25.31 323 ALA B C 1
ATOM 5459 O O . ALA B 1 323 ? 69.801 19.157 31.334 1.00 24.77 323 ALA B O 1
ATOM 5461 N N . LYS B 1 324 ? 69.792 17.533 29.765 1.00 25.58 324 LYS B N 1
ATOM 5462 C CA . LYS B 1 324 ? 68.392 17.222 30.024 1.00 27.72 324 LYS B CA 1
ATOM 5463 C C . LYS B 1 324 ? 68.233 16.621 31.409 1.00 27.67 324 LYS B C 1
ATOM 5464 O O . LYS B 1 324 ? 67.273 16.958 32.105 1.00 27.31 324 LYS B O 1
ATOM 5470 N N . LYS B 1 325 ? 69.185 15.777 31.796 1.00 25.23 325 LYS B N 1
ATOM 5471 C CA . LYS B 1 325 ? 69.093 15.194 33.114 1.00 26.09 325 LYS B CA 1
ATOM 5472 C C . LYS B 1 325 ? 69.203 16.291 34.179 1.00 25.24 325 LYS B C 1
ATOM 5473 O O . LYS B 1 325 ? 68.400 16.198 35.112 1.00 26.68 325 LYS B O 1
ATOM 5475 N N . LEU B 1 326 ? 70.206 17.150 34.123 1.00 22.72 326 LEU B N 1
ATOM 5476 C CA . LEU B 1 326 ? 70.294 18.192 35.135 1.00 22.72 326 LEU B CA 1
ATOM 5477 C C . LEU B 1 326 ? 69.005 19.017 35.168 1.00 23.12 326 LEU B C 1
ATOM 5478 O O . LEU B 1 326 ? 68.341 19.190 36.185 1.00 23.13 326 LEU B O 1
ATOM 5483 N N . LEU B 1 327 ? 68.642 19.535 33.992 1.00 23.99 327 LEU B N 1
ATOM 5484 C CA . LEU B 1 327 ? 67.464 20.388 33.890 1.00 23.43 327 LEU B CA 1
ATOM 5485 C C . LEU B 1 327 ? 66.171 19.790 34.408 1.00 23.80 327 LEU B C 1
ATOM 5486 O O . LEU B 1 327 ? 65.441 20.522 35.096 1.00 24.79 327 LEU B O 1
ATOM 5491 N N . ASP B 1 328 ? 65.913 18.528 34.147 1.00 24.03 328 ASP B N 1
ATOM 5492 C CA . ASP B 1 328 ? 64.741 17.840 34.638 1.00 25.37 328 ASP B CA 1
ATOM 5493 C C . ASP B 1 328 ? 64.770 17.619 36.147 1.00 25.87 328 ASP B C 1
ATOM 5494 O O . ASP B 1 328 ? 63.755 17.184 36.706 1.00 25.59 328 ASP B O 1
ATOM 5499 N N . ASN B 1 329 ? 65.931 17.666 36.782 1.00 25.78 329 ASN B N 1
ATOM 5500 C CA . ASN B 1 329 ? 66.057 17.395 38.194 1.00 28.45 329 ASN B CA 1
ATOM 5501 C C . ASN B 1 329 ? 66.327 18.636 39.052 1.00 27.07 329 ASN B C 1
ATOM 5502 O O . ASN B 1 329 ? 66.403 18.395 40.238 1.00 26.05 329 ASN B O 1
ATOM 5507 N N . LEU B 1 330 ? 66.354 19.842 38.493 1.00 25.28 330 LEU B N 1
ATOM 5508 C CA . LEU B 1 330 ? 66.479 21.028 39.327 1.00 24.23 330 LEU B CA 1
ATOM 5509 C C . LEU B 1 330 ? 65.209 21.252 40.126 1.00 23.46 330 LEU B C 1
ATOM 5510 O O . LEU B 1 330 ? 64.152 21.056 39.546 1.00 23.18 330 LEU B O 1
ATOM 5515 N N . LYS B 1 331 ? 65.312 21.606 41.405 1.00 23.51 331 LYS B N 1
ATOM 5516 C CA . LYS B 1 331 ? 64.124 21.775 42.220 1.00 25.23 331 LYS B CA 1
ATOM 5517 C C . LYS B 1 331 ? 63.847 23.233 42.545 1.00 24.62 331 LYS B C 1
ATOM 5518 O O . LYS B 1 331 ? 62.725 23.540 42.975 1.00 25.65 331 LYS B O 1
ATOM 5528 N N . LEU B 1 332 ? 64.821 24.114 42.445 1.00 23.94 332 LEU B N 1
ATOM 5529 C CA . LEU B 1 332 ? 64.504 25.509 42.809 1.00 22.33 332 LEU B CA 1
ATOM 5530 C C . LEU B 1 332 ? 64.485 26.354 41.537 1.00 22.64 332 LEU B C 1
ATOM 5531 O O . LEU B 1 332 ? 63.619 27.215 41.334 1.00 22.80 332 LEU B O 1
ATOM 5536 N N . ILE B 1 333 ? 65.476 26.106 40.684 1.00 20.25 333 ILE B N 1
ATOM 5537 C CA . ILE B 1 333 ? 65.596 26.810 39.416 1.00 20.13 333 ILE B CA 1
ATOM 5538 C C . ILE B 1 333 ? 64.440 26.392 38.517 1.00 19.46 333 ILE B C 1
ATOM 5539 O O . ILE B 1 333 ? 64.096 25.233 38.660 1.00 18.93 333 ILE B O 1
ATOM 5544 N N . THR B 1 334 ? 63.840 27.310 37.780 1.00 17.73 334 THR B N 1
ATOM 5545 C CA . THR B 1 334 ? 62.619 26.966 37.042 1.00 17.67 334 THR B CA 1
ATOM 5546 C C . THR B 1 334 ? 62.922 26.689 35.592 1.00 18.07 334 THR B C 1
ATOM 5547 O O . THR B 1 334 ? 63.587 27.496 34.934 1.00 17.17 334 THR B O 1
ATOM 5551 N N . LEU B 1 335 ? 62.383 25.591 35.070 1.00 18.30 335 LEU B N 1
ATOM 5552 C CA . LEU B 1 335 ? 62.572 25.268 33.653 1.00 17.82 335 LEU B CA 1
ATOM 5553 C C . LEU B 1 335 ? 61.581 26.022 32.762 1.00 17.86 335 LEU B C 1
ATOM 5554 O O . LEU B 1 335 ? 60.449 25.585 32.588 1.00 16.76 335 LEU B O 1
ATOM 5559 N N . ALA B 1 336 ? 62.046 27.053 32.057 1.00 16.84 336 ALA B N 1
ATOM 5560 C CA . ALA B 1 336 ? 61.176 27.842 31.189 1.00 16.58 336 ALA B CA 1
ATOM 5561 C C . ALA B 1 336 ? 61.979 28.754 30.292 1.00 16.41 336 ALA B C 1
ATOM 5562 O O . ALA B 1 336 ? 63.124 29.008 30.705 1.00 17.61 336 ALA B O 1
ATOM 5564 N N . VAL B 1 337 ? 61.440 29.302 29.195 1.00 14.15 337 VAL B N 1
ATOM 5565 C CA . VAL B 1 337 ? 62.224 30.331 28.502 1.00 15.01 337 VAL B CA 1
ATOM 5566 C C . VAL B 1 337 ? 61.928 31.673 29.180 1.00 16.02 337 VAL B C 1
ATOM 5567 O O . VAL B 1 337 ? 61.221 31.754 30.190 1.00 15.92 337 VAL B O 1
ATOM 5571 N N . SER B 1 338 ? 62.517 32.722 28.649 1.00 15.34 338 SER B N 1
ATOM 5572 C CA . SER B 1 338 ? 62.509 34.060 29.157 1.00 16.59 338 SER B CA 1
ATOM 5573 C C . SER B 1 338 ? 63.648 34.193 30.173 1.00 16.70 338 SER B C 1
ATOM 5574 O O . SER B 1 338 ? 64.438 33.253 30.376 1.00 15.17 338 SER B O 1
ATOM 5577 N N . LEU B 1 339 ? 63.755 35.379 30.777 1.00 17.22 339 LEU B N 1
ATOM 5578 C CA . LEU B 1 339 ? 64.879 35.648 31.674 1.00 16.57 339 LEU B CA 1
ATOM 5579 C C . LEU B 1 339 ? 64.623 36.963 32.377 1.00 17.20 339 LEU B C 1
ATOM 5580 O O . LEU B 1 339 ? 63.648 37.654 32.090 1.00 16.18 339 LEU B O 1
ATOM 5585 N N . GLY B 1 340 ? 65.517 37.345 33.304 1.00 16.93 340 GLY B N 1
ATOM 5586 C CA . GLY B 1 340 ? 65.418 38.610 33.989 1.00 16.83 340 GLY B CA 1
ATOM 5587 C C . GLY B 1 340 ? 64.313 38.717 35.025 1.00 18.34 340 GLY B C 1
ATOM 5588 O O . GLY B 1 340 ? 64.074 39.924 35.377 1.00 18.58 340 GLY B O 1
ATOM 5589 N N . GLY B 1 341 ? 63.759 37.600 35.487 1.00 14.39 341 GLY B N 1
ATOM 5590 C CA . GLY B 1 341 ? 62.737 37.761 36.522 1.00 16.16 341 GLY B CA 1
ATOM 5591 C C . GLY B 1 341 ? 63.361 37.612 37.908 1.00 15.88 341 GLY B C 1
ATOM 5592 O O . GLY B 1 341 ? 64.567 37.388 38.027 1.00 14.99 341 GLY B O 1
ATOM 5593 N N . CYS B 1 342 ? 62.527 37.739 38.941 1.00 14.65 342 CYS B N 1
ATOM 5594 C CA . CYS B 1 342 ? 63.012 37.583 40.319 1.00 14.20 342 CYS B CA 1
ATOM 5595 C C . CYS B 1 342 ? 63.306 36.122 40.630 1.00 15.26 342 CYS B C 1
ATOM 5596 O O . CYS B 1 342 ? 64.162 35.841 41.482 1.00 16.19 342 CYS B O 1
ATOM 5599 N N . GLU B 1 343 ? 62.680 35.190 39.922 1.00 13.73 343 GLU B N 1
ATOM 5600 C CA . GLU B 1 343 ? 62.963 33.777 40.055 1.00 17.28 343 GLU B CA 1
ATOM 5601 C C . GLU B 1 343 ? 63.986 33.380 38.982 1.00 18.75 343 GLU B C 1
ATOM 5602 O O . GLU B 1 343 ? 63.997 33.947 37.901 1.00 16.54 343 GLU B O 1
ATOM 5612 N N . SER B 1 344 ? 64.839 32.425 39.348 1.00 17.98 344 SER B N 1
ATOM 5613 C CA . SER B 1 344 ? 65.866 31.940 38.450 1.00 17.75 344 SER B CA 1
ATOM 5614 C C . SER B 1 344 ? 65.251 31.003 37.396 1.00 18.53 344 SER B C 1
ATOM 5615 O O . SER B 1 344 ? 64.381 30.174 37.694 1.00 15.84 344 SER B O 1
ATOM 5618 N N . LEU B 1 345 ? 65.607 31.283 36.150 1.00 17.23 345 LEU B N 1
ATOM 5619 C CA . LEU B 1 345 ? 65.076 30.440 35.063 1.00 18.83 345 LEU B CA 1
ATOM 5620 C C . LEU B 1 345 ? 66.218 29.735 34.344 1.00 18.40 345 LEU B C 1
ATOM 5621 O O . LEU B 1 345 ? 67.309 30.324 34.285 1.00 15.92 345 LEU B O 1
ATOM 5626 N N . ILE B 1 346 ? 65.908 28.664 33.654 1.00 18.83 346 ILE B N 1
ATOM 5627 C CA . ILE B 1 346 ? 66.948 27.952 32.912 1.00 19.09 346 ILE B CA 1
ATOM 5628 C C . ILE B 1 346 ? 66.308 27.258 31.723 1.00 18.43 346 ILE B C 1
ATOM 5629 O O . ILE B 1 346 ? 65.128 26.919 31.834 1.00 15.72 346 ILE B O 1
ATOM 5634 N N . GLN B 1 347 ? 67.057 27.133 30.614 1.00 18.29 347 GLN B N 1
ATOM 5635 C CA . GLN B 1 347 ? 66.527 26.508 29.417 1.00 19.11 347 GLN B CA 1
ATOM 5636 C C . GLN B 1 347 ? 67.690 26.013 28.543 1.00 21.48 347 GLN B C 1
ATOM 5637 O O . GLN B 1 347 ? 68.868 26.289 28.842 1.00 22.70 347 GLN B O 1
ATOM 5643 N N . HIS B 1 348 ? 67.378 25.362 27.452 1.00 20.83 348 HIS B N 1
ATOM 5644 C CA . HIS B 1 348 ? 68.362 24.785 26.521 1.00 22.25 348 HIS B CA 1
ATOM 5645 C C . HIS B 1 348 ? 68.185 25.387 25.148 1.00 21.60 348 HIS B C 1
ATOM 5646 O O . HIS B 1 348 ? 67.244 25.028 24.421 1.00 20.27 348 HIS B O 1
ATOM 5653 N N . PRO B 1 349 ? 68.998 26.372 24.773 1.00 21.80 349 PRO B N 1
ATOM 5654 C CA . PRO B 1 349 ? 68.723 27.166 23.595 1.00 21.72 349 PRO B CA 1
ATOM 5655 C C . PRO B 1 349 ? 68.569 26.399 22.289 1.00 22.96 349 PRO B C 1
ATOM 5656 O O . PRO B 1 349 ? 67.707 26.785 21.465 1.00 21.96 349 PRO B O 1
ATOM 5660 N N . ALA B 1 350 ? 69.352 25.335 22.071 1.00 21.97 350 ALA B N 1
ATOM 5661 C CA . ALA B 1 350 ? 69.243 24.653 20.776 1.00 24.85 350 ALA B CA 1
ATOM 5662 C C . ALA B 1 350 ? 67.873 24.011 20.576 1.00 24.91 350 ALA B C 1
ATOM 5663 O O . ALA B 1 350 ? 67.447 24.065 19.419 1.00 26.39 350 ALA B O 1
ATOM 5665 N N . SER B 1 351 ? 67.207 23.483 21.597 1.00 24.01 351 SER B N 1
ATOM 5666 C CA . SER B 1 351 ? 65.888 22.896 21.338 1.00 25.41 351 SER B CA 1
ATOM 5667 C C . SER B 1 351 ? 64.751 23.836 21.726 1.00 24.44 351 SER B C 1
ATOM 5668 O O . SER B 1 351 ? 63.576 23.508 21.550 1.00 20.89 351 SER B O 1
ATOM 5671 N N . MET B 1 352 ? 65.117 25.005 22.274 1.00 24.01 352 MET B N 1
ATOM 5672 C CA . MET B 1 352 ? 64.101 25.916 22.788 1.00 23.23 352 MET B CA 1
ATOM 5673 C C . MET B 1 352 ? 64.205 27.309 22.217 1.00 24.41 352 MET B C 1
ATOM 5674 O O . MET B 1 352 ? 63.872 27.455 21.029 1.00 24.89 352 MET B O 1
ATOM 5679 N N . THR B 1 353 ? 64.827 28.313 22.856 1.00 23.46 353 THR B N 1
ATOM 5680 C CA . THR B 1 353 ? 64.838 29.652 22.272 1.00 24.03 353 THR B CA 1
ATOM 5681 C C . THR B 1 353 ? 65.487 29.745 20.893 1.00 25.27 353 THR B C 1
ATOM 5682 O O . THR B 1 353 ? 65.118 30.707 20.198 1.00 25.59 353 THR B O 1
ATOM 5686 N N . HIS B 1 354 ? 66.467 28.911 20.546 1.00 23.60 354 HIS B N 1
ATOM 5687 C CA . HIS B 1 354 ? 67.105 29.061 19.233 1.00 25.97 354 HIS B CA 1
ATOM 5688 C C . HIS B 1 354 ? 66.847 27.890 18.291 1.00 25.31 354 HIS B C 1
ATOM 5689 O O . HIS B 1 354 ? 67.506 27.799 17.243 1.00 24.97 354 HIS B O 1
ATOM 5696 N N . ALA B 1 355 ? 65.881 27.038 18.634 1.00 22.78 355 ALA B N 1
ATOM 5697 C CA . ALA B 1 355 ? 65.525 25.929 17.754 1.00 25.82 355 ALA B CA 1
ATOM 5698 C C . ALA B 1 355 ? 65.071 26.398 16.362 1.00 26.76 355 ALA B C 1
ATOM 5699 O O . ALA B 1 355 ? 65.352 25.673 15.404 1.00 25.70 355 ALA B O 1
ATOM 5701 N N . VAL B 1 356 ? 64.408 27.564 16.269 1.00 25.97 356 VAL B N 1
ATOM 5702 C CA . VAL B 1 356 ? 63.981 28.185 15.040 1.00 27.74 356 VAL B CA 1
ATOM 5703 C C . VAL B 1 356 ? 65.129 28.559 14.091 1.00 27.85 356 VAL B C 1
ATOM 5704 O O . VAL B 1 356 ? 64.935 28.722 12.878 1.00 28.95 356 VAL B O 1
ATOM 5708 N N . VAL B 1 357 ? 66.347 28.694 14.603 1.00 26.27 357 VAL B N 1
ATOM 5709 C CA . VAL B 1 357 ? 67.526 28.950 13.797 1.00 25.64 357 VAL B CA 1
ATOM 5710 C C . VAL B 1 357 ? 68.137 27.599 13.404 1.00 26.57 357 VAL B C 1
ATOM 5711 O O . VAL B 1 357 ? 68.427 26.724 14.215 1.00 23.61 357 VAL B O 1
ATOM 5715 N N . PRO B 1 358 ? 68.362 27.412 12.092 1.00 27.69 358 PRO B N 1
ATOM 5716 C CA . PRO B 1 358 ? 68.952 26.190 11.570 1.00 27.88 358 PRO B CA 1
ATOM 5717 C C . PRO B 1 358 ? 70.252 25.856 12.273 1.00 28.28 358 PRO B C 1
ATOM 5718 O O . PRO B 1 358 ? 71.045 26.739 12.595 1.00 29.05 358 PRO B O 1
ATOM 5722 N N . LYS B 1 359 ? 70.499 24.594 12.571 1.00 29.14 359 LYS B N 1
ATOM 5723 C CA . LYS B 1 359 ? 71.660 24.158 13.298 1.00 32.56 359 LYS B CA 1
ATOM 5724 C C . LYS B 1 359 ? 72.958 24.805 12.817 1.00 32.58 359 LYS B C 1
ATOM 5725 O O . LYS B 1 359 ? 73.707 25.411 13.612 1.00 31.67 359 LYS B O 1
ATOM 5731 N N . GLU B 1 360 ? 73.235 24.724 11.517 1.00 29.53 360 GLU B N 1
ATOM 5732 C CA . GLU B 1 360 ? 74.453 25.249 10.937 1.00 30.34 360 GLU B CA 1
ATOM 5733 C C . GLU B 1 360 ? 74.657 26.723 11.256 1.00 29.43 360 GLU B C 1
ATOM 5734 O O . GLU B 1 360 ? 75.815 27.174 11.453 1.00 29.82 360 GLU B O 1
ATOM 5736 N N . GLU B 1 361 ? 73.582 27.511 11.254 1.00 27.10 361 GLU B N 1
ATOM 5737 C CA . GLU B 1 361 ? 73.668 28.920 11.617 1.00 29.79 361 GLU B CA 1
ATOM 5738 C C . GLU B 1 361 ? 73.862 29.074 13.141 1.00 29.87 361 GLU B C 1
ATOM 5739 O O . GLU B 1 361 ? 74.568 30.003 13.597 1.00 29.87 361 GLU B O 1
ATOM 5745 N N . ARG B 1 362 ? 73.197 28.213 13.907 1.00 27.93 362 ARG B N 1
ATOM 5746 C CA . ARG B 1 362 ? 73.435 28.198 15.353 1.00 28.99 362 ARG B CA 1
ATOM 5747 C C . ARG B 1 362 ? 74.923 28.022 15.644 1.00 28.30 362 ARG B C 1
ATOM 5748 O O . ARG B 1 362 ? 75.591 28.870 16.233 1.00 26.12 362 ARG B O 1
ATOM 5756 N N . GLU B 1 363 ? 75.452 26.877 15.203 1.00 30.27 363 GLU B N 1
ATOM 5757 C CA . GLU B 1 363 ? 76.854 26.538 15.424 1.00 31.47 363 GLU B CA 1
ATOM 5758 C C . GLU B 1 363 ? 77.829 27.523 14.834 1.00 30.12 363 GLU B C 1
ATOM 5759 O O . GLU B 1 363 ? 78.799 27.888 15.501 1.00 28.83 363 GLU B O 1
ATOM 5765 N N . ALA B 1 364 ? 77.571 28.145 13.686 1.00 29.48 364 ALA B N 1
ATOM 5766 C CA . ALA B 1 364 ? 78.488 29.128 13.123 1.00 29.89 364 ALA B CA 1
ATOM 5767 C C . ALA B 1 364 ? 78.583 30.340 14.045 1.00 30.04 364 ALA B C 1
ATOM 5768 O O . ALA B 1 364 ? 79.660 30.919 14.267 1.00 29.06 364 ALA B O 1
ATOM 5770 N N . ALA B 1 365 ? 77.492 30.623 14.741 1.00 29.92 365 ALA B N 1
ATOM 5771 C CA . ALA B 1 365 ? 77.499 31.711 15.720 1.00 30.93 365 ALA B CA 1
ATOM 5772 C C . ALA B 1 365 ? 78.026 31.280 17.072 1.00 30.76 365 ALA B C 1
ATOM 5773 O O . ALA B 1 365 ? 77.875 32.089 17.998 1.00 33.08 365 ALA B O 1
ATOM 5775 N N . GLY B 1 366 ? 78.462 30.056 17.296 1.00 29.86 366 GLY B N 1
ATOM 5776 C CA . GLY B 1 366 ? 78.914 29.630 18.608 1.00 29.67 366 GLY B CA 1
ATOM 5777 C C . GLY B 1 366 ? 77.861 29.033 19.513 1.00 29.32 366 GLY B C 1
ATOM 5778 O O . GLY B 1 366 ? 78.154 28.660 20.674 1.00 29.25 366 GLY B O 1
ATOM 5779 N N . ILE B 1 367 ? 76.662 28.796 18.981 1.00 28.54 367 ILE B N 1
ATOM 5780 C CA . ILE B 1 367 ? 75.616 28.173 19.802 1.00 27.49 367 ILE B CA 1
ATOM 5781 C C . ILE B 1 367 ? 75.689 26.675 19.612 1.00 27.43 367 ILE B C 1
ATOM 5782 O O . ILE B 1 367 ? 75.449 26.153 18.515 1.00 26.39 367 ILE B O 1
ATOM 5787 N N . THR B 1 368 ? 76.067 26.000 20.683 1.00 27.06 368 THR B N 1
ATOM 5788 C CA . THR B 1 368 ? 76.201 24.564 20.653 1.00 28.25 368 THR B CA 1
ATOM 5789 C C . THR B 1 368 ? 75.012 23.887 21.305 1.00 28.91 368 THR B C 1
ATOM 5790 O O . THR B 1 368 ? 74.305 24.426 22.136 1.00 29.01 368 THR B O 1
ATOM 5794 N N . ASP B 1 369 ? 74.849 22.626 20.973 1.00 28.79 369 ASP B N 1
ATOM 5795 C CA . ASP B 1 369 ? 73.771 21.769 21.458 1.00 32.15 369 ASP B CA 1
ATOM 5796 C C . ASP B 1 369 ? 73.919 21.377 22.922 1.00 31.02 369 ASP B C 1
ATOM 5797 O O . ASP B 1 369 ? 73.030 20.790 23.558 1.00 29.82 369 ASP B O 1
ATOM 5805 N N . GLY B 1 370 ? 75.112 21.638 23.481 1.00 28.58 370 GLY B N 1
ATOM 5806 C CA . GLY B 1 370 ? 75.369 21.361 24.871 1.00 28.06 370 GLY B CA 1
ATOM 5807 C C . GLY B 1 370 ? 75.052 22.591 25.743 1.00 25.86 370 GLY B C 1
ATOM 5808 O O . GLY B 1 370 ? 75.087 22.426 26.955 1.00 25.33 370 GLY B O 1
ATOM 5809 N N . MET B 1 371 ? 74.987 23.795 25.167 1.00 24.30 371 MET B N 1
ATOM 5810 C CA . MET B 1 371 ? 74.779 24.979 25.979 1.00 22.73 371 MET B CA 1
ATOM 5811 C C . MET B 1 371 ? 73.459 24.952 26.760 1.00 21.87 371 MET B C 1
ATOM 5812 O O . MET B 1 371 ? 72.376 24.585 26.286 1.00 21.31 371 MET B O 1
ATOM 5817 N N . ILE B 1 372 ? 73.553 25.437 27.964 1.00 20.00 372 ILE B N 1
ATOM 5818 C CA . ILE B 1 372 ? 72.480 25.641 28.922 1.00 20.72 372 ILE B CA 1
ATOM 5819 C C . ILE B 1 372 ? 72.558 27.123 29.286 1.00 21.86 372 ILE B C 1
ATOM 5820 O O . ILE B 1 372 ? 73.683 27.555 29.584 1.00 20.38 372 ILE B O 1
ATOM 5825 N N . ARG B 1 373 ? 71.406 27.793 29.229 1.00 21.17 373 ARG B N 1
ATOM 5826 C CA . ARG B 1 373 ? 71.382 29.225 29.539 1.00 19.07 373 ARG B CA 1
ATOM 5827 C C . ARG B 1 373 ? 70.575 29.455 30.805 1.00 18.20 373 ARG B C 1
ATOM 5828 O O . ARG B 1 373 ? 69.434 28.999 30.953 1.00 17.75 373 ARG B O 1
ATOM 5836 N N . LEU B 1 374 ? 71.179 30.169 31.748 1.00 16.73 374 LEU B N 1
ATOM 5837 C CA . LEU B 1 374 ? 70.596 30.391 33.076 1.00 15.62 374 LEU B CA 1
ATOM 5838 C C . LEU B 1 374 ? 70.455 31.891 33.343 1.00 14.90 374 LEU B C 1
ATOM 5839 O O . LEU B 1 374 ? 71.366 32.648 32.970 1.00 13.78 374 LEU B O 1
ATOM 5844 N N . SER B 1 375 ? 69.354 32.306 33.923 1.00 14.60 375 SER B N 1
ATOM 5845 C CA . SER B 1 375 ? 69.077 33.688 34.294 1.00 15.47 375 SER B CA 1
ATOM 5846 C C . SER B 1 375 ? 68.853 33.681 35.811 1.00 16.01 375 SER B C 1
ATOM 5847 O O . SER B 1 375 ? 67.980 32.917 36.261 1.00 15.76 375 SER B O 1
ATOM 5850 N N . VAL B 1 376 ? 69.800 34.235 36.554 1.00 14.99 376 VAL B N 1
ATOM 5851 C CA . VAL B 1 376 ? 69.775 34.102 38.012 1.00 16.57 376 VAL B CA 1
ATOM 5852 C C . VAL B 1 376 ? 68.909 35.197 38.635 1.00 15.23 376 VAL B C 1
ATOM 5853 O O . VAL B 1 376 ? 69.026 36.353 38.287 1.00 15.32 376 VAL B O 1
ATOM 5857 N N . GLY B 1 377 ? 68.003 34.802 39.508 1.00 16.43 377 GLY B N 1
ATOM 5858 C CA . GLY B 1 377 ? 67.113 35.690 40.213 1.00 15.46 377 GLY B CA 1
ATOM 5859 C C . GLY B 1 377 ? 67.689 36.086 41.579 1.00 15.04 377 GLY B C 1
ATOM 5860 O O . GLY B 1 377 ? 68.905 36.115 41.759 1.00 14.71 377 GLY B O 1
ATOM 5861 N N . ILE B 1 378 ? 66.806 36.442 42.496 1.00 15.73 378 ILE B N 1
ATOM 5862 C CA . ILE B 1 378 ? 67.201 36.983 43.795 1.00 16.15 378 ILE B CA 1
ATOM 5863 C C . ILE B 1 378 ? 66.984 36.030 44.945 1.00 15.66 378 ILE B C 1
ATOM 5864 O O . ILE B 1 378 ? 66.942 36.441 46.104 1.00 16.42 378 ILE B O 1
ATOM 5869 N N . GLU B 1 379 ? 66.912 34.735 44.683 1.00 15.96 379 GLU B N 1
ATOM 5870 C CA . GLU B 1 379 ? 66.830 33.736 45.725 1.00 17.01 379 GLU B CA 1
ATOM 5871 C C . GLU B 1 379 ? 68.138 33.791 46.547 1.00 18.05 379 GLU B C 1
ATOM 5872 O O . GLU B 1 379 ? 69.133 34.415 46.155 1.00 17.40 379 GLU B O 1
ATOM 5878 N N . ASP B 1 380 ? 68.175 33.018 47.623 1.00 18.60 380 ASP B N 1
ATOM 5879 C CA . ASP B 1 380 ? 69.401 32.915 48.429 1.00 18.64 380 ASP B CA 1
ATOM 5880 C C . ASP B 1 380 ? 70.457 32.173 47.602 1.00 19.58 380 ASP B C 1
ATOM 5881 O O . ASP B 1 380 ? 70.117 31.123 47.075 1.00 18.93 380 ASP B O 1
ATOM 5886 N N . ALA B 1 381 ? 71.664 32.701 47.415 1.00 18.96 381 ALA B N 1
ATOM 5887 C CA . ALA B 1 381 ? 72.696 32.099 46.598 1.00 19.57 381 ALA B CA 1
ATOM 5888 C C . ALA B 1 381 ? 73.154 30.736 47.080 1.00 21.32 381 ALA B C 1
ATOM 5889 O O . ALA B 1 381 ? 73.333 29.835 46.254 1.00 22.44 381 ALA B O 1
ATOM 5891 N N . ASP B 1 382 ? 73.230 30.469 48.381 1.00 21.20 382 ASP B N 1
ATOM 5892 C CA . ASP B 1 382 ? 73.559 29.121 48.837 1.00 22.61 382 ASP B CA 1
ATOM 5893 C C . ASP B 1 382 ? 72.488 28.121 48.416 1.00 21.83 382 ASP B C 1
ATOM 5894 O O . ASP B 1 382 ? 72.833 27.005 47.982 1.00 22.03 382 ASP B O 1
ATOM 5899 N N . GLU B 1 383 ? 71.215 28.511 48.516 1.00 18.34 383 GLU B N 1
ATOM 5900 C CA . GLU B 1 383 ? 70.187 27.556 48.065 1.00 19.61 383 GLU B CA 1
ATOM 5901 C C . GLU B 1 383 ? 70.219 27.351 46.547 1.00 20.07 383 GLU B C 1
ATOM 5902 O O . GLU B 1 383 ? 70.055 26.209 46.065 1.00 20.98 383 GLU B O 1
ATOM 5908 N N . LEU B 1 384 ? 70.529 28.387 45.782 1.00 16.95 384 LEU B N 1
ATOM 5909 C CA . LEU B 1 384 ? 70.727 28.153 44.348 1.00 18.15 384 LEU B CA 1
ATOM 5910 C C . LEU B 1 384 ? 71.864 27.167 44.131 1.00 19.40 384 LEU B C 1
ATOM 5911 O O . LEU B 1 384 ? 71.714 26.219 43.361 1.00 20.09 384 LEU B O 1
ATOM 5916 N N . ILE B 1 385 ? 73.000 27.377 44.801 1.00 19.59 385 ILE B N 1
ATOM 5917 C CA . ILE B 1 385 ? 74.156 26.491 44.607 1.00 19.91 385 ILE B CA 1
ATOM 5918 C C . ILE B 1 385 ? 73.824 25.073 44.988 1.00 19.60 385 ILE B C 1
ATOM 5919 O O . ILE B 1 385 ? 74.151 24.135 44.251 1.00 21.18 385 ILE B O 1
ATOM 5924 N N . ALA B 1 386 ? 73.058 24.918 46.061 1.00 19.74 386 ALA B N 1
ATOM 5925 C CA . ALA B 1 386 ? 72.679 23.603 46.536 1.00 21.15 386 ALA B CA 1
ATOM 5926 C C . ALA B 1 386 ? 71.779 22.932 45.521 1.00 22.92 386 ALA B C 1
ATOM 5927 O O . ALA B 1 386 ? 71.842 21.701 45.449 1.00 22.89 386 ALA B O 1
ATOM 5929 N N . ASP B 1 387 ? 70.866 23.671 44.857 1.00 22.45 387 ASP B N 1
ATOM 5930 C CA . ASP B 1 387 ? 70.046 22.989 43.842 1.00 22.32 387 ASP B CA 1
ATOM 5931 C C . ASP B 1 387 ? 70.962 22.445 42.738 1.00 22.60 387 ASP B C 1
ATOM 5932 O O . ASP B 1 387 ? 70.796 21.320 42.256 1.00 22.80 387 ASP B O 1
ATOM 5937 N N . PHE B 1 388 ? 71.927 23.228 42.253 1.00 22.26 388 PHE B N 1
ATOM 5938 C CA . PHE B 1 388 ? 72.853 22.745 41.229 1.00 24.33 388 PHE B CA 1
ATOM 5939 C C . PHE B 1 388 ? 73.696 21.566 41.737 1.00 26.90 388 PHE B C 1
ATOM 5940 O O . PHE B 1 388 ? 73.849 20.550 41.034 1.00 25.66 388 PHE B O 1
ATOM 5948 N N . LYS B 1 389 ? 74.244 21.694 42.961 1.00 25.64 389 LYS B N 1
ATOM 5949 C CA . LYS B 1 389 ? 75.034 20.588 43.501 1.00 27.45 389 LYS B CA 1
ATOM 5950 C C . LYS B 1 389 ? 74.301 19.249 43.423 1.00 27.16 389 LYS B C 1
ATOM 5951 O O . LYS B 1 389 ? 74.856 18.260 42.921 1.00 25.32 389 LYS B O 1
ATOM 5957 N N . GLN B 1 390 ? 73.082 19.184 43.953 1.00 27.77 390 GLN B N 1
ATOM 5958 C CA . GLN B 1 390 ? 72.333 17.936 43.943 1.00 28.56 390 GLN B CA 1
ATOM 5959 C C . GLN B 1 390 ? 72.067 17.501 42.497 1.00 30.33 390 GLN B C 1
ATOM 5960 O O . GLN B 1 390 ? 72.098 16.301 42.204 1.00 30.01 390 GLN B O 1
ATOM 5966 N N . GLY B 1 391 ? 71.756 18.459 41.613 1.00 29.24 391 GLY B N 1
ATOM 5967 C CA . GLY B 1 391 ? 71.427 18.079 40.253 1.00 28.55 391 GLY B CA 1
ATOM 5968 C C . GLY B 1 391 ? 72.687 17.598 39.540 1.00 29.21 391 GLY B C 1
ATOM 5969 O O . GLY B 1 391 ? 72.564 16.657 38.761 1.00 29.22 391 GLY B O 1
ATOM 5970 N N . LEU B 1 392 ? 73.795 18.290 39.727 1.00 29.06 392 LEU B N 1
ATOM 5971 C CA . LEU B 1 392 ? 75.049 17.985 39.079 1.00 31.39 392 LEU B CA 1
ATOM 5972 C C . LEU B 1 392 ? 75.718 16.731 39.646 1.00 35.06 392 LEU B C 1
ATOM 5973 O O . LEU B 1 392 ? 76.214 15.876 38.884 1.00 34.91 392 LEU B O 1
ATOM 5978 N N . ASP B 1 393 ? 75.752 16.537 40.956 1.00 37.17 393 ASP B N 1
ATOM 5979 C CA . ASP B 1 393 ? 76.340 15.347 41.570 1.00 39.13 393 ASP B CA 1
ATOM 5980 C C . ASP B 1 393 ? 75.752 14.079 40.973 1.00 40.82 393 ASP B C 1
ATOM 5981 O O . ASP B 1 393 ? 76.450 13.087 40.745 1.00 41.61 393 ASP B O 1
ATOM 5986 N N . ALA B 1 394 ? 74.461 14.044 40.667 1.00 43.00 394 ALA B N 1
ATOM 5987 C CA . ALA B 1 394 ? 73.767 12.928 40.049 1.00 45.52 394 ALA B CA 1
ATOM 5988 C C . ALA B 1 394 ? 74.303 12.536 38.672 1.00 47.62 394 ALA B C 1
ATOM 5989 O O . ALA B 1 394 ? 74.298 11.369 38.264 1.00 48.07 394 ALA B O 1
ATOM 5991 N N . LEU B 1 395 ? 74.948 13.457 37.962 1.00 48.89 395 LEU B N 1
ATOM 5992 C CA . LEU B 1 395 ? 75.590 13.236 36.685 1.00 51.06 395 LEU B CA 1
ATOM 5993 C C . LEU B 1 395 ? 76.940 12.551 36.924 1.00 53.23 395 LEU B C 1
ATOM 5994 O O . LEU B 1 395 ? 77.559 12.026 36.009 1.00 54.10 395 LEU B O 1
ATOM 5999 N N . LEU B 1 396 ? 77.391 12.574 38.163 1.00 54.29 396 LEU B N 1
ATOM 6000 C CA . LEU B 1 396 ? 78.598 12.010 38.702 1.00 55.88 396 LEU B CA 1
ATOM 6001 C C . LEU B 1 396 ? 79.776 12.974 38.538 1.00 56.76 396 LEU B C 1
ATOM 6002 O O . LEU B 1 396 ? 80.056 13.634 39.557 1.00 58.10 396 LEU B O 1
#

Foldseek 3Di:
DADDLLVLLQDFPHDDDPVVPPQDDQPQDFADDDPDVVRQVCVVVVNDDDTGGQLQHDVLLQSLFRSQLSLLVAPTKDKFQALVLQVQLQVVLQDAAPAEEEEALQAFQVVNCCQPPVCVVRRYHYDHHHQQDPPPLLVPDDPRAQEYEYEALGVPLNNHHQLLRNQCSQVVDPRHAYEYACAQAGSLWFNSVVSVHAKYKYQLCAALLAANPGHMMMIGHYPVSVVSSSVGSRNPNPVRRHRSVRSSSSSVSSSCSNVWFVLLLVLQVLQQVLLQPAPQWDDKDWLCDPPDDCNVVSVVGTPGRGNKMKTFTPVFQVLQVQLQVQQDQEDEDDGANHQGKHKYFQCVPRNVSPPPVSCVVSPRGNRMMMIHHHNDDSVVVSVSNVVSSVVSVD/DADDLLRLLQDFQDDDDPVVPVQDDFPQDQADDDPDVVRQVCVVVVNDDDDGGQLQHDVLLQSLFRSQLSLLVAATKDKFQALVLQVQLQDVLQDAAPAEEEEALQAFQVVNCCQPPVCVVRNYHYHHHHQQDQPPLLVPDDPRYAEYEYEALGPPQRDGHLLLSNLCSQPVDPHHAYEYADAQARSLWFNSVVSVHAKYKYQLCAALLQANPGHMMMIHHYDVSVSSSSVDSRVPNPVRGHRSVRSSSSSVSSSCSNVWFVLLLVLQVLQQVLLVPDPQWDFKAWLCDPPHVCVVSSVVGTPGGGNKMKTFTPVFLVLVVQLQVQQDQEDEDDGARHQGKHKYQCCVPRNVSPDPVSCVVSPNDRRMMMMHGHNDDSVVVSVSNCVSSVVVD